Protein AF-0000000073996131 (afdb_homodimer)

Solvent-accessible surface area (backbone atoms only — not comparable to full-atom values): 54457 Å² total; per-residue (Å²): 108,77,85,47,44,66,54,52,52,49,50,51,50,48,50,49,45,39,44,70,61,37,55,67,46,46,51,52,35,54,47,29,34,49,52,12,30,50,26,47,45,45,34,25,43,49,50,8,50,38,51,18,49,32,61,71,38,69,88,52,29,59,62,46,48,46,53,37,44,53,52,39,28,53,32,44,29,40,26,69,17,42,39,33,73,35,32,36,46,47,38,47,33,52,42,51,34,35,44,52,47,44,26,49,46,50,39,43,37,48,67,23,38,34,42,35,42,54,75,50,54,34,62,60,43,40,49,25,44,50,44,31,38,50,23,48,50,51,40,50,48,32,46,62,70,31,39,44,35,23,51,52,19,37,51,53,33,47,52,50,37,35,72,70,66,27,68,68,42,33,50,50,48,54,50,39,51,50,50,42,50,64,57,42,49,62,37,50,53,50,27,49,52,31,44,50,52,23,51,53,39,49,50,52,49,48,51,50,47,25,47,53,48,61,34,30,62,57,24,56,54,64,64,22,46,66,42,53,26,51,50,48,43,58,64,39,48,65,35,43,52,33,44,34,52,23,28,43,33,49,20,51,38,44,41,49,48,30,49,42,50,26,49,40,45,35,52,43,39,44,49,44,56,76,69,50,89,65,54,72,39,51,43,52,12,46,40,51,13,48,52,40,26,47,56,54,24,50,58,37,50,60,46,34,59,54,34,54,52,48,38,51,52,27,50,52,48,28,51,56,21,46,48,60,36,44,18,70,61,60,90,61,55,31,53,63,51,27,43,40,62,52,99,73,26,40,33,37,38,47,59,23,51,84,78,56,79,54,67,66,48,77,44,73,44,45,50,51,48,50,28,37,38,36,53,58,92,87,55,43,66,67,56,51,53,33,33,68,70,50,51,44,54,40,87,60,54,47,81,33,61,60,62,29,68,85,67,58,66,45,50,35,64,33,56,76,80,64,73,61,55,76,33,27,53,54,53,46,30,36,50,72,48,97,59,56,68,67,55,49,31,48,34,28,41,59,59,69,38,45,45,37,15,87,88,23,89,43,29,80,38,37,48,22,69,95,69,33,72,50,51,73,52,54,45,46,39,44,44,46,26,17,32,52,49,50,49,50,56,58,52,66,71,33,85,62,83,52,50,40,36,39,38,33,33,42,82,54,67,80,54,54,72,72,54,35,55,44,47,52,52,50,53,44,57,50,4,52,77,18,33,28,41,34,33,54,85,59,84,80,54,89,75,54,92,86,47,51,68,48,78,80,109,78,87,47,44,66,54,51,53,50,50,50,51,48,51,50,45,38,43,70,62,36,54,68,45,46,50,50,35,54,47,30,35,49,50,11,30,50,26,49,44,44,32,26,45,51,52,9,51,37,51,19,50,32,61,73,38,70,89,53,27,59,62,45,48,47,52,38,44,53,54,40,29,52,32,44,29,39,26,70,17,43,40,34,71,36,32,35,47,46,39,47,33,52,42,50,36,36,45,52,48,45,25,49,46,51,38,43,38,46,67,24,38,34,42,37,41,56,74,50,54,34,63,59,41,39,49,24,44,50,46,31,38,49,25,49,50,52,40,48,48,33,46,62,70,31,40,43,34,23,51,51,20,38,51,54,31,47,51,49,38,35,74,70,66,26,68,67,41,33,51,50,50,54,50,39,52,49,50,43,51,64,58,41,50,61,37,50,52,51,27,48,52,31,44,49,51,22,52,53,38,50,50,52,49,48,52,51,47,25,48,54,47,61,36,31,62,58,25,56,55,65,64,21,46,67,41,53,27,52,49,50,43,58,64,41,48,64,35,42,54,35,44,32,53,22,27,43,31,49,19,51,39,44,41,49,48,28,48,43,51,27,48,40,46,35,52,43,39,43,47,43,54,76,69,50,88,65,53,72,39,52,44,51,12,47,40,50,12,49,53,39,25,47,57,54,24,52,57,38,51,60,46,35,60,56,34,53,51,48,39,50,52,27,51,51,48,26,50,56,22,47,49,60,36,44,18,68,60,60,90,59,56,29,54,62,50,29,40,38,56,51,99,73,27,41,33,38,35,46,58,23,50,86,76,57,75,53,66,68,48,77,44,73,44,43,51,51,48,50,30,37,37,35,52,58,92,85,54,42,66,68,57,52,54,34,34,69,70,52,52,42,55,41,87,59,53,46,79,40,58,69,56,29,64,83,72,57,67,44,51,35,64,34,57,76,81,62,72,62,54,75,32,27,53,55,52,44,30,36,50,72,48,97,58,55,66,66,56,49,31,49,35,27,40,59,60,69,36,46,46,35,16,88,88,24,89,44,32,79,38,37,47,23,68,95,70,33,74,51,52,74,52,54,45,48,38,46,44,47,26,16,33,52,46,48,49,51,54,59,51,64,71,34,84,64,81,51,50,41,36,39,40,32,34,42,82,55,67,80,53,54,71,72,54,35,55,44,46,52,52,50,52,42,57,49,3,53,77,19,33,28,40,36,33,52,84,58,84,80,55,88,75,54,93,87,47,50,69,47,76,79

Nearest PDB structures (foldseek):
  5eg1-assembly1_B  TM=6.946E-01  e=5.180E-16  Escherichia coli
  6pam-assembly4_H  TM=6.529E-01  e=1.007E-15  Novosphingobium aromaticivorans DSM 12444
  7vgf-assembly1_B  TM=7.579E-01  e=1.056E-13  Homo sapiens
  8px9-assembly1_A  TM=6.648E-01  e=1.204E-14  Escherichia coli
  7psl-assembly1_A  TM=7.026E-01  e=1.056E-13  Saccharomyces cerevisiae S288C

Secondary structure (DSSP, 8-state):
-TTTHHHHHHHHHHHHHHHHH-HHHHHHHHHHHHHHHHHHHHHHHHHHHHHHHHHH-GGGHHHHHHHHHHHHHHHHHHHHHHHHHTHHHHHHHHHHHHHHHHHHHHHHHHTS-HHHHTTS-HHHHHHHHHHHHHHHHHHHHIIIIIIHHHHHHHHHHHHHHHHHT-HHHHHHHHHHHHHHHHHHHHHHHHHHHHHHHHHHHHHHHHHHHHHHHHTHHHHHHHT-HHHHHHHHHHHTHHHHHHHHHHHHHHHHHHHHHHHHHHHHHHHHHHHHHHH--S-HHHHHHHHHHHHHHHHHHHHHHHHHHHHHHHHHHHHHHHHHHHHHHH-PPPTT-----EEEEETTEEEEEEEGGGTSS-EEEEEEE-TTSPEEEE--TTSSHHHHHHHHHT-S--SS-------S-S---EEEEE-SS----SS-HHHHHHTTS---HHHHHHHHHHTT-GGGSTTSTTTT---SSTT----HHHHHHHHHHHHHHHHHHHHHTTTSSPPEEEEEESTTTT--HHHHHHHHHHHHHHHTTSEEEEE---TTS---TTS-EEE-/-TTTHHHHHHHHHHHHHHHHH-HHHHHHHHHHHHHHHHHHHHHHHHHHHHHHHHHH-GGGHHHHHHHHHHHHHHHHHHHHHGGGGGHHHHHHHHHHHHHHHHHHHHHHHHTS-HHHHTTS-HHHHHHHHHHHHHHHHHHHHIIIIIIHHHHHHHHHHHHHHHHHT-HHHHHHHHHHHHHHHHHHHHHHHHHHHHHHHHHHHHHHHHHHHHHHHHTHHHHHHHT-HHHHHHHHHHHTHHHHHHHHHHHHHHHHHHHHHHHHHHHHHHHHHHHHHHH--S-HHHHHHHHHHHHHHHHHHHHHHHHHHHHHHHHHHHHHHHHHHHHHHH-PPPTT-----EEEEETTEEEEEEEGGGTSS-EEEEEEE-TTSPEEEE--TTSSHHHHHHHHHT-S--SS-------S-S---EEEEE-SS----SS-HHHHHHTTS---HHHHHHHHHHTT-GGGSTTSTTTT---SSTT----HHHHHHHHHHHHHHHHHHHHHTTTSSPPEEEEEESTTTT--HHHHHHHHHHHHHHHTTSEEEEE---TTS---TTS-EEE-

InterPro domains:
  IPR003439 ABC transporter-like, ATP-binding domain [PF00005] (364-508)
  IPR011527 ABC transporter type 1, transmembrane domain [PS50929] (29-312)
  IPR027417 P-loop containing nucleoside triphosphate hydrolase [G3DSA:3.40.50.300] (351-552)
  IPR027417 P-loop containing nucleoside triphosphate hydrolase [SSF52540] (364-551)
  IPR036640 ABC transporter type 1, transmembrane domain superfamily [G3DSA:1.20.1560.10] (12-321)
  IPR036640 ABC transporter type 1, transmembrane domain superfamily [SSF90123] (17-311)
  IPR039421 Type 1 protein exporter [PTHR24221] (29-533)

Foldseek 3Di:
DVVCVLLVVVLVVLVVLLCVLPVVLVVQLLVLLLLLLLLLLVLLLLQLVLLLVLVVDVVCNPVSVVVSVVVSVVSNCSNPPSSVVSVVSVVSSLVSSLVVQLVVLVVLLVVAQLALSVVDDPVLLNVLSVLLSVLSSLLVCLVSPFVSSLVSLQVSLLVLLCVQFHDVLSVLSVVLVVVLCVVLQVLLVQLVVLVVVLVVLVVVLVVLVVVLVVCVVVCVVVVCVVVSVVVSVVSCVVSVVSVVSSVVSVVVSCVSLVVSLVVSLCVSLVCLLPPNDDDPSSNSSSSSSSNSSSVSNSVSVVSNSVSSVSSVVSSVSNVVSSCSSNSHPDPQFAQQWQWADDQQKIWTFRCCVQVPNDRLDIFIFHFQFAEEEEEDDVSCSLVSLCSVVSNHTDPHNDDRCNPHPPPDADEFEQHPQDDADFFALQCRLCVPPDFDLVLLCVQCVLLPNNLCHPPHVCVGPGCDDPRHDDDSSSVLSSSLSSRLSVLVVVCVVPPDDHAHEYEYEASCPPHDPVSSVSSLVSQSVSSNRHHYYYYHPDPPRPDDPPHHYRYD/DVVCVLLVVVLVVLVVLLCVLPVVLVVQLLVLLLLLLLLLLVLLLLQLVLLLVLVVDVVCNPVSVVVSVVVNVVSNCSNPPSSVVSVVSVVSSLVSSLVVQLVVLVVLLVVAQLALSVVDDPVLLNVLSVLLSVLSSLLVCLVRPFVSSLVSLQVSLLVLLCVQFHDVLSVLSVVLVVVLCVVLQVLLVQLVVLVVVLVVLVVVLVVLVVVLVVCVVVCVVVVCVVVSVVVSVVSCVVSVVSVVSSVVSVVVSCVSLVVSLVVSLCVSLVCLLPPNDDDPSSNSSSSSSSNSSSVSNSVSVVSNSVSSVSSVVSSVSNVVSSCSSNSHPDPQFAQQWAWADDQQKIWTFRCCVLVPNDRLGIFIFHFQFAEEEEEDVVSCSLVSLCSVVSNHTDPHSDDHPNPHDPQDADEFEQHPQDDADFFALQCRLCVPPDFDLVLLCVQCVLLPNNLCHPPHVCVGPGCDDPRHDHDSSSVLSSSLSSRLSVLVVVCVVPPDDHAHEYEYEASCPPHDPVSSVSSLVSQSVSSNRHHYYYYHPDPPRPDDPPHHYRYD

Organism: NCBI:txid172042

Radius of gyration: 37.9 Å; Cα contacts (8 Å, |Δi|>4): 1842; chains: 2; bounding box: 86×113×81 Å

Sequence (1104 aa):
MKYLKPYFVFCARVMTLAWRASPLKNLSVLAAVMISALALIACPILLGYGVQRTLENPEVWRQNLAVLVILYSILWLIGQSFRYLFYPAYGFIEQKMQSRHMADALATSIGADPRARATLGASEIAYAVDAQAASIRETLATLYLSILPAGVGCIAGAVSILVMGGVPELGIFCGFVALYLAGSMPLIARHQKFQGEFFDGSMRSFGTLENTLRLWRESRILGAAPFLHDRYAQGRLPVEAKALKSYRYTMLLHTWQGAMLALCLLAIVLKTVLFGEGSPAQITGTAVALIGVCAAAIGPLQAVGFGVSTIAVSAERYRQAHHKILAPAADDSGYLIDYVVTTGELSLRVDARNLSETSHGVHTVKPGRPCWVRGASGAGKSLLLERLLGVRATTTPAYMSMSAPQGTLRFVYLPQEAGLLVGTAHENVAFGRDIPVHICDRYLQAVGLSEFASSGVRCHDTVAGESGSVSGGEGRRIALARTLAAAETLNEQKALSPATVMVLDEPTAGLDAPTRARVWELIERVAHTAIVLVSTHDEDAPARQNDTVIELMKYLKPYFVFCARVMTLAWRASPLKNLSVLAAVMISALALIACPILLGYGVQRTLENPEVWRQNLAVLVILYSILWLIGQSFRYLFYPAYGFIEQKMQSRHMADALATSIGADPRARATLGASEIAYAVDAQAASIRETLATLYLSILPAGVGCIAGAVSILVMGGVPELGIFCGFVALYLAGSMPLIARHQKFQGEFFDGSMRSFGTLENTLRLWRESRILGAAPFLHDRYAQGRLPVEAKALKSYRYTMLLHTWQGAMLALCLLAIVLKTVLFGEGSPAQITGTAVALIGVCAAAIGPLQAVGFGVSTIAVSAERYRQAHHKILAPAADDSGYLIDYVVTTGELSLRVDARNLSETSHGVHTVKPGRPCWVRGASGAGKSLLLERLLGVRATTTPAYMSMSAPQGTLRFVYLPQEAGLLVGTAHENVAFGRDIPVHICDRYLQAVGLSEFASSGVRCHDTVAGESGSVSGGEGRRIALARTLAAAETLNEQKALSPATVMVLDEPTAGLDAPTRARVWELIERVAHTAIVLVSTHDEDAPARQNDTVIEL

pLDDT: mean 82.75, std 13.49, range [38.97, 95.88]

Structure (mmCIF, N/CA/C/O backbone):
data_AF-0000000073996131-model_v1
#
loop_
_entity.id
_entity.type
_entity.pdbx_description
1 polymer 'Transport ATP-binding protein CydD'
#
loop_
_atom_site.group_PDB
_atom_site.id
_atom_site.type_symbol
_atom_site.label_atom_id
_atom_site.label_alt_id
_atom_site.label_comp_id
_atom_site.label_asym_id
_atom_site.label_entity_id
_atom_site.label_seq_id
_atom_site.pdbx_PDB_ins_code
_atom_site.Cartn_x
_atom_site.Cartn_y
_atom_site.Cartn_z
_atom_site.occupancy
_atom_site.B_iso_or_equiv
_atom_site.auth_seq_id
_atom_site.auth_comp_id
_atom_site.auth_asym_id
_atom_site.auth_atom_id
_atom_site.pdbx_PDB_model_num
ATOM 1 N N . MET A 1 1 ? 1.83 -23.406 20.906 1 43.66 1 MET A N 1
ATOM 2 C CA . MET A 1 1 ? 0.39 -23.438 20.656 1 43.66 1 MET A CA 1
ATOM 3 C C . MET A 1 1 ? -0.299 -22.25 21.312 1 43.66 1 MET A C 1
ATOM 5 O O . MET A 1 1 ? -1.178 -21.625 20.719 1 43.66 1 MET A O 1
ATOM 9 N N . LYS A 1 2 ? 0.207 -21.859 22.516 1 51.69 2 LYS A N 1
ATOM 10 C CA . LYS A 1 2 ? -0.373 -20.734 23.234 1 51.69 2 LYS A CA 1
ATOM 11 C C . LYS A 1 2 ? -0.095 -19.422 22.516 1 51.69 2 LYS A C 1
ATOM 13 O O . LYS A 1 2 ? -0.937 -18.516 22.5 1 51.69 2 LYS A O 1
ATOM 18 N N . TYR A 1 3 ? 1.013 -19.484 21.766 1 56.53 3 TYR A N 1
ATOM 19 C CA . TYR A 1 3 ? 1.412 -18.281 21.047 1 56.53 3 TYR A CA 1
ATOM 20 C C . TYR A 1 3 ? 0.577 -18.094 19.797 1 56.53 3 TYR A C 1
ATOM 22 O O . TYR A 1 3 ? 0.443 -16.969 19.281 1 56.53 3 TYR A O 1
ATOM 30 N N . LEU A 1 4 ? -0.139 -19.266 19.453 1 67.94 4 LEU A N 1
ATOM 31 C CA . LEU A 1 4 ? -0.911 -19.188 18.219 1 67.94 4 LEU A CA 1
ATOM 32 C C . LEU A 1 4 ? -2.387 -18.953 18.5 1 67.94 4 LEU A C 1
ATOM 34 O O . LEU A 1 4 ? -3.16 -18.625 17.609 1 67.94 4 LEU A O 1
ATOM 38 N N . LYS A 1 5 ? -2.795 -19.078 19.781 1 74.38 5 LYS A N 1
ATOM 39 C CA . LYS A 1 5 ? -4.207 -19.016 20.156 1 74.38 5 LYS A CA 1
ATOM 40 C C . LYS A 1 5 ? -4.828 -17.688 19.734 1 74.38 5 LYS A C 1
ATOM 42 O O . LYS A 1 5 ? -5.914 -17.656 19.156 1 74.38 5 LYS A O 1
ATOM 47 N N . PRO A 1 6 ? -4.148 -16.609 19.984 1 77.44 6 PRO A N 1
ATOM 48 C CA . PRO A 1 6 ? -4.777 -15.344 19.594 1 77.44 6 PRO A CA 1
ATOM 49 C C . PRO A 1 6 ? -5.035 -15.25 18.094 1 77.44 6 PRO A C 1
ATOM 51 O O . PRO A 1 6 ? -6.016 -14.633 17.672 1 77.44 6 PRO A O 1
ATOM 54 N N . TYR A 1 7 ? -4.285 -15.914 17.406 1 81.88 7 TYR A N 1
ATOM 55 C CA . TYR A 1 7 ? -4.449 -15.859 15.953 1 81.88 7 TYR A CA 1
ATOM 56 C C . TYR A 1 7 ? -5.633 -16.703 15.508 1 81.88 7 TYR A C 1
ATOM 58 O O . TYR A 1 7 ? -6.363 -16.328 14.586 1 81.88 7 TYR A O 1
ATOM 66 N N . PHE A 1 8 ? -5.883 -17.812 16.266 1 85.5 8 PHE A N 1
ATOM 67 C CA . PHE A 1 8 ? -7.031 -18.656 15.945 1 85.5 8 PHE A CA 1
ATOM 68 C C . PHE A 1 8 ? -8.336 -17.953 16.297 1 85.5 8 PHE A C 1
ATOM 70 O O . PHE A 1 8 ? -9.32 -18.062 15.555 1 85.5 8 PHE A O 1
ATOM 77 N N . VAL A 1 9 ? -8.266 -17.234 17.359 1 87.62 9 VAL A N 1
ATOM 78 C CA . VAL A 1 9 ? -9.461 -16.5 17.766 1 87.62 9 VAL A CA 1
ATOM 79 C C . VAL A 1 9 ? -9.781 -15.414 16.75 1 87.62 9 VAL A C 1
ATOM 81 O O . VAL A 1 9 ? -10.945 -15.211 16.391 1 87.62 9 VAL A O 1
ATOM 84 N N . PHE A 1 10 ? -8.797 -14.797 16.297 1 90.75 10 PHE A N 1
ATOM 85 C CA . PHE A 1 10 ? -8.984 -13.766 15.289 1 90.75 10 PHE A CA 1
ATOM 86 C C . PHE A 1 10 ? -9.523 -14.359 14 1 90.75 10 PHE A C 1
ATOM 88 O O . PHE A 1 10 ? -10.438 -13.805 13.383 1 90.75 10 PHE A O 1
ATOM 95 N N . CYS A 1 11 ? -8.984 -15.453 13.578 1 92.44 11 CYS A N 1
ATOM 96 C CA . CYS A 1 11 ? -9.469 -16.125 12.383 1 92.44 11 CYS A CA 1
ATOM 97 C C . CYS A 1 11 ? -10.922 -16.547 12.539 1 92.44 11 CYS A C 1
ATOM 99 O O . CYS A 1 11 ? -11.719 -16.406 11.609 1 92.44 11 CYS A O 1
ATOM 101 N N . ALA A 1 12 ? -11.242 -17.031 13.719 1 91.69 12 ALA A N 1
ATOM 102 C CA . ALA A 1 12 ? -12.617 -17.438 14 1 91.69 12 ALA A CA 1
ATOM 103 C C . ALA A 1 12 ? -13.562 -16.234 13.93 1 91.69 12 ALA A C 1
ATOM 105 O O . ALA A 1 12 ? -14.688 -16.359 13.438 1 91.69 12 ALA A O 1
ATOM 106 N N . ARG A 1 13 ? -13.125 -15.141 14.414 1 91.19 13 ARG A N 1
ATOM 107 C CA . ARG A 1 13 ? -13.938 -13.93 14.359 1 91.19 13 ARG A CA 1
ATOM 108 C C . ARG A 1 13 ? -14.188 -13.5 12.914 1 91.19 13 ARG A C 1
ATOM 110 O O . ARG A 1 13 ? -15.312 -13.141 12.555 1 91.19 13 ARG A O 1
ATOM 117 N N . VAL A 1 14 ? -13.148 -13.539 12.133 1 93.56 14 VAL A N 1
ATOM 118 C CA . VAL A 1 14 ? -13.273 -13.141 10.734 1 93.56 14 VAL A CA 1
ATOM 119 C C . VAL A 1 14 ? -14.219 -14.094 10.008 1 93.56 14 VAL A C 1
ATOM 121 O O . VAL A 1 14 ? -15.062 -13.664 9.227 1 93.56 14 VAL A O 1
ATOM 124 N N . MET A 1 15 ? -14.094 -15.367 10.312 1 93.69 15 MET A N 1
ATOM 125 C CA . MET A 1 15 ? -14.969 -16.359 9.688 1 93.69 15 MET A CA 1
ATOM 126 C C . MET A 1 15 ? -16.422 -16.156 10.117 1 93.69 15 MET A C 1
ATOM 128 O O . MET A 1 15 ? -17.328 -16.312 9.305 1 93.69 15 MET A O 1
ATOM 132 N N . THR A 1 16 ? -16.609 -15.82 11.359 1 92.62 16 THR A N 1
ATOM 133 C CA . THR A 1 16 ? -17.969 -15.562 11.852 1 92.62 16 THR A CA 1
ATOM 134 C C . THR A 1 16 ? -18.562 -14.344 11.156 1 92.62 16 THR A C 1
ATOM 136 O O . THR A 1 16 ? -19.75 -14.352 10.797 1 92.62 16 THR A O 1
ATOM 139 N N . LEU A 1 17 ? -17.781 -13.352 10.961 1 92.25 17 LEU A N 1
ATOM 140 C CA . LEU A 1 17 ? -18.25 -12.156 10.273 1 92.25 17 LEU A CA 1
ATOM 141 C C . LEU A 1 17 ? -18.609 -12.469 8.82 1 92.25 17 LEU A C 1
ATOM 143 O O . LEU A 1 17 ? -19.594 -11.953 8.297 1 92.25 17 LEU A O 1
ATOM 147 N N . ALA A 1 18 ? -17.797 -13.305 8.211 1 94.19 18 ALA A N 1
ATOM 148 C CA . ALA A 1 18 ? -18.047 -13.688 6.82 1 94.19 18 ALA A CA 1
ATOM 149 C C . ALA A 1 18 ? -19.344 -14.492 6.695 1 94.19 18 ALA A C 1
ATOM 151 O O . ALA A 1 18 ? -20.125 -14.266 5.777 1 94.19 18 ALA A O 1
ATOM 152 N N . TRP A 1 19 ? -19.609 -15.391 7.648 1 93.94 19 TRP A N 1
ATOM 153 C CA . TRP A 1 19 ? -20.781 -16.266 7.602 1 93.94 19 TRP A CA 1
ATOM 154 C C . TRP A 1 19 ? -22.047 -15.484 7.945 1 93.94 19 TRP A C 1
ATOM 156 O O . TRP A 1 19 ? -23.141 -15.828 7.477 1 93.94 19 TRP A O 1
ATOM 166 N N . ARG A 1 20 ? -21.953 -14.414 8.719 1 91.31 20 ARG A N 1
ATOM 167 C CA . ARG A 1 20 ? -23.094 -13.57 9.062 1 91.31 20 ARG A CA 1
ATOM 168 C C . ARG A 1 20 ? -23.547 -12.742 7.855 1 91.31 20 ARG A C 1
ATOM 170 O O . ARG A 1 20 ? -24.719 -12.391 7.746 1 91.31 20 ARG A O 1
ATOM 177 N N . ALA A 1 21 ? -22.656 -12.453 6.965 1 92.06 21 ALA A N 1
ATOM 178 C CA . ALA A 1 21 ? -23 -11.688 5.773 1 92.06 21 ALA A CA 1
ATOM 179 C C . ALA A 1 21 ? -23.938 -12.477 4.867 1 92.06 21 ALA A C 1
ATOM 181 O O . ALA A 1 21 ? -24.969 -11.961 4.43 1 92.06 21 ALA A O 1
ATOM 182 N N . SER A 1 22 ? -23.625 -13.742 4.52 1 93.62 22 SER A N 1
ATOM 183 C CA . SER A 1 22 ? -24.469 -14.625 3.721 1 93.62 22 SER A CA 1
ATOM 184 C C . SER A 1 22 ? -24.016 -16.078 3.836 1 93.62 22 SER A C 1
ATOM 186 O O . SER A 1 22 ? -23.031 -16.484 3.203 1 93.62 22 SER A O 1
ATOM 188 N N . PRO A 1 23 ? -24.703 -16.906 4.488 1 93.94 23 PRO A N 1
ATOM 189 C CA . PRO A 1 23 ? -24.297 -18.297 4.645 1 93.94 23 PRO A CA 1
ATOM 190 C C . PRO A 1 23 ? -24.297 -19.062 3.322 1 93.94 23 PRO A C 1
ATOM 192 O O . PRO A 1 23 ? -23.406 -19.891 3.08 1 9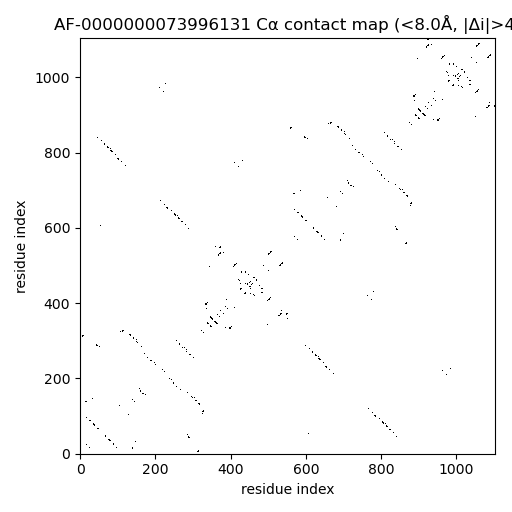3.94 23 PRO A O 1
ATOM 195 N N . LEU A 1 24 ? -25.281 -18.734 2.457 1 94.19 24 LEU A N 1
ATOM 196 C CA . LEU A 1 24 ? -25.375 -19.453 1.193 1 94.19 24 LEU A CA 1
ATOM 197 C C . LEU A 1 24 ? -24.203 -19.125 0.276 1 94.19 24 LEU A C 1
ATOM 199 O O . LEU A 1 24 ? -23.641 -20 -0.368 1 94.19 24 LEU A O 1
ATOM 203 N N . LYS A 1 25 ? -23.875 -17.891 0.202 1 95 25 LYS A N 1
ATOM 204 C CA . LYS A 1 25 ? -22.75 -17.5 -0.648 1 95 25 LYS A CA 1
ATOM 205 C C . LYS A 1 25 ? -21.438 -18 -0.089 1 95 25 LYS A C 1
ATOM 207 O O . LYS A 1 25 ? -20.531 -18.375 -0.849 1 95 25 LYS A O 1
ATOM 212 N N . ASN A 1 26 ? -21.328 -18.031 1.241 1 95.31 26 ASN A N 1
ATOM 213 C CA . ASN A 1 26 ? -20.125 -18.609 1.85 1 95.31 26 ASN A CA 1
ATOM 214 C C . ASN A 1 26 ? -19.969 -20.078 1.505 1 95.31 26 ASN A C 1
ATOM 216 O O . ASN A 1 26 ? -18.875 -20.531 1.139 1 95.31 26 ASN A O 1
ATOM 220 N N . LEU A 1 27 ? -21.047 -20.766 1.58 1 95.19 27 LEU A N 1
ATOM 221 C CA . LEU A 1 27 ? -21.016 -22.203 1.264 1 95.19 27 LEU A CA 1
ATOM 222 C C . LEU A 1 27 ? -20.641 -22.422 -0.197 1 95.19 27 LEU A C 1
ATOM 224 O O . LEU A 1 27 ? -19.875 -23.344 -0.513 1 95.19 27 LEU A O 1
ATOM 228 N N . SER A 1 28 ? -21.188 -21.578 -1.037 1 95.81 28 SER A N 1
ATOM 229 C CA . SER A 1 28 ? -20.891 -21.719 -2.461 1 95.81 28 SER A CA 1
ATOM 230 C C . SER A 1 28 ? -19.422 -21.438 -2.76 1 95.81 28 SER A C 1
ATOM 232 O O . SER A 1 28 ? -18.797 -22.141 -3.555 1 95.81 28 SER A O 1
ATOM 234 N N . VAL A 1 29 ? -18.891 -20.438 -2.111 1 94.88 29 VAL A N 1
ATOM 235 C CA . VAL A 1 29 ? -17.5 -20.094 -2.34 1 94.88 29 VAL A CA 1
ATOM 236 C C . VAL A 1 29 ? -16.594 -21.188 -1.801 1 94.88 29 VAL A C 1
ATOM 238 O O . VAL A 1 29 ? -15.656 -21.625 -2.482 1 94.88 29 VAL A O 1
ATOM 241 N N . LEU A 1 30 ? -16.859 -21.672 -0.626 1 95.06 30 LEU A N 1
ATOM 242 C CA . LEU A 1 30 ? -16.062 -22.734 -0.024 1 95.06 30 LEU A CA 1
ATOM 243 C C . LEU A 1 30 ? -16.141 -24.016 -0.854 1 95.06 30 LEU A C 1
ATOM 245 O O . LEU A 1 30 ? -15.125 -24.672 -1.081 1 95.06 30 LEU A O 1
ATOM 249 N N . ALA A 1 31 ? -17.312 -24.281 -1.327 1 95.88 31 ALA A N 1
ATOM 250 C CA . ALA A 1 31 ? -17.5 -25.453 -2.168 1 95.88 31 ALA A CA 1
ATOM 251 C C . ALA A 1 31 ? -16.734 -25.328 -3.479 1 95.88 31 ALA A C 1
ATOM 253 O O . ALA A 1 31 ? -16.109 -26.281 -3.941 1 95.88 31 ALA A O 1
ATOM 254 N N . ALA A 1 32 ? -16.859 -24.172 -4.023 1 95.38 32 ALA A N 1
ATOM 255 C CA . ALA A 1 32 ? -16.188 -23.938 -5.293 1 95.38 32 ALA A CA 1
ATOM 256 C C . ALA A 1 32 ? -14.672 -24.078 -5.137 1 95.38 32 ALA A C 1
ATOM 258 O O . ALA A 1 32 ? -14 -24.672 -5.988 1 95.38 32 ALA A O 1
ATOM 259 N N . VAL A 1 33 ? -14.133 -23.594 -4.043 1 92.75 33 VAL A N 1
ATOM 260 C CA . VAL A 1 33 ? -12.703 -23.656 -3.787 1 92.75 33 VAL A CA 1
ATOM 261 C C . VAL A 1 33 ? -12.289 -25.109 -3.543 1 92.75 33 VAL A C 1
ATOM 263 O O . VAL A 1 33 ? -11.266 -25.562 -4.062 1 92.75 33 VAL A O 1
ATOM 266 N N . MET A 1 34 ? -13.086 -25.859 -2.881 1 94.25 34 MET A N 1
ATOM 267 C CA . MET A 1 34 ? -12.789 -27.25 -2.598 1 94.25 34 MET A CA 1
ATOM 268 C C . MET A 1 34 ? -12.867 -28.094 -3.867 1 94.25 34 MET A C 1
ATOM 270 O O . MET A 1 34 ? -11.992 -28.922 -4.121 1 94.25 34 MET A O 1
ATOM 274 N N . ILE A 1 35 ? -13.891 -27.828 -4.633 1 95.38 35 ILE A N 1
ATOM 275 C CA . ILE A 1 35 ? -14.07 -28.562 -5.875 1 95.38 35 ILE A CA 1
ATOM 276 C C . ILE A 1 35 ? -12.891 -28.297 -6.812 1 95.38 35 ILE A C 1
ATOM 278 O O . ILE A 1 35 ? -12.359 -29.219 -7.426 1 95.38 35 ILE A O 1
ATOM 282 N N . SER A 1 36 ? -12.547 -27.062 -6.863 1 93.25 36 SER A N 1
ATOM 283 C CA . SER A 1 36 ? -11.414 -26.703 -7.711 1 93.25 36 SER A CA 1
ATOM 284 C C . SER A 1 36 ? -10.133 -27.391 -7.238 1 93.25 36 SER A C 1
ATOM 286 O O . SER A 1 36 ? -9.391 -27.969 -8.039 1 93.25 36 SER A O 1
ATOM 288 N N . ALA A 1 37 ? -9.898 -27.406 -5.957 1 90.62 37 ALA A N 1
ATOM 289 C CA . ALA A 1 37 ? -8.695 -28.016 -5.402 1 90.62 37 ALA A CA 1
ATOM 290 C C . ALA A 1 37 ? -8.688 -29.516 -5.621 1 90.62 37 ALA A C 1
ATOM 292 O O . ALA A 1 37 ? -7.66 -30.094 -5.973 1 90.62 37 ALA A O 1
ATOM 293 N N . LEU A 1 38 ? -9.797 -30.141 -5.496 1 93.69 38 LEU A N 1
ATOM 294 C CA . LEU A 1 38 ? -9.906 -31.594 -5.691 1 93.69 38 LEU A CA 1
ATOM 295 C C . LEU A 1 38 ? -9.719 -31.953 -7.16 1 93.69 38 LEU A C 1
ATOM 297 O O . LEU A 1 38 ? -9.102 -32.969 -7.477 1 93.69 38 LEU A O 1
ATOM 301 N N . ALA A 1 39 ? -10.273 -31.094 -7.996 1 94.19 39 ALA A N 1
ATOM 302 C CA . ALA A 1 39 ? -10.133 -31.344 -9.43 1 94.19 39 ALA A CA 1
ATOM 303 C C . ALA A 1 39 ? -8.672 -31.266 -9.859 1 94.19 39 ALA A C 1
ATOM 305 O O . ALA A 1 39 ? -8.234 -32 -10.734 1 94.19 39 ALA A O 1
ATOM 306 N N . LEU A 1 40 ? -7.934 -30.438 -9.281 1 89.69 40 LEU A N 1
ATOM 307 C CA . LEU A 1 40 ? -6.527 -30.266 -9.633 1 89.69 40 LEU A CA 1
ATOM 308 C C . LEU A 1 40 ? -5.719 -31.5 -9.227 1 89.69 40 LEU A C 1
ATOM 310 O O . LEU A 1 40 ? -4.746 -31.859 -9.891 1 89.69 40 LEU A O 1
ATOM 314 N N . ILE A 1 41 ? -6.121 -32.125 -8.172 1 91.31 41 ILE A N 1
ATOM 315 C CA . ILE A 1 41 ? -5.438 -33.344 -7.711 1 91.31 41 ILE A CA 1
ATOM 316 C C . ILE A 1 41 ? -5.914 -34.531 -8.523 1 91.31 41 ILE A C 1
ATOM 318 O O . ILE A 1 41 ? -5.148 -35.469 -8.773 1 91.31 41 ILE A O 1
ATOM 322 N N . ALA A 1 42 ? -7.117 -34.469 -9.008 1 94.19 42 ALA A N 1
ATOM 323 C CA . ALA A 1 42 ? -7.684 -35.562 -9.781 1 94.19 42 ALA A CA 1
ATOM 324 C C . ALA A 1 42 ? -7.07 -35.625 -11.18 1 94.19 42 ALA A C 1
ATOM 326 O O . ALA A 1 42 ? -7.059 -36.688 -11.812 1 94.19 42 ALA A O 1
ATOM 327 N N . CYS A 1 43 ? -6.504 -34.531 -11.648 1 92.81 43 CYS A N 1
ATOM 328 C CA . CYS A 1 43 ? -5.973 -34.469 -13 1 92.81 43 CYS A CA 1
ATOM 329 C C . CYS A 1 43 ? -4.809 -35.406 -13.188 1 92.81 43 CYS A C 1
ATOM 331 O O . CYS A 1 43 ? -4.848 -36.281 -14.07 1 92.81 43 CYS A O 1
ATOM 333 N N . PRO A 1 44 ? -3.828 -35.344 -12.344 1 91.5 44 PRO A N 1
ATOM 334 C CA . PRO A 1 44 ? -2.721 -36.281 -12.539 1 91.5 44 PRO A CA 1
ATOM 335 C C . PRO A 1 44 ? -3.123 -37.719 -12.289 1 91.5 44 PRO A C 1
ATOM 337 O O . PRO A 1 44 ? -2.57 -38.656 -12.914 1 91.5 44 PRO A O 1
ATOM 340 N N . ILE A 1 45 ? -4.059 -38 -11.484 1 93.5 45 ILE A N 1
ATOM 341 C CA . ILE A 1 45 ? -4.543 -39.344 -11.242 1 93.5 45 ILE A CA 1
ATOM 342 C C . ILE A 1 45 ? -5.188 -39.906 -12.516 1 93.5 45 ILE A C 1
ATOM 344 O O . ILE A 1 45 ? -4.918 -41.031 -12.906 1 93.5 45 ILE A O 1
ATOM 348 N N . LEU A 1 46 ? -5.984 -39.062 -13.07 1 93.88 46 LEU A N 1
ATOM 349 C CA . LEU A 1 46 ? -6.633 -39.469 -14.32 1 93.88 46 LEU A CA 1
ATOM 350 C C . LEU A 1 46 ? -5.598 -39.719 -15.406 1 93.88 46 LEU A C 1
ATOM 352 O O . LEU A 1 46 ? -5.75 -40.656 -16.188 1 93.88 46 LEU A O 1
ATOM 356 N N . LEU A 1 47 ? -4.602 -38.938 -15.477 1 92.69 47 LEU A N 1
ATOM 357 C CA . LEU A 1 47 ? -3.545 -39.125 -16.469 1 92.69 47 LEU A CA 1
ATOM 358 C C . LEU A 1 47 ? -2.842 -40.438 -16.266 1 92.69 47 LEU A C 1
ATOM 360 O O . LEU A 1 47 ? -2.619 -41.188 -17.234 1 92.69 47 LEU A O 1
ATOM 364 N N . GLY A 1 48 ? -2.494 -40.781 -15.039 1 92.06 48 GLY A N 1
ATOM 365 C CA . GLY A 1 48 ? -1.855 -42.062 -14.742 1 92.06 48 GLY A CA 1
ATOM 366 C C . GLY A 1 48 ? -2.721 -43.25 -15.094 1 92.06 48 GLY A C 1
ATOM 367 O O . GLY A 1 48 ? -2.246 -44.219 -15.703 1 92.06 48 GLY A O 1
ATOM 368 N N . TYR A 1 49 ? -3.953 -43.156 -14.75 1 90.88 49 TYR A N 1
ATOM 369 C CA . TYR A 1 49 ? -4.887 -44.219 -15.055 1 90.88 49 TYR A CA 1
ATOM 370 C C . TYR A 1 49 ? -5.078 -44.375 -16.562 1 90.88 49 TYR A C 1
ATOM 372 O O . TYR A 1 49 ? -5.227 -45.5 -17.062 1 90.88 49 TYR A O 1
ATOM 380 N N . GLY A 1 50 ? -5.184 -43.281 -17.203 1 89.38 50 GLY A N 1
ATOM 381 C CA . GLY A 1 50 ? -5.305 -43.312 -18.656 1 89.38 50 GLY A CA 1
ATOM 382 C C . GLY A 1 50 ? -4.121 -44 -19.328 1 89.38 50 GLY A C 1
ATOM 383 O O . GLY A 1 50 ? -4.301 -44.812 -20.25 1 89.38 50 GLY A O 1
ATOM 384 N N . VAL A 1 51 ? -2.924 -43.719 -18.891 1 88.12 51 VAL A N 1
ATOM 385 C CA . VAL A 1 51 ? -1.722 -44.344 -19.438 1 88.12 51 VAL A CA 1
ATOM 386 C C . VAL A 1 51 ? -1.741 -45.844 -19.156 1 88.12 51 VAL A C 1
ATOM 388 O O . VAL A 1 51 ? -1.436 -46.656 -20.047 1 88.12 51 VAL A O 1
ATOM 391 N N . GLN A 1 52 ? -2.15 -46.219 -18.016 1 89.25 52 GLN A N 1
ATOM 392 C CA . GLN A 1 52 ? -2.236 -47.625 -17.641 1 89.25 52 GLN A CA 1
ATOM 393 C C . GLN A 1 52 ? -3.221 -48.375 -18.547 1 89.25 52 GLN A C 1
ATOM 395 O O . GLN A 1 52 ? -2.908 -49.438 -19.062 1 89.25 52 GLN A O 1
ATOM 400 N N . ARG A 1 53 ? -4.348 -47.781 -18.75 1 88.38 53 ARG A N 1
ATOM 401 C CA . ARG A 1 53 ? -5.387 -48.438 -19.547 1 88.38 53 ARG A CA 1
ATOM 402 C C . ARG A 1 53 ? -4.953 -48.562 -21 1 88.38 53 ARG A C 1
ATOM 404 O O . ARG A 1 53 ? -5.301 -49.562 -21.672 1 88.38 53 ARG A O 1
ATOM 411 N N . THR A 1 54 ? -4.25 -47.594 -21.469 1 85.06 54 THR A N 1
ATOM 412 C CA . THR A 1 54 ? -3.762 -47.656 -22.844 1 85.06 54 THR A CA 1
ATOM 413 C C . THR A 1 54 ? -2.742 -48.781 -23.016 1 85.06 54 THR A C 1
ATOM 415 O O . THR A 1 54 ? -2.705 -49.438 -24.047 1 85.06 54 THR A O 1
ATOM 418 N N . LEU A 1 55 ? -1.99 -49.094 -21.953 1 81.94 55 LEU A N 1
ATOM 419 C CA . LEU A 1 55 ? -0.965 -50.125 -22 1 81.94 55 LEU A CA 1
ATOM 420 C C . LEU A 1 55 ? -1.585 -51.5 -21.844 1 81.94 55 LEU A C 1
ATOM 422 O O . LEU A 1 55 ? -1.075 -52.469 -22.391 1 81.94 55 LEU A O 1
ATOM 426 N N . GLU A 1 56 ? -2.609 -51.531 -21.188 1 86.19 56 GLU A N 1
ATOM 427 C CA . GLU A 1 56 ? -3.238 -52.844 -20.922 1 86.19 56 GLU A CA 1
ATOM 428 C C . GLU A 1 56 ? -4.125 -53.25 -22.094 1 86.19 56 GLU A C 1
ATOM 430 O O . GLU A 1 56 ? -4.312 -54.469 -22.312 1 86.19 56 GLU A O 1
ATOM 435 N N . ASN A 1 57 ? -4.789 -52.25 -22.75 1 86.06 57 ASN A N 1
ATOM 436 C CA . ASN A 1 57 ? -5.664 -52.562 -23.875 1 86.06 57 ASN A CA 1
ATOM 437 C C . ASN A 1 57 ? -5.125 -52 -25.172 1 86.06 57 ASN A C 1
ATOM 439 O O . ASN A 1 57 ? -5.648 -51 -25.688 1 86.06 57 ASN A O 1
ATOM 443 N N . PRO A 1 58 ? -4.23 -52.75 -25.828 1 80.75 58 PRO A N 1
ATOM 444 C CA . PRO A 1 58 ? -3.562 -52.219 -27.016 1 80.75 58 PRO A CA 1
ATOM 445 C C . PRO A 1 58 ? -4.48 -52.156 -28.234 1 80.75 58 PRO A C 1
ATOM 447 O O . PRO A 1 58 ? -4.203 -51.438 -29.203 1 80.75 58 PRO A O 1
ATOM 450 N N . GLU A 1 59 ? -5.605 -52.875 -28.219 1 85.69 59 GLU A N 1
ATOM 451 C CA . GLU A 1 59 ? -6.48 -52.906 -29.375 1 85.69 59 GLU A CA 1
ATOM 452 C C . GLU A 1 59 ? -7.27 -51.594 -29.516 1 85.69 59 GLU A C 1
ATOM 454 O O . GLU A 1 59 ? -7.539 -51.125 -30.625 1 85.69 59 GLU A O 1
ATOM 459 N N . VAL A 1 60 ? -7.617 -50.969 -28.375 1 91.19 60 VAL A N 1
ATOM 460 C CA . VAL A 1 60 ? -8.422 -49.75 -28.406 1 91.19 60 VAL A CA 1
ATOM 461 C C . VAL A 1 60 ? -7.633 -48.594 -27.781 1 91.19 60 VAL A C 1
ATOM 463 O O . VAL A 1 60 ? -8.164 -47.844 -26.984 1 91.19 60 VAL A O 1
ATOM 466 N N . TRP A 1 61 ? -6.391 -48.531 -28.156 1 87.19 61 TRP A N 1
ATOM 467 C CA . TRP A 1 61 ? -5.504 -47.562 -27.484 1 87.19 61 TRP A CA 1
ATOM 468 C C . TRP A 1 61 ? -5.828 -46.125 -27.906 1 87.19 61 TRP A C 1
ATOM 470 O O . TRP A 1 61 ? -5.805 -45.219 -27.094 1 87.19 61 TRP A O 1
ATOM 480 N N . ARG A 1 62 ? -6.277 -45.969 -29.156 1 90.56 62 ARG A N 1
ATOM 481 C CA . ARG A 1 62 ? -6.547 -44.625 -29.641 1 90.56 62 ARG A CA 1
ATOM 482 C C . ARG A 1 62 ? -7.812 -44.062 -29.016 1 90.56 62 ARG A C 1
ATOM 484 O O . ARG A 1 62 ? -7.855 -42.906 -28.641 1 90.56 62 ARG A O 1
ATOM 491 N N . GLN A 1 63 ? -8.805 -44.875 -28.891 1 90.5 63 GLN A N 1
ATOM 492 C CA . GLN A 1 63 ? -10.055 -44.438 -28.281 1 90.5 63 GLN A CA 1
ATOM 493 C C . GLN A 1 63 ? -9.859 -44.156 -26.797 1 90.5 63 GLN A C 1
ATOM 495 O O . GLN A 1 63 ? -10.406 -43.188 -26.266 1 90.5 63 GLN A O 1
ATOM 500 N N . ASN A 1 64 ? -9.117 -44.938 -26.125 1 90.31 64 ASN A N 1
ATOM 501 C CA . ASN A 1 64 ? -8.852 -44.719 -24.703 1 90.31 64 ASN A CA 1
ATOM 502 C C . ASN A 1 64 ? -8.086 -43.438 -24.469 1 90.31 64 ASN A C 1
ATOM 504 O O . ASN A 1 64 ? -8.391 -42.688 -23.531 1 90.31 64 ASN A O 1
ATOM 508 N N . LEU A 1 65 ? -7.168 -43.188 -25.312 1 91.69 65 LEU A N 1
ATOM 509 C CA . LEU A 1 65 ? -6.383 -41.969 -25.156 1 91.69 65 LEU A CA 1
ATOM 510 C C . LEU A 1 65 ? -7.23 -40.719 -25.469 1 91.69 65 LEU A C 1
ATOM 512 O O . LEU A 1 65 ? -7.074 -39.688 -24.828 1 91.69 65 LEU A O 1
ATOM 516 N N . ALA A 1 66 ? -8.125 -40.844 -26.438 1 92.81 66 ALA A N 1
ATOM 517 C CA . ALA A 1 66 ? -9 -39.719 -26.766 1 92.81 66 ALA A CA 1
ATOM 518 C C . ALA A 1 66 ? -9.93 -39.406 -25.609 1 92.81 66 ALA A C 1
ATOM 520 O O . ALA A 1 66 ? -10.102 -38.219 -25.266 1 92.81 66 ALA A O 1
ATOM 521 N N . VAL A 1 67 ? -10.477 -40.406 -25 1 92.62 67 VAL A N 1
ATOM 522 C CA . VAL A 1 67 ? -11.359 -40.188 -23.859 1 92.62 67 VAL A CA 1
ATOM 523 C C . VAL A 1 67 ? -10.57 -39.594 -22.688 1 92.62 67 VAL A C 1
ATOM 525 O O . VAL A 1 67 ? -11.07 -38.719 -21.984 1 92.62 67 VAL A O 1
ATOM 528 N N . LEU A 1 68 ? -9.352 -40.031 -22.5 1 91.94 68 LEU A N 1
ATOM 529 C CA . LEU A 1 68 ? -8.484 -39.5 -21.453 1 91.94 68 LEU A CA 1
ATOM 530 C C . LEU A 1 68 ? -8.242 -38 -21.641 1 91.94 68 LEU A C 1
ATOM 532 O O . LEU A 1 68 ? -8.352 -37.219 -20.688 1 91.94 68 LEU A O 1
ATOM 536 N N . VAL A 1 69 ? -7.98 -37.656 -22.844 1 93.25 69 VAL A N 1
ATOM 537 C CA . VAL A 1 69 ? -7.648 -36.25 -23.125 1 93.25 69 VAL A CA 1
ATOM 538 C C . VAL A 1 69 ? -8.867 -35.375 -22.891 1 93.25 69 VAL A C 1
ATOM 540 O O . VAL A 1 69 ? -8.758 -34.281 -22.328 1 93.25 69 VAL A O 1
ATOM 543 N N . ILE A 1 70 ? -10.023 -35.844 -23.281 1 94.5 70 ILE A N 1
ATOM 544 C CA . ILE A 1 70 ? -11.258 -35.094 -23.094 1 94.5 70 ILE A CA 1
ATOM 545 C C . ILE A 1 70 ? -11.555 -34.938 -21.609 1 94.5 70 ILE A C 1
ATOM 547 O O . ILE A 1 70 ? -11.781 -33.812 -21.125 1 94.5 70 ILE A O 1
ATOM 551 N N . LEU A 1 71 ? -11.453 -36 -20.875 1 94.31 71 LEU A N 1
ATOM 552 C CA . LEU A 1 71 ? -11.734 -35.938 -19.438 1 94.31 71 LEU A CA 1
ATOM 553 C C . LEU A 1 71 ? -10.703 -35.094 -18.703 1 94.31 71 LEU A C 1
ATOM 555 O O . LEU A 1 71 ? -11.047 -34.344 -17.781 1 94.31 71 LEU A O 1
ATOM 559 N N . TYR A 1 72 ? -9.461 -35.25 -19.109 1 94 72 TYR A N 1
ATOM 560 C CA . TYR A 1 72 ? -8.398 -34.438 -18.484 1 94 72 TYR A CA 1
ATOM 561 C C . TYR A 1 72 ? -8.633 -32.969 -18.703 1 94 72 TYR A C 1
ATOM 563 O O . TYR A 1 72 ? -8.484 -32.156 -17.766 1 94 72 TYR A O 1
ATOM 571 N N . SER A 1 73 ? -8.984 -32.594 -19.938 1 93.19 73 SER A N 1
ATOM 572 C CA . SER A 1 73 ? -9.188 -31.172 -20.266 1 93.19 73 SER A CA 1
ATOM 573 C C . SER A 1 73 ? -10.352 -30.594 -19.469 1 93.19 73 SER A C 1
ATOM 575 O O . SER A 1 73 ? -10.281 -29.453 -19 1 93.19 73 SER A O 1
ATOM 577 N N . ILE A 1 74 ? -11.391 -31.375 -19.297 1 94.06 74 ILE A N 1
ATOM 578 C CA . ILE A 1 74 ? -12.547 -30.922 -18.531 1 94.06 74 ILE A CA 1
ATOM 579 C C . ILE A 1 74 ? -12.156 -30.75 -17.062 1 94.06 74 ILE A C 1
ATOM 581 O O . ILE A 1 74 ? -12.469 -29.734 -16.438 1 94.06 74 ILE A O 1
ATOM 585 N N . LEU A 1 75 ? -11.492 -31.719 -16.5 1 93.44 75 LEU A N 1
ATOM 586 C CA . LEU A 1 75 ? -11.07 -31.656 -15.102 1 93.44 75 LEU A CA 1
ATOM 587 C C . LEU A 1 75 ? -10.094 -30.516 -14.867 1 93.44 75 LEU A C 1
ATOM 589 O O . LEU A 1 75 ? -10.133 -29.859 -13.828 1 93.44 75 LEU A O 1
ATOM 593 N N . TRP A 1 76 ? -9.234 -30.359 -15.82 1 91.38 76 TRP A N 1
ATOM 594 C CA . TRP A 1 76 ? -8.266 -29.266 -15.711 1 91.38 76 TRP A CA 1
ATOM 595 C C . TRP A 1 76 ? -8.969 -27.922 -15.727 1 91.38 76 TRP A C 1
ATOM 597 O O . TRP A 1 76 ? -8.602 -27.016 -14.969 1 91.38 76 TRP A O 1
ATOM 607 N N . LEU A 1 77 ? -9.984 -27.781 -16.562 1 91.81 77 LEU A N 1
ATOM 608 C CA . LEU A 1 77 ? -10.758 -26.547 -16.625 1 91.81 77 LEU A CA 1
ATOM 609 C C . LEU A 1 77 ? -11.453 -26.281 -15.289 1 91.81 77 LEU A C 1
ATOM 611 O O . LEU A 1 77 ? -11.445 -25.156 -14.789 1 91.81 77 LEU A O 1
ATOM 615 N N . ILE A 1 78 ? -12.039 -27.312 -14.742 1 93.62 78 ILE A N 1
ATOM 616 C CA . ILE A 1 78 ? -12.711 -27.188 -13.453 1 93.62 78 ILE A CA 1
ATOM 617 C C . ILE A 1 78 ? -11.703 -26.797 -12.383 1 93.62 78 ILE A C 1
ATOM 619 O O . ILE A 1 78 ? -11.961 -25.906 -11.562 1 93.62 78 ILE A O 1
ATOM 623 N N . GLY A 1 79 ? -10.57 -27.359 -12.352 1 90.31 79 GLY A N 1
ATOM 624 C CA . GLY A 1 79 ? -9.539 -27.062 -11.367 1 90.31 79 GLY A CA 1
ATOM 625 C C . GLY A 1 79 ? -9.016 -25.641 -11.461 1 90.31 79 GLY A C 1
ATOM 626 O O . GLY A 1 79 ? -8.758 -25 -10.438 1 90.31 79 GLY A O 1
ATOM 627 N N . GLN A 1 80 ? -8.977 -25.141 -12.656 1 86.06 80 GLN A N 1
ATOM 628 C CA . GLN A 1 80 ? -8.336 -23.844 -12.852 1 86.06 80 GLN A CA 1
ATOM 629 C C . GLN A 1 80 ? -9.352 -22.719 -12.742 1 86.06 80 GLN A C 1
ATOM 631 O O . GLN A 1 80 ? -9.016 -21.625 -12.266 1 86.06 80 GLN A O 1
ATOM 636 N N . SER A 1 81 ? -10.609 -22.984 -13.18 1 89.38 81 SER A N 1
ATOM 637 C CA . SER A 1 81 ? -11.492 -21.844 -13.383 1 89.38 81 SER A CA 1
ATOM 638 C C . SER A 1 81 ? -12.719 -21.922 -12.477 1 89.38 81 SER A C 1
ATOM 640 O O . SER A 1 81 ? -13.414 -20.922 -12.273 1 89.38 81 SER A O 1
ATOM 642 N N . PHE A 1 82 ? -13.016 -23.031 -11.961 1 90.88 82 PHE A N 1
ATOM 643 C CA . PHE A 1 82 ? -14.281 -23.188 -11.258 1 90.88 82 PHE A CA 1
ATOM 644 C C . PHE A 1 82 ? -14.352 -22.25 -10.055 1 90.88 82 PHE A C 1
ATOM 646 O O . PHE A 1 82 ? -15.414 -21.688 -9.758 1 90.88 82 PHE A O 1
ATOM 653 N N . ARG A 1 83 ? -13.297 -22.078 -9.359 1 90.81 83 ARG A N 1
ATOM 654 C CA . ARG A 1 83 ? -13.289 -21.203 -8.195 1 90.81 83 ARG A CA 1
ATOM 655 C C . ARG A 1 83 ? -13.594 -19.75 -8.586 1 90.81 83 ARG A C 1
ATOM 657 O O . ARG A 1 83 ? -14.195 -19.016 -7.812 1 90.81 83 ARG A O 1
ATOM 664 N N . TYR A 1 84 ? -13.273 -19.344 -9.75 1 90.56 84 TYR A N 1
ATOM 665 C CA . TYR A 1 84 ? -13.445 -17.953 -10.172 1 90.56 84 TYR A CA 1
ATOM 666 C C . TYR A 1 84 ? -14.883 -17.688 -10.586 1 90.56 84 TYR A C 1
ATOM 668 O O . TYR A 1 84 ? -15.312 -16.531 -10.633 1 90.56 84 TYR A O 1
ATOM 676 N N . LEU A 1 85 ? -15.625 -18.781 -10.859 1 91.81 85 LEU A N 1
ATOM 677 C CA . LEU A 1 85 ? -17.031 -18.609 -11.188 1 91.81 85 LEU A CA 1
ATOM 678 C C . LEU A 1 85 ? -17.797 -18.016 -10 1 91.81 85 LEU A C 1
ATOM 680 O O . LEU A 1 85 ? -18.828 -17.359 -10.188 1 91.81 85 LEU A O 1
ATOM 684 N N . PHE A 1 86 ? -17.234 -18.188 -8.805 1 93.25 86 PHE A N 1
ATOM 685 C CA . PHE A 1 86 ? -17.922 -17.719 -7.613 1 93.25 86 PHE A CA 1
ATOM 686 C C . PHE A 1 86 ? -17.188 -16.562 -6.965 1 93.25 86 PHE A C 1
ATOM 688 O O . PHE A 1 86 ? -17.391 -16.266 -5.785 1 93.25 86 PHE A O 1
ATOM 695 N N . TYR A 1 87 ? -16.359 -15.922 -7.727 1 92.31 87 TYR A N 1
ATOM 696 C CA . TYR A 1 87 ? -15.57 -14.805 -7.219 1 92.31 87 TYR A CA 1
ATOM 697 C C . TYR A 1 87 ? -16.453 -13.609 -6.91 1 92.31 87 TYR A C 1
ATOM 699 O O . TYR A 1 87 ? -16.219 -12.883 -5.945 1 92.31 87 TYR A O 1
ATOM 707 N N . PRO A 1 88 ? -17.562 -13.391 -7.715 1 93.94 88 PRO A N 1
ATOM 708 C CA . PRO A 1 88 ? -18.453 -12.297 -7.336 1 93.94 88 PRO A CA 1
ATOM 709 C C . PRO A 1 88 ? -19.141 -12.539 -5.992 1 93.94 88 PRO A C 1
ATOM 711 O O . PRO A 1 88 ? -19.375 -11.594 -5.234 1 93.94 88 PRO A O 1
ATOM 714 N N . ALA A 1 89 ? -19.469 -13.805 -5.715 1 95.31 89 ALA A N 1
ATOM 715 C CA . ALA A 1 89 ? -20.031 -14.133 -4.406 1 95.31 89 ALA A CA 1
ATOM 716 C C . ALA A 1 89 ? -19.016 -13.852 -3.295 1 95.31 89 ALA A C 1
ATOM 718 O O . ALA A 1 89 ? -19.375 -13.344 -2.23 1 95.31 89 ALA A O 1
ATOM 719 N N . TYR A 1 90 ? -17.766 -14.164 -3.52 1 95.25 90 TYR A N 1
ATOM 720 C CA . TYR A 1 90 ? -16.703 -13.852 -2.572 1 95.25 90 TYR A CA 1
ATOM 721 C C . TYR A 1 90 ? -16.594 -12.344 -2.363 1 95.25 90 TYR A C 1
ATOM 723 O O . TYR A 1 90 ? -16.438 -11.883 -1.229 1 95.25 90 TYR A O 1
ATOM 731 N N . GLY A 1 91 ? -16.625 -11.641 -3.516 1 94.38 91 GLY A N 1
ATOM 732 C CA . GLY A 1 91 ? -16.578 -10.188 -3.416 1 94.38 91 GLY A CA 1
ATOM 733 C C . GLY A 1 91 ? -17.719 -9.609 -2.596 1 94.38 91 GLY A C 1
ATOM 734 O O . GLY A 1 91 ? -17.516 -8.672 -1.826 1 94.38 91 GLY A O 1
ATOM 735 N N . PHE A 1 92 ? -18.859 -10.18 -2.773 1 95.56 92 PHE A N 1
ATOM 736 C CA . PHE A 1 92 ? -20.016 -9.734 -2.01 1 95.56 92 PHE A CA 1
ATOM 737 C C . PHE A 1 92 ? -19.781 -9.922 -0.515 1 95.56 92 PHE A C 1
ATOM 739 O O . PHE A 1 92 ? -20.047 -9.016 0.279 1 95.56 92 PHE A O 1
ATOM 746 N N . ILE A 1 93 ? -19.297 -11.055 -0.12 1 95.56 93 ILE A N 1
ATOM 747 C CA . ILE A 1 93 ? -19.047 -11.367 1.283 1 95.56 93 ILE A CA 1
ATOM 748 C C . ILE A 1 93 ? -18 -10.406 1.842 1 95.56 93 ILE A C 1
ATOM 750 O O . ILE A 1 93 ? -18.188 -9.828 2.914 1 95.56 93 ILE A O 1
ATOM 754 N N . GLU A 1 94 ? -16.922 -10.289 1.089 1 94.81 94 GLU A N 1
ATOM 755 C CA . GLU A 1 94 ? -15.805 -9.453 1.516 1 94.81 94 GLU A CA 1
ATOM 756 C C . GLU A 1 94 ? -16.25 -8.008 1.725 1 94.81 94 GLU A C 1
ATOM 758 O O . GLU A 1 94 ? -15.953 -7.398 2.756 1 94.81 94 GLU A O 1
ATOM 763 N N . GLN A 1 95 ? -17 -7.469 0.751 1 93.44 95 GLN A N 1
ATOM 764 C CA . GLN A 1 95 ? -17.406 -6.066 0.807 1 93.44 95 GLN A CA 1
ATOM 765 C C . GLN A 1 95 ? -18.453 -5.848 1.89 1 93.44 95 GLN A C 1
ATOM 767 O O . GLN A 1 95 ? -18.422 -4.844 2.605 1 93.44 95 GLN A O 1
ATOM 772 N N . LYS A 1 96 ? -19.391 -6.75 1.971 1 94.44 96 LYS A N 1
ATOM 773 C CA . LYS A 1 96 ? -20.422 -6.621 2.994 1 94.44 96 LYS A CA 1
ATOM 774 C C . LYS A 1 96 ? -19.812 -6.676 4.395 1 94.44 96 LYS A C 1
ATOM 776 O O . LYS A 1 96 ? -20.203 -5.906 5.277 1 94.44 96 LYS A O 1
ATOM 781 N N . MET A 1 97 ? -18.922 -7.562 4.582 1 93.75 97 MET A N 1
ATOM 782 C CA . MET A 1 97 ? -18.234 -7.691 5.867 1 93.75 97 MET A CA 1
ATOM 783 C C . MET A 1 97 ? -17.469 -6.414 6.207 1 93.75 97 MET A C 1
ATOM 785 O O . MET A 1 97 ? -17.531 -5.934 7.34 1 93.75 97 MET A O 1
ATOM 789 N N . GLN A 1 98 ? -16.766 -5.918 5.266 1 92.94 98 GLN A N 1
ATOM 790 C CA . GLN A 1 98 ? -15.977 -4.707 5.473 1 92.94 98 GLN A CA 1
ATOM 791 C C . GLN A 1 98 ? -16.875 -3.521 5.82 1 92.94 98 GLN A C 1
ATOM 793 O O . GLN A 1 98 ? -16.609 -2.787 6.77 1 92.94 98 GLN A O 1
ATOM 798 N N . SER A 1 99 ? -17.922 -3.322 5.023 1 94.06 99 SER A N 1
ATOM 799 C CA . SER A 1 99 ? -18.828 -2.197 5.23 1 94.06 99 SER A CA 1
ATOM 800 C C . SER A 1 99 ? -19.5 -2.271 6.598 1 94.06 99 SER A C 1
ATOM 802 O O . SER A 1 99 ? -19.594 -1.265 7.305 1 94.06 99 SER A O 1
ATOM 804 N N . ARG A 1 100 ? -19.969 -3.41 6.973 1 93.44 100 ARG A N 1
ATOM 805 C CA . ARG A 1 100 ? -20.594 -3.586 8.273 1 93.44 100 ARG A CA 1
ATOM 806 C C . ARG A 1 100 ? -19.609 -3.305 9.406 1 93.44 100 ARG A C 1
ATOM 808 O O . ARG A 1 100 ? -19.953 -2.652 10.391 1 93.44 100 ARG A O 1
ATOM 815 N N . HIS A 1 101 ? -18.453 -3.834 9.203 1 93.56 101 HIS A N 1
ATOM 816 C CA . HIS A 1 101 ? -17.453 -3.639 10.25 1 93.56 101 HIS A CA 1
ATOM 817 C C . HIS A 1 101 ? -17.094 -2.166 10.398 1 93.56 101 HIS A C 1
ATOM 819 O O . HIS A 1 101 ? -16.938 -1.667 11.516 1 93.56 101 HIS A O 1
ATOM 825 N N . MET A 1 102 ? -16.922 -1.545 9.297 1 94.44 102 MET A N 1
ATOM 826 C CA . MET A 1 102 ? -16.562 -0.13 9.336 1 94.44 102 MET A CA 1
ATOM 827 C C . MET A 1 102 ? -17.656 0.69 10 1 94.44 102 MET A C 1
ATOM 829 O O . MET A 1 102 ? -17.375 1.58 10.805 1 94.44 102 MET A O 1
ATOM 833 N N . ALA A 1 103 ? -18.875 0.425 9.688 1 94.38 103 ALA A N 1
ATOM 834 C CA . ALA A 1 103 ? -20 1.114 10.312 1 94.38 103 ALA A CA 1
ATOM 835 C C . ALA A 1 103 ? -20.031 0.845 11.812 1 94.38 103 ALA A C 1
ATOM 837 O O . ALA A 1 103 ? -20.266 1.76 12.609 1 94.38 103 ALA A O 1
ATOM 838 N N . ASP A 1 104 ? -19.828 -0.373 12.172 1 93.62 104 ASP A N 1
ATOM 839 C CA . ASP A 1 104 ? -19.828 -0.738 13.586 1 93.62 104 ASP A CA 1
ATOM 840 C C . ASP A 1 104 ? -18.688 -0.045 14.328 1 93.62 104 ASP A C 1
ATOM 842 O O . ASP A 1 104 ? -18.844 0.373 15.477 1 93.62 104 ASP A O 1
ATOM 846 N N . ALA A 1 105 ? -17.5 -0.056 13.648 1 93.88 105 ALA A N 1
ATOM 847 C CA . ALA A 1 105 ? -16.359 0.606 14.258 1 93.88 105 ALA A CA 1
ATOM 848 C C . ALA A 1 105 ? -16.625 2.092 14.477 1 93.88 105 ALA A C 1
ATOM 850 O O . ALA A 1 105 ? -16.188 2.672 15.469 1 93.88 105 ALA A O 1
ATOM 851 N N . LEU A 1 106 ? -17.297 2.682 13.547 1 93.31 106 LEU A N 1
ATOM 852 C CA . LEU A 1 106 ? -17.703 4.078 13.68 1 93.31 106 LEU A CA 1
ATOM 853 C C . LEU A 1 106 ? -18.562 4.273 14.922 1 93.31 106 LEU A C 1
ATOM 855 O O . LEU A 1 106 ? -18.312 5.176 15.727 1 93.31 106 LEU A O 1
ATOM 859 N N . ALA A 1 107 ? -19.516 3.463 15.094 1 91.62 107 ALA A N 1
ATOM 860 C CA . ALA A 1 107 ? -20.422 3.551 16.25 1 91.62 107 ALA A CA 1
ATOM 861 C C . ALA A 1 107 ? -19.656 3.307 17.547 1 91.62 107 ALA A C 1
ATOM 863 O O . ALA A 1 107 ? -19.906 3.975 18.547 1 91.62 107 ALA A O 1
ATOM 864 N N . THR A 1 108 ? -18.797 2.4 17.469 1 90.81 108 THR A N 1
ATOM 865 C CA . THR A 1 108 ? -17.984 2.092 18.641 1 90.81 108 THR A CA 1
ATOM 866 C C . THR A 1 108 ? -17.125 3.283 19.031 1 90.81 108 THR A C 1
ATOM 868 O O . THR A 1 108 ? -16.969 3.584 20.219 1 90.81 108 THR A O 1
ATOM 871 N N . SER A 1 109 ? -16.531 3.91 18.078 1 91.19 109 SER A N 1
ATOM 872 C CA . SER A 1 109 ? -15.672 5.059 18.359 1 91.19 109 SER A CA 1
ATOM 873 C C . SER A 1 109 ? -16.469 6.219 18.938 1 91.19 109 SER A C 1
ATOM 875 O O . SER A 1 109 ? -15.992 6.93 19.828 1 91.19 109 SER A O 1
ATOM 877 N N . ILE A 1 110 ? -17.656 6.406 18.453 1 88 110 ILE A N 1
ATOM 878 C CA . ILE A 1 110 ? -18.531 7.473 18.938 1 88 110 ILE A CA 1
ATOM 879 C C . ILE A 1 110 ? -18.938 7.168 20.391 1 88 110 ILE A C 1
ATOM 881 O O . ILE A 1 110 ? -19.062 8.078 21.203 1 88 110 ILE A O 1
ATOM 885 N N . GLY A 1 111 ? -19.062 5.945 20.703 1 85.56 111 GLY A N 1
ATOM 886 C CA . GLY A 1 111 ? -19.5 5.535 22.031 1 85.56 111 GLY A CA 1
ATOM 887 C C . GLY A 1 111 ? -18.328 5.324 22.984 1 85.56 111 GLY A C 1
ATOM 888 O O . GLY A 1 111 ? -18.547 4.988 24.156 1 85.56 111 GLY A O 1
ATOM 889 N N . ALA A 1 112 ? -17.188 5.559 22.5 1 85.75 112 ALA A N 1
ATOM 890 C CA . ALA A 1 112 ? -16 5.363 23.328 1 85.75 112 ALA A CA 1
ATOM 891 C C . ALA A 1 112 ? -15.945 6.395 24.453 1 85.75 112 ALA A C 1
ATOM 893 O O . ALA A 1 112 ? -16.672 7.387 24.438 1 85.75 112 ALA A O 1
ATOM 894 N N . ASP A 1 113 ? -15.133 6.074 25.422 1 79.5 113 ASP A N 1
ATOM 895 C CA . ASP A 1 113 ? -14.945 7.023 26.516 1 79.5 113 ASP A CA 1
ATOM 896 C C . ASP A 1 113 ? -14.508 8.391 25.984 1 79.5 113 ASP A C 1
ATOM 898 O O . ASP A 1 113 ? -13.5 8.492 25.281 1 79.5 113 ASP A O 1
ATOM 902 N N . PRO A 1 114 ? -15.305 9.344 26.25 1 77.25 114 PRO A N 1
ATOM 903 C CA . PRO A 1 114 ? -15.047 10.672 25.688 1 77.25 114 PRO A CA 1
ATOM 904 C C . PRO A 1 114 ? -13.68 11.227 26.078 1 77.25 114 PRO A C 1
ATOM 906 O O . PRO A 1 114 ? -13.094 12.016 25.328 1 77.25 114 PRO A O 1
ATOM 909 N N . ARG A 1 115 ? -13.203 10.789 27.188 1 71.62 115 ARG A N 1
ATOM 910 C CA . ARG A 1 115 ? -11.906 11.297 27.641 1 71.62 115 ARG A CA 1
ATOM 911 C C . ARG A 1 115 ? -10.781 10.812 26.734 1 71.62 115 ARG A C 1
ATOM 913 O O . ARG A 1 115 ? -9.938 11.602 26.312 1 71.62 115 ARG A O 1
ATOM 920 N N . ALA A 1 116 ? -10.883 9.648 26.516 1 76.12 116 ALA A N 1
ATOM 921 C CA . ALA A 1 116 ? -9.852 9.055 25.672 1 76.12 116 ALA A CA 1
ATOM 922 C C . ALA A 1 116 ? -10.047 9.453 24.219 1 76.12 116 ALA A C 1
ATOM 924 O O . ALA A 1 116 ? -9.07 9.734 23.516 1 76.12 116 ALA A O 1
ATOM 925 N N . ARG A 1 117 ? -11.281 9.555 23.875 1 81.5 117 ARG A N 1
ATOM 926 C CA . ARG A 1 117 ? -11.609 9.859 22.484 1 81.5 117 ARG A CA 1
ATOM 927 C C . ARG A 1 117 ? -11.172 11.281 22.125 1 81.5 117 ARG A C 1
ATOM 929 O O . ARG A 1 117 ? -10.766 11.539 20.984 1 81.5 117 ARG A O 1
ATOM 936 N N . ALA A 1 118 ? -11.18 12.188 23.031 1 76.06 118 ALA A N 1
ATOM 937 C CA . ALA A 1 118 ? -10.883 13.594 22.797 1 76.06 118 ALA A CA 1
ATOM 938 C C . ALA A 1 118 ? -9.406 13.805 22.484 1 76.06 118 ALA A C 1
ATOM 940 O O . ALA A 1 118 ? -9.031 14.812 21.875 1 76.06 118 ALA A O 1
ATOM 941 N N . THR A 1 119 ? -8.656 12.844 22.828 1 71 119 THR A N 1
ATOM 942 C CA . THR A 1 119 ? -7.219 12.977 22.641 1 71 119 THR A CA 1
ATOM 943 C C . THR A 1 119 ? -6.824 12.508 21.234 1 71 119 THR A C 1
ATOM 945 O O . THR A 1 119 ? -5.719 12.805 20.766 1 71 119 THR A O 1
ATOM 948 N N . LEU A 1 120 ? -7.785 11.875 20.641 1 78.38 120 LEU A N 1
ATOM 949 C CA . LEU A 1 120 ? -7.473 11.312 19.328 1 78.38 120 LEU A CA 1
ATOM 950 C C . LEU A 1 120 ? -8.117 12.125 18.219 1 78.38 120 LEU A C 1
ATOM 952 O O . LEU A 1 120 ? -9.266 12.555 18.344 1 78.38 120 LEU A O 1
ATOM 956 N N . GLY A 1 121 ? -7.383 12.32 17.172 1 78.56 121 GLY A N 1
ATOM 957 C CA . GLY A 1 121 ? -7.914 13.031 16.016 1 78.56 121 GLY A CA 1
ATOM 958 C C . GLY A 1 121 ? -8.812 12.164 15.141 1 78.56 121 GLY A C 1
ATOM 959 O O . GLY A 1 121 ? -8.68 10.945 15.133 1 78.56 121 GLY A O 1
ATOM 960 N N . ALA A 1 122 ? -9.711 12.734 14.422 1 81.5 122 ALA A N 1
ATOM 961 C CA . ALA A 1 122 ? -10.648 12.039 13.547 1 81.5 122 ALA A CA 1
ATOM 962 C C . ALA A 1 122 ? -9.906 11.266 12.453 1 81.5 122 ALA A C 1
ATOM 964 O O . ALA A 1 122 ? -10.297 10.148 12.102 1 81.5 122 ALA A O 1
ATOM 965 N N . SER A 1 123 ? -8.859 11.828 11.93 1 75.06 123 SER A N 1
ATOM 966 C CA . SER A 1 123 ? -8.086 11.164 10.891 1 75.06 123 SER A CA 1
ATOM 967 C C . SER A 1 123 ? -7.391 9.914 11.422 1 75.06 123 SER A C 1
ATOM 969 O O . SER A 1 123 ? -7.301 8.898 10.734 1 75.06 123 SER A O 1
ATOM 971 N N . GLU A 1 124 ? -6.895 10.016 12.617 1 77.06 124 GLU A N 1
ATOM 972 C CA . GLU A 1 124 ? -6.23 8.875 13.242 1 77.06 124 GLU A CA 1
ATOM 973 C C . GLU A 1 124 ? -7.199 7.715 13.445 1 77.06 124 GLU A C 1
ATOM 975 O O . GLU A 1 124 ? -6.859 6.562 13.172 1 77.06 124 GLU A O 1
ATOM 980 N N . ILE A 1 125 ? -8.305 8.008 13.875 1 88.06 125 ILE A N 1
ATOM 981 C CA . ILE A 1 125 ? -9.305 6.969 14.102 1 88.06 125 ILE A CA 1
ATOM 982 C C . ILE A 1 125 ? -9.797 6.426 12.758 1 88.06 125 ILE A C 1
ATOM 984 O O . ILE A 1 125 ? -10.047 5.227 12.617 1 88.06 125 ILE A O 1
ATOM 988 N N . ALA A 1 126 ? -9.984 7.348 11.852 1 87.19 126 ALA A N 1
ATOM 989 C CA . ALA A 1 126 ? -10.391 6.902 10.523 1 87.19 126 ALA A CA 1
ATOM 990 C C . ALA A 1 126 ? -9.383 5.914 9.945 1 87.19 126 ALA A C 1
ATOM 992 O O . ALA A 1 126 ? -9.773 4.898 9.359 1 87.19 126 ALA A O 1
ATOM 993 N N . TYR A 1 127 ? -8.133 6.25 10.141 1 79.88 127 TYR A N 1
ATOM 994 C CA . TYR A 1 127 ? -7.086 5.34 9.688 1 79.88 127 TYR A CA 1
ATOM 995 C C . TYR A 1 127 ? -7.156 4.012 10.422 1 79.88 127 TYR A C 1
ATOM 997 O O . TYR A 1 127 ? -6.957 2.951 9.828 1 79.88 127 TYR A O 1
ATOM 1005 N N . ALA A 1 128 ? -7.379 4.062 11.656 1 87 128 ALA A N 1
ATOM 1006 C CA . ALA A 1 128 ? -7.496 2.838 12.445 1 87 128 ALA A CA 1
ATOM 1007 C C . ALA A 1 128 ? -8.664 1.982 11.953 1 87 128 ALA A C 1
ATOM 1009 O O . ALA A 1 128 ? -8.547 0.758 11.859 1 87 128 ALA A O 1
ATOM 1010 N N . VAL A 1 129 ? -9.766 2.58 11.648 1 92.69 129 VAL A N 1
ATOM 1011 C CA . VAL A 1 129 ? -10.93 1.859 11.148 1 92.69 129 VAL A CA 1
ATOM 1012 C C . VAL A 1 129 ? -10.609 1.208 9.812 1 92.69 129 VAL A C 1
ATOM 1014 O O . VAL A 1 129 ? -10.945 0.043 9.578 1 92.69 129 VAL A O 1
ATOM 1017 N N . ASP A 1 130 ? -9.969 1.929 8.992 1 88.56 130 ASP A N 1
ATOM 1018 C CA . ASP A 1 130 ? -9.57 1.395 7.695 1 88.56 130 ASP A CA 1
ATOM 1019 C C . ASP A 1 130 ? -8.586 0.241 7.852 1 88.56 130 ASP A C 1
ATOM 1021 O O . ASP A 1 130 ? -8.664 -0.754 7.125 1 88.56 130 ASP A O 1
ATOM 1025 N N . ALA A 1 131 ? -7.691 0.43 8.75 1 82.75 131 ALA A N 1
ATOM 1026 C CA . ALA A 1 131 ? -6.699 -0.612 9.008 1 82.75 131 ALA A CA 1
ATOM 1027 C C . ALA A 1 131 ? -7.371 -1.89 9.508 1 82.75 131 ALA A C 1
ATOM 1029 O O . ALA A 1 131 ? -6.98 -2.994 9.117 1 82.75 131 ALA A O 1
ATOM 1030 N N . GLN A 1 132 ? -8.305 -1.781 10.312 1 91.94 132 GLN A N 1
ATOM 1031 C CA . GLN A 1 132 ? -9.047 -2.945 10.781 1 91.94 132 GLN A CA 1
ATOM 1032 C C . GLN A 1 132 ? -9.773 -3.639 9.633 1 91.94 132 GLN A C 1
ATOM 1034 O O . GLN A 1 132 ? -9.758 -4.867 9.531 1 91.94 132 GLN A O 1
ATOM 1039 N N . ALA A 1 133 ? -10.383 -2.824 8.891 1 92.44 133 ALA A N 1
ATOM 1040 C CA . ALA A 1 133 ? -11.117 -3.379 7.75 1 92.44 133 ALA A CA 1
ATOM 1041 C C . ALA A 1 133 ? -10.18 -4.105 6.797 1 92.44 133 ALA A C 1
ATOM 1043 O O . ALA A 1 133 ? -10.5 -5.195 6.309 1 92.44 133 ALA A O 1
ATOM 1044 N N . ALA A 1 134 ? -9.07 -3.545 6.559 1 87.94 134 ALA A N 1
ATOM 1045 C CA . ALA A 1 134 ? -8.07 -4.164 5.695 1 87.94 134 ALA A CA 1
ATOM 1046 C C . ALA A 1 134 ? -7.57 -5.48 6.289 1 87.94 134 ALA A C 1
ATOM 1048 O O . ALA A 1 134 ? -7.363 -6.457 5.562 1 87.94 134 ALA A O 1
ATOM 1049 N N . SER A 1 135 ? -7.348 -5.477 7.578 1 90.06 135 SER A N 1
ATOM 1050 C CA . SER A 1 135 ? -6.887 -6.684 8.258 1 90.06 135 SER A CA 1
ATOM 1051 C C . SER A 1 135 ? -7.902 -7.812 8.117 1 90.06 135 SER A C 1
ATOM 1053 O O . SER A 1 135 ? -7.527 -8.969 7.891 1 90.06 135 SER A O 1
ATOM 1055 N N . ILE A 1 136 ? -9.102 -7.492 8.242 1 93.75 136 ILE A N 1
ATOM 1056 C CA . ILE A 1 136 ? -10.164 -8.484 8.109 1 93.75 136 ILE A CA 1
ATOM 1057 C C . ILE A 1 136 ? -10.211 -9.016 6.68 1 93.75 136 ILE A C 1
ATOM 1059 O O . ILE A 1 136 ? -10.32 -10.227 6.461 1 93.75 136 ILE A O 1
ATOM 1063 N N . ARG A 1 137 ? -10.094 -8.141 5.746 1 91.5 137 ARG A N 1
ATOM 1064 C CA . ARG A 1 137 ? -10.109 -8.516 4.336 1 91.5 137 ARG A CA 1
ATOM 1065 C C . ARG A 1 137 ? -8.938 -9.43 3.998 1 91.5 137 ARG A C 1
ATOM 1067 O O . ARG A 1 137 ? -9.117 -10.469 3.361 1 91.5 137 ARG A O 1
ATOM 1074 N N . GLU A 1 138 ? -7.805 -9.094 4.43 1 88.12 138 GLU A N 1
ATOM 1075 C CA . GLU A 1 138 ? -6.598 -9.867 4.145 1 88.12 138 GLU A CA 1
ATOM 1076 C C . GLU A 1 138 ? -6.664 -11.25 4.785 1 88.12 138 GLU A C 1
ATOM 1078 O O . GLU A 1 138 ? -6.25 -12.242 4.18 1 88.12 138 GLU A O 1
ATOM 1083 N N . THR A 1 139 ? -7.121 -11.266 5.977 1 91.75 139 THR A N 1
ATOM 1084 C CA . THR A 1 139 ? -7.242 -12.547 6.668 1 91.75 139 THR A CA 1
ATOM 1085 C C . THR A 1 139 ? -8.25 -13.453 5.965 1 91.75 139 THR A C 1
ATOM 1087 O O . THR A 1 139 ? -8 -14.641 5.789 1 91.75 139 THR A O 1
ATOM 1090 N N . LEU A 1 140 ? -9.367 -12.906 5.547 1 93.56 140 LEU A N 1
ATOM 1091 C CA . LEU A 1 140 ? -10.359 -13.695 4.828 1 93.56 140 LEU A CA 1
ATOM 1092 C C . LEU A 1 140 ? -9.781 -14.242 3.529 1 93.56 140 LEU A C 1
ATOM 1094 O O . LEU A 1 140 ? -9.961 -15.422 3.211 1 93.56 140 LEU A O 1
ATOM 1098 N N . ALA A 1 141 ? -9.125 -13.375 2.777 1 91.06 141 ALA A N 1
ATOM 1099 C CA . ALA A 1 141 ? -8.5 -13.797 1.527 1 91.06 141 ALA A CA 1
ATOM 1100 C C . ALA A 1 141 ? -7.5 -14.922 1.769 1 91.06 141 ALA A C 1
ATOM 1102 O O . ALA A 1 141 ? -7.48 -15.914 1.031 1 91.06 141 ALA A O 1
ATOM 1103 N N . THR A 1 142 ? -6.711 -14.789 2.797 1 88.69 142 THR A N 1
ATOM 1104 C CA . THR A 1 142 ? -5.703 -15.797 3.117 1 88.69 142 THR A CA 1
ATOM 1105 C C . THR A 1 142 ? -6.359 -17.109 3.506 1 88.69 142 THR A C 1
ATOM 1107 O O . THR A 1 142 ? -5.914 -18.188 3.078 1 88.69 142 THR A O 1
ATOM 1110 N N . LEU A 1 143 ? -7.418 -17.062 4.238 1 91.12 143 LEU A N 1
ATOM 1111 C CA . LEU A 1 143 ? -8.094 -18.266 4.691 1 91.12 143 LEU A CA 1
ATOM 1112 C C . LEU A 1 143 ? -8.805 -18.953 3.529 1 91.12 143 LEU A C 1
ATOM 1114 O O . LEU A 1 143 ? -8.633 -20.156 3.322 1 91.12 143 LEU A O 1
ATOM 1118 N N . TYR A 1 144 ? -9.562 -18.188 2.734 1 91.69 144 TYR A N 1
ATOM 1119 C CA . TYR A 1 144 ? -10.422 -18.75 1.7 1 91.69 144 TYR A CA 1
ATOM 1120 C C . TYR A 1 144 ? -9.609 -19.109 0.458 1 91.69 144 TYR A C 1
ATOM 1122 O O . TYR A 1 144 ? -9.875 -20.125 -0.189 1 91.69 144 TYR A O 1
ATOM 1130 N N . LEU A 1 145 ? -8.648 -18.266 0.174 1 88.25 145 LEU A N 1
ATOM 1131 C CA . LEU A 1 145 ? -8.062 -18.391 -1.156 1 88.25 145 LEU A CA 1
ATOM 1132 C C . LEU A 1 145 ? -6.664 -19 -1.081 1 88.25 145 LEU A C 1
ATOM 1134 O O . LEU A 1 145 ? -6.105 -19.406 -2.1 1 88.25 145 LEU A O 1
ATOM 1138 N N . SER A 1 146 ? -6.102 -19.094 0.063 1 86.19 146 SER A N 1
ATOM 1139 C CA . SER A 1 146 ? -4.75 -19.625 0.149 1 86.19 146 SER A CA 1
ATOM 1140 C C . SER A 1 146 ? -4.707 -20.859 1.06 1 86.19 146 SER A C 1
ATOM 1142 O O . SER A 1 146 ? -4.453 -21.969 0.599 1 86.19 146 SER A O 1
ATOM 1144 N N . ILE A 1 147 ? -5.16 -20.781 2.275 1 87.31 147 ILE A N 1
ATOM 1145 C CA . ILE A 1 147 ? -5.004 -21.844 3.262 1 87.31 147 ILE A CA 1
ATOM 1146 C C . ILE A 1 147 ? -5.977 -22.984 2.955 1 87.31 147 ILE A C 1
ATOM 1148 O O . ILE A 1 147 ? -5.602 -24.156 2.996 1 87.31 147 ILE A O 1
ATOM 1152 N N . LEU A 1 148 ? -7.156 -22.641 2.637 1 89.56 148 LEU A N 1
ATOM 1153 C CA . LEU A 1 148 ? -8.164 -23.672 2.387 1 89.56 148 LEU A CA 1
ATOM 1154 C C . LEU A 1 148 ? -7.781 -24.516 1.182 1 89.56 148 LEU A C 1
ATOM 1156 O O . LEU A 1 148 ? -7.723 -25.75 1.278 1 89.56 148 LEU A O 1
ATOM 1160 N N . PRO A 1 149 ? -7.531 -23.891 0.077 1 88.88 149 PRO A N 1
ATOM 1161 C CA . PRO A 1 149 ? -7.148 -24.75 -1.057 1 88.88 149 PRO A CA 1
ATOM 1162 C C . PRO A 1 149 ? -5.871 -25.531 -0.796 1 88.88 149 PRO A C 1
ATOM 1164 O O . PRO A 1 149 ? -5.746 -26.672 -1.244 1 88.88 149 PRO A O 1
ATOM 1167 N N . ALA A 1 150 ? -4.941 -25 -0.147 1 86.88 150 ALA A N 1
ATOM 1168 C CA . ALA A 1 150 ? -3.707 -25.703 0.181 1 86.88 150 ALA A CA 1
ATOM 1169 C C . ALA A 1 150 ? -3.98 -26.891 1.104 1 86.88 150 ALA A C 1
ATOM 1171 O O . ALA A 1 150 ? -3.422 -27.969 0.92 1 86.88 150 ALA A O 1
ATOM 1172 N N . GLY A 1 151 ? -4.824 -26.703 2.076 1 88 151 GLY A N 1
ATOM 1173 C CA . GLY A 1 151 ? -5.188 -27.781 2.98 1 88 151 GLY A CA 1
ATOM 1174 C C . GLY A 1 151 ? -5.918 -28.922 2.293 1 88 151 GLY A C 1
ATOM 1175 O O . GLY A 1 151 ? -5.582 -30.094 2.484 1 88 151 GLY A O 1
ATOM 1176 N N . VAL A 1 152 ? -6.867 -28.562 1.487 1 90.81 152 VAL A N 1
ATOM 1177 C CA . VAL A 1 152 ? -7.629 -29.562 0.752 1 90.81 152 VAL A CA 1
ATOM 1178 C C . VAL A 1 152 ? -6.707 -30.312 -0.213 1 90.81 152 VAL A C 1
ATOM 1180 O O . VAL A 1 152 ? -6.801 -31.531 -0.348 1 90.81 152 VAL A O 1
ATOM 1183 N N . GLY A 1 153 ? -5.891 -29.531 -0.847 1 89.06 153 GLY A N 1
ATOM 1184 C CA . GLY A 1 153 ? -4.938 -30.156 -1.75 1 89.06 153 GLY A CA 1
ATOM 1185 C C . GLY A 1 153 ? -3.992 -31.125 -1.052 1 89.06 153 GLY A C 1
ATOM 1186 O O . GLY A 1 153 ? -3.709 -32.219 -1.565 1 89.06 153 GLY A O 1
ATOM 1187 N N . CYS A 1 154 ? -3.527 -30.797 0.048 1 88.12 154 CYS A N 1
ATOM 1188 C CA . CYS A 1 154 ? -2.607 -31.641 0.806 1 88.12 154 CYS A CA 1
ATOM 1189 C C . CYS A 1 154 ? -3.301 -32.906 1.292 1 88.12 154 CYS A C 1
ATOM 1191 O O . CYS A 1 154 ? -2.736 -34 1.212 1 88.12 154 CYS A O 1
ATOM 1193 N N . ILE A 1 155 ? -4.504 -32.781 1.746 1 91.12 155 ILE A N 1
ATOM 1194 C CA . ILE A 1 155 ? -5.246 -33.938 2.236 1 91.12 155 ILE A CA 1
ATOM 1195 C C . ILE A 1 155 ? -5.586 -34.875 1.071 1 91.12 155 ILE A C 1
ATOM 1197 O O . ILE A 1 155 ? -5.379 -36.062 1.154 1 91.12 155 ILE A O 1
ATOM 1201 N N . ALA A 1 156 ? -6.098 -34.219 0.029 1 92.12 156 ALA A N 1
ATOM 1202 C CA . ALA A 1 156 ? -6.414 -35 -1.152 1 92.12 156 ALA A CA 1
ATOM 1203 C C . ALA A 1 156 ? -5.16 -35.688 -1.714 1 92.12 156 ALA A C 1
ATOM 1205 O O . ALA A 1 156 ? -5.219 -36.812 -2.186 1 92.12 156 ALA A O 1
ATOM 1206 N N . GLY A 1 157 ? -4.082 -34.906 -1.713 1 90.81 157 GLY A N 1
ATOM 1207 C CA . GLY A 1 157 ? -2.822 -35.5 -2.139 1 90.81 157 GLY A CA 1
ATOM 1208 C C . GLY A 1 157 ? -2.373 -36.656 -1.265 1 90.81 157 GLY A C 1
ATOM 1209 O O . GLY A 1 157 ? -1.954 -37.719 -1.771 1 90.81 157 GLY A O 1
ATOM 1210 N N . ALA A 1 158 ? -2.506 -36.562 -0.012 1 92.12 158 ALA A N 1
ATOM 1211 C CA . ALA A 1 158 ? -2.135 -37.625 0.932 1 92.12 158 ALA A CA 1
ATOM 1212 C C . ALA A 1 158 ? -2.992 -38.875 0.73 1 92.12 158 ALA A C 1
ATOM 1214 O O . ALA A 1 158 ? -2.479 -39.969 0.715 1 92.12 158 ALA A O 1
ATOM 1215 N N . VAL A 1 159 ? -4.246 -38.656 0.524 1 93.81 159 VAL A N 1
ATOM 1216 C CA . VAL A 1 159 ? -5.164 -39.781 0.312 1 93.81 159 VAL A CA 1
ATOM 1217 C C . VAL A 1 159 ? -4.828 -40.5 -1.002 1 93.81 159 VAL A C 1
ATOM 1219 O O . VAL A 1 159 ? -4.828 -41.719 -1.071 1 93.81 159 VAL A O 1
ATOM 1222 N N . SER A 1 160 ? -4.562 -39.688 -1.983 1 93.06 160 SER A N 1
ATOM 1223 C CA . SER A 1 160 ? -4.211 -40.25 -3.279 1 93.06 160 SER A CA 1
ATOM 1224 C C . SER A 1 160 ? -2.928 -41.062 -3.197 1 93.06 160 SER A C 1
ATOM 1226 O O . SER A 1 160 ? -2.828 -42.125 -3.797 1 93.06 160 SER A O 1
ATOM 1228 N N . ILE A 1 161 ? -1.964 -40.594 -2.484 1 92.69 161 ILE A N 1
ATOM 1229 C CA . ILE A 1 161 ? -0.695 -41.312 -2.32 1 92.69 161 ILE A CA 1
ATOM 1230 C C . ILE A 1 161 ? -0.92 -42.594 -1.549 1 92.69 161 ILE A C 1
ATOM 1232 O O . ILE A 1 161 ? -0.321 -43.625 -1.868 1 92.69 161 ILE A O 1
ATOM 1236 N N . LEU A 1 162 ? -1.82 -42.562 -0.635 1 93.06 162 LEU A N 1
ATOM 1237 C CA . LEU A 1 162 ? -2.141 -43.75 0.15 1 93.06 162 LEU A CA 1
ATOM 1238 C C . LEU A 1 162 ? -2.814 -44.812 -0.716 1 93.06 162 LEU A C 1
ATOM 1240 O O . LEU A 1 162 ? -2.461 -46 -0.647 1 93.06 162 LEU A O 1
ATOM 1244 N N . VAL A 1 163 ? -3.729 -44.438 -1.542 1 92.06 163 VAL A N 1
ATOM 1245 C CA . VAL A 1 163 ? -4.52 -45.375 -2.34 1 92.06 163 VAL A CA 1
ATOM 1246 C C . VAL A 1 163 ? -3.666 -45.938 -3.473 1 92.06 163 VAL A C 1
ATOM 1248 O O . VAL A 1 163 ? -3.734 -47.125 -3.771 1 92.06 163 VAL A O 1
ATOM 1251 N N . MET A 1 164 ? -2.848 -45.094 -4.117 1 89.94 164 MET A N 1
ATOM 1252 C CA . MET A 1 164 ? -2.082 -45.531 -5.285 1 89.94 164 MET A CA 1
ATOM 1253 C C . MET A 1 164 ? -0.772 -46.188 -4.871 1 89.94 164 MET A C 1
ATOM 1255 O O . MET A 1 164 ? -0.283 -47.094 -5.555 1 89.94 164 MET A O 1
ATOM 1259 N N . GLY A 1 165 ? -0.215 -45.719 -3.957 1 87.44 165 GLY A N 1
ATOM 1260 C CA . GLY A 1 165 ? 1.038 -46.312 -3.484 1 87.44 165 GLY A CA 1
ATOM 1261 C C . GLY A 1 165 ? 0.859 -47.25 -2.316 1 87.44 165 GLY A C 1
ATOM 1262 O O . GLY A 1 165 ? 0.586 -48.438 -2.514 1 87.44 165 GLY A O 1
ATOM 1263 N N . GLY A 1 166 ? 0.844 -46.75 -1.056 1 91.25 166 GLY A N 1
ATOM 1264 C CA . GLY A 1 166 ? 0.717 -47.531 0.165 1 91.25 166 GLY A CA 1
ATOM 1265 C C . GLY A 1 166 ? 1.074 -46.75 1.414 1 91.25 166 GLY A C 1
ATOM 1266 O O . GLY A 1 166 ? 1.26 -45.531 1.358 1 91.25 166 GLY A O 1
ATOM 1267 N N . VAL A 1 167 ? 1.13 -47.406 2.41 1 93.31 167 VAL A N 1
ATOM 1268 C CA . VAL A 1 167 ? 1.353 -46.812 3.723 1 93.31 167 VAL A CA 1
ATOM 1269 C C . VAL A 1 167 ? 2.775 -46.281 3.809 1 93.31 167 VAL A C 1
ATOM 1271 O O . VAL A 1 167 ? 2.996 -45.188 4.332 1 93.31 167 VAL A O 1
ATOM 1274 N N . PRO A 1 168 ? 3.727 -46.938 3.215 1 93 168 PRO A N 1
ATOM 1275 C CA . PRO A 1 168 ? 5.078 -46.375 3.279 1 93 168 PRO A CA 1
ATOM 1276 C C . PRO A 1 168 ? 5.211 -45.062 2.502 1 93 168 PRO A C 1
ATOM 1278 O O . PRO A 1 168 ? 5.922 -44.156 2.938 1 93 168 PRO A O 1
ATOM 1281 N N . GLU A 1 169 ? 4.555 -45 1.333 1 93.25 169 GLU A N 1
ATOM 1282 C CA . GLU A 1 169 ? 4.598 -43.781 0.544 1 93.25 169 GLU A CA 1
ATOM 1283 C C . GLU A 1 169 ? 3.93 -42.625 1.285 1 93.25 169 GLU A C 1
ATOM 1285 O O . GLU A 1 169 ? 4.398 -41.469 1.22 1 93.25 169 GLU A O 1
ATOM 1290 N N . LEU A 1 170 ? 2.883 -42.938 1.976 1 93.62 170 LEU A N 1
ATOM 1291 C CA . LEU A 1 170 ? 2.227 -41.906 2.793 1 93.62 170 LEU A CA 1
ATOM 1292 C C . LEU A 1 170 ? 3.146 -41.438 3.91 1 93.62 170 LEU A C 1
ATOM 1294 O O . LEU A 1 170 ? 3.182 -40.25 4.227 1 93.62 170 LEU A O 1
ATOM 1298 N N . GLY A 1 171 ? 3.779 -42.375 4.523 1 94.62 171 GLY A N 1
ATOM 1299 C CA . GLY A 1 171 ? 4.738 -42.031 5.555 1 94.62 171 GLY A CA 1
ATOM 1300 C C . GLY A 1 171 ? 5.836 -41.094 5.055 1 94.62 171 GLY A C 1
ATOM 1301 O O . GLY A 1 171 ? 6.23 -40.156 5.75 1 94.62 171 GLY A O 1
ATOM 1302 N N . ILE A 1 172 ? 6.355 -41.344 3.85 1 94.44 172 ILE A N 1
ATOM 1303 C CA . ILE A 1 172 ? 7.379 -40.5 3.246 1 94.44 172 ILE A CA 1
ATOM 1304 C C . ILE A 1 172 ? 6.812 -39.125 2.994 1 94.44 172 ILE A C 1
ATOM 1306 O O . ILE A 1 172 ? 7.461 -38.125 3.299 1 94.44 172 ILE A O 1
ATOM 1310 N N . PHE A 1 173 ? 5.605 -39.094 2.484 1 92.12 173 PHE A N 1
ATOM 1311 C CA . PHE A 1 173 ? 4.957 -37.812 2.207 1 92.12 173 PHE A CA 1
ATOM 1312 C C . PHE A 1 173 ? 4.797 -37 3.484 1 92.12 173 PHE A C 1
ATOM 1314 O O . PHE A 1 173 ? 5.191 -35.844 3.537 1 92.12 173 PHE A O 1
ATOM 1321 N N . CYS A 1 174 ? 4.27 -37.594 4.492 1 91.81 174 CYS A N 1
ATOM 1322 C CA . CYS A 1 174 ? 4.051 -36.906 5.766 1 91.81 174 CYS A CA 1
ATOM 1323 C C . CYS A 1 174 ? 5.375 -36.5 6.391 1 91.81 174 CYS A C 1
ATOM 1325 O O . CYS A 1 174 ? 5.473 -35.406 6.98 1 91.81 174 CYS A O 1
ATOM 1327 N N . GLY A 1 175 ? 6.355 -37.344 6.266 1 93.19 175 GLY A N 1
ATOM 1328 C CA . GLY A 1 175 ? 7.672 -37.031 6.781 1 93.19 175 GLY A CA 1
ATOM 1329 C C . GLY A 1 175 ? 8.281 -35.781 6.121 1 93.19 175 GLY A C 1
ATOM 1330 O O . GLY A 1 175 ? 8.797 -34.906 6.801 1 93.19 175 GLY A O 1
ATOM 1331 N N . PHE A 1 176 ? 8.188 -35.688 4.82 1 91.31 176 PHE A N 1
ATOM 1332 C CA . PHE A 1 176 ? 8.766 -34.562 4.102 1 91.31 176 PHE A CA 1
ATOM 1333 C C . PHE A 1 176 ? 7.941 -33.312 4.324 1 91.31 176 PHE A C 1
ATOM 1335 O O . PHE A 1 176 ? 8.484 -32.188 4.355 1 91.31 176 PHE A O 1
ATOM 1342 N N . VAL A 1 177 ? 6.629 -33.438 4.461 1 87.06 177 VAL A N 1
ATOM 1343 C CA . VAL A 1 177 ? 5.793 -32.281 4.781 1 87.06 177 VAL A CA 1
ATOM 1344 C C . VAL A 1 177 ? 6.188 -31.719 6.145 1 87.06 177 VAL A C 1
ATOM 1346 O O . VAL A 1 177 ? 6.289 -30.5 6.316 1 87.06 177 VAL A O 1
ATOM 1349 N N . ALA A 1 178 ? 6.426 -32.594 7.07 1 88.56 178 ALA A N 1
ATOM 1350 C CA . ALA A 1 178 ? 6.867 -32.188 8.398 1 88.56 178 ALA A CA 1
ATOM 1351 C C . ALA A 1 178 ? 8.211 -31.469 8.328 1 88.56 178 ALA A C 1
ATOM 1353 O O . ALA A 1 178 ? 8.406 -30.422 8.953 1 88.56 178 ALA A O 1
ATOM 1354 N N . LEU A 1 179 ? 9.125 -32.062 7.527 1 90.56 179 LEU A N 1
ATOM 1355 C CA . LEU A 1 179 ? 10.438 -31.438 7.363 1 90.56 179 LEU A CA 1
ATOM 1356 C C . LEU A 1 179 ? 10.32 -30.094 6.637 1 90.56 179 LEU A C 1
ATOM 1358 O O . LEU A 1 179 ? 11.055 -29.156 6.945 1 90.56 179 LEU A O 1
ATOM 1362 N N . TYR A 1 180 ? 9.43 -30.062 5.645 1 88 180 TYR A N 1
ATOM 1363 C CA . TYR A 1 180 ? 9.148 -28.844 4.902 1 88 180 TYR A CA 1
ATOM 1364 C C . TYR A 1 180 ? 8.695 -27.719 5.84 1 88 180 TYR A C 1
ATOM 1366 O O . TYR A 1 180 ? 9.211 -26.609 5.781 1 88 180 TYR A O 1
ATOM 1374 N N . LEU A 1 181 ? 7.816 -28.047 6.703 1 82.5 181 LEU A N 1
ATOM 1375 C CA . LEU A 1 181 ? 7.262 -27.062 7.625 1 82.5 181 LEU A CA 1
ATOM 1376 C C . LEU A 1 181 ? 8.273 -26.688 8.703 1 82.5 181 LEU A C 1
ATOM 1378 O O . LEU A 1 181 ? 8.414 -25.516 9.055 1 82.5 181 LEU A O 1
ATOM 1382 N N . ALA A 1 182 ? 8.992 -27.641 9.227 1 87.19 182 ALA A N 1
ATOM 1383 C CA . ALA A 1 182 ? 9.969 -27.422 10.297 1 87.19 182 ALA A CA 1
ATOM 1384 C C . ALA A 1 182 ? 11.109 -26.531 9.82 1 87.19 182 ALA A C 1
ATOM 1386 O O . ALA A 1 182 ? 11.609 -25.703 10.578 1 87.19 182 ALA A O 1
ATOM 1387 N N . GLY A 1 183 ? 11.516 -26.703 8.57 1 87.44 183 GLY A N 1
ATOM 1388 C CA . GLY A 1 183 ? 12.594 -25.875 8.031 1 87.44 183 GLY A CA 1
ATOM 1389 C C . GLY A 1 183 ? 12.117 -24.531 7.547 1 87.44 183 GLY A C 1
ATOM 1390 O O . GLY A 1 183 ? 12.875 -23.547 7.586 1 87.44 183 GLY A O 1
ATOM 1391 N N . SER A 1 184 ? 10.906 -24.406 7.113 1 85.75 184 SER A N 1
ATOM 1392 C CA . SER A 1 184 ? 10.383 -23.172 6.555 1 85.75 184 SER A CA 1
ATOM 1393 C C . SER A 1 184 ? 10.055 -22.172 7.652 1 85.75 184 SER A C 1
ATOM 1395 O O . SER A 1 184 ? 10.219 -20.953 7.469 1 85.75 184 SER A O 1
ATOM 1397 N N . MET A 1 185 ? 9.719 -22.641 8.805 1 83.44 185 MET A N 1
ATOM 1398 C CA . MET A 1 185 ? 9.211 -21.75 9.852 1 83.44 185 MET A CA 1
ATOM 1399 C C . MET A 1 185 ? 10.312 -20.812 10.344 1 83.44 185 MET A C 1
ATOM 1401 O O . MET A 1 185 ? 10.125 -19.594 10.383 1 83.44 185 MET A O 1
ATOM 1405 N N . PRO A 1 186 ? 11.453 -21.328 10.688 1 86.19 186 PRO A N 1
ATOM 1406 C CA . PRO A 1 186 ? 12.5 -20.406 11.125 1 86.19 186 PRO A CA 1
ATOM 1407 C C . PRO A 1 186 ? 12.977 -19.484 10 1 86.19 186 PRO A C 1
ATOM 1409 O O . PRO A 1 186 ? 13.336 -18.328 10.258 1 86.19 186 PRO A O 1
ATOM 1412 N N . LEU A 1 187 ? 12.984 -19.922 8.789 1 87.31 187 LEU A N 1
ATOM 1413 C CA . LEU A 1 187 ? 13.406 -19.094 7.66 1 87.31 187 LEU A CA 1
ATOM 1414 C C . LEU A 1 187 ? 12.406 -17.984 7.391 1 87.31 187 LEU A C 1
ATOM 1416 O O . LEU A 1 187 ? 12.797 -16.859 7.066 1 87.31 187 LEU A O 1
ATOM 1420 N N . ILE A 1 188 ? 11.18 -18.297 7.543 1 81.81 188 ILE A N 1
ATOM 1421 C CA . ILE A 1 188 ? 10.141 -17.297 7.363 1 81.81 188 ILE A CA 1
ATOM 1422 C C . ILE A 1 188 ? 10.25 -16.234 8.461 1 81.81 188 ILE A C 1
ATOM 1424 O O . ILE A 1 188 ? 10.148 -15.039 8.188 1 81.81 188 ILE A O 1
ATOM 1428 N N . ALA A 1 189 ? 10.477 -16.688 9.703 1 81.69 189 ALA A N 1
ATOM 1429 C CA . ALA A 1 189 ? 10.617 -15.758 10.828 1 81.69 189 ALA A CA 1
ATOM 1430 C C . ALA A 1 189 ? 11.789 -14.805 10.602 1 81.69 189 ALA A C 1
ATOM 1432 O O . ALA A 1 189 ? 11.68 -13.602 10.852 1 81.69 189 ALA A O 1
ATOM 1433 N N . ARG A 1 190 ? 12.891 -15.391 10.156 1 85.69 190 ARG A N 1
ATOM 1434 C CA . ARG A 1 190 ? 14.062 -14.555 9.898 1 85.69 190 ARG A CA 1
ATOM 1435 C C . ARG A 1 190 ? 13.82 -13.609 8.727 1 85.69 190 ARG A C 1
ATOM 1437 O O . ARG A 1 190 ? 14.227 -12.453 8.766 1 85.69 190 ARG A O 1
ATOM 1444 N N . HIS A 1 191 ? 13.211 -14.062 7.66 1 85.44 191 HIS A N 1
ATOM 1445 C CA . HIS A 1 191 ? 12.852 -13.211 6.531 1 85.44 191 HIS A CA 1
ATOM 1446 C C . HIS A 1 191 ? 12.008 -12.023 6.973 1 85.44 191 HIS A C 1
ATOM 1448 O O . HIS A 1 191 ? 12.25 -10.891 6.559 1 85.44 191 HIS A O 1
ATOM 1454 N N . GLN A 1 192 ? 11.133 -12.258 7.828 1 76.69 192 GLN A N 1
ATOM 1455 C CA . GLN A 1 192 ? 10.234 -11.211 8.297 1 76.69 192 GLN A CA 1
ATOM 1456 C C . GLN A 1 192 ? 10.984 -10.195 9.164 1 76.69 192 GLN A C 1
ATOM 1458 O O . GLN A 1 192 ? 10.703 -9 9.109 1 76.69 192 GLN A O 1
ATOM 1463 N N . LYS A 1 193 ? 11.797 -10.734 9.984 1 83.69 193 LYS A N 1
ATOM 1464 C CA . LYS A 1 193 ? 12.602 -9.836 10.812 1 83.69 193 LYS A CA 1
ATOM 1465 C C . LYS A 1 193 ? 13.406 -8.875 9.961 1 83.69 193 LYS A C 1
ATOM 1467 O O . LYS A 1 193 ? 13.375 -7.66 10.18 1 83.69 193 LYS A O 1
ATOM 1472 N N . PHE A 1 194 ? 14.07 -9.398 8.977 1 87.56 194 PHE A N 1
ATOM 1473 C CA . PHE A 1 194 ? 14.914 -8.555 8.141 1 87.56 194 PHE A CA 1
ATOM 1474 C C . PHE A 1 194 ? 14.062 -7.66 7.25 1 87.56 194 PHE A C 1
ATOM 1476 O O . PHE A 1 194 ? 14.461 -6.531 6.941 1 87.56 194 PHE A O 1
ATOM 1483 N N . GLN A 1 195 ? 12.945 -8.109 6.859 1 82.5 195 GLN A N 1
ATOM 1484 C CA . GLN A 1 195 ? 12.023 -7.254 6.125 1 82.5 195 GLN A CA 1
ATOM 1485 C C . GLN A 1 195 ? 11.555 -6.086 6.984 1 82.5 195 GLN A C 1
ATOM 1487 O O . GLN A 1 195 ? 11.398 -4.965 6.488 1 82.5 195 GLN A O 1
ATOM 1492 N N . GLY A 1 196 ? 11.352 -6.387 8.227 1 79.25 196 GLY A N 1
ATOM 1493 C CA . GLY A 1 196 ? 11 -5.324 9.156 1 79.25 196 GLY A CA 1
ATOM 1494 C C . GLY A 1 196 ? 12.094 -4.285 9.32 1 79.25 196 GLY A C 1
ATOM 1495 O O . GLY A 1 196 ? 11.82 -3.082 9.297 1 79.25 196 GLY A O 1
ATOM 1496 N N . GLU A 1 197 ? 13.227 -4.723 9.406 1 87.38 197 GLU A N 1
ATOM 1497 C CA . GLU A 1 197 ? 14.367 -3.816 9.508 1 87.38 197 GLU A CA 1
ATOM 1498 C C . GLU A 1 197 ? 14.523 -2.98 8.242 1 87.38 197 GLU A C 1
ATOM 1500 O O . GLU A 1 197 ? 14.867 -1.799 8.312 1 87.38 197 GLU A O 1
ATOM 1505 N N . PHE A 1 198 ? 14.266 -3.576 7.152 1 87.44 198 PHE A N 1
ATOM 1506 C CA . PHE A 1 198 ? 14.312 -2.867 5.879 1 87.44 198 PHE A CA 1
ATOM 1507 C C . PHE A 1 198 ? 13.258 -1.77 5.828 1 87.44 198 PHE A C 1
ATOM 1509 O O . PHE A 1 198 ? 13.547 -0.643 5.422 1 87.44 198 PHE A O 1
ATOM 1516 N N . PHE A 1 199 ? 12.156 -2.092 6.246 1 72.75 199 PHE A N 1
ATOM 1517 C CA . PHE A 1 199 ? 11.07 -1.12 6.219 1 72.75 199 PHE A CA 1
ATOM 1518 C C . PHE A 1 199 ? 11.359 0.047 7.156 1 72.75 199 PHE A C 1
ATOM 1520 O O . PHE A 1 199 ? 11.141 1.206 6.797 1 72.75 199 PHE A O 1
ATOM 1527 N N . ASP A 1 200 ? 11.898 -0.269 8.289 1 80.06 200 ASP A N 1
ATOM 1528 C CA . ASP A 1 200 ? 12.297 0.777 9.227 1 80.06 200 ASP A CA 1
ATOM 1529 C C . ASP A 1 200 ? 13.375 1.672 8.625 1 80.06 200 ASP A C 1
ATOM 1531 O O . ASP A 1 200 ? 13.32 2.896 8.758 1 80.06 200 ASP A O 1
ATOM 1535 N N . GLY A 1 201 ? 14.336 0.998 8.062 1 85.69 201 GLY A N 1
ATOM 1536 C CA . GLY A 1 201 ? 15.398 1.747 7.41 1 85.69 201 GLY A CA 1
ATOM 1537 C C . GLY A 1 201 ? 14.906 2.604 6.262 1 85.69 201 GLY A C 1
ATOM 1538 O O . GLY A 1 201 ? 15.344 3.742 6.094 1 85.69 201 GLY A O 1
ATOM 1539 N N . SER A 1 202 ? 13.977 2.082 5.504 1 85.56 202 SER A N 1
ATOM 1540 C CA . SER A 1 202 ? 13.414 2.824 4.383 1 85.56 202 SER A CA 1
ATOM 1541 C C . SER A 1 202 ? 12.617 4.035 4.859 1 85.56 202 SER A C 1
ATOM 1543 O O . SER A 1 202 ? 12.664 5.098 4.234 1 85.56 202 SER A O 1
ATOM 1545 N N . MET A 1 203 ? 11.977 3.91 5.992 1 76.25 203 MET A N 1
ATOM 1546 C CA . MET A 1 203 ? 11.219 5.02 6.562 1 76.25 203 MET A CA 1
ATOM 1547 C C . MET A 1 203 ? 12.148 6.125 7.043 1 76.25 203 MET A C 1
ATOM 1549 O O . MET A 1 203 ? 11.875 7.309 6.832 1 76.25 203 MET A O 1
ATOM 1553 N N . ARG A 1 204 ? 13.18 5.723 7.676 1 81.88 204 ARG A N 1
ATOM 1554 C CA . ARG A 1 204 ? 14.172 6.695 8.117 1 81.88 204 ARG A CA 1
ATOM 1555 C C . ARG A 1 204 ? 14.805 7.406 6.922 1 81.88 204 ARG A C 1
ATOM 1557 O O . ARG A 1 204 ? 15.047 8.617 6.969 1 81.88 204 ARG A O 1
ATOM 1564 N N . SER A 1 205 ? 15.078 6.613 5.914 1 89.06 205 SER A N 1
ATOM 1565 C CA . SER A 1 205 ? 15.641 7.195 4.699 1 89.06 205 SER A CA 1
ATOM 1566 C C . SER A 1 205 ? 14.68 8.195 4.07 1 89.06 205 SER A C 1
ATOM 1568 O O . SER A 1 205 ? 15.109 9.219 3.531 1 89.06 205 SER A O 1
ATOM 1570 N N . PHE A 1 206 ? 13.383 7.941 4.117 1 84.44 206 PHE A N 1
ATOM 1571 C CA . PHE A 1 206 ? 12.383 8.867 3.609 1 84.44 206 PHE A CA 1
ATOM 1572 C C . PHE A 1 206 ? 12.398 10.172 4.402 1 84.44 206 PHE A C 1
ATOM 1574 O O . PHE A 1 206 ? 12.273 11.258 3.83 1 84.44 206 PHE A O 1
ATOM 1581 N N . GLY A 1 207 ? 12.555 10.023 5.699 1 80.19 207 GLY A N 1
ATOM 1582 C CA . GLY A 1 207 ? 12.688 11.211 6.531 1 80.19 207 GLY A CA 1
ATOM 1583 C C . GLY A 1 207 ? 13.906 12.039 6.191 1 80.19 207 GLY A C 1
ATOM 1584 O O . GLY A 1 207 ? 13.828 13.266 6.125 1 80.19 207 GLY A O 1
ATOM 1585 N N . THR A 1 208 ? 14.977 11.375 5.961 1 86.94 208 THR A N 1
ATOM 1586 C CA . THR A 1 208 ? 16.203 12.062 5.582 1 86.94 208 THR A CA 1
ATOM 1587 C C . THR A 1 208 ? 16.047 12.75 4.234 1 86.94 208 THR A C 1
ATOM 1589 O O . THR A 1 208 ? 16.547 13.859 4.035 1 86.94 208 THR A O 1
ATOM 1592 N N . LEU A 1 209 ? 15.406 12.031 3.365 1 90.38 209 LEU A N 1
ATOM 1593 C CA . LEU A 1 209 ? 15.141 12.625 2.061 1 90.38 209 LEU A CA 1
ATOM 1594 C C . LEU A 1 209 ? 14.312 13.898 2.201 1 90.38 209 LEU A C 1
ATOM 1596 O O . LEU A 1 209 ? 14.648 14.93 1.604 1 90.38 209 LEU A O 1
ATOM 1600 N N . GLU A 1 210 ? 13.281 13.766 2.92 1 84.69 210 GLU A N 1
ATOM 1601 C CA . GLU A 1 210 ? 12.406 14.922 3.135 1 84.69 210 GLU A CA 1
ATOM 1602 C C . GLU A 1 210 ? 13.172 16.078 3.773 1 84.69 210 GLU A C 1
ATOM 1604 O O . GLU A 1 210 ? 13.031 17.234 3.352 1 84.69 210 GLU A O 1
ATOM 1609 N N . ASN A 1 211 ? 13.953 15.766 4.75 1 84.5 211 ASN A N 1
ATOM 1610 C CA . ASN A 1 211 ? 14.766 16.766 5.418 1 84.5 211 ASN A CA 1
ATOM 1611 C C . ASN A 1 211 ? 15.75 17.422 4.457 1 84.5 211 ASN A C 1
ATOM 1613 O O . ASN A 1 211 ? 15.945 18.641 4.488 1 84.5 211 ASN A O 1
ATOM 1617 N N . THR A 1 212 ? 16.375 16.688 3.664 1 89.62 212 THR A N 1
ATOM 1618 C CA . THR A 1 212 ? 17.344 17.203 2.703 1 89.62 212 THR A CA 1
ATOM 1619 C C . THR A 1 212 ? 16.672 18.078 1.663 1 89.62 212 THR A C 1
ATOM 1621 O O . THR A 1 212 ? 17.219 19.109 1.258 1 89.62 212 THR A O 1
ATOM 1624 N N . LEU A 1 213 ? 15.477 17.688 1.354 1 89.5 213 LEU A N 1
ATOM 1625 C CA . LEU A 1 213 ? 14.75 18.453 0.344 1 89.5 213 LEU A CA 1
ATOM 1626 C C . LEU A 1 213 ? 14.289 19.797 0.9 1 89.5 213 LEU A C 1
ATOM 1628 O O . LEU A 1 213 ? 14.062 20.734 0.142 1 89.5 213 LEU A O 1
ATOM 1632 N N . ARG A 1 214 ? 14.156 19.891 2.195 1 85.06 214 ARG A N 1
ATOM 1633 C CA . ARG A 1 214 ? 13.805 21.156 2.826 1 85.06 214 ARG A CA 1
ATOM 1634 C C . ARG A 1 214 ? 14.945 22.156 2.715 1 85.06 214 ARG A C 1
ATOM 1636 O O . ARG A 1 214 ? 14.719 23.359 2.76 1 85.06 214 ARG A O 1
ATOM 1643 N N . LEU A 1 215 ? 16.125 21.609 2.531 1 88.62 215 LEU A N 1
ATOM 1644 C CA . LEU A 1 215 ? 17.312 22.453 2.486 1 88.62 215 LEU A CA 1
ATOM 1645 C C . LEU A 1 215 ? 17.672 22.812 1.049 1 88.62 215 LEU A C 1
ATOM 1647 O O . LEU A 1 215 ? 18.828 23.094 0.746 1 88.62 215 LEU A O 1
ATOM 1651 N N . TRP A 1 216 ? 16.672 22.797 0.197 1 87.44 216 TRP A N 1
ATOM 1652 C CA . TRP A 1 216 ? 17 22.984 -1.217 1 87.44 216 TRP A CA 1
ATOM 1653 C C . TRP A 1 216 ? 17.469 24.406 -1.494 1 87.44 216 TRP A C 1
ATOM 1655 O O . TRP A 1 216 ? 18.344 24.609 -2.332 1 87.44 216 TRP A O 1
ATOM 1665 N N . ARG A 1 217 ? 17.016 25.438 -0.764 1 84.62 217 ARG A N 1
ATOM 1666 C CA . ARG A 1 217 ? 17.438 26.828 -0.978 1 84.62 217 ARG A CA 1
ATOM 1667 C C . ARG A 1 217 ? 18.906 27.016 -0.583 1 84.62 217 ARG A C 1
ATOM 1669 O O . ARG A 1 217 ? 19.688 27.562 -1.351 1 84.62 217 ARG A O 1
ATOM 1676 N N . GLU A 1 218 ? 19.141 26.516 0.588 1 86.75 218 GLU A N 1
ATOM 1677 C CA . GLU A 1 218 ? 20.516 26.609 1.063 1 86.75 218 GLU A CA 1
ATOM 1678 C C . GLU A 1 218 ? 21.469 25.859 0.141 1 86.75 218 GLU A C 1
ATOM 1680 O O . GLU A 1 218 ? 22.578 26.312 -0.134 1 86.75 218 GLU A O 1
ATOM 1685 N N . SER A 1 219 ? 21 24.719 -0.28 1 88.94 219 SER A N 1
ATOM 1686 C CA . SER A 1 219 ? 21.812 23.891 -1.16 1 88.94 219 SER A CA 1
ATOM 1687 C C . SER A 1 219 ? 22.094 24.594 -2.484 1 88.94 219 SER A C 1
ATOM 1689 O O . SER A 1 219 ? 23.203 24.547 -3 1 88.94 219 SER A O 1
ATOM 1691 N N . ARG A 1 220 ? 21.125 25.234 -2.996 1 84.69 220 ARG A N 1
ATOM 1692 C CA . ARG A 1 220 ? 21.281 25.922 -4.273 1 84.69 220 ARG A CA 1
ATOM 1693 C C . ARG A 1 220 ? 22.203 27.125 -4.137 1 84.69 220 ARG A C 1
ATOM 1695 O O . ARG A 1 220 ? 23.047 27.375 -5.008 1 84.69 220 ARG A O 1
ATOM 1702 N N . ILE A 1 221 ? 22.078 27.859 -3.107 1 83.31 221 ILE A N 1
ATOM 1703 C CA . ILE A 1 221 ? 22.828 29.094 -2.906 1 83.31 221 ILE A CA 1
ATOM 1704 C C . ILE A 1 221 ? 24.281 28.75 -2.584 1 83.31 221 ILE A C 1
ATOM 1706 O O . ILE A 1 221 ? 25.203 29.375 -3.107 1 83.31 221 ILE A O 1
ATOM 1710 N N . LEU A 1 222 ? 24.469 27.688 -1.831 1 85.12 222 LEU A N 1
ATOM 1711 C CA . LEU A 1 222 ? 25.812 27.344 -1.384 1 85.12 222 LEU A CA 1
ATOM 1712 C C . LEU A 1 222 ? 26.453 26.312 -2.301 1 85.12 222 LEU A C 1
ATOM 1714 O O . LEU A 1 222 ? 27.625 25.953 -2.129 1 85.12 222 LEU A O 1
ATOM 1718 N N . GLY A 1 223 ? 25.719 25.797 -3.295 1 83.12 223 GLY A N 1
ATOM 1719 C CA . GLY A 1 223 ? 26.25 24.828 -4.234 1 83.12 223 GLY A CA 1
ATOM 1720 C C . GLY A 1 223 ? 26.547 23.484 -3.588 1 83.12 223 GLY A C 1
ATOM 1721 O O . GLY A 1 223 ? 27.609 22.891 -3.834 1 83.12 223 GLY A O 1
ATOM 1722 N N . ALA A 1 224 ? 25.719 23.078 -2.703 1 87.62 224 ALA A N 1
ATOM 1723 C CA . ALA A 1 224 ? 25.969 21.859 -1.938 1 87.62 224 ALA A CA 1
ATOM 1724 C C . ALA A 1 224 ? 25.188 20.688 -2.504 1 87.62 224 ALA A C 1
ATOM 1726 O O . ALA A 1 224 ? 25.062 19.641 -1.849 1 87.62 224 ALA A O 1
ATOM 1727 N N . ALA A 1 225 ? 24.719 20.766 -3.734 1 89.25 225 ALA A N 1
ATOM 1728 C CA . ALA A 1 225 ? 23.875 19.719 -4.312 1 89.25 225 ALA A CA 1
ATOM 1729 C C . ALA A 1 225 ? 24.641 18.406 -4.445 1 89.25 225 ALA A C 1
ATOM 1731 O O . ALA A 1 225 ? 24.141 17.344 -4.051 1 89.25 225 ALA A O 1
ATOM 1732 N N . PRO A 1 226 ? 25.906 18.453 -4.883 1 90.38 226 PRO A N 1
ATOM 1733 C CA . PRO A 1 226 ? 26.641 17.188 -5 1 90.38 226 PRO A CA 1
ATOM 1734 C C . PRO A 1 226 ? 26.906 16.531 -3.643 1 90.38 226 PRO A C 1
ATOM 1736 O O . PRO A 1 226 ? 26.875 15.312 -3.52 1 90.38 226 PRO A O 1
ATOM 1739 N N . PHE A 1 227 ? 27.125 17.422 -2.682 1 91.25 227 PHE A N 1
ATOM 1740 C CA . PHE A 1 227 ? 27.359 16.906 -1.335 1 91.25 227 PHE A CA 1
ATOM 1741 C C . PHE A 1 227 ? 26.109 16.203 -0.808 1 91.25 227 PHE A C 1
ATOM 1743 O O . PHE A 1 227 ? 26.188 15.109 -0.262 1 91.25 227 PHE A O 1
ATOM 1750 N N . LEU A 1 228 ? 25.016 16.828 -0.979 1 92.31 228 LEU A N 1
ATOM 1751 C CA . LEU A 1 228 ? 23.766 16.266 -0.49 1 92.31 228 LEU A CA 1
ATOM 1752 C C . LEU A 1 228 ? 23.422 14.992 -1.241 1 92.31 228 LEU A C 1
ATOM 1754 O O . LEU A 1 228 ? 22.891 14.047 -0.653 1 92.31 228 LEU A O 1
ATOM 1758 N N . HIS A 1 229 ? 23.703 15.008 -2.514 1 93.5 229 HIS A N 1
ATOM 1759 C CA . HIS A 1 229 ? 23.516 13.805 -3.322 1 93.5 229 HIS A CA 1
ATOM 1760 C C . HIS A 1 229 ? 24.328 12.641 -2.771 1 93.5 229 HIS A C 1
ATOM 1762 O O . HIS A 1 229 ? 23.781 11.555 -2.549 1 93.5 229 HIS A O 1
ATOM 1768 N N . ASP A 1 230 ? 25.609 12.867 -2.564 1 93.12 230 ASP A N 1
ATOM 1769 C CA . ASP A 1 230 ? 26.5 11.805 -2.113 1 93.12 230 ASP A CA 1
ATOM 1770 C C . ASP A 1 230 ? 26.156 11.359 -0.694 1 93.12 230 ASP A C 1
ATOM 1772 O O . ASP A 1 230 ? 26.234 10.172 -0.375 1 93.12 230 ASP A O 1
ATOM 1776 N N . ARG A 1 231 ? 25.812 12.32 0.087 1 91.69 231 ARG A N 1
ATOM 1777 C CA . ARG A 1 231 ? 25.438 12 1.461 1 91.69 231 ARG A CA 1
ATOM 1778 C C . ARG A 1 231 ? 24.203 11.109 1.5 1 91.69 231 ARG A C 1
ATOM 1780 O O . ARG A 1 231 ? 24.156 10.133 2.258 1 91.69 231 ARG A O 1
ATOM 1787 N N . TYR A 1 232 ? 23.25 11.461 0.71 1 93 232 TYR A N 1
ATOM 1788 C CA . TYR A 1 232 ? 22.031 10.656 0.67 1 93 232 TYR A CA 1
ATOM 1789 C C . TYR A 1 232 ? 22.312 9.266 0.115 1 93 232 TYR A C 1
ATOM 1791 O O . TYR A 1 232 ? 21.812 8.266 0.63 1 93 232 TYR A O 1
ATOM 1799 N N . ALA A 1 233 ? 23.156 9.227 -0.906 1 93.5 233 ALA A N 1
ATOM 1800 C CA . ALA A 1 233 ? 23.516 7.945 -1.499 1 93.5 233 ALA A CA 1
ATOM 1801 C C . ALA A 1 233 ? 24.219 7.051 -0.48 1 93.5 233 ALA A C 1
ATOM 1803 O O . ALA A 1 233 ? 23.953 5.848 -0.413 1 93.5 233 ALA A O 1
ATOM 1804 N N . GLN A 1 234 ? 25.047 7.652 0.304 1 92 234 GLN A N 1
ATOM 1805 C CA . GLN A 1 234 ? 25.766 6.895 1.321 1 92 234 GLN A CA 1
ATOM 1806 C C . GLN A 1 234 ? 24.828 6.441 2.436 1 92 234 GLN A C 1
ATOM 1808 O O . GLN A 1 234 ? 25 5.352 2.992 1 92 234 GLN A O 1
ATOM 1813 N N . GLY A 1 235 ? 23.875 7.262 2.727 1 91.38 235 GLY A N 1
ATOM 1814 C CA . GLY A 1 235 ? 22.906 6.926 3.76 1 91.38 235 GLY A CA 1
ATOM 1815 C C . GLY A 1 235 ? 22 5.781 3.373 1 91.38 235 GLY A C 1
ATOM 1816 O O . GLY A 1 235 ? 21.391 5.141 4.238 1 91.38 235 GLY A O 1
ATOM 1817 N N . ARG A 1 236 ? 21.953 5.504 2.117 1 93.75 236 ARG A N 1
ATOM 1818 C CA . ARG A 1 236 ? 21.078 4.453 1.619 1 93.75 236 ARG A CA 1
ATOM 1819 C C . ARG A 1 236 ? 21.766 3.092 1.663 1 93.75 236 ARG A C 1
ATOM 1821 O O . ARG A 1 236 ? 21.109 2.055 1.567 1 93.75 236 ARG A O 1
ATOM 1828 N N . LEU A 1 237 ? 23.078 3.066 1.872 1 93.44 237 LEU A N 1
ATOM 1829 C CA . LEU A 1 237 ? 23.844 1.829 1.798 1 93.44 237 LEU A CA 1
ATOM 1830 C C . LEU A 1 237 ? 23.406 0.85 2.881 1 93.44 237 LEU A C 1
ATOM 1832 O O . LEU A 1 237 ? 23.172 -0.329 2.602 1 93.44 237 LEU A O 1
ATOM 1836 N N . PRO A 1 238 ? 23.219 1.346 4.113 1 92.94 238 PRO A N 1
ATOM 1837 C CA . PRO A 1 238 ? 22.734 0.396 5.117 1 92.94 238 PRO A CA 1
ATOM 1838 C C . PRO A 1 238 ? 21.328 -0.139 4.801 1 92.94 238 PRO A C 1
ATOM 1840 O O . PRO A 1 238 ? 21.016 -1.28 5.141 1 92.94 238 PRO A O 1
ATOM 1843 N N . VAL A 1 239 ? 20.5 0.663 4.195 1 91.44 239 VAL A N 1
ATOM 1844 C CA . VAL A 1 239 ? 19.172 0.23 3.793 1 91.44 239 VAL A CA 1
ATOM 1845 C C . VAL A 1 239 ? 19.281 -0.88 2.75 1 91.44 239 VAL A C 1
ATOM 1847 O O . VAL A 1 239 ? 18.562 -1.885 2.828 1 91.44 239 VAL A O 1
ATOM 1850 N N . GLU A 1 240 ? 20.234 -0.698 1.848 1 93.5 240 GLU A N 1
ATOM 1851 C CA . GLU A 1 240 ? 20.484 -1.719 0.835 1 93.5 240 GLU A CA 1
ATOM 1852 C C . GLU A 1 240 ? 20.938 -3.029 1.473 1 93.5 240 GLU A C 1
ATOM 1854 O O . GLU A 1 240 ? 20.5 -4.105 1.07 1 93.5 240 GLU A O 1
ATOM 1859 N N . ALA A 1 241 ? 21.797 -2.914 2.43 1 93.88 241 ALA A N 1
ATOM 1860 C CA . ALA A 1 241 ? 22.344 -4.105 3.076 1 93.88 241 ALA A CA 1
ATOM 1861 C C . ALA A 1 241 ? 21.25 -4.891 3.793 1 93.88 241 ALA A C 1
ATOM 1863 O O . ALA A 1 241 ? 21.234 -6.125 3.746 1 93.88 241 ALA A O 1
ATOM 1864 N N . LYS A 1 242 ? 20.391 -4.219 4.418 1 91.5 242 LYS A N 1
ATOM 1865 C CA . LYS A 1 242 ? 19.281 -4.875 5.102 1 91.5 242 LYS A CA 1
ATOM 1866 C C . LYS A 1 242 ? 18.328 -5.539 4.105 1 91.5 242 LYS A C 1
ATOM 1868 O O . LYS A 1 242 ? 17.812 -6.629 4.363 1 91.5 242 LYS A O 1
ATOM 1873 N N . ALA A 1 243 ? 18.078 -4.871 3.012 1 90.69 243 ALA A N 1
ATOM 1874 C CA . ALA A 1 243 ? 17.25 -5.461 1.964 1 90.69 243 ALA A CA 1
ATOM 1875 C C . ALA A 1 243 ? 17.875 -6.746 1.429 1 90.69 243 ALA A C 1
ATOM 1877 O O . ALA A 1 243 ? 17.188 -7.742 1.213 1 90.69 243 ALA A O 1
ATOM 1878 N N . LEU A 1 244 ? 19.25 -6.754 1.233 1 93.38 244 LEU A N 1
ATOM 1879 C CA . LEU A 1 244 ? 19.938 -7.918 0.681 1 93.38 244 LEU A CA 1
ATOM 1880 C C . LEU A 1 244 ? 19.844 -9.102 1.634 1 93.38 244 LEU A C 1
ATOM 1882 O O . LEU A 1 244 ? 19.766 -10.25 1.193 1 93.38 244 LEU A O 1
ATOM 1886 N N . LYS A 1 245 ? 19.828 -8.82 2.881 1 93.25 245 LYS A N 1
ATOM 1887 C CA . LYS A 1 245 ? 19.672 -9.906 3.842 1 93.25 245 LYS A CA 1
ATOM 1888 C C . LYS A 1 245 ? 18.281 -10.547 3.717 1 93.25 245 LYS A C 1
ATOM 1890 O O . LYS A 1 245 ? 18.156 -11.766 3.801 1 93.25 245 LYS A O 1
ATOM 1895 N N . SER A 1 246 ? 17.312 -9.734 3.5 1 89.38 246 SER A N 1
ATOM 1896 C CA . SER A 1 246 ? 15.961 -10.266 3.293 1 89.38 246 SER A CA 1
ATOM 1897 C C . SER A 1 246 ? 15.898 -11.133 2.039 1 89.38 246 SER A C 1
ATOM 1899 O O . SER A 1 246 ? 15.273 -12.188 2.039 1 89.38 246 SER A O 1
ATOM 1901 N N . TYR A 1 247 ? 16.578 -10.688 0.977 1 91.44 247 TYR A N 1
ATOM 1902 C CA . TYR A 1 247 ? 16.594 -11.453 -0.266 1 91.44 247 TYR A CA 1
ATOM 1903 C C . TYR A 1 247 ? 17.344 -12.773 -0.09 1 91.44 247 TYR A C 1
ATOM 1905 O O . TYR A 1 247 ? 16.969 -13.781 -0.686 1 91.44 247 TYR A O 1
ATOM 1913 N N . ARG A 1 248 ? 18.359 -12.781 0.721 1 93.62 248 ARG A N 1
ATOM 1914 C CA . ARG A 1 248 ? 19.109 -14.008 0.989 1 93.62 248 ARG A CA 1
ATOM 1915 C C . ARG A 1 248 ? 18.234 -15.047 1.681 1 93.62 248 ARG A C 1
ATOM 1917 O O . ARG A 1 248 ? 18.281 -16.234 1.347 1 93.62 248 ARG A O 1
ATOM 1924 N N . TYR A 1 249 ? 17.453 -14.633 2.533 1 90.31 249 TYR A N 1
ATOM 1925 C CA . TYR A 1 249 ? 16.594 -15.57 3.24 1 90.31 249 TYR A CA 1
ATOM 1926 C C . TYR A 1 249 ? 15.43 -16.016 2.359 1 90.31 249 TYR A C 1
ATOM 1928 O O . TYR A 1 249 ? 14.906 -17.125 2.521 1 90.31 249 TYR A O 1
ATOM 1936 N N . THR A 1 250 ? 15.078 -15.148 1.422 1 86.69 250 THR A N 1
ATOM 1937 C CA . THR A 1 250 ? 14.117 -15.602 0.424 1 86.69 250 THR A CA 1
ATOM 1938 C C . THR A 1 250 ? 14.711 -16.719 -0.435 1 86.69 250 THR A C 1
ATOM 1940 O O . THR A 1 250 ? 14.031 -17.703 -0.734 1 86.69 250 THR A O 1
ATOM 1943 N N . MET A 1 251 ? 15.977 -16.516 -0.742 1 91.69 251 MET A N 1
ATOM 1944 C CA . MET A 1 251 ? 16.688 -17.547 -1.501 1 91.69 251 MET A CA 1
ATOM 1945 C C . MET A 1 251 ? 16.734 -18.859 -0.72 1 91.69 251 MET A C 1
ATOM 1947 O O . MET A 1 251 ? 16.406 -19.922 -1.252 1 91.69 251 MET A O 1
ATOM 1951 N N . LEU A 1 252 ? 17.094 -18.75 0.512 1 92.81 252 LEU A N 1
ATOM 1952 C CA . LEU A 1 252 ? 17.234 -19.938 1.335 1 92.81 252 LEU A CA 1
ATOM 1953 C C . LEU A 1 252 ? 15.891 -20.625 1.54 1 92.81 252 LEU A C 1
ATOM 1955 O O . LEU A 1 252 ? 15.805 -21.859 1.527 1 92.81 252 LEU A O 1
ATOM 1959 N N . LEU A 1 253 ? 14.891 -19.844 1.652 1 86.94 253 LEU A N 1
ATOM 1960 C CA . LEU A 1 253 ? 13.547 -20.391 1.866 1 86.94 253 LEU A CA 1
ATOM 1961 C C . LEU A 1 253 ? 13.078 -21.172 0.643 1 86.94 253 LEU A C 1
ATOM 1963 O O . LEU A 1 253 ? 12.695 -22.344 0.752 1 86.94 253 LEU A O 1
ATOM 1967 N N . HIS A 1 254 ? 13.172 -20.594 -0.541 1 86.5 254 HIS A N 1
ATOM 1968 C CA . HIS A 1 254 ? 12.656 -21.219 -1.751 1 86.5 254 HIS A CA 1
ATOM 1969 C C . HIS A 1 254 ? 13.539 -22.391 -2.189 1 86.5 254 HIS A C 1
ATOM 1971 O O . HIS A 1 254 ? 13.047 -23.375 -2.729 1 86.5 254 HIS A O 1
ATOM 1977 N N . THR A 1 255 ? 14.875 -22.266 -1.861 1 90.12 255 THR A N 1
ATOM 1978 C CA . THR A 1 255 ? 15.766 -23.375 -2.164 1 90.12 255 THR A CA 1
ATOM 1979 C C . THR A 1 255 ? 15.484 -24.562 -1.238 1 90.12 255 THR A C 1
ATOM 1981 O O . THR A 1 255 ? 15.477 -25.703 -1.679 1 90.12 255 THR A O 1
ATOM 1984 N N . TRP A 1 256 ? 15.211 -24.219 0.01 1 90.5 256 TRP A N 1
ATOM 1985 C CA . TRP A 1 256 ? 14.859 -25.266 0.964 1 90.5 256 TRP A CA 1
ATOM 1986 C C . TRP A 1 256 ? 13.547 -25.938 0.589 1 90.5 256 TRP A C 1
ATOM 1988 O O . TRP A 1 256 ? 13.461 -27.172 0.512 1 90.5 256 TRP A O 1
ATOM 1998 N N . GLN A 1 257 ? 12.617 -25.141 0.332 1 85.88 257 GLN A N 1
ATOM 1999 C CA . GLN A 1 257 ? 11.297 -25.672 -0.005 1 85.88 257 GLN A CA 1
ATOM 2000 C C . GLN A 1 257 ? 11.336 -26.469 -1.309 1 85.88 257 GLN A C 1
ATOM 2002 O O . GLN A 1 257 ? 10.742 -27.547 -1.403 1 85.88 257 GLN A O 1
ATOM 2007 N N . GLY A 1 258 ? 12.062 -25.891 -2.277 1 87.12 258 GLY A N 1
ATOM 2008 C CA . GLY A 1 258 ? 12.203 -26.609 -3.539 1 87.12 258 GLY A CA 1
ATOM 2009 C C . GLY A 1 258 ? 12.922 -27.938 -3.396 1 87.12 258 GLY A C 1
ATOM 2010 O O . GLY A 1 258 ? 12.516 -28.938 -3.992 1 87.12 258 GLY A O 1
ATOM 2011 N N . ALA A 1 259 ? 13.914 -27.969 -2.578 1 91.06 259 ALA A N 1
ATOM 2012 C CA . ALA A 1 259 ? 14.688 -29.203 -2.363 1 91.06 259 ALA A CA 1
ATOM 2013 C C . ALA A 1 259 ? 13.844 -30.266 -1.665 1 91.06 259 ALA A C 1
ATOM 2015 O O . ALA A 1 259 ? 13.883 -31.438 -2.041 1 91.06 259 ALA A O 1
ATOM 2016 N N . MET A 1 260 ? 13.086 -29.875 -0.696 1 90.44 260 MET A N 1
ATOM 2017 C CA . MET A 1 260 ? 12.266 -30.812 0.045 1 90.44 260 MET A CA 1
ATOM 2018 C C . MET A 1 260 ? 11.172 -31.406 -0.848 1 90.44 260 MET A C 1
ATOM 2020 O O . MET A 1 260 ? 10.898 -32.594 -0.784 1 90.44 260 MET A O 1
ATOM 2024 N N . LEU A 1 261 ? 10.641 -30.594 -1.671 1 86.75 261 LEU A N 1
ATOM 2025 C CA . LEU A 1 261 ? 9.578 -31.062 -2.555 1 86.75 261 LEU A CA 1
ATOM 2026 C C . LEU A 1 261 ? 10.141 -32 -3.619 1 86.75 261 LEU A C 1
ATOM 2028 O O . LEU A 1 261 ? 9.531 -33.031 -3.936 1 86.75 261 LEU A O 1
ATOM 2032 N N . ALA A 1 262 ? 11.289 -31.656 -4.141 1 90.62 262 ALA A N 1
ATOM 2033 C CA . ALA A 1 262 ? 11.922 -32.5 -5.145 1 90.62 262 ALA A CA 1
ATOM 2034 C C . ALA A 1 262 ? 12.328 -33.844 -4.555 1 90.62 262 ALA A C 1
ATOM 2036 O O . ALA A 1 262 ? 12.141 -34.875 -5.18 1 90.62 262 ALA A O 1
ATOM 2037 N N . LEU A 1 263 ? 12.828 -33.812 -3.348 1 93.56 263 LEU A N 1
ATOM 2038 C CA . LEU A 1 263 ? 13.242 -35.031 -2.68 1 93.56 263 LEU A CA 1
ATOM 2039 C C . LEU A 1 263 ? 12.031 -35.906 -2.332 1 93.56 263 LEU A C 1
ATOM 2041 O O . LEU A 1 263 ? 12.102 -37.125 -2.391 1 93.56 263 LEU A O 1
ATOM 2045 N N . CYS A 1 264 ? 10.969 -35.219 -1.941 1 91.75 264 CYS A N 1
ATOM 2046 C CA . CYS A 1 264 ? 9.727 -35.938 -1.662 1 91.75 264 CYS A CA 1
ATOM 2047 C C . CYS A 1 264 ? 9.227 -36.688 -2.906 1 91.75 264 CYS A C 1
ATOM 2049 O O . CYS A 1 264 ? 8.922 -37.875 -2.854 1 91.75 264 CYS A O 1
ATOM 2051 N N . LEU A 1 265 ? 9.188 -35.969 -3.988 1 91.44 265 LEU A N 1
ATOM 2052 C CA . LEU A 1 265 ? 8.766 -36.531 -5.258 1 91.44 265 LEU A CA 1
ATOM 2053 C C . LEU A 1 265 ? 9.664 -37.719 -5.645 1 91.44 265 LEU A C 1
ATOM 2055 O O . LEU A 1 265 ? 9.172 -38.781 -5.996 1 91.44 265 LEU A O 1
ATOM 2059 N N . LEU A 1 266 ? 10.961 -37.531 -5.496 1 94.75 266 LEU A N 1
ATOM 2060 C CA . LEU A 1 266 ? 11.93 -38.562 -5.844 1 94.75 266 LEU A CA 1
ATOM 2061 C C . LEU A 1 266 ? 11.75 -39.812 -4.973 1 94.75 266 LEU A C 1
ATOM 2063 O O . LEU A 1 266 ? 11.688 -40.906 -5.488 1 94.75 266 LEU A O 1
ATOM 2067 N N . ALA A 1 267 ? 11.594 -39.562 -3.721 1 95.38 267 ALA A N 1
ATOM 2068 C CA . ALA A 1 267 ? 11.523 -40.688 -2.773 1 95.38 267 ALA A CA 1
ATOM 2069 C C . ALA A 1 267 ? 10.25 -41.5 -2.975 1 95.38 267 ALA A C 1
ATOM 2071 O O . ALA A 1 267 ? 10.297 -42.719 -3.02 1 95.38 267 ALA A O 1
ATOM 2072 N N . ILE A 1 268 ? 9.156 -40.875 -3.133 1 94 268 ILE A N 1
ATOM 2073 C CA . ILE A 1 268 ? 7.871 -41.562 -3.234 1 94 268 ILE A CA 1
ATOM 2074 C C . ILE A 1 268 ? 7.801 -42.344 -4.547 1 94 268 ILE A C 1
ATOM 2076 O O . ILE A 1 268 ? 7.473 -43.531 -4.555 1 94 268 ILE A O 1
ATOM 2080 N N . VAL A 1 269 ? 8.133 -41.688 -5.66 1 93.56 269 VAL A N 1
ATOM 2081 C CA . VAL A 1 269 ? 7.961 -42.281 -6.973 1 93.56 269 VAL A CA 1
ATOM 2082 C C . VAL A 1 269 ? 9.023 -43.375 -7.18 1 93.56 269 VAL A C 1
ATOM 2084 O O . VAL A 1 269 ? 8.742 -44.438 -7.738 1 93.56 269 VAL A O 1
ATOM 2087 N N . LEU A 1 270 ? 10.242 -43.125 -6.688 1 94.31 270 LEU A N 1
ATOM 2088 C CA . LEU A 1 270 ? 11.305 -44.094 -6.824 1 94.31 270 LEU A CA 1
ATOM 2089 C C . LEU A 1 270 ? 10.977 -45.375 -6.035 1 94.31 270 LEU A C 1
ATOM 2091 O O . LEU A 1 270 ? 11.219 -46.469 -6.504 1 94.31 270 LEU A O 1
ATOM 2095 N N . LYS A 1 271 ? 10.469 -45.219 -4.844 1 94.38 271 LYS A N 1
ATOM 2096 C CA . LYS A 1 271 ? 10.07 -46.375 -4.047 1 94.38 271 LYS A CA 1
ATOM 2097 C C . LYS A 1 271 ? 8.977 -47.156 -4.746 1 94.38 271 LYS A C 1
ATOM 2099 O O . LYS A 1 271 ? 9.023 -48.406 -4.773 1 94.38 271 LYS A O 1
ATOM 2104 N N . THR A 1 272 ? 8.031 -46.469 -5.285 1 92.31 272 THR A N 1
ATOM 2105 C CA . THR A 1 272 ? 6.926 -47.125 -5.973 1 92.31 272 THR A CA 1
ATOM 2106 C C . THR A 1 272 ? 7.426 -47.875 -7.207 1 92.31 272 THR A C 1
ATOM 2108 O O . THR A 1 272 ? 6.953 -48.969 -7.504 1 92.31 272 THR A O 1
ATOM 2111 N N . VAL A 1 273 ? 8.398 -47.375 -7.922 1 92.06 273 VAL A N 1
ATOM 2112 C CA . VAL A 1 273 ? 8.914 -47.969 -9.148 1 92.06 273 VAL A CA 1
ATOM 2113 C C . VAL A 1 273 ? 9.797 -49.156 -8.812 1 92.06 273 VAL A C 1
ATOM 2115 O O . VAL A 1 273 ? 9.68 -50.219 -9.438 1 92.06 273 VAL A O 1
ATOM 2118 N N . LEU A 1 274 ? 10.633 -49.094 -7.82 1 92.5 274 LEU A N 1
ATOM 2119 C CA . LEU A 1 274 ? 11.617 -50.125 -7.516 1 92.5 274 LEU A CA 1
ATOM 2120 C C . LEU A 1 274 ? 10.984 -51.25 -6.723 1 92.5 274 LEU A C 1
ATOM 2122 O O . LEU A 1 274 ? 11.328 -52.438 -6.918 1 92.5 274 LEU A O 1
ATOM 2126 N N . PHE A 1 275 ? 10 -51 -5.883 1 91.12 275 PHE A N 1
ATOM 2127 C CA . PHE A 1 275 ? 9.523 -52.031 -4.961 1 91.12 275 PHE A CA 1
ATOM 2128 C C . PHE A 1 275 ? 8.031 -52.281 -5.156 1 91.12 275 PHE A C 1
ATOM 2130 O O . PHE A 1 275 ? 7.438 -53.094 -4.449 1 91.12 275 PHE A O 1
ATOM 2137 N N . GLY A 1 276 ? 7.418 -51.5 -6.09 1 88.06 276 GLY A N 1
ATOM 2138 C CA . GLY A 1 276 ? 5.996 -51.719 -6.32 1 88.06 276 GLY A CA 1
ATOM 2139 C C . GLY A 1 276 ? 5.68 -53.062 -6.906 1 88.06 276 GLY A C 1
ATOM 2140 O O . GLY A 1 276 ? 6.465 -53.625 -7.688 1 88.06 276 GLY A O 1
ATOM 2141 N N . GLU A 1 277 ? 4.52 -53.656 -6.395 1 86.56 277 GLU A N 1
ATOM 2142 C CA . GLU A 1 277 ? 4.074 -54.938 -6.887 1 86.56 277 GLU A CA 1
ATOM 2143 C C . GLU A 1 277 ? 2.977 -54.781 -7.938 1 86.56 277 GLU A C 1
ATOM 2145 O O . GLU A 1 277 ? 1.991 -54.094 -7.715 1 86.56 277 GLU A O 1
ATOM 2150 N N . GLY A 1 278 ? 3.268 -54.875 -9.188 1 84.62 278 GLY A N 1
ATOM 2151 C CA . GLY A 1 278 ? 2.271 -54.781 -10.242 1 84.62 278 GLY A CA 1
ATOM 2152 C C . GLY A 1 278 ? 2.855 -54.969 -11.625 1 84.62 278 GLY A C 1
ATOM 2153 O O . GLY A 1 278 ? 4.059 -55.156 -11.781 1 84.62 278 GLY A O 1
ATOM 2154 N N . SER A 1 279 ? 1.915 -55 -12.531 1 86.75 279 SER A N 1
ATOM 2155 C CA . SER A 1 279 ? 2.33 -55.094 -13.922 1 86.75 279 SER A CA 1
ATOM 2156 C C . SER A 1 279 ? 3.068 -53.812 -14.367 1 86.75 279 SER A C 1
ATOM 2158 O O . SER A 1 279 ? 2.953 -52.781 -13.734 1 86.75 279 SER A O 1
ATOM 2160 N N . PRO A 1 280 ? 3.926 -53.906 -15.352 1 86.38 280 PRO A N 1
ATOM 2161 C CA . PRO A 1 280 ? 4.621 -52.719 -15.867 1 86.38 280 PRO A CA 1
ATOM 2162 C C . PRO A 1 280 ? 3.664 -51.594 -16.234 1 86.38 280 PRO A C 1
ATOM 2164 O O . PRO A 1 280 ? 3.98 -50.406 -16 1 86.38 280 PRO A O 1
ATOM 2167 N N . ALA A 1 281 ? 2.482 -51.969 -16.688 1 86.69 281 ALA A N 1
ATOM 2168 C CA . ALA A 1 281 ? 1.496 -50.969 -17.062 1 86.69 281 ALA A CA 1
ATOM 2169 C C . ALA A 1 281 ? 0.96 -50.25 -15.82 1 86.69 281 ALA A C 1
ATOM 2171 O O . ALA A 1 281 ? 0.822 -49.031 -15.812 1 86.69 281 ALA A O 1
ATOM 2172 N N . GLN A 1 282 ? 0.798 -51.031 -14.828 1 88.88 282 GLN A N 1
ATOM 2173 C CA . GLN A 1 282 ? 0.243 -50.469 -13.602 1 88.88 282 GLN A CA 1
ATOM 2174 C C . GLN A 1 282 ? 1.259 -49.594 -12.891 1 88.88 282 GLN A C 1
ATOM 2176 O O . GLN A 1 282 ? 0.918 -48.5 -12.43 1 88.88 282 GLN A O 1
ATOM 2181 N N . ILE A 1 283 ? 2.447 -50 -12.836 1 91.38 283 ILE A N 1
ATOM 2182 C CA . ILE A 1 283 ? 3.479 -49.25 -12.125 1 91.38 283 ILE A CA 1
ATOM 2183 C C . ILE A 1 283 ? 3.818 -47.969 -12.898 1 91.38 283 ILE A C 1
ATOM 2185 O O . ILE A 1 283 ? 4.07 -46.938 -12.305 1 91.38 283 ILE A O 1
ATOM 2189 N N . THR A 1 284 ? 3.83 -48.094 -14.234 1 89.56 284 THR A N 1
ATOM 2190 C CA . THR A 1 284 ? 4.09 -46.906 -15.047 1 89.56 284 THR A CA 1
ATOM 2191 C C . THR A 1 284 ? 2.99 -45.875 -14.859 1 89.56 284 THR A C 1
ATOM 2193 O O . THR A 1 284 ? 3.273 -44.688 -14.656 1 89.56 284 THR A O 1
ATOM 2196 N N . GLY A 1 285 ? 1.775 -46.281 -14.898 1 90.31 285 GLY A N 1
ATOM 2197 C CA . GLY A 1 285 ? 0.664 -45.375 -14.672 1 90.31 285 GLY A CA 1
ATOM 2198 C C . GLY A 1 285 ? 0.681 -44.75 -13.289 1 90.31 285 GLY A C 1
ATOM 2199 O O . GLY A 1 285 ? 0.426 -43.562 -13.141 1 90.31 285 GLY A O 1
ATOM 2200 N N . THR A 1 286 ? 0.994 -45.531 -12.32 1 92.12 286 THR A N 1
ATOM 2201 C CA . THR A 1 286 ? 1.055 -45.062 -10.945 1 92.12 286 THR A CA 1
ATOM 2202 C C . THR A 1 286 ? 2.191 -44.062 -10.781 1 92.12 286 THR A C 1
ATOM 2204 O O . THR A 1 286 ? 2.051 -43.062 -10.062 1 92.12 286 THR A O 1
ATOM 2207 N N . ALA A 1 287 ? 3.279 -44.281 -11.414 1 91.75 287 ALA A N 1
ATOM 2208 C CA . ALA A 1 287 ? 4.41 -43.375 -11.344 1 91.75 287 ALA A CA 1
ATOM 2209 C C . ALA A 1 287 ? 4.047 -42 -11.93 1 91.75 287 ALA A C 1
ATOM 2211 O O . ALA A 1 287 ? 4.332 -40.969 -11.336 1 91.75 287 ALA A O 1
ATOM 2212 N N . VAL A 1 288 ? 3.363 -42.031 -13.062 1 91.31 288 VAL A N 1
ATOM 2213 C CA . VAL A 1 288 ? 2.951 -40.781 -13.719 1 91.31 288 VAL A CA 1
ATOM 2214 C C . VAL A 1 288 ? 1.959 -40.031 -12.828 1 91.31 288 VAL A C 1
ATOM 2216 O O . VAL A 1 288 ? 2.07 -38.844 -12.648 1 91.31 288 VAL A O 1
ATOM 2219 N N . ALA A 1 289 ? 1.106 -40.75 -12.266 1 93.25 289 ALA A N 1
ATOM 2220 C CA . ALA A 1 289 ? 0.098 -40.156 -11.391 1 93.25 289 ALA A CA 1
ATOM 2221 C C . ALA A 1 289 ? 0.739 -39.562 -10.148 1 93.25 289 ALA A C 1
ATOM 2223 O O . ALA A 1 289 ? 0.419 -38.438 -9.766 1 93.25 289 ALA A O 1
ATOM 2224 N N . LEU A 1 290 ? 1.633 -40.25 -9.547 1 92.19 290 LEU A N 1
ATOM 2225 C CA . LEU A 1 290 ? 2.248 -39.812 -8.305 1 92.19 290 LEU A CA 1
ATOM 2226 C C . LEU A 1 290 ? 3.129 -38.594 -8.539 1 92.19 290 LEU A C 1
ATOM 2228 O O . LEU A 1 290 ? 3.225 -37.688 -7.684 1 92.19 290 LEU A O 1
ATOM 2232 N N . ILE A 1 291 ? 3.783 -38.531 -9.672 1 90.31 291 ILE A N 1
ATOM 2233 C CA . ILE A 1 291 ? 4.57 -37.344 -10.016 1 90.31 291 ILE A CA 1
ATOM 2234 C C . ILE A 1 291 ? 3.664 -36.125 -10.062 1 90.31 291 ILE A C 1
ATOM 2236 O O . ILE A 1 291 ? 3.982 -35.094 -9.477 1 90.31 291 ILE A O 1
ATOM 2240 N N . GLY A 1 292 ? 2.559 -36.25 -10.695 1 88.75 292 GLY A N 1
ATOM 2241 C CA . GLY A 1 292 ? 1.623 -35.125 -10.812 1 88.75 292 GLY A CA 1
ATOM 2242 C C . GLY A 1 292 ? 0.986 -34.75 -9.492 1 88.75 292 GLY A C 1
ATOM 2243 O O . GLY A 1 292 ? 0.807 -33.562 -9.203 1 88.75 292 GLY A O 1
ATOM 2244 N N . VAL A 1 293 ? 0.658 -35.719 -8.703 1 90.25 293 VAL A N 1
ATOM 2245 C CA . VAL A 1 293 ? 0.001 -35.469 -7.426 1 90.25 293 VAL A CA 1
ATOM 2246 C C . VAL A 1 293 ? 0.956 -34.75 -6.488 1 90.25 293 VAL A C 1
ATOM 2248 O O . VAL A 1 293 ? 0.562 -33.781 -5.812 1 90.25 293 VAL A O 1
ATOM 2251 N N . CYS A 1 294 ? 2.172 -35.188 -6.469 1 86.5 294 CYS A N 1
ATOM 2252 C CA . CYS A 1 294 ? 3.156 -34.531 -5.621 1 86.5 294 CYS A CA 1
ATOM 2253 C C . CYS A 1 294 ? 3.371 -33.062 -6.059 1 86.5 294 CYS A C 1
ATOM 2255 O O . CYS A 1 294 ? 3.451 -32.188 -5.223 1 86.5 294 CYS A O 1
ATOM 2257 N N . ALA A 1 295 ? 3.402 -32.844 -7.305 1 82 295 ALA A N 1
ATOM 2258 C CA . ALA A 1 295 ? 3.594 -31.484 -7.824 1 82 295 ALA A CA 1
ATOM 2259 C C . ALA A 1 295 ? 2.395 -30.609 -7.5 1 82 295 ALA A C 1
ATOM 2261 O O . ALA A 1 295 ? 2.559 -29.438 -7.152 1 82 295 ALA A O 1
ATOM 2262 N N . ALA A 1 296 ? 1.227 -31.125 -7.57 1 83.38 296 ALA A N 1
ATOM 2263 C CA . ALA A 1 296 ? -0.002 -30.359 -7.359 1 83.38 296 ALA A CA 1
ATOM 2264 C C . ALA A 1 296 ? -0.244 -30.109 -5.875 1 83.38 296 ALA A C 1
ATOM 2266 O O . ALA A 1 296 ? -0.81 -29.078 -5.5 1 83.38 296 ALA A O 1
ATOM 2267 N N . ALA A 1 297 ? 0.082 -31.047 -5.043 1 80.06 297 ALA A N 1
ATOM 2268 C CA . ALA A 1 297 ? -0.195 -30.953 -3.611 1 80.06 297 ALA A CA 1
ATOM 2269 C C . ALA A 1 297 ? 0.81 -30.047 -2.914 1 80.06 297 ALA A C 1
ATOM 2271 O O . ALA A 1 297 ? 0.483 -29.391 -1.915 1 80.06 297 ALA A O 1
ATOM 2272 N N . ILE A 1 298 ? 1.933 -29.906 -3.371 1 71.19 298 ILE A N 1
ATOM 2273 C CA . ILE A 1 298 ? 3.002 -29.234 -2.641 1 71.19 298 ILE A CA 1
ATOM 2274 C C . ILE A 1 298 ? 3.062 -27.766 -3.049 1 71.19 298 ILE A C 1
ATOM 2276 O O . ILE A 1 298 ? 3.48 -26.922 -2.264 1 71.19 298 ILE A O 1
ATOM 2280 N N . GLY A 1 299 ? 2.568 -27.359 -4.223 1 69.94 299 GLY A N 1
ATOM 2281 C CA . GLY A 1 299 ? 2.613 -25.984 -4.707 1 69.94 299 GLY A CA 1
ATOM 2282 C C . GLY A 1 299 ? 1.956 -25 -3.762 1 69.94 299 GLY A C 1
ATOM 2283 O O . GLY A 1 299 ? 2.596 -24.047 -3.305 1 69.94 299 GLY A O 1
ATOM 2284 N N . PRO A 1 300 ? 0.825 -25.391 -3.312 1 69.94 300 PRO A N 1
ATOM 2285 C CA . PRO A 1 300 ? 0.085 -24.453 -2.461 1 69.94 300 PRO A CA 1
ATOM 2286 C C . PRO A 1 300 ? 0.678 -24.328 -1.059 1 69.94 300 PRO A C 1
ATOM 2288 O O . PRO A 1 300 ? 0.354 -23.391 -0.325 1 69.94 300 PRO A O 1
ATOM 2291 N N . LEU A 1 301 ? 1.633 -25.219 -0.697 1 73.62 301 LEU A N 1
ATOM 2292 C CA . LEU A 1 301 ? 2.172 -25.203 0.658 1 73.62 301 LEU A CA 1
ATOM 2293 C C . LEU A 1 301 ? 3.025 -23.969 0.886 1 73.62 301 LEU A C 1
ATOM 2295 O O . LEU A 1 301 ? 3.125 -23.469 2.012 1 73.62 301 LEU A O 1
ATOM 2299 N N . GLN A 1 302 ? 3.568 -23.5 -0.166 1 69.75 302 GLN A N 1
ATOM 2300 C CA . GLN A 1 302 ? 4.344 -22.266 -0.057 1 69.75 302 GLN A CA 1
ATOM 2301 C C . GLN A 1 302 ? 3.449 -21.094 0.317 1 69.75 302 GLN A C 1
ATOM 2303 O O . GLN A 1 302 ? 3.834 -20.25 1.127 1 69.75 302 GLN A O 1
ATOM 2308 N N . ALA A 1 303 ? 2.322 -21.156 -0.232 1 68.5 303 ALA A N 1
ATOM 2309 C CA . ALA A 1 303 ? 1.36 -20.078 0.026 1 68.5 303 ALA A CA 1
ATOM 2310 C C . ALA A 1 303 ? 0.872 -20.125 1.471 1 68.5 303 ALA A C 1
ATOM 2312 O O . ALA A 1 303 ? 0.562 -19.078 2.057 1 68.5 303 ALA A O 1
ATOM 2313 N N . VAL A 1 304 ? 0.969 -21.219 2.145 1 73.06 304 VAL A N 1
ATOM 2314 C CA . VAL A 1 304 ? 0.477 -21.375 3.512 1 73.06 304 VAL A CA 1
ATOM 2315 C C . VAL A 1 304 ? 1.433 -20.688 4.484 1 73.06 304 VAL A C 1
ATOM 2317 O O . VAL A 1 304 ? 0.996 -20.016 5.422 1 73.06 304 VAL A O 1
ATOM 2320 N N . GLY A 1 305 ? 2.686 -20.875 4.207 1 69.12 305 GLY A N 1
ATOM 2321 C CA . GLY A 1 305 ? 3.637 -20.203 5.082 1 69.12 305 GLY A CA 1
ATOM 2322 C C . GLY A 1 305 ? 3.514 -18.703 5.059 1 69.12 305 GLY A C 1
ATOM 2323 O O . GLY A 1 305 ? 3.471 -18.062 6.113 1 69.12 305 GLY A O 1
ATOM 2324 N N . PHE A 1 306 ? 3.369 -18.172 3.871 1 70 306 PHE A N 1
ATOM 2325 C CA . PHE A 1 306 ? 3.197 -16.734 3.752 1 70 306 PHE A CA 1
ATOM 2326 C C . PHE A 1 306 ? 1.838 -16.297 4.289 1 70 306 PHE A C 1
ATOM 2328 O O . PHE A 1 306 ? 1.706 -15.219 4.867 1 70 306 PHE A O 1
ATOM 2335 N N . GLY A 1 307 ? 0.93 -17.172 4.152 1 75.56 307 GLY A N 1
ATOM 2336 C CA . GLY A 1 307 ? -0.402 -16.891 4.664 1 75.56 307 GLY A CA 1
ATOM 2337 C C . GLY A 1 307 ? -0.448 -16.781 6.176 1 75.56 307 GLY A C 1
ATOM 2338 O O . GLY A 1 307 ? -1.073 -15.875 6.719 1 75.56 307 GLY A O 1
ATOM 2339 N N . VAL A 1 308 ? 0.279 -17.641 6.848 1 75.62 308 VAL A N 1
ATOM 2340 C CA . VAL A 1 308 ? 0.288 -17.625 8.305 1 75.62 308 VAL A CA 1
ATOM 2341 C C . VAL A 1 308 ? 0.942 -16.344 8.805 1 75.62 308 VAL A C 1
ATOM 2343 O O . VAL A 1 308 ? 0.465 -15.719 9.758 1 75.62 308 VAL A O 1
ATOM 2346 N N . SER A 1 309 ? 1.896 -15.961 8.133 1 72.5 309 SER A N 1
ATOM 2347 C CA . SER A 1 309 ? 2.566 -14.711 8.492 1 72.5 309 SER A CA 1
ATOM 2348 C C . SER A 1 309 ? 1.654 -13.508 8.273 1 72.5 309 SER A C 1
ATOM 2350 O O . SER A 1 309 ? 1.625 -12.594 9.094 1 72.5 309 SER A O 1
ATOM 2352 N N . THR A 1 310 ? 0.983 -13.625 7.176 1 76.31 310 THR A N 1
ATOM 2353 C CA . THR A 1 310 ? 0.049 -12.547 6.875 1 76.31 310 THR A CA 1
ATOM 2354 C C . THR A 1 310 ? -1.031 -12.453 7.949 1 76.31 310 THR A C 1
ATOM 2356 O O . THR A 1 310 ? -1.403 -11.352 8.359 1 76.31 310 THR A O 1
ATOM 2359 N N . ILE A 1 311 ? -1.489 -13.508 8.43 1 85.12 311 ILE A N 1
ATOM 2360 C CA . ILE A 1 311 ? -2.518 -13.531 9.461 1 85.12 311 ILE A CA 1
ATOM 2361 C C . ILE A 1 311 ? -1.959 -12.953 10.758 1 85.12 311 ILE A C 1
ATOM 2363 O O . ILE A 1 311 ? -2.635 -12.18 11.445 1 85.12 311 ILE A O 1
ATOM 2367 N N . ALA A 1 312 ? -0.764 -13.297 11.016 1 78.81 312 ALA A N 1
ATOM 2368 C CA . ALA A 1 312 ? -0.149 -12.789 12.242 1 78.81 312 ALA A CA 1
ATOM 2369 C C . ALA A 1 312 ? -0.012 -11.266 12.195 1 78.81 312 ALA A C 1
ATOM 2371 O O . ALA A 1 312 ? -0.348 -10.586 13.164 1 78.81 312 ALA A O 1
ATOM 2372 N N . VAL A 1 313 ? 0.429 -10.82 11.141 1 74.25 313 VAL A N 1
ATOM 2373 C CA . VAL A 1 313 ? 0.604 -9.383 10.977 1 74.25 313 VAL A CA 1
ATOM 2374 C C . VAL A 1 313 ? -0.757 -8.688 11.008 1 74.25 313 VAL A C 1
ATOM 2376 O O . VAL A 1 313 ? -0.92 -7.656 11.664 1 74.25 313 VAL A O 1
ATOM 2379 N N . SER A 1 314 ? -1.711 -9.25 10.305 1 86.31 314 SER A N 1
ATOM 2380 C CA . SER A 1 314 ? -3.051 -8.672 10.25 1 86.31 314 SER A CA 1
ATOM 2381 C C . SER A 1 314 ? -3.707 -8.672 11.633 1 86.31 314 SER A C 1
ATOM 2383 O O . SER A 1 314 ? -4.414 -7.727 11.984 1 86.31 314 SER A O 1
ATOM 2385 N N . ALA A 1 315 ? -3.477 -9.703 12.352 1 88.25 315 ALA A N 1
ATOM 2386 C CA . ALA A 1 315 ? -4.043 -9.789 13.695 1 88.25 315 ALA A CA 1
ATOM 2387 C C . ALA A 1 315 ? -3.475 -8.695 14.594 1 88.25 315 ALA A C 1
ATOM 2389 O O . ALA A 1 315 ? -4.207 -8.086 15.383 1 88.25 315 ALA A O 1
ATOM 2390 N N . GLU A 1 316 ? -2.25 -8.5 14.5 1 81.06 316 GLU A N 1
ATOM 2391 C CA . GLU A 1 316 ? -1.619 -7.461 15.305 1 81.06 316 GLU A CA 1
ATOM 2392 C C . GLU A 1 316 ? -2.098 -6.074 14.891 1 81.06 316 GLU A C 1
ATOM 2394 O O . GLU A 1 316 ? -2.365 -5.223 15.742 1 81.06 316 GLU A O 1
ATOM 2399 N N . ARG A 1 317 ? -2.166 -5.855 13.625 1 80.44 317 ARG A N 1
ATOM 2400 C CA . ARG A 1 317 ? -2.691 -4.598 13.109 1 80.44 317 ARG A CA 1
ATOM 2401 C C . ARG A 1 317 ? -4.121 -4.363 13.586 1 80.44 317 ARG A C 1
ATOM 2403 O O . ARG A 1 317 ? -4.477 -3.244 13.961 1 80.44 317 ARG A O 1
ATOM 2410 N N . TYR A 1 318 ? -4.859 -5.328 13.539 1 90.81 318 TYR A N 1
ATOM 2411 C CA . TYR A 1 318 ? -6.238 -5.262 14.016 1 90.81 318 TYR A CA 1
ATOM 2412 C C . TYR A 1 318 ? -6.285 -4.887 15.492 1 90.81 318 TYR A C 1
ATOM 2414 O O . TYR A 1 318 ? -7.082 -4.031 15.898 1 90.81 318 TYR A O 1
ATOM 2422 N N . ARG A 1 319 ? -5.477 -5.492 16.266 1 86.88 319 ARG A N 1
ATOM 2423 C CA . ARG A 1 319 ? -5.461 -5.25 17.703 1 86.88 319 ARG A CA 1
ATOM 2424 C C . ARG A 1 319 ? -5.07 -3.809 18.016 1 86.88 319 ARG A C 1
ATOM 2426 O O . ARG A 1 319 ? -5.707 -3.152 18.844 1 86.88 319 ARG A O 1
ATOM 2433 N N . GLN A 1 320 ? -4.102 -3.35 17.375 1 83.69 320 GLN A N 1
ATOM 2434 C CA . GLN A 1 320 ? -3.656 -1.977 17.594 1 83.69 320 GLN A CA 1
ATOM 2435 C C . GLN A 1 320 ? -4.738 -0.978 17.188 1 83.69 320 GLN A C 1
ATOM 2437 O O . GLN A 1 320 ? -4.98 0 17.906 1 83.69 320 GLN A O 1
ATOM 2442 N N . ALA A 1 321 ? -5.273 -1.24 16.016 1 88.44 321 ALA A N 1
ATOM 2443 C CA . ALA A 1 321 ? -6.348 -0.367 15.547 1 88.44 321 ALA A CA 1
ATOM 2444 C C . ALA A 1 321 ? -7.555 -0.429 16.484 1 88.44 321 ALA A C 1
ATOM 2446 O O . ALA A 1 321 ? -8.18 0.594 16.75 1 88.44 321 ALA A O 1
ATOM 2447 N N . HIS A 1 322 ? -7.812 -1.609 16.953 1 89.38 322 HIS A N 1
ATOM 2448 C CA . HIS A 1 322 ? -8.945 -1.803 17.859 1 89.38 322 HIS A CA 1
ATOM 2449 C C . HIS A 1 322 ? -8.758 -1.021 19.156 1 89.38 322 HIS A C 1
ATOM 2451 O O . HIS A 1 322 ? -9.711 -0.451 19.672 1 89.38 322 HIS A O 1
ATOM 2457 N N . HIS A 1 323 ? -7.621 -0.953 19.578 1 85.94 323 HIS A N 1
ATOM 2458 C CA . HIS A 1 323 ? -7.324 -0.215 20.797 1 85.94 323 HIS A CA 1
ATOM 2459 C C . HIS A 1 323 ? -7.559 1.28 20.609 1 85.94 323 HIS A C 1
ATOM 2461 O O . HIS A 1 323 ? -8.055 1.953 21.516 1 85.94 323 HIS A O 1
ATOM 2467 N N . LYS A 1 324 ? -7.258 1.747 19.5 1 84.62 324 LYS A N 1
ATOM 2468 C CA . LYS A 1 324 ? -7.449 3.164 19.203 1 84.62 324 LYS A CA 1
ATOM 2469 C C . LYS A 1 324 ? -8.93 3.494 19.016 1 84.62 324 LYS A C 1
ATOM 2471 O O . LYS A 1 324 ? -9.383 4.566 19.422 1 84.62 324 LYS A O 1
ATOM 2476 N N . ILE A 1 325 ? -9.617 2.596 18.453 1 90.19 325 ILE A N 1
ATOM 2477 C CA . ILE A 1 325 ? -11.039 2.814 18.188 1 90.19 325 ILE A CA 1
ATOM 2478 C C . ILE A 1 325 ? -11.82 2.754 19.5 1 90.19 325 ILE A C 1
ATOM 2480 O O . ILE A 1 325 ? -12.688 3.592 19.75 1 90.19 325 ILE A O 1
ATOM 2484 N N . LEU A 1 326 ? -11.469 1.861 20.328 1 85.75 326 LEU A N 1
ATOM 2485 C CA . LEU A 1 326 ? -12.148 1.703 21.609 1 85.75 326 LEU A CA 1
ATOM 2486 C C . LEU A 1 326 ? -11.711 2.785 22.594 1 85.75 326 LEU A C 1
ATOM 2488 O O . LEU A 1 326 ? -12.492 3.191 23.453 1 85.75 326 LEU A O 1
ATOM 2492 N N . ALA A 1 327 ? -10.57 3.26 22.359 1 73.62 327 ALA A N 1
ATOM 2493 C CA . ALA A 1 327 ? -10.016 4.293 23.234 1 73.62 327 ALA A CA 1
ATOM 2494 C C . ALA A 1 327 ? -10.336 3.99 24.703 1 73.62 327 ALA A C 1
ATOM 2496 O O . ALA A 1 327 ? -11.07 4.734 25.359 1 73.62 327 ALA A O 1
ATOM 2497 N N . PRO A 1 328 ? -9.797 2.961 25.219 1 67.44 328 PRO A N 1
ATOM 2498 C CA . PRO A 1 328 ? -10.148 2.639 26.609 1 67.44 328 PRO A CA 1
ATOM 2499 C C . PRO A 1 328 ? -9.727 3.727 27.594 1 67.44 328 PRO A C 1
ATOM 2501 O O . PRO A 1 328 ? -8.695 4.375 27.406 1 67.44 328 PRO A O 1
ATOM 2504 N N . ALA A 1 329 ? -10.844 4.152 28.469 1 62.56 329 ALA A N 1
ATOM 2505 C CA . ALA A 1 329 ? -10.609 5.168 29.484 1 62.56 329 ALA A CA 1
ATOM 2506 C C . ALA A 1 329 ? -9.391 4.82 30.328 1 62.56 329 ALA A C 1
ATOM 2508 O O . ALA A 1 329 ? -9.148 3.646 30.625 1 62.56 329 ALA A O 1
ATOM 2509 N N . ALA A 1 330 ? -8.469 5.715 30.297 1 56.75 330 ALA A N 1
ATOM 2510 C CA . ALA A 1 330 ? -7.422 5.473 31.281 1 56.75 330 ALA A CA 1
ATOM 2511 C C . ALA A 1 330 ? -8 5.414 32.688 1 56.75 330 ALA A C 1
ATOM 2513 O O . ALA A 1 330 ? -8.984 6.098 33 1 56.75 330 ALA A O 1
ATOM 2514 N N . ASP A 1 331 ? -7.918 4.406 33.438 1 53.22 331 ASP A N 1
ATOM 2515 C CA . ASP A 1 331 ? -8.406 4.168 34.781 1 53.22 331 ASP A CA 1
ATOM 2516 C C . ASP A 1 331 ? -8.523 5.473 35.562 1 53.22 331 ASP A C 1
ATOM 2518 O O . ASP A 1 331 ? -9.445 5.648 36.375 1 53.22 331 ASP A O 1
ATOM 2522 N N . ASP A 1 332 ? -7.637 6.402 35.469 1 48.56 332 ASP A N 1
ATOM 2523 C CA . ASP A 1 332 ? -7.559 7.535 36.375 1 48.56 332 ASP A CA 1
ATOM 2524 C C . ASP A 1 332 ? -8.25 8.766 35.781 1 48.56 332 ASP A C 1
ATOM 2526 O O . ASP A 1 332 ? -8.039 9.883 36.281 1 48.56 332 ASP A O 1
ATOM 2530 N N . SER A 1 333 ? -9.078 8.711 34.844 1 48.06 333 SER A N 1
ATOM 2531 C CA . SER A 1 333 ? -9.539 9.961 34.25 1 48.06 333 SER A CA 1
ATOM 2532 C C . SER A 1 333 ? -10.914 10.352 34.781 1 48.06 333 SER A C 1
ATOM 2534 O O . SER A 1 333 ? -11.859 9.555 34.719 1 48.06 333 SER A O 1
ATOM 2536 N N . GLY A 1 334 ? -10.977 10.906 36.062 1 47.09 334 GLY A N 1
ATOM 2537 C CA . GLY A 1 334 ? -12.203 11.391 36.656 1 47.09 334 GLY A CA 1
ATOM 2538 C C . GLY A 1 334 ? -12.758 12.633 36 1 47.09 334 GLY A C 1
ATOM 2539 O O . GLY A 1 334 ? -12.078 13.258 35.188 1 47.09 334 GLY A O 1
ATOM 2540 N N . TYR A 1 335 ? -14.125 12.781 35.969 1 48.66 335 TYR A N 1
ATOM 2541 C CA . TYR A 1 335 ? -14.852 13.938 35.469 1 48.66 335 TYR A CA 1
ATOM 2542 C C . TYR A 1 335 ? -14.617 15.164 36.344 1 48.66 335 TYR A C 1
ATOM 2544 O O . TYR A 1 335 ? -14.5 15.047 37.562 1 48.66 335 TYR A O 1
ATOM 2552 N N . LEU A 1 336 ? -14.133 16.406 35.844 1 47.22 336 LEU A N 1
ATOM 2553 C CA . LEU A 1 336 ? -13.828 17.641 36.562 1 47.22 336 LEU A CA 1
ATOM 2554 C C . LEU A 1 336 ? -15.102 18.359 37 1 47.22 336 LEU A C 1
ATOM 2556 O O . LEU A 1 336 ? -15.078 19.172 37.938 1 47.22 336 LEU A O 1
ATOM 2560 N N . ILE A 1 337 ? -16.125 18.469 36.219 1 49.72 337 ILE A N 1
ATOM 2561 C CA . ILE A 1 337 ? -17.203 19.406 36.531 1 49.72 337 ILE A CA 1
ATOM 2562 C C . ILE A 1 337 ? -18.344 18.656 37.219 1 49.72 337 ILE A C 1
ATOM 2564 O O . ILE A 1 337 ? -18.797 17.609 36.75 1 49.72 337 ILE A O 1
ATOM 2568 N N . ASP A 1 338 ? -18.516 19.125 38.625 1 52.56 338 ASP A N 1
ATOM 2569 C CA . ASP A 1 338 ? -19.641 18.641 39.406 1 52.56 338 ASP A CA 1
ATOM 2570 C C . ASP A 1 338 ? -20.859 19.547 39.219 1 52.56 338 ASP A C 1
ATOM 2572 O O . ASP A 1 338 ? -20.766 20.766 39.312 1 52.56 338 ASP A O 1
ATOM 2576 N N . TYR A 1 339 ? -21.75 19.219 38.281 1 56.78 339 TYR A N 1
ATOM 2577 C CA . TYR A 1 339 ? -22.969 20.016 38.281 1 56.78 339 TYR A CA 1
ATOM 2578 C C . TYR A 1 339 ? -24.141 19.234 38.875 1 56.78 339 TYR A C 1
ATOM 2580 O O . TYR A 1 339 ? -24.156 18 38.844 1 56.78 339 TYR A O 1
ATOM 2588 N N . VAL A 1 340 ? -24.766 19.938 39.938 1 54.19 340 VAL A N 1
ATOM 2589 C CA . VAL A 1 340 ? -25.969 19.391 40.562 1 54.19 340 VAL A CA 1
ATOM 2590 C C . VAL A 1 340 ? -27.203 20.062 39.938 1 54.19 340 VAL A C 1
ATOM 2592 O O . VAL A 1 340 ? -27.234 21.281 39.75 1 54.19 340 VAL A O 1
ATOM 2595 N N . VAL A 1 341 ? -27.938 19.266 39.156 1 54.19 341 VAL A N 1
ATOM 2596 C CA . VAL A 1 341 ? -29.219 19.75 38.625 1 54.19 341 VAL A CA 1
ATOM 2597 C C . VAL A 1 341 ? -30.297 19.547 39.688 1 54.19 341 VAL A C 1
ATOM 2599 O O . VAL A 1 341 ? -30.531 18.422 40.156 1 54.19 341 VAL A O 1
ATOM 2602 N N . THR A 1 342 ? -30.641 20.578 40.438 1 51.84 342 THR A N 1
ATOM 2603 C CA . THR A 1 342 ? -31.781 20.516 41.344 1 51.84 342 THR A CA 1
ATOM 2604 C C . THR A 1 342 ? -33 21.234 40.719 1 51.84 342 THR A C 1
ATOM 2606 O O . THR A 1 342 ? -32.906 22.422 40.406 1 51.84 342 THR A O 1
ATOM 2609 N N . THR A 1 343 ? -34.219 20.703 40.938 1 52.91 343 THR A N 1
ATOM 2610 C CA . THR A 1 343 ? -35.562 21.203 40.625 1 52.91 343 THR A CA 1
ATOM 2611 C C . THR A 1 343 ? -35.5 22.203 39.5 1 52.91 343 THR A C 1
ATOM 2613 O O . THR A 1 343 ? -35.969 23.344 39.625 1 52.91 343 THR A O 1
ATOM 2616 N N . GLY A 1 344 ? -34.812 21.938 38.188 1 57.78 344 GLY A N 1
ATOM 2617 C CA . GLY A 1 344 ? -34.875 22.797 37 1 57.78 344 GLY A CA 1
ATOM 2618 C C . GLY A 1 344 ? -33.75 23.812 36.969 1 57.78 344 GLY A C 1
ATOM 2619 O O . GLY A 1 344 ? -33.75 24.703 36.125 1 57.78 344 GLY A O 1
ATOM 2620 N N . GLU A 1 345 ? -33 23.875 38 1 64 345 GLU A N 1
ATOM 2621 C CA . GLU A 1 345 ? -31.859 24.781 38.031 1 64 345 GLU A CA 1
ATOM 2622 C C . GLU A 1 345 ? -30.547 24 37.969 1 64 345 GLU A C 1
ATOM 2624 O O . GLU A 1 345 ? -30.453 22.875 38.438 1 64 345 GLU A O 1
ATOM 2629 N N . LEU A 1 346 ? -29.672 24.562 37.156 1 66.62 346 LEU A N 1
ATOM 2630 C CA . LEU A 1 346 ? -28.344 23.969 37 1 66.62 346 LEU A CA 1
ATOM 2631 C C . LEU A 1 346 ? -27.328 24.703 37.906 1 66.62 346 LEU A C 1
ATOM 2633 O O . LEU A 1 346 ? -27.156 25.922 37.75 1 66.62 346 LEU A O 1
ATOM 2637 N N . SER A 1 347 ? -26.969 24.031 38.906 1 66.69 347 SER A N 1
ATOM 2638 C CA . SER A 1 347 ? -25.906 24.594 39.719 1 66.69 347 SER A CA 1
ATOM 2639 C C . SER A 1 347 ? -24.531 24.047 39.312 1 66.69 347 SER A C 1
ATOM 2641 O O . SER A 1 347 ? -24.312 22.828 39.344 1 66.69 347 SER A O 1
ATOM 2643 N N . LEU A 1 348 ? -23.781 24.906 38.719 1 66.44 348 LEU A N 1
ATOM 2644 C CA . LEU A 1 348 ? -22.484 24.516 38.188 1 66.44 348 LEU A CA 1
ATOM 2645 C C . LEU A 1 348 ? -21.375 24.938 39.156 1 66.44 348 LEU A C 1
ATOM 2647 O O . LEU A 1 348 ? -21.328 26.078 39.625 1 66.44 348 LEU A O 1
ATOM 2651 N N . ARG A 1 349 ? -20.797 23.922 39.781 1 61.91 349 ARG A N 1
ATOM 2652 C CA . ARG A 1 349 ? -19.578 24.219 40.5 1 61.91 349 ARG A CA 1
ATOM 2653 C C . ARG A 1 349 ? -18.359 24.156 39.594 1 61.91 349 ARG A C 1
ATOM 2655 O O . ARG A 1 349 ? -18.062 23.109 39.031 1 61.91 349 ARG A O 1
ATOM 2662 N N . VAL A 1 350 ? -17.938 25.266 39.188 1 55.62 350 VAL A N 1
ATOM 2663 C CA . VAL A 1 350 ? -16.781 25.344 38.312 1 55.62 350 VAL A CA 1
ATOM 2664 C C . VAL A 1 350 ? -15.508 25.422 39.156 1 55.62 350 VAL A C 1
ATOM 2666 O O . VAL A 1 350 ? -15.344 26.344 39.938 1 55.62 350 VAL A O 1
ATOM 2669 N N . ASP A 1 351 ? -14.945 24.359 39.562 1 49.75 351 ASP A N 1
ATOM 2670 C CA . ASP A 1 351 ? -13.656 24.422 40.219 1 49.75 351 ASP A CA 1
ATOM 2671 C C . ASP A 1 351 ? -12.516 24.609 39.219 1 49.75 351 ASP A C 1
ATOM 2673 O O . ASP A 1 351 ? -12.336 23.781 38.312 1 49.75 351 ASP A O 1
ATOM 2677 N N . ALA A 1 352 ? -12.242 25.781 39.031 1 45.19 352 ALA A N 1
ATOM 2678 C CA . ALA A 1 352 ? -11.148 26.141 38.156 1 45.19 352 ALA A CA 1
ATOM 2679 C C . ALA A 1 352 ? -9.875 25.375 38.5 1 45.19 352 ALA A C 1
ATOM 2681 O O . ALA A 1 352 ? -8.805 25.656 37.969 1 45.19 352 ALA A O 1
ATOM 2682 N N . ARG A 1 353 ? -9.805 24.719 39.5 1 42.75 353 ARG A N 1
ATOM 2683 C CA . ARG A 1 353 ? -8.461 24.266 39.844 1 42.75 353 ARG A CA 1
ATOM 2684 C C . ARG A 1 353 ? -7.727 23.766 38.625 1 42.75 353 ARG A C 1
ATOM 2686 O O . ARG A 1 353 ? -6.52 23.984 38.469 1 42.75 353 ARG A O 1
ATOM 2693 N N . ASN A 1 354 ? -8.25 22.859 38.031 1 43.47 354 ASN A N 1
ATOM 2694 C CA . ASN A 1 354 ? -7.457 22.266 36.938 1 43.47 354 ASN A CA 1
ATOM 2695 C C . ASN A 1 354 ? -7.484 23.125 35.688 1 43.47 354 ASN A C 1
ATOM 2697 O O . ASN A 1 354 ? -6.895 22.766 34.656 1 43.47 354 ASN A O 1
ATOM 2701 N N . LEU A 1 355 ? -8.461 24.047 35.5 1 43.44 355 LEU A N 1
ATOM 2702 C CA . LEU A 1 355 ? -8.086 25.078 34.531 1 43.44 355 LEU A CA 1
ATOM 2703 C C . LEU A 1 355 ? -6.996 25.969 35.094 1 43.44 355 LEU A C 1
ATOM 2705 O O . LEU A 1 355 ? -5.891 26.031 34.562 1 43.44 355 LEU A O 1
ATOM 2709 N N . SER A 1 356 ? -7.215 27.297 35.719 1 40.19 356 SER A N 1
ATOM 2710 C CA . SER A 1 356 ? -6.469 28.109 36.656 1 40.19 356 SER A CA 1
ATOM 2711 C C . SER A 1 356 ? -7 27.906 38.094 1 40.19 356 SER A C 1
ATOM 2713 O O . SER A 1 356 ? -8.117 27.422 38.281 1 40.19 356 SER A O 1
ATOM 2715 N N . GLU A 1 357 ? -6.168 27.922 39.281 1 39.28 357 GLU A N 1
ATOM 2716 C CA . GLU A 1 357 ? -6.289 27.844 40.719 1 39.28 357 GLU A CA 1
ATOM 2717 C C . GLU A 1 357 ? -7.598 28.469 41.188 1 39.28 357 GLU A C 1
ATOM 2719 O O . GLU A 1 357 ? -7.875 28.5 42.406 1 39.28 357 GLU A O 1
ATOM 2724 N N . THR A 1 358 ? -8.336 29.234 40.5 1 40 358 THR A N 1
ATOM 2725 C CA . THR A 1 358 ? -9.312 30.047 41.219 1 40 358 THR A CA 1
ATOM 2726 C C . THR A 1 358 ? -10.68 29.359 41.219 1 40 358 THR A C 1
ATOM 2728 O O . THR A 1 358 ? -11.141 28.859 40.188 1 40 358 THR A O 1
ATOM 2731 N N . SER A 1 359 ? -11.125 28.828 42.312 1 49 359 SER A N 1
ATOM 2732 C CA . SER A 1 359 ? -12.492 28.391 42.594 1 49 359 SER A CA 1
ATOM 2733 C C . SER A 1 359 ? -13.508 29.406 42.062 1 49 359 SER A C 1
ATOM 2735 O O . SER A 1 359 ? -13.461 30.578 42.438 1 49 359 SER A O 1
ATOM 2737 N N . HIS A 1 360 ? -14.016 29.266 40.875 1 53.72 360 HIS A N 1
ATOM 2738 C CA . HIS A 1 360 ? -14.906 30.281 40.344 1 53.72 360 HIS A CA 1
ATOM 2739 C C . HIS A 1 360 ? -16.297 30.188 40.969 1 53.72 360 HIS A C 1
ATOM 2741 O O . HIS A 1 360 ? -17.266 30.703 40.406 1 53.72 360 HIS A O 1
ATOM 2747 N N . GLY A 1 361 ? -16.422 29.516 42.188 1 61.12 361 GLY A N 1
ATOM 2748 C CA . GLY A 1 361 ? -17.656 29.516 42.938 1 61.12 361 GLY A CA 1
ATOM 2749 C C . GLY A 1 361 ? -18.75 28.703 42.312 1 61.12 361 GLY A C 1
ATOM 2750 O O . GLY A 1 361 ? -18.531 28.016 41.312 1 61.12 361 GLY A O 1
ATOM 2751 N N . VAL A 1 362 ? -19.875 28.531 42.938 1 65.12 362 VAL A N 1
ATOM 2752 C CA . VAL A 1 362 ? -21.094 27.844 42.531 1 65.12 362 VAL A CA 1
ATOM 2753 C C . VAL A 1 362 ? -22.031 28.812 41.812 1 65.12 362 VAL A C 1
ATOM 2755 O O . VAL A 1 362 ? -22.312 29.891 42.344 1 65.12 362 VAL A O 1
ATOM 2758 N N . HIS A 1 363 ? -22.266 28.547 40.531 1 75.56 363 HIS A N 1
ATOM 2759 C CA . HIS A 1 363 ? -23.188 29.375 39.75 1 75.56 363 HIS A CA 1
ATOM 2760 C C . HIS A 1 363 ? -24.484 28.609 39.469 1 75.56 363 HIS A C 1
ATOM 2762 O O . HIS A 1 363 ? -24.453 27.438 39.094 1 75.56 363 HIS A O 1
ATOM 2768 N N . THR A 1 364 ? -25.531 29.266 39.875 1 77.06 364 THR A N 1
ATOM 2769 C CA . THR A 1 364 ? -26.828 28.672 39.562 1 77.06 364 THR A CA 1
ATOM 2770 C C . THR A 1 364 ? -27.453 29.312 38.344 1 77.06 364 THR A C 1
ATOM 2772 O O . THR A 1 364 ? -27.594 30.531 38.281 1 77.06 364 THR A O 1
ATOM 2775 N N . VAL A 1 365 ? -27.734 28.422 37.406 1 80.56 365 VAL A N 1
ATOM 2776 C CA . VAL A 1 365 ? -28.344 28.891 36.156 1 80.56 365 VAL A CA 1
ATOM 2777 C C . VAL A 1 365 ? -29.781 28.391 36.062 1 80.56 365 VAL A C 1
ATOM 2779 O O . VAL A 1 365 ? -30.047 27.203 36.281 1 80.56 365 VAL A O 1
ATOM 2782 N N . LYS A 1 366 ? -30.734 29.344 35.875 1 78.19 366 LYS A N 1
ATOM 2783 C CA . LYS A 1 366 ? -32.156 29.016 35.719 1 78.19 366 LYS A CA 1
ATOM 2784 C C . LYS A 1 366 ? -32.656 29.469 34.344 1 78.19 366 LYS A C 1
ATOM 2786 O O . LYS A 1 366 ? -32.031 30.328 33.688 1 78.19 366 LYS A O 1
ATOM 2791 N N . PRO A 1 367 ? -33.75 28.734 33.938 1 83.81 367 PRO A N 1
ATOM 2792 C CA . PRO A 1 367 ? -34.375 29.25 32.719 1 83.81 367 PRO A CA 1
ATOM 2793 C C . PRO A 1 367 ? -34.875 30.688 32.875 1 83.81 367 PRO A C 1
ATOM 2795 O O . PRO A 1 367 ? -35.219 31.109 33.969 1 83.81 367 PRO A O 1
ATOM 2798 N N . GLY A 1 368 ? -34.938 31.469 31.828 1 86.38 368 GLY A N 1
ATOM 2799 C CA . GLY A 1 368 ? -35.344 32.844 31.797 1 86.38 368 GLY A CA 1
ATOM 2800 C C . GLY A 1 368 ? -34.469 33.719 30.938 1 86.38 368 GLY A C 1
ATOM 2801 O O . GLY A 1 368 ? -34.938 34.344 29.969 1 86.38 368 GLY A O 1
ATOM 2802 N N . ARG A 1 369 ? -33.219 33.688 31.422 1 89.75 369 ARG A N 1
ATOM 2803 C CA . ARG A 1 369 ? -32.188 34.406 30.672 1 89.75 369 ARG A CA 1
ATOM 2804 C C . ARG A 1 369 ? -30.938 33.562 30.5 1 89.75 369 ARG A C 1
ATOM 2806 O O . ARG A 1 369 ? -30.672 32.656 31.281 1 89.75 369 ARG A O 1
ATOM 2813 N N . PRO A 1 370 ? -30.234 33.875 29.438 1 92 370 PRO A N 1
ATOM 2814 C CA . PRO A 1 370 ? -28.984 33.125 29.219 1 92 370 PRO A CA 1
ATOM 2815 C C . PRO A 1 370 ? -27.938 33.375 30.297 1 92 370 PRO A C 1
ATOM 2817 O O . PRO A 1 370 ? -27.891 34.5 30.859 1 92 370 PRO A O 1
ATOM 2820 N N . CYS A 1 371 ? -27.203 32.375 30.594 1 91.12 371 CYS A N 1
ATOM 2821 C CA . CYS A 1 371 ? -25.984 32.531 31.391 1 91.12 371 CYS A CA 1
ATOM 2822 C C . CYS A 1 371 ? -24.781 32.812 30.516 1 91.12 371 CYS A C 1
ATOM 2824 O O . CYS A 1 371 ? -24.531 32.125 29.531 1 91.12 371 CYS A O 1
ATOM 2826 N N . TRP A 1 372 ? -24.062 33.844 30.859 1 91.19 372 TRP A N 1
ATOM 2827 C CA . TRP A 1 372 ? -22.969 34.312 30.031 1 91.19 372 TRP A CA 1
ATOM 2828 C C . TRP A 1 372 ? -21.625 33.875 30.594 1 91.19 372 TRP A C 1
ATOM 2830 O O . TRP A 1 372 ? -21.312 34.125 31.75 1 91.19 372 TRP A O 1
ATOM 2840 N N . VAL A 1 373 ? -20.922 33.188 29.812 1 87.06 373 VAL A N 1
ATOM 2841 C CA . VAL A 1 373 ? -19.547 32.812 30.141 1 87.06 373 VAL A CA 1
ATOM 2842 C C . VAL A 1 373 ? -18.562 33.75 29.469 1 87.06 373 VAL A C 1
ATOM 2844 O O . VAL A 1 373 ? -18.422 33.719 28.234 1 87.06 373 VAL A O 1
ATOM 2847 N N . ARG A 1 374 ? -17.922 34.531 30.188 1 81.19 374 ARG A N 1
ATOM 2848 C CA . ARG A 1 374 ? -17.031 35.562 29.656 1 81.19 374 ARG A CA 1
ATOM 2849 C C . ARG A 1 374 ? -15.578 35.281 30.062 1 81.19 374 ARG A C 1
ATOM 2851 O O . ARG A 1 374 ? -15.328 34.625 31.062 1 81.19 374 ARG A O 1
ATOM 2858 N N . GLY A 1 375 ? -14.719 35.719 29.25 1 74.25 375 GLY A N 1
ATOM 2859 C CA . GLY A 1 375 ? -13.297 35.594 29.5 1 74.25 375 GLY A CA 1
ATOM 2860 C C . GLY A 1 375 ? -12.445 35.906 28.281 1 74.25 375 GLY A C 1
ATOM 2861 O O . GLY A 1 375 ? -12.945 35.875 27.141 1 74.25 375 GLY A O 1
ATOM 2862 N N . ALA A 1 376 ? -11.25 36.219 28.516 1 64.62 376 ALA A N 1
ATOM 2863 C CA . ALA A 1 376 ? -10.32 36.5 27.422 1 64.62 376 ALA A CA 1
ATOM 2864 C C . ALA A 1 376 ? -10.102 35.281 26.531 1 64.62 376 ALA A C 1
ATOM 2866 O O . ALA A 1 376 ? -10.492 34.156 26.891 1 64.62 376 ALA A O 1
ATOM 2867 N N . SER A 1 377 ? -9.664 35.594 25.281 1 60.25 377 SER A N 1
ATOM 2868 C CA . SER A 1 377 ? -9.312 34.5 24.391 1 60.25 377 SER A CA 1
ATOM 2869 C C . SER A 1 377 ? -8.297 33.562 25.047 1 60.25 377 SER A C 1
ATOM 2871 O O . SER A 1 377 ? -7.305 34.031 25.625 1 60.25 377 SER A O 1
ATOM 2873 N N . GLY A 1 378 ? -8.555 32.25 25.125 1 62.47 378 GLY A N 1
ATOM 2874 C CA . GLY A 1 378 ? -7.66 31.266 25.734 1 62.47 378 GLY A CA 1
ATOM 2875 C C . GLY A 1 378 ? -7.918 31.047 27.219 1 62.47 378 GLY A C 1
ATOM 2876 O O . GLY A 1 378 ? -7.219 30.266 27.859 1 62.47 378 GLY A O 1
ATOM 2877 N N . ALA A 1 379 ? -8.938 31.734 27.688 1 64.94 379 ALA A N 1
ATOM 2878 C CA . ALA A 1 379 ? -9.211 31.656 29.125 1 64.94 379 ALA A CA 1
ATOM 2879 C C . ALA A 1 379 ? -9.781 30.297 29.5 1 64.94 379 ALA A C 1
ATOM 2881 O O . ALA A 1 379 ? -9.844 29.969 30.688 1 64.94 379 ALA A O 1
ATOM 2882 N N . GLY A 1 380 ? -10.117 29.453 28.484 1 70.81 380 GLY A N 1
ATOM 2883 C CA . GLY A 1 380 ? -10.633 28.125 28.781 1 70.81 380 GLY A CA 1
ATOM 2884 C C . GLY A 1 380 ? -12.141 28.031 28.656 1 70.81 380 GLY A C 1
ATOM 2885 O O . GLY A 1 380 ? -12.758 27.094 29.188 1 70.81 380 GLY A O 1
ATOM 2886 N N . LYS A 1 381 ? -12.797 28.984 28.094 1 76.94 381 LYS A N 1
ATOM 2887 C CA . LYS A 1 381 ? -14.25 28.984 27.953 1 76.94 381 LYS A CA 1
ATOM 2888 C C . LYS A 1 381 ? -14.742 27.688 27.297 1 76.94 381 LYS A C 1
ATOM 2890 O O . LYS A 1 381 ? -15.625 27.016 27.828 1 76.94 381 LYS A O 1
ATOM 2895 N N . SER A 1 382 ? -14.047 27.328 26.172 1 77.44 382 SER A N 1
ATOM 2896 C CA . SER A 1 382 ? -14.422 26.125 25.438 1 77.44 382 SER A CA 1
ATOM 2897 C C . SER A 1 382 ? -14.164 24.875 26.266 1 77.44 382 SER A C 1
ATOM 2899 O O . SER A 1 382 ? -14.961 23.922 26.234 1 77.44 382 SER A O 1
ATOM 2901 N N . LEU A 1 383 ? -13.117 24.922 26.953 1 72.88 383 LEU A N 1
ATOM 2902 C CA . LEU A 1 383 ? -12.773 23.797 27.812 1 72.88 383 LEU A CA 1
ATOM 2903 C C . LEU A 1 383 ? -13.836 23.609 28.891 1 72.88 383 LEU A C 1
ATOM 2905 O O . LEU A 1 383 ? -14.242 22.469 29.156 1 72.88 383 LEU A O 1
ATOM 2909 N N . LEU A 1 384 ? -14.281 24.719 29.484 1 76.06 384 LEU A N 1
ATOM 2910 C CA . LEU A 1 384 ? -15.32 24.656 30.5 1 76.06 384 LEU A CA 1
ATOM 2911 C C . LEU A 1 384 ? -16.609 24.078 29.938 1 76.06 384 LEU A C 1
ATOM 2913 O O . LEU A 1 384 ? -17.234 23.203 30.547 1 76.06 384 LEU A O 1
ATOM 2917 N N . LEU A 1 385 ? -16.969 24.516 28.844 1 80.12 385 LEU A N 1
ATOM 2918 C CA . LEU A 1 385 ? -18.203 24.062 28.219 1 80.12 385 LEU A CA 1
ATOM 2919 C C . LEU A 1 385 ? -18.109 22.578 27.859 1 80.12 385 LEU A C 1
ATOM 2921 O O . LEU A 1 385 ? -19.047 21.812 28.125 1 80.12 385 LEU A O 1
ATOM 2925 N N . GLU A 1 386 ? -17.047 22.172 27.312 1 78.81 386 GLU A N 1
ATOM 2926 C CA . GLU A 1 386 ? -16.875 20.781 26.875 1 78.81 386 GLU A CA 1
ATOM 2927 C C . GLU A 1 386 ? -16.766 19.844 28.078 1 78.81 386 GLU A C 1
ATOM 2929 O O . GLU A 1 386 ? -17.203 18.703 28.016 1 78.81 386 GLU A O 1
ATOM 2934 N N . ARG A 1 387 ? -16.203 20.297 29.078 1 74.38 387 ARG A N 1
ATOM 2935 C CA . ARG A 1 387 ? -16.141 19.516 30.297 1 74.38 387 ARG A CA 1
ATOM 2936 C C . ARG A 1 387 ? -17.531 19.344 30.906 1 74.38 387 ARG A C 1
ATOM 2938 O O . ARG A 1 387 ? -17.844 18.281 31.438 1 74.38 387 ARG A O 1
ATOM 2945 N N . LEU A 1 388 ? -18.234 20.422 30.859 1 75.56 388 LEU A N 1
ATOM 2946 C CA . LEU A 1 388 ? -19.609 20.344 31.312 1 75.56 388 LEU A CA 1
ATOM 2947 C C . LEU A 1 388 ? -20.391 19.281 30.547 1 75.56 388 LEU A C 1
ATOM 2949 O O . LEU A 1 388 ? -21.203 18.562 31.125 1 75.56 388 LEU A O 1
ATOM 2953 N N . LEU A 1 389 ? -20.016 19.172 29.297 1 78.88 389 LEU A N 1
ATOM 2954 C CA . LEU A 1 389 ? -20.719 18.234 28.422 1 78.88 389 LEU A CA 1
ATOM 2955 C C . LEU A 1 389 ? -20.109 16.844 28.531 1 78.88 389 LEU A C 1
ATOM 2957 O O . LEU A 1 389 ? -20.656 15.875 28 1 78.88 389 LEU A O 1
ATOM 2961 N N . GLY A 1 390 ? -18.906 16.688 29.078 1 74 390 GLY A N 1
ATOM 2962 C CA . GLY A 1 390 ? -18.234 15.398 29.25 1 74 390 GLY A CA 1
ATOM 2963 C C . GLY A 1 390 ? -17.5 14.945 28 1 74 390 GLY A C 1
ATOM 2964 O O . GLY A 1 390 ? -17.25 13.75 27.812 1 74 390 GLY A O 1
ATOM 2965 N N . VAL A 1 391 ? -17.266 15.82 27.188 1 76.19 391 VAL A N 1
ATOM 2966 C CA . VAL A 1 391 ? -16.672 15.406 25.922 1 76.19 391 VAL A CA 1
ATOM 2967 C C . VAL A 1 391 ? -15.211 15.859 25.875 1 76.19 391 VAL A C 1
ATOM 2969 O O . VAL A 1 391 ? -14.609 15.938 24.797 1 76.19 391 VAL A O 1
ATOM 2972 N N . ARG A 1 392 ? -14.547 16.297 26.906 1 70.12 392 ARG A N 1
ATOM 2973 C CA . ARG A 1 392 ? -13.125 16.641 26.984 1 70.12 392 ARG A CA 1
ATOM 2974 C C . ARG A 1 392 ? -12.477 15.992 28.203 1 70.12 392 ARG A C 1
ATOM 2976 O O . ARG A 1 392 ? -13.07 15.961 29.281 1 70.12 392 ARG A O 1
ATOM 2983 N N . ALA A 1 393 ? -11.148 15.391 27.875 1 59.69 393 ALA A N 1
ATOM 2984 C CA . ALA A 1 393 ? -10.406 14.664 28.906 1 59.69 393 ALA A CA 1
ATOM 2985 C C . ALA A 1 393 ? -9.867 15.617 29.969 1 59.69 393 ALA A C 1
ATOM 2987 O O . ALA A 1 393 ? -9.648 16.797 29.703 1 59.69 393 ALA A O 1
ATOM 2988 N N . THR A 1 394 ? -10.094 15.18 31.328 1 53.78 394 THR A N 1
ATOM 2989 C CA . THR A 1 394 ? -9.367 15.875 32.375 1 53.78 394 THR A CA 1
ATOM 2990 C C . THR A 1 394 ? -8.141 15.086 32.812 1 53.78 394 THR A C 1
ATOM 2992 O O . THR A 1 394 ? -8.156 13.852 32.781 1 53.78 394 THR A O 1
ATOM 2995 N N . THR A 1 395 ? -6.938 15.43 32.469 1 49.41 395 THR A N 1
ATOM 2996 C CA . THR A 1 395 ? -5.758 14.719 32.938 1 49.41 395 THR A CA 1
ATOM 2997 C C . THR A 1 395 ? -5.789 14.562 34.469 1 49.41 395 THR A C 1
ATOM 2999 O O . THR A 1 395 ? -5.027 13.781 35.031 1 49.41 395 THR A O 1
ATOM 3002 N N . THR A 1 396 ? -6.188 15.43 35.25 1 46.41 396 THR A N 1
ATOM 3003 C CA . THR A 1 396 ? -6.031 15.344 36.688 1 46.41 396 THR A CA 1
ATOM 3004 C C . THR A 1 396 ? -7.27 14.727 37.344 1 46.41 396 THR A C 1
ATOM 3006 O O . THR A 1 396 ? -8.398 15.086 37 1 46.41 396 THR A O 1
ATOM 3009 N N . PRO A 1 397 ? -7.109 13.531 38 1 43.25 397 PRO A N 1
ATOM 3010 C CA . PRO A 1 397 ? -8.109 12.734 38.719 1 43.25 397 PRO A CA 1
ATOM 3011 C C . PRO A 1 397 ? -9.078 13.586 39.531 1 43.25 397 PRO A C 1
ATOM 3013 O O . PRO A 1 397 ? -9.734 13.094 40.469 1 43.25 397 PRO A O 1
ATOM 3016 N N . ALA A 1 398 ? -9.227 14.742 39.5 1 42.44 398 ALA A N 1
ATOM 3017 C CA . ALA A 1 398 ? -10.047 15.281 40.594 1 42.44 398 ALA A CA 1
ATOM 3018 C C . ALA A 1 398 ? -11.461 14.711 40.562 1 42.44 398 ALA A C 1
ATOM 3020 O O . ALA A 1 398 ? -11.898 14.195 39.5 1 42.44 398 ALA A O 1
ATOM 3021 N N . TYR A 1 399 ? -12.164 14.695 42 1 38.97 399 TYR A N 1
ATOM 3022 C CA . TYR A 1 399 ? -13.406 14.133 42.5 1 38.97 399 TYR A CA 1
ATOM 3023 C C . TYR A 1 399 ? -14.609 14.664 41.75 1 38.97 399 TYR A C 1
ATOM 3025 O O . TYR A 1 399 ? -14.719 15.875 41.5 1 38.97 399 TYR A O 1
ATOM 3033 N N . MET A 1 400 ? -14.906 14.312 40.719 1 42.75 400 MET A N 1
ATOM 3034 C CA . MET A 1 400 ? -16.156 14.898 40.25 1 42.75 400 MET A CA 1
ATOM 3035 C C . MET A 1 400 ? -17.359 14.102 40.75 1 42.75 400 MET A C 1
ATOM 3037 O O . MET A 1 400 ? -17.453 12.898 40.469 1 42.75 400 MET A O 1
ATOM 3041 N N . SER A 1 401 ? -17.875 14.461 42 1 40.88 401 SER A N 1
ATOM 3042 C CA . SER A 1 401 ? -19.188 13.867 42.312 1 40.88 401 SER A CA 1
ATOM 3043 C C . SER A 1 401 ? -20.25 14.367 41.344 1 40.88 401 SER A C 1
ATOM 3045 O O . SER A 1 401 ? -20.406 15.578 41.156 1 40.88 401 SER A O 1
ATOM 3047 N N . MET A 1 402 ? -20.406 13.898 40.25 1 43.66 402 MET A N 1
ATOM 3048 C CA . MET A 1 402 ? -21.656 14.141 39.531 1 43.66 402 MET A CA 1
ATOM 3049 C C . MET A 1 402 ? -22.844 13.672 40.375 1 43.66 402 MET A C 1
ATOM 3051 O O . MET A 1 402 ? -23.078 12.469 40.531 1 43.66 402 MET A O 1
ATOM 3055 N N . SER A 1 403 ? -23.094 14.328 41.531 1 42.41 403 SER A N 1
ATOM 3056 C CA . SER A 1 403 ? -24.219 13.812 42.281 1 42.41 403 SER A CA 1
ATOM 3057 C C . SER A 1 403 ? -25.516 13.922 41.5 1 42.41 403 SER A C 1
ATOM 3059 O O . SER A 1 403 ? -26.594 13.602 42 1 42.41 403 SER A O 1
ATOM 3061 N N . ALA A 1 404 ? -25.828 14.93 40.594 1 41.12 404 ALA A N 1
ATOM 3062 C CA . ALA A 1 404 ? -27.25 14.82 40.312 1 41.12 404 ALA A CA 1
ATOM 3063 C C . ALA A 1 404 ? -27.641 13.367 40.062 1 41.12 404 ALA A C 1
ATOM 3065 O O . ALA A 1 404 ? -26.828 12.57 39.594 1 41.12 404 ALA A O 1
ATOM 3066 N N . PRO A 1 405 ? -28.594 12.867 40.844 1 39.03 405 PRO A N 1
ATOM 3067 C CA . PRO A 1 405 ? -29.156 11.68 40.219 1 39.03 405 PRO A CA 1
ATOM 3068 C C . PRO A 1 405 ? -29.031 11.711 38.688 1 39.03 405 PRO A C 1
ATOM 3070 O O . PRO A 1 405 ? -28.953 12.789 38.094 1 39.03 405 PRO A O 1
ATOM 3073 N N . GLN A 1 406 ? -28.328 10.867 38.062 1 41.38 406 GLN A N 1
ATOM 3074 C CA . GLN A 1 406 ? -28.312 10.812 36.594 1 41.38 406 GLN A CA 1
ATOM 3075 C C . GLN A 1 406 ? -29.562 11.438 36 1 41.38 406 GLN A C 1
ATOM 3077 O O . GLN A 1 406 ? -30.391 10.734 35.406 1 41.38 406 GLN A O 1
ATOM 3082 N N . GLY A 1 407 ? -30.469 11.93 36.719 1 44.09 407 GLY A N 1
ATOM 3083 C CA . GLY A 1 407 ? -31.656 12.414 36 1 44.09 407 GLY A CA 1
ATOM 3084 C C . GLY A 1 407 ? -31.312 13.281 34.812 1 44.09 407 GLY A C 1
ATOM 3085 O O . GLY A 1 407 ? -30.203 13.805 34.719 1 44.09 407 GLY A O 1
ATOM 3086 N N . THR A 1 408 ? -32.125 13.125 33.562 1 54.44 408 THR A N 1
ATOM 3087 C CA . THR A 1 408 ? -32.031 13.102 32.094 1 54.44 408 THR A CA 1
ATOM 3088 C C . THR A 1 408 ? -31.844 14.516 31.562 1 54.44 408 THR A C 1
ATOM 3090 O O . THR A 1 408 ? -32.781 15.32 31.578 1 54.44 408 THR A O 1
ATOM 3093 N N . LEU A 1 409 ? -30.812 15.266 31.984 1 62.72 409 LEU A N 1
ATOM 3094 C CA . LEU A 1 409 ? -30.562 16.453 31.172 1 62.72 409 LEU A CA 1
ATOM 3095 C C . LEU A 1 409 ? -30.281 16.062 29.719 1 62.72 409 LEU A C 1
ATOM 3097 O O . LEU A 1 409 ? -29.641 15.039 29.453 1 62.72 409 LEU A O 1
ATOM 3101 N N . ARG A 1 410 ? -31.016 16.844 29.016 1 79.25 410 ARG A N 1
ATOM 3102 C CA . ARG A 1 410 ? -30.734 16.719 27.578 1 79.25 410 ARG A CA 1
ATOM 3103 C C . ARG A 1 410 ? -29.922 17.906 27.078 1 79.25 410 ARG A C 1
ATOM 3105 O O . ARG A 1 410 ? -30.312 19.062 27.25 1 79.25 410 ARG A O 1
ATOM 3112 N N . PHE A 1 411 ? -28.734 17.625 26.641 1 83.88 411 PHE A N 1
ATOM 3113 C CA . PHE A 1 411 ? -27.828 18.688 26.203 1 83.88 411 PHE A CA 1
ATOM 3114 C C . PHE A 1 411 ? -27.906 18.891 24.688 1 83.88 411 PHE A C 1
ATOM 3116 O O . PHE A 1 411 ? -28.203 17.953 23.953 1 83.88 411 PHE A O 1
ATOM 3123 N N . VAL A 1 412 ? -27.781 20.141 24.312 1 88.75 412 VAL A N 1
ATOM 3124 C CA . VAL A 1 412 ? -27.5 20.531 22.922 1 88.75 412 VAL A CA 1
ATOM 3125 C C . VAL A 1 412 ? -26.266 21.422 22.891 1 88.75 412 VAL A C 1
ATOM 3127 O O . VAL A 1 412 ? -26.031 22.203 23.797 1 88.75 412 VAL A O 1
ATOM 3130 N N . TYR A 1 413 ? -25.5 21.25 21.844 1 89.19 413 TYR A N 1
ATOM 3131 C CA . TYR A 1 413 ? -24.188 21.891 21.891 1 89.19 413 TYR A CA 1
ATOM 3132 C C . TYR A 1 413 ? -23.797 22.469 20.516 1 89.19 413 TYR A C 1
ATOM 3134 O O . TYR A 1 413 ? -24 21.812 19.5 1 89.19 413 TYR A O 1
ATOM 3142 N N . LEU A 1 414 ? -23.391 23.688 20.531 1 90.88 414 LEU A N 1
ATOM 3143 C CA . LEU A 1 414 ? -22.734 24.312 19.391 1 90.88 414 LEU A CA 1
ATOM 3144 C C . LEU A 1 414 ? -21.266 24.594 19.688 1 90.88 414 LEU A C 1
ATOM 3146 O O . LEU A 1 414 ? -20.938 25.547 20.391 1 90.88 414 LEU A O 1
ATOM 3150 N N . PRO A 1 415 ? -20.406 23.781 19.156 1 85.88 415 PRO A N 1
ATOM 3151 C CA . PRO A 1 415 ? -18.984 24.016 19.375 1 85.88 415 PRO A CA 1
ATOM 3152 C C . PRO A 1 415 ? -18.453 25.219 18.594 1 85.88 415 PRO A C 1
ATOM 3154 O O . PRO A 1 415 ? -19.125 25.703 17.672 1 85.88 415 PRO A O 1
ATOM 3157 N N . GLN A 1 416 ? -17.281 25.656 19.031 1 75.81 416 GLN A N 1
ATOM 3158 C CA . GLN A 1 416 ? -16.641 26.766 18.359 1 75.81 416 GLN A CA 1
ATOM 3159 C C . GLN A 1 416 ? -16.391 26.453 16.891 1 75.81 416 GLN A C 1
ATOM 3161 O O . GLN A 1 416 ? -16.641 27.281 16.016 1 75.81 416 GLN A O 1
ATOM 3166 N N . GLU A 1 417 ? -15.859 25.297 16.688 1 73.31 417 GLU A N 1
ATOM 3167 C CA . GLU A 1 417 ? -15.688 24.781 15.328 1 73.31 417 GLU A CA 1
ATOM 3168 C C . GLU A 1 417 ? -16.656 23.641 15.047 1 73.31 417 GLU A C 1
ATOM 3170 O O . GLU A 1 417 ? -16.375 22.484 15.375 1 73.31 417 GLU A O 1
ATOM 3175 N N . ALA A 1 418 ? -17.75 24.062 14.43 1 76.38 418 ALA A N 1
ATOM 3176 C CA . ALA A 1 418 ? -18.781 23.062 14.211 1 76.38 418 ALA A CA 1
ATOM 3177 C C . ALA A 1 418 ? -18.578 22.359 12.875 1 76.38 418 ALA A C 1
ATOM 3179 O O . ALA A 1 418 ? -18.344 23 11.852 1 76.38 418 ALA A O 1
ATOM 3180 N N . GLY A 1 419 ? -18.578 21.047 12.961 1 82.19 419 GLY A N 1
ATOM 3181 C CA . GLY A 1 419 ? -18.531 20.281 11.727 1 82.19 419 GLY A CA 1
ATOM 3182 C C . GLY A 1 419 ? -19.906 20.016 11.133 1 82.19 419 GLY A C 1
ATOM 3183 O O . GLY A 1 419 ? -20.922 20.141 11.82 1 82.19 419 GLY A O 1
ATOM 3184 N N . LEU A 1 420 ? -19.891 19.906 9.797 1 88 420 LEU A N 1
ATOM 3185 C CA . LEU A 1 420 ? -21.125 19.562 9.086 1 88 420 LEU A CA 1
ATOM 3186 C C . LEU A 1 420 ? -21 18.203 8.414 1 88 420 LEU A C 1
ATOM 3188 O O . LEU A 1 420 ? -19.922 17.812 7.977 1 88 420 LEU A O 1
ATOM 3192 N N . LEU A 1 421 ? -22.125 17.562 8.461 1 89.31 421 LEU A N 1
ATOM 3193 C CA . LEU A 1 421 ? -22.219 16.297 7.73 1 89.31 421 LEU A CA 1
ATOM 3194 C C . LEU A 1 421 ? -22.188 16.547 6.223 1 89.31 421 LEU A C 1
ATOM 3196 O O . LEU A 1 421 ? -22.688 17.562 5.738 1 89.31 421 LEU A O 1
ATOM 3200 N N . VAL A 1 422 ? -21.562 15.633 5.551 1 86.5 422 VAL A N 1
ATOM 3201 C CA . VAL A 1 422 ? -21.625 15.68 4.094 1 86.5 422 VAL A CA 1
ATOM 3202 C C . VAL A 1 422 ? -23.047 15.375 3.633 1 86.5 422 VAL A C 1
ATOM 3204 O O . VAL A 1 422 ? -23.406 14.203 3.457 1 86.5 422 VAL A O 1
ATOM 3207 N N . GLY A 1 423 ? -23.797 16.391 3.453 1 88.38 423 GLY A N 1
ATOM 3208 C CA . GLY A 1 423 ? -25.203 16.297 3.09 1 88.38 423 GLY A CA 1
ATOM 3209 C C . GLY A 1 423 ? -25.859 17.656 2.924 1 88.38 423 GLY A C 1
ATOM 3210 O O . GLY A 1 423 ? -25.172 18.672 2.764 1 88.38 423 GLY A O 1
ATOM 3211 N N . THR A 1 424 ? -27.125 17.641 2.963 1 91.12 424 THR A N 1
ATOM 3212 C CA . THR A 1 424 ? -27.875 18.891 2.768 1 91.12 424 THR A CA 1
ATOM 3213 C C . THR A 1 424 ? -27.984 19.656 4.078 1 91.12 424 THR A C 1
ATOM 3215 O O . THR A 1 424 ? -27.688 19.125 5.148 1 91.12 424 THR A O 1
ATOM 3218 N N . ALA A 1 425 ? -28.344 20.891 3.887 1 93.06 425 ALA A N 1
ATOM 3219 C CA . ALA A 1 425 ? -28.562 21.703 5.078 1 93.06 425 ALA A CA 1
ATOM 3220 C C . ALA A 1 425 ? -29.656 21.109 5.961 1 93.06 425 ALA A C 1
ATOM 3222 O O . ALA A 1 425 ? -29.516 21.078 7.188 1 93.06 425 ALA A O 1
ATOM 3223 N N . HIS A 1 426 ? -30.609 20.531 5.32 1 92.88 426 HIS A N 1
ATOM 3224 C CA . HIS A 1 426 ? -31.703 19.922 6.047 1 92.88 426 HIS A CA 1
ATOM 3225 C C . HIS A 1 426 ? -31.234 18.719 6.859 1 92.88 426 HIS A C 1
ATOM 3227 O O . HIS A 1 426 ? -31.609 18.562 8.023 1 92.88 426 HIS A O 1
ATOM 3233 N N . GLU A 1 427 ? -30.5 17.969 6.234 1 91.44 427 GLU A N 1
ATOM 3234 C CA . GLU A 1 427 ? -29.969 16.781 6.902 1 91.44 427 GLU A CA 1
ATOM 3235 C C . GLU A 1 427 ? -29.109 17.156 8.102 1 91.44 427 GLU A C 1
ATOM 3237 O O . GLU A 1 427 ? -29.094 16.453 9.117 1 91.44 427 GLU A O 1
ATOM 3242 N N . ASN A 1 428 ? -28.375 18.219 7.926 1 93.44 428 ASN A N 1
ATOM 3243 C CA . ASN A 1 428 ? -27.5 18.688 9.008 1 93.44 428 ASN A CA 1
ATOM 3244 C C . ASN A 1 428 ? -28.328 19.25 10.172 1 93.44 428 ASN A C 1
ATOM 3246 O O . ASN A 1 428 ? -27.984 19.016 11.336 1 93.44 428 ASN A O 1
ATOM 3250 N N . VAL A 1 429 ? -29.406 19.906 9.859 1 93.88 429 VAL A N 1
ATOM 3251 C CA . VAL A 1 429 ? -30.234 20.469 10.906 1 93.88 429 VAL A CA 1
ATOM 3252 C C . VAL A 1 429 ? -30.969 19.359 11.641 1 93.88 429 VAL A C 1
ATOM 3254 O O . VAL A 1 429 ? -31.016 19.328 12.875 1 93.88 429 VAL A O 1
ATOM 3257 N N . ALA A 1 430 ? -31.531 18.422 10.914 1 93 430 ALA A N 1
ATOM 3258 C CA . ALA A 1 430 ? -32.219 17.297 11.531 1 93 430 ALA A CA 1
ATOM 3259 C C . ALA A 1 430 ? -31.25 16.375 12.25 1 93 430 ALA A C 1
ATOM 3261 O O . ALA A 1 430 ? -31.562 15.859 13.336 1 93 430 ALA A O 1
ATOM 3262 N N . PHE A 1 431 ? -30.125 16.172 11.664 1 92.12 431 PHE A N 1
ATOM 3263 C CA . PHE A 1 431 ? -29 15.398 12.188 1 92.12 431 PHE A CA 1
ATOM 3264 C C . PHE A 1 431 ? -29.484 14.062 12.75 1 92.12 431 PHE A C 1
ATOM 3266 O O . PHE A 1 431 ? -29.172 13.711 13.891 1 92.12 431 PHE A O 1
ATOM 3273 N N . GLY A 1 432 ? -30.406 13.367 12.031 1 88.38 432 GLY A N 1
ATOM 3274 C CA . GLY A 1 432 ? -30.844 12.023 12.375 1 88.38 432 GLY A CA 1
ATOM 3275 C C . GLY A 1 432 ? -32.031 12 13.32 1 88.38 432 GLY A C 1
ATOM 3276 O O . GLY A 1 432 ? -32.5 10.93 13.703 1 88.38 432 GLY A O 1
ATOM 3277 N N . ARG A 1 433 ? -32.5 13.125 13.711 1 87.81 433 ARG A N 1
ATOM 3278 C CA . ARG A 1 433 ? -33.625 13.219 14.625 1 87.81 433 ARG A CA 1
ATOM 3279 C C . ARG A 1 433 ? -34.938 13.445 13.867 1 87.81 433 ARG A C 1
ATOM 3281 O O . ARG A 1 433 ? -34.938 13.844 12.703 1 87.81 433 ARG A O 1
ATOM 3288 N N . ASP A 1 434 ? -35.938 13.055 14.555 1 88.06 434 ASP A N 1
ATOM 3289 C CA . ASP A 1 434 ? -37.25 13.227 13.953 1 88.06 434 ASP A CA 1
ATOM 3290 C C . ASP A 1 434 ? -37.75 14.664 14.094 1 88.06 434 ASP A C 1
ATOM 3292 O O . ASP A 1 434 ? -38.625 14.953 14.914 1 88.06 434 ASP A O 1
ATOM 3296 N N . ILE A 1 435 ? -37.188 15.586 13.344 1 90.62 435 ILE A N 1
ATOM 3297 C CA . ILE A 1 435 ? -37.562 17 13.328 1 90.62 435 ILE A CA 1
ATOM 3298 C C . ILE A 1 435 ? -38.344 17.312 12.07 1 90.62 435 ILE A C 1
ATOM 3300 O O . ILE A 1 435 ? -37.875 17.047 10.953 1 90.62 435 ILE A O 1
ATOM 3304 N N . PRO A 1 436 ? -39.5 17.797 12.227 1 91 436 PRO A N 1
ATOM 3305 C CA . PRO A 1 436 ? -40.312 18.125 11.055 1 91 436 PRO A CA 1
ATOM 3306 C C . PRO A 1 436 ? -39.625 19.141 10.133 1 91 436 PRO A C 1
ATOM 3308 O O . PRO A 1 436 ? -38.906 20.016 10.594 1 91 436 PRO A O 1
ATOM 3311 N N . VAL A 1 437 ? -40 19.031 8.891 1 92.19 437 VAL A N 1
ATOM 3312 C CA . VAL A 1 437 ? -39.406 19.844 7.836 1 92.19 437 VAL A CA 1
ATOM 3313 C C . VAL A 1 437 ? -39.656 21.328 8.102 1 92.19 437 VAL A C 1
ATOM 3315 O O . VAL A 1 437 ? -38.812 22.172 7.871 1 92.19 437 VAL A O 1
ATOM 3318 N N . HIS A 1 438 ? -40.844 21.578 8.656 1 91.81 438 HIS A N 1
ATOM 3319 C CA . HIS A 1 438 ? -41.188 22.969 8.852 1 91.81 438 HIS A CA 1
ATOM 3320 C C . HIS A 1 438 ? -40.344 23.609 9.945 1 91.81 438 HIS A C 1
ATOM 3322 O O . HIS A 1 438 ? -40.062 24.812 9.891 1 91.81 438 HIS A O 1
ATOM 3328 N N . ILE A 1 439 ? -39.938 22.859 10.914 1 91.31 439 ILE A N 1
ATOM 3329 C CA . ILE A 1 439 ? -39.094 23.359 11.969 1 91.31 439 ILE A CA 1
ATOM 3330 C C . ILE A 1 439 ? -37.688 23.625 11.422 1 91.31 439 ILE A C 1
ATOM 3332 O O . ILE A 1 439 ? -37.062 24.641 11.734 1 91.31 439 ILE A O 1
ATOM 3336 N N . CYS A 1 440 ? -37.188 22.703 10.617 1 94.25 440 CYS A N 1
ATOM 3337 C CA . CYS A 1 440 ? -35.906 22.891 9.977 1 94.25 440 CYS A CA 1
ATOM 3338 C C . CYS A 1 440 ? -35.906 24.156 9.125 1 94.25 440 CYS A C 1
ATOM 3340 O O . CYS A 1 440 ? -34.969 24.953 9.203 1 94.25 440 CYS A O 1
ATOM 3342 N N . ASP A 1 441 ? -36.938 24.297 8.359 1 94.56 441 ASP A N 1
ATOM 3343 C CA . ASP A 1 441 ? -37.062 25.453 7.488 1 94.56 441 ASP A CA 1
ATOM 3344 C C . ASP A 1 441 ? -37.094 26.75 8.305 1 94.56 441 ASP A C 1
ATOM 3346 O O . ASP A 1 441 ? -36.469 27.75 7.938 1 94.56 441 ASP A O 1
ATOM 3350 N N . ARG A 1 442 ? -37.844 26.688 9.352 1 91.19 442 ARG A N 1
ATOM 3351 C CA . ARG A 1 442 ? -38 27.859 10.203 1 91.19 442 ARG A CA 1
ATOM 3352 C C . ARG A 1 442 ? -36.656 28.328 10.734 1 91.19 442 ARG A C 1
ATOM 3354 O O . ARG A 1 442 ? -36.344 29.516 10.68 1 91.19 442 ARG A O 1
ATOM 3361 N N . TYR A 1 443 ? -35.875 27.438 11.18 1 91.69 443 TYR A N 1
ATOM 3362 C CA . TYR A 1 443 ? -34.594 27.828 11.789 1 91.69 443 TYR A CA 1
ATOM 3363 C C . TYR A 1 443 ? -33.562 28.172 10.734 1 91.69 443 TYR A C 1
ATOM 3365 O O . TYR A 1 443 ? -32.719 29.047 10.945 1 91.69 443 TYR A O 1
ATOM 3373 N N . LEU A 1 444 ? -33.625 27.547 9.562 1 93.19 444 LEU A N 1
ATOM 3374 C CA . LEU A 1 444 ? -32.75 27.953 8.453 1 93.19 444 LEU A CA 1
ATOM 3375 C C . LEU A 1 444 ? -33.062 29.375 8.016 1 93.19 444 LEU A C 1
ATOM 3377 O O . LEU A 1 444 ? -32.156 30.156 7.742 1 93.19 444 LEU A O 1
ATOM 3381 N N . GLN A 1 445 ? -34.281 29.641 7.98 1 89.38 445 GLN A N 1
ATOM 3382 C CA . GLN A 1 445 ? -34.719 31 7.625 1 89.38 445 GLN A CA 1
ATOM 3383 C C . GLN A 1 445 ? -34.312 32 8.703 1 89.38 445 GLN A C 1
ATOM 3385 O O . GLN A 1 445 ? -33.875 33.094 8.406 1 89.38 445 GLN A O 1
ATOM 3390 N N . ALA A 1 446 ? -34.5 31.547 9.898 1 85.88 446 ALA A N 1
ATOM 3391 C CA . ALA A 1 446 ? -34.188 32.438 11.023 1 85.88 446 ALA A CA 1
ATOM 3392 C C . ALA A 1 446 ? -32.719 32.812 11.047 1 85.88 446 ALA A C 1
ATOM 3394 O O . ALA A 1 446 ? -32.375 33.906 11.492 1 85.88 446 ALA A O 1
ATOM 3395 N N . VAL A 1 447 ? -31.906 31.875 10.586 1 87.38 447 VAL A N 1
ATOM 3396 C CA . VAL A 1 447 ? -30.484 32.188 10.617 1 87.38 447 VAL A CA 1
ATOM 3397 C C . VAL A 1 447 ? -30.031 32.75 9.281 1 87.38 447 VAL A C 1
ATOM 3399 O O . VAL A 1 447 ? -28.844 32.812 8.984 1 87.38 447 VAL A O 1
ATOM 3402 N N . GLY A 1 448 ? -30.922 33.062 8.406 1 83.81 448 GLY A N 1
ATOM 3403 C CA . GLY A 1 448 ? -30.641 33.781 7.164 1 83.81 448 GLY A CA 1
ATOM 3404 C C . GLY A 1 448 ? -30.266 32.844 6.02 1 83.81 448 GLY A C 1
ATOM 3405 O O . GLY A 1 448 ? -29.562 33.25 5.094 1 83.81 448 GLY A O 1
ATOM 3406 N N . LEU A 1 449 ? -30.609 31.672 6.098 1 90.44 449 LEU A N 1
ATOM 3407 C CA . LEU A 1 449 ? -30.25 30.703 5.062 1 90.44 449 LEU A CA 1
ATOM 3408 C C . LEU A 1 449 ? -31.5 30.156 4.371 1 90.44 449 LEU A C 1
ATOM 3410 O O . LEU A 1 449 ? -31.656 28.953 4.219 1 90.44 449 LEU A O 1
ATOM 3414 N N . SER A 1 450 ? -32.281 31.047 3.99 1 89.81 450 SER A N 1
ATOM 3415 C CA . SER A 1 450 ? -33.562 30.703 3.344 1 89.81 450 SER A CA 1
ATOM 3416 C C . SER A 1 450 ? -33.312 29.938 2.045 1 89.81 450 SER A C 1
ATOM 3418 O O . SER A 1 450 ? -34.125 29.094 1.655 1 89.81 450 SER A O 1
ATOM 3420 N N . GLU A 1 451 ? -32.25 30.156 1.419 1 91.44 451 GLU A N 1
ATOM 3421 C CA . GLU A 1 451 ? -31.938 29.484 0.156 1 91.44 451 GLU A CA 1
ATOM 3422 C C . GLU A 1 451 ? -31.703 27.984 0.358 1 91.44 451 GLU A C 1
ATOM 3424 O O . GLU A 1 451 ? -31.844 27.203 -0.584 1 91.44 451 GLU A O 1
ATOM 3429 N N . PHE A 1 452 ? -31.391 27.672 1.532 1 92.75 452 PHE A N 1
ATOM 3430 C CA . PHE A 1 452 ? -31.094 26.266 1.811 1 92.75 452 PHE A CA 1
ATOM 3431 C C . PHE A 1 452 ? -32.344 25.547 2.348 1 92.75 452 PHE A C 1
ATOM 3433 O O . PHE A 1 452 ? -32.312 24.344 2.562 1 92.75 452 PHE A O 1
ATOM 3440 N N . ALA A 1 453 ? -33.375 26.297 2.578 1 92.62 453 ALA A N 1
ATOM 3441 C CA . ALA A 1 453 ? -34.625 25.719 3.045 1 92.62 453 ALA A CA 1
ATOM 3442 C C . ALA A 1 453 ? -35.312 24.906 1.939 1 92.62 453 ALA A C 1
ATOM 3444 O O . ALA A 1 453 ? -34.844 24.859 0.808 1 92.62 453 ALA A O 1
ATOM 3445 N N . SER A 1 454 ? -36.375 24.203 2.312 1 91.31 454 SER A N 1
ATOM 3446 C CA . SER A 1 454 ? -37.062 23.281 1.396 1 91.31 454 SER A CA 1
ATOM 3447 C C . SER A 1 454 ? -37.5 23.984 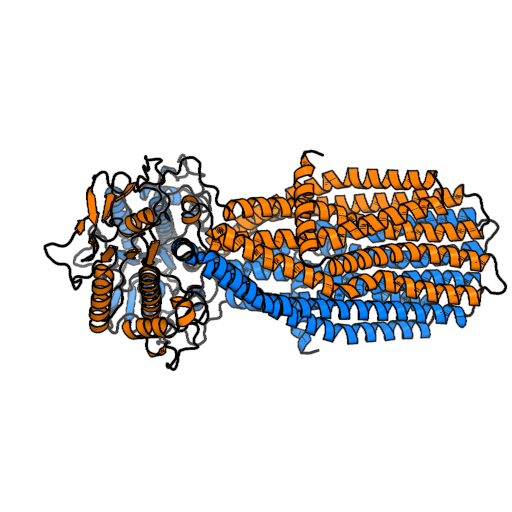0.125 1 91.31 454 SER A C 1
ATOM 3449 O O . SER A 1 454 ? -37.531 23.391 -0.953 1 91.31 454 SER A O 1
ATOM 3451 N N . SER A 1 455 ? -37.781 25.25 0.213 1 86.81 455 SER A N 1
ATOM 3452 C CA . SER A 1 455 ? -38.281 26 -0.934 1 86.81 455 SER A CA 1
ATOM 3453 C C . SER A 1 455 ? -37.156 26.797 -1.592 1 86.81 455 SER A C 1
ATOM 3455 O O . SER A 1 455 ? -37.375 27.5 -2.582 1 86.81 455 SER A O 1
ATOM 3457 N N . GLY A 1 456 ? -35.969 26.609 -1.113 1 90.38 456 GLY A N 1
ATOM 3458 C CA . GLY A 1 456 ? -34.875 27.406 -1.608 1 90.38 456 GLY A CA 1
ATOM 3459 C C . GLY A 1 456 ? -34.156 26.781 -2.781 1 90.38 456 GLY A C 1
ATOM 3460 O O . GLY A 1 456 ? -34.281 25.578 -3.035 1 90.38 456 GLY A O 1
ATOM 3461 N N . VAL A 1 457 ? -33.312 27.516 -3.498 1 86.62 457 VAL A N 1
ATOM 3462 C CA . VAL A 1 457 ? -32.625 27.109 -4.715 1 86.62 457 VAL A CA 1
ATOM 3463 C C . VAL A 1 457 ? -31.484 26.172 -4.367 1 86.62 457 VAL A C 1
ATOM 3465 O O . VAL A 1 457 ? -31.109 25.312 -5.168 1 86.62 457 VAL A O 1
ATOM 3468 N N . ARG A 1 458 ? -31.031 26.266 -3.141 1 90.25 458 ARG A N 1
ATOM 3469 C CA . ARG A 1 458 ? -29.859 25.469 -2.754 1 90.25 458 ARG A CA 1
ATOM 3470 C C . ARG A 1 458 ? -30.25 24.359 -1.784 1 90.25 458 ARG A C 1
ATOM 3472 O O . ARG A 1 458 ? -29.422 23.891 -0.998 1 90.25 458 ARG A O 1
ATOM 3479 N N . CYS A 1 459 ? -31.531 24 -1.859 1 89.94 459 CYS A N 1
ATOM 3480 C CA . CYS A 1 459 ? -32.062 23.016 -0.907 1 89.94 459 CYS A CA 1
ATOM 3481 C C . CYS A 1 459 ? -31.359 21.672 -1.073 1 89.94 459 CYS A C 1
ATOM 3483 O O . CYS A 1 459 ? -31.234 20.906 -0.114 1 89.94 459 CYS A O 1
ATOM 3485 N N . HIS A 1 460 ? -30.828 21.422 -2.252 1 89.12 460 HIS A N 1
ATOM 3486 C CA . HIS A 1 460 ? -30.25 20.094 -2.518 1 89.12 460 HIS A CA 1
ATOM 3487 C C . HIS A 1 460 ? -28.734 20.156 -2.537 1 89.12 460 HIS A C 1
ATOM 3489 O O . HIS A 1 460 ? -28.078 19.125 -2.754 1 89.12 460 HIS A O 1
ATOM 3495 N N . ASP A 1 461 ? -28.219 21.234 -2.125 1 87.81 461 ASP A N 1
ATOM 3496 C CA . ASP A 1 461 ? -26.766 21.375 -2.158 1 87.81 461 ASP A CA 1
ATOM 3497 C C . ASP A 1 461 ? -26.109 20.625 -0.993 1 87.81 461 ASP A C 1
ATOM 3499 O O . ASP A 1 461 ? -26.656 20.609 0.117 1 87.81 461 ASP A O 1
ATOM 3503 N N . THR A 1 462 ? -25.016 20.047 -1.337 1 86.56 462 THR A N 1
ATOM 3504 C CA . THR A 1 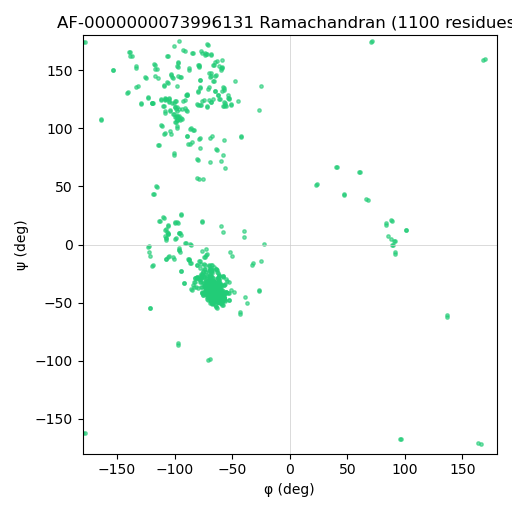462 ? -24.203 19.484 -0.27 1 86.56 462 THR A CA 1
ATOM 3505 C C . THR A 1 462 ? -23.422 20.594 0.448 1 86.56 462 THR A C 1
ATOM 3507 O O . THR A 1 462 ? -22.797 21.438 -0.195 1 86.56 462 THR A O 1
ATOM 3510 N N . VAL A 1 463 ? -23.406 20.562 1.705 1 86.25 463 VAL A N 1
ATOM 3511 C CA . VAL A 1 463 ? -22.922 21.734 2.445 1 86.25 463 VAL A CA 1
ATOM 3512 C C . VAL A 1 463 ? -21.531 21.438 3.01 1 86.25 463 VAL A C 1
ATOM 3514 O O . VAL A 1 463 ? -20.875 22.344 3.541 1 86.25 463 VAL A O 1
ATOM 3517 N N . ALA A 1 464 ? -21.094 20.156 2.953 1 79.19 464 ALA A N 1
ATOM 3518 C CA . ALA A 1 464 ? -19.781 19.797 3.471 1 79.19 464 ALA A CA 1
ATOM 3519 C C . ALA A 1 464 ? -19.078 18.812 2.553 1 79.19 464 ALA A C 1
ATOM 3521 O O . ALA A 1 464 ? -19.703 18.219 1.662 1 79.19 464 ALA A O 1
ATOM 3522 N N . GLY A 1 465 ? -17.75 18.703 2.828 1 68.62 465 GLY A N 1
ATOM 3523 C CA . GLY A 1 465 ? -16.969 17.781 2.02 1 68.62 465 GLY A CA 1
ATOM 3524 C C . GLY A 1 465 ? -16.266 18.453 0.86 1 68.62 465 GLY A C 1
ATOM 3525 O O . GLY A 1 465 ? -16.172 19.688 0.812 1 68.62 465 GLY A O 1
ATOM 3526 N N . GLU A 1 466 ? -15.758 17.688 -0.041 1 59.31 466 GLU A N 1
ATOM 3527 C CA . GLU A 1 466 ? -15.016 18.188 -1.194 1 59.31 466 GLU A CA 1
ATOM 3528 C C . GLU A 1 466 ? -15.891 19.078 -2.076 1 59.31 466 GLU A C 1
ATOM 3530 O O . GLU A 1 466 ? -15.406 20.031 -2.674 1 59.31 466 GLU A O 1
ATOM 3535 N N . SER A 1 467 ? -17.109 18.781 -2.047 1 56.06 467 SER A N 1
ATOM 3536 C CA . SER A 1 467 ? -18.031 19.516 -2.895 1 56.06 467 SER A CA 1
ATOM 3537 C C . SER A 1 467 ? -18.875 20.5 -2.076 1 56.06 467 SER A C 1
ATOM 3539 O O . SER A 1 467 ? -19.938 20.922 -2.516 1 56.06 467 SER A O 1
ATOM 3541 N N . GLY A 1 468 ? -18.328 20.672 -0.929 1 69.12 468 GLY A N 1
ATOM 3542 C CA . GLY A 1 468 ? -19.094 21.578 -0.09 1 69.12 468 GLY A CA 1
ATOM 3543 C C . GLY A 1 468 ? -19.156 22.984 -0.638 1 69.12 468 GLY A C 1
ATOM 3544 O O . GLY A 1 468 ? -18.141 23.531 -1.091 1 69.12 468 GLY A O 1
ATOM 3545 N N . SER A 1 469 ? -20.328 23.547 -0.679 1 69.12 469 SER A N 1
ATOM 3546 C CA . SER A 1 469 ? -20.562 24.812 -1.365 1 69.12 469 SER A CA 1
ATOM 3547 C C . SER A 1 469 ? -20.781 25.953 -0.371 1 69.12 469 SER A C 1
ATOM 3549 O O . SER A 1 469 ? -21.141 27.062 -0.763 1 69.12 469 SER A O 1
ATOM 3551 N N . VAL A 1 470 ? -20.656 25.656 0.906 1 76 470 VAL A N 1
ATOM 3552 C CA . VAL A 1 470 ? -21.031 26.703 1.836 1 76 470 VAL A CA 1
ATOM 3553 C C . VAL A 1 470 ? -19.781 27.375 2.402 1 76 470 VAL A C 1
ATOM 3555 O O . VAL A 1 470 ? -18.734 26.734 2.512 1 76 470 VAL A O 1
ATOM 3558 N N . SER A 1 471 ? -19.875 28.625 2.648 1 67.44 471 SER A N 1
ATOM 3559 C CA . SER A 1 471 ? -18.812 29.359 3.314 1 67.44 471 SER A CA 1
ATOM 3560 C C . SER A 1 471 ? -18.719 29 4.793 1 67.44 471 SER A C 1
ATOM 3562 O O . SER A 1 471 ? -19.594 28.297 5.316 1 67.44 471 SER A O 1
ATOM 3564 N N . GLY A 1 472 ? -17.672 29.312 5.41 1 69.62 472 GLY A N 1
ATOM 3565 C CA . GLY A 1 472 ? -17.516 29.094 6.836 1 69.62 472 GLY A CA 1
ATOM 3566 C C . GLY A 1 472 ? -18.641 29.688 7.66 1 69.62 472 GLY A C 1
ATOM 3567 O O . GLY A 1 472 ? -19.141 29.031 8.586 1 69.62 472 GLY A O 1
ATOM 3568 N N . GLY A 1 473 ? -19.031 30.875 7.27 1 71.56 473 GLY A N 1
ATOM 3569 C CA . GLY A 1 473 ? -20.125 31.531 7.961 1 71.56 473 GLY A CA 1
ATOM 3570 C C . GLY A 1 473 ? -21.453 30.812 7.777 1 71.56 473 GLY A C 1
ATOM 3571 O O . GLY A 1 473 ? -22.219 30.672 8.727 1 71.56 473 GLY A O 1
ATOM 3572 N N . GLU A 1 474 ? -21.734 30.422 6.555 1 78.19 474 GLU A N 1
ATOM 3573 C CA . GLU A 1 474 ? -22.953 29.656 6.285 1 78.19 474 GLU A CA 1
ATOM 3574 C C . GLU A 1 474 ? -22.969 28.344 7.062 1 78.19 474 GLU A C 1
ATOM 3576 O O . GLU A 1 474 ? -24 27.953 7.609 1 78.19 474 GLU A O 1
ATOM 3581 N N . GLY A 1 475 ? -21.859 27.734 7.074 1 85.5 475 GLY A N 1
ATOM 3582 C CA . GLY A 1 475 ? -21.734 26.484 7.805 1 85.5 475 GLY A CA 1
ATOM 3583 C C . GLY A 1 475 ? -22.016 26.625 9.289 1 85.5 475 GLY A C 1
ATOM 3584 O O . GLY A 1 475 ? -22.703 25.797 9.883 1 85.5 475 GLY A O 1
ATOM 3585 N N . ARG A 1 476 ? -21.531 27.625 9.82 1 80.62 476 ARG A N 1
ATOM 3586 C CA . ARG A 1 476 ? -21.766 27.891 11.234 1 80.62 476 ARG A CA 1
ATOM 3587 C C . ARG A 1 476 ? -23.234 28.156 11.508 1 80.62 476 ARG A C 1
ATOM 3589 O O . ARG A 1 476 ? -23.766 27.734 12.539 1 80.62 476 ARG A O 1
ATOM 3596 N N . ARG A 1 477 ? -23.844 28.844 10.633 1 86.56 477 ARG A N 1
ATOM 3597 C CA . ARG A 1 477 ? -25.266 29.156 10.797 1 86.56 477 ARG A CA 1
ATOM 3598 C C . ARG A 1 477 ? -26.109 27.891 10.672 1 86.56 477 ARG A C 1
ATOM 3600 O O . ARG A 1 477 ? -27.125 27.75 11.352 1 86.56 477 ARG A O 1
ATOM 3607 N N . ILE A 1 478 ? -25.688 27.016 9.844 1 90.88 478 ILE A N 1
ATOM 3608 C CA . ILE A 1 478 ? -26.391 25.75 9.734 1 90.88 478 ILE A CA 1
ATOM 3609 C C . ILE A 1 478 ? -26.25 24.969 11.039 1 90.88 478 ILE A C 1
ATOM 3611 O O . ILE A 1 478 ? -27.219 24.391 11.531 1 90.88 478 ILE A O 1
ATOM 3615 N N . ALA A 1 479 ? -25.062 24.969 11.547 1 91.31 479 ALA A N 1
ATOM 3616 C CA . ALA A 1 479 ? -24.828 24.297 12.828 1 91.31 479 ALA A CA 1
ATOM 3617 C C . ALA A 1 479 ? -25.656 24.922 13.938 1 91.31 479 ALA A C 1
ATOM 3619 O O . ALA A 1 479 ? -26.141 24.234 14.828 1 91.31 479 ALA A O 1
ATOM 3620 N N . LEU A 1 480 ? -25.75 26.203 13.875 1 90 480 LEU A N 1
ATOM 3621 C CA . LEU A 1 480 ? -26.594 26.906 14.844 1 90 480 LEU A CA 1
ATOM 3622 C C . LEU A 1 480 ? -28.062 26.5 14.688 1 90 480 LEU A C 1
ATOM 3624 O O . LEU A 1 480 ? -28.75 26.25 15.68 1 90 480 LEU A O 1
ATOM 3628 N N . ALA A 1 481 ? -28.531 26.484 13.461 1 91.94 481 ALA A N 1
ATOM 3629 C CA . ALA A 1 481 ? -29.891 26.031 13.195 1 91.94 481 ALA A CA 1
ATOM 3630 C C . ALA A 1 481 ? -30.109 24.625 13.75 1 91.94 481 ALA A C 1
ATOM 3632 O O . ALA A 1 481 ? -31.172 24.344 14.305 1 91.94 481 ALA A O 1
ATOM 3633 N N . ARG A 1 482 ? -29.172 23.766 13.602 1 93.44 482 ARG A N 1
ATOM 3634 C CA . ARG A 1 482 ? -29.219 22.406 14.141 1 93.44 482 ARG A CA 1
ATOM 3635 C C . ARG A 1 482 ? -29.422 22.422 15.648 1 93.44 482 ARG A C 1
ATOM 3637 O O . ARG A 1 482 ? -30.25 21.688 16.172 1 93.44 482 ARG A O 1
ATOM 3644 N N . THR A 1 483 ? -28.656 23.266 16.266 1 91.31 483 THR A N 1
ATOM 3645 C CA . THR A 1 483 ? -28.672 23.344 17.734 1 91.31 483 THR A CA 1
ATOM 3646 C C . THR A 1 483 ? -30.016 23.891 18.219 1 91.31 483 THR A C 1
ATOM 3648 O O . THR A 1 483 ? -30.609 23.375 19.156 1 91.31 483 THR A O 1
ATOM 3651 N N . LEU A 1 484 ? -30.516 24.891 17.562 1 90 484 LEU A N 1
ATOM 3652 C CA . LEU A 1 484 ? -31.781 25.516 17.938 1 90 484 LEU A CA 1
ATOM 3653 C C . LEU A 1 484 ? -32.938 24.578 17.703 1 90 484 LEU A C 1
ATOM 3655 O O . LEU A 1 484 ? -33.844 24.453 18.547 1 90 484 LEU A O 1
ATOM 3659 N N . ALA A 1 485 ? -32.906 23.953 16.594 1 90.81 485 ALA A N 1
ATOM 3660 C CA . ALA A 1 485 ? -33.969 23 16.281 1 90.81 485 ALA A CA 1
ATOM 3661 C C . ALA A 1 485 ? -33.969 21.859 17.297 1 90.81 485 ALA A C 1
ATOM 3663 O O . ALA A 1 485 ? -35.062 21.406 17.703 1 90.81 485 ALA A O 1
ATOM 3664 N N . ALA A 1 486 ? -32.844 21.406 17.672 1 89.81 486 ALA A N 1
ATOM 3665 C CA . ALA A 1 486 ? -32.719 20.328 18.656 1 89.81 486 ALA A CA 1
ATOM 3666 C C . ALA A 1 486 ? -33.25 20.766 20.016 1 89.81 486 ALA A C 1
ATOM 3668 O O . ALA A 1 486 ? -33.969 20.016 20.688 1 89.81 486 ALA A O 1
ATOM 3669 N N . ALA A 1 487 ? -32.969 21.922 20.375 1 86.75 487 ALA A N 1
ATOM 3670 C CA . ALA A 1 487 ? -33.438 22.453 21.656 1 86.75 487 ALA A CA 1
ATOM 3671 C C . ALA A 1 487 ? -34.938 22.547 21.703 1 86.75 487 ALA A C 1
ATOM 3673 O O . ALA A 1 487 ? -35.562 22.188 22.703 1 86.75 487 ALA A O 1
ATOM 3674 N N . GLU A 1 488 ? -35.469 23 20.625 1 84.38 488 GLU A N 1
ATOM 3675 C CA . GLU A 1 488 ? -36.938 23.125 20.562 1 84.38 488 GLU A CA 1
ATOM 3676 C C . GLU A 1 488 ? -37.625 21.766 20.656 1 84.38 488 GLU A C 1
ATOM 3678 O O . GLU A 1 488 ? -38.594 21.609 21.375 1 84.38 488 GLU A O 1
ATOM 3683 N N . THR A 1 489 ? -37.156 20.891 19.891 1 84.19 489 THR A N 1
ATOM 3684 C CA . THR A 1 489 ? -37.781 19.562 19.844 1 84.19 489 THR A CA 1
ATOM 3685 C C . THR A 1 489 ? -37.625 18.859 21.188 1 84.19 489 THR A C 1
ATOM 3687 O O . THR A 1 489 ? -38.531 18.125 21.609 1 84.19 489 THR A O 1
ATOM 3690 N N . LEU A 1 490 ? -36.562 19.047 21.844 1 81.25 490 LEU A N 1
ATOM 3691 C CA . LEU A 1 490 ? -36.375 18.438 23.156 1 81.25 490 LEU A CA 1
ATOM 3692 C C . LEU A 1 490 ? -37.281 19.078 24.203 1 81.25 490 LEU A C 1
ATOM 3694 O O . LEU A 1 490 ? -37.781 18.391 25.094 1 81.25 490 LEU A O 1
ATOM 3698 N N . ASN A 1 491 ? -37.5 20.312 24 1 75.62 491 ASN A N 1
ATOM 3699 C CA . ASN A 1 491 ? -38.375 21.031 24.922 1 75.62 491 ASN A CA 1
ATOM 3700 C C . ASN A 1 491 ? -39.844 20.641 24.734 1 75.62 491 ASN A C 1
ATOM 3702 O O . ASN A 1 491 ? -40.625 20.641 25.688 1 75.62 491 ASN A O 1
ATOM 3706 N N . GLU A 1 492 ? -40.25 20.406 23.5 1 73.31 492 GLU A N 1
ATOM 3707 C CA . GLU A 1 492 ? -41.625 20.016 23.219 1 73.31 492 GLU A CA 1
ATOM 3708 C C . GLU A 1 492 ? -41.938 18.609 23.75 1 73.31 492 GLU A C 1
ATOM 3710 O O . GLU A 1 492 ? -43.062 18.297 24.094 1 73.31 492 GLU A O 1
ATOM 3715 N N . GLN A 1 493 ? -41.062 17.75 23.578 1 61.53 493 GLN A N 1
ATOM 3716 C CA . GLN A 1 493 ? -41.219 16.406 24.125 1 61.53 493 GLN A CA 1
ATOM 3717 C C . GLN A 1 493 ? -41.406 16.453 25.641 1 61.53 493 GLN A C 1
ATOM 3719 O O . GLN A 1 493 ? -41.656 15.43 26.266 1 61.53 493 GLN A O 1
ATOM 3724 N N . LYS A 1 494 ? -41.625 17.703 26.141 1 53.62 494 LYS A N 1
ATOM 3725 C CA . LYS A 1 494 ? -41.5 18.203 27.5 1 53.62 494 LYS A CA 1
ATOM 3726 C C . LYS A 1 494 ? -42.625 17.688 28.391 1 53.62 494 LYS A C 1
ATOM 3728 O O . LYS A 1 494 ? -42.875 18.219 29.484 1 53.62 494 LYS A O 1
ATOM 3733 N N . ALA A 1 495 ? -43.5 17.016 27.875 1 44.47 495 ALA A N 1
ATOM 3734 C CA . ALA A 1 495 ? -44.312 16.875 29.078 1 44.47 495 ALA A CA 1
ATOM 3735 C C . ALA A 1 495 ? -43.438 16.688 30.312 1 44.47 495 ALA A C 1
ATOM 3737 O O . ALA A 1 495 ? -43.875 16.875 31.438 1 44.47 495 ALA A O 1
ATOM 3738 N N . LEU A 1 496 ? -42.312 15.781 30.344 1 43.94 496 LEU A N 1
ATOM 3739 C CA . LEU A 1 496 ? -41.688 15.406 31.594 1 43.94 496 LEU A CA 1
ATOM 3740 C C . LEU A 1 496 ? -40.406 16.219 31.797 1 43.94 496 LEU A C 1
ATOM 3742 O O . LEU A 1 496 ? -39.875 16.797 30.844 1 43.94 496 LEU A O 1
ATOM 3746 N N . SER A 1 497 ? -39.625 16.234 33.062 1 49.03 497 SER A N 1
ATOM 3747 C CA . SER A 1 497 ? -38.688 16.875 33.969 1 49.03 497 SER A CA 1
ATOM 3748 C C . SER A 1 497 ? -37.344 17.172 33.25 1 49.03 497 SER A C 1
ATOM 3750 O O . SER A 1 497 ? -36.469 17.766 33.844 1 49.03 497 SER A O 1
ATOM 3752 N N . PRO A 1 498 ? -36.781 16.406 32.312 1 56.34 498 PRO A N 1
ATOM 3753 C CA . PRO A 1 498 ? -35.375 16.828 32.25 1 56.34 498 PRO A CA 1
ATOM 3754 C C . PRO A 1 498 ? -35.188 18.141 31.5 1 56.34 498 PRO A C 1
ATOM 3756 O O . PRO A 1 498 ? -35.938 18.469 30.578 1 56.34 498 PRO A O 1
ATOM 3759 N N . ALA A 1 499 ? -34.594 19.234 32.25 1 67.44 499 ALA A N 1
ATOM 3760 C CA . ALA A 1 499 ? -34.25 20.547 31.703 1 67.44 499 ALA A CA 1
ATOM 3761 C C . ALA A 1 499 ? -33.312 20.422 30.516 1 67.44 499 ALA A C 1
ATOM 3763 O O . ALA A 1 499 ? -32.438 19.562 30.484 1 67.44 499 ALA A O 1
ATOM 3764 N N . THR A 1 500 ? -33.781 20.984 29.328 1 82.25 500 THR A N 1
ATOM 3765 C CA . THR A 1 500 ? -32.906 21.125 28.188 1 82.25 500 THR A CA 1
ATOM 3766 C C . THR A 1 500 ? -31.828 22.172 28.469 1 82.25 500 THR A C 1
ATOM 3768 O O . THR A 1 500 ? -32.125 23.25 28.969 1 82.25 500 THR A O 1
ATOM 3771 N N . VAL A 1 501 ? -30.562 21.75 28.359 1 85.5 501 VAL A N 1
ATOM 3772 C CA . VAL A 1 501 ? -29.438 22.672 28.531 1 85.5 501 VAL A CA 1
ATOM 3773 C C . VAL A 1 501 ? -28.781 22.922 27.172 1 85.5 501 VAL A C 1
ATOM 3775 O O . VAL A 1 501 ? -28.281 22 26.531 1 85.5 501 VAL A O 1
ATOM 3778 N N . MET A 1 502 ? -28.875 24.094 26.75 1 90.56 502 MET A N 1
ATOM 3779 C CA . MET A 1 502 ? -28.25 24.5 25.5 1 90.56 502 MET A CA 1
ATOM 3780 C C . MET A 1 502 ? -26.922 25.219 25.766 1 90.56 502 MET A C 1
ATOM 3782 O O . MET A 1 502 ? -26.891 26.219 26.484 1 90.56 502 MET A O 1
ATOM 3786 N N . VAL A 1 503 ? -25.891 24.625 25.266 1 90.5 503 VAL A N 1
ATOM 3787 C CA . VAL A 1 503 ? -24.547 25.172 25.438 1 90.5 503 VAL A CA 1
ATOM 3788 C C . VAL A 1 503 ? -24.031 25.703 24.094 1 90.5 503 VAL A C 1
ATOM 3790 O O . VAL A 1 503 ? -23.938 24.953 23.125 1 90.5 503 VAL A O 1
ATOM 3793 N N . LEU A 1 504 ? -23.75 27.031 24.062 1 92.5 504 LEU A N 1
ATOM 3794 C CA . LEU A 1 504 ? -23.328 27.688 22.828 1 92.5 504 LEU A CA 1
ATOM 3795 C C . LEU A 1 504 ? -21.938 28.297 22.984 1 92.5 504 LEU A C 1
ATOM 3797 O O . LEU A 1 504 ? -21.703 29.109 23.875 1 92.5 504 LEU A O 1
ATOM 3801 N N . ASP A 1 505 ? -21.031 27.859 22.125 1 88.5 505 ASP A N 1
ATOM 3802 C CA . ASP A 1 505 ? -19.688 28.422 22.109 1 88.5 505 ASP A CA 1
ATOM 3803 C C . ASP A 1 505 ? -19.484 29.375 20.953 1 88.5 505 ASP A C 1
ATOM 3805 O O . ASP A 1 505 ? -19.266 28.953 19.812 1 88.5 505 ASP A O 1
ATOM 3809 N N . GLU A 1 506 ? -19.609 30.641 21.156 1 83.25 506 GLU A N 1
ATOM 3810 C CA . GLU A 1 506 ? -19.453 31.734 20.203 1 83.25 506 GLU A CA 1
ATOM 3811 C C . GLU A 1 506 ? -20.438 31.609 19.047 1 83.25 506 GLU A C 1
ATOM 3813 O O . GLU A 1 506 ? -20.031 31.578 17.875 1 83.25 506 GLU A O 1
ATOM 3818 N N . PRO A 1 507 ? -21.703 31.672 19.328 1 85.69 507 PRO A N 1
ATOM 3819 C CA . PRO A 1 507 ? -22.734 31.375 18.328 1 85.69 507 PRO A CA 1
ATOM 3820 C C . PRO A 1 507 ? -22.812 32.438 17.234 1 85.69 507 PRO A C 1
ATOM 3822 O O . PRO A 1 507 ? -23.281 32.156 16.141 1 85.69 507 PRO A O 1
ATOM 3825 N N . THR A 1 508 ? -22.328 33.625 17.547 1 80.5 508 THR A N 1
ATOM 3826 C CA . THR A 1 508 ? -22.5 34.719 16.578 1 80.5 508 THR A CA 1
ATOM 3827 C C . THR A 1 508 ? -21.172 35.031 15.883 1 80.5 508 THR A C 1
ATOM 3829 O O . THR A 1 508 ? -21.078 36 15.156 1 80.5 508 THR A O 1
ATOM 3832 N N . ALA A 1 509 ? -20.234 34.219 16.109 1 69.88 509 ALA A N 1
ATOM 3833 C CA . ALA A 1 509 ? -18.938 34.469 15.477 1 69.88 509 ALA A CA 1
ATOM 3834 C C . ALA A 1 509 ? -19.047 34.438 13.953 1 69.88 509 ALA A C 1
ATOM 3836 O O . ALA A 1 509 ? -19.656 33.531 13.391 1 69.88 509 ALA A O 1
ATOM 3837 N N . GLY A 1 510 ? -18.641 35.438 13.266 1 60.88 510 GLY A N 1
ATOM 3838 C CA . GLY A 1 510 ? -18.578 35.469 11.812 1 60.88 510 GLY A CA 1
ATOM 3839 C C . GLY A 1 510 ? -19.859 35.938 11.164 1 60.88 510 GLY A C 1
ATOM 3840 O O . GLY A 1 510 ? -19.984 35.938 9.938 1 60.88 510 GLY A O 1
ATOM 3841 N N . LEU A 1 511 ? -20.891 36.375 12.016 1 69.38 511 LEU A N 1
ATOM 3842 C CA . LEU A 1 511 ? -22.172 36.781 11.477 1 69.38 511 LEU A CA 1
ATOM 3843 C C . LEU A 1 511 ? -22.25 38.312 11.328 1 69.38 511 LEU A C 1
ATOM 3845 O O . LEU A 1 511 ? -21.578 39.031 12.062 1 69.38 511 LEU A O 1
ATOM 3849 N N . ASP A 1 512 ? -23.125 38.75 10.32 1 68.94 512 ASP A N 1
ATOM 3850 C CA . ASP A 1 512 ? -23.375 40.188 10.172 1 68.94 512 ASP A CA 1
ATOM 3851 C C . ASP A 1 512 ? -24.344 40.688 11.25 1 68.94 512 ASP A C 1
ATOM 3853 O O . ASP A 1 512 ? -24.969 39.906 11.945 1 68.94 512 ASP A O 1
ATOM 3857 N N . ALA A 1 513 ? -24.422 42.031 11.375 1 76.94 513 ALA A N 1
ATOM 3858 C CA . ALA A 1 513 ? -25.125 42.688 12.477 1 76.94 513 ALA A CA 1
ATOM 3859 C C . ALA A 1 513 ? -26.609 42.281 12.477 1 76.94 513 ALA A C 1
ATOM 3861 O O . ALA A 1 513 ? -27.141 41.875 13.508 1 76.94 513 ALA A O 1
ATOM 3862 N N . PRO A 1 514 ? -27.25 42.312 11.297 1 77.56 514 PRO A N 1
ATOM 3863 C CA . PRO A 1 514 ? -28.672 41.969 11.305 1 77.56 514 PRO A CA 1
ATOM 3864 C C . PRO A 1 514 ? -28.891 40.5 11.695 1 77.56 514 PRO A C 1
ATOM 3866 O O . PRO A 1 514 ? -29.812 40.188 12.445 1 77.56 514 PRO A O 1
ATOM 3869 N N . THR A 1 515 ? -28.047 39.688 11.227 1 76.12 515 THR A N 1
ATOM 3870 C CA . THR A 1 515 ? -28.172 38.281 11.523 1 76.12 515 THR A CA 1
ATOM 3871 C C . THR A 1 515 ? -27.844 38 12.992 1 76.12 515 THR A C 1
ATOM 3873 O O . THR A 1 515 ? -28.484 37.188 13.633 1 76.12 515 THR A O 1
ATOM 3876 N N . ARG A 1 516 ? -26.844 38.688 13.492 1 83.44 516 ARG A N 1
ATOM 3877 C CA . ARG A 1 516 ? -26.484 38.562 14.898 1 83.44 516 ARG A CA 1
ATOM 3878 C C . ARG A 1 516 ? -27.672 38.906 15.797 1 83.44 516 ARG A C 1
ATOM 3880 O O . ARG A 1 516 ? -27.953 38.188 16.766 1 83.44 516 ARG A O 1
ATOM 3887 N N . ALA A 1 517 ? -28.312 40.031 15.422 1 86.88 517 ALA A N 1
ATOM 3888 C CA . ALA A 1 517 ? -29.438 40.469 16.234 1 86.88 517 ALA A CA 1
ATOM 3889 C C . ALA A 1 517 ? -30.562 39.438 16.25 1 86.88 517 ALA A C 1
ATOM 3891 O O . ALA A 1 517 ? -31.156 39.156 17.297 1 86.88 517 ALA A O 1
ATOM 3892 N N . ARG A 1 518 ? -30.75 38.844 15.156 1 83 518 ARG A N 1
ATOM 3893 C CA . ARG A 1 518 ? -31.781 37.812 15.039 1 83 518 ARG A CA 1
ATOM 3894 C C . ARG A 1 518 ? -31.422 36.562 15.852 1 83 518 ARG A C 1
ATOM 3896 O O . ARG A 1 518 ? -32.281 35.969 16.5 1 83 518 ARG A O 1
ATOM 3903 N N . VAL A 1 519 ? -30.219 36.188 15.773 1 85.75 519 VAL A N 1
ATOM 3904 C CA . VAL A 1 519 ? -29.734 35 16.469 1 85.75 519 VAL A CA 1
ATOM 3905 C C . VAL A 1 519 ? -29.844 35.219 17.984 1 85.75 519 VAL A C 1
ATOM 3907 O O . VAL A 1 519 ? -30.281 34.344 18.703 1 85.75 519 VAL A O 1
ATOM 3910 N N . TRP A 1 520 ? -29.484 36.375 18.469 1 90.94 520 TRP A N 1
ATOM 3911 C CA . TRP A 1 520 ? -29.594 36.688 19.891 1 90.94 520 TRP A CA 1
ATOM 3912 C C . TRP A 1 520 ? -31.047 36.625 20.359 1 90.94 520 TRP A C 1
ATOM 3914 O O . TRP A 1 520 ? -31.344 36.156 21.453 1 90.94 520 TRP A O 1
ATOM 3924 N N . GLU A 1 521 ? -31.906 37.156 19.469 1 89.75 521 GLU A N 1
ATOM 3925 C CA . GLU A 1 521 ? -33.312 37.094 19.781 1 89.75 521 GLU A CA 1
ATOM 3926 C C . GLU A 1 521 ? -33.781 35.656 19.938 1 89.75 521 GLU A C 1
ATOM 3928 O O . GLU A 1 521 ? -34.562 35.344 20.844 1 89.75 521 GLU A O 1
ATOM 3933 N N . LEU A 1 522 ? -33.312 34.875 19.078 1 87.38 522 LEU A N 1
ATOM 3934 C CA . LEU A 1 522 ? -33.688 33.469 19.125 1 87.38 522 LEU A CA 1
ATOM 3935 C C . LEU A 1 522 ? -33.156 32.781 20.375 1 87.38 522 LEU A C 1
ATOM 3937 O O . LEU A 1 522 ? -33.844 32 21.016 1 87.38 522 LEU A O 1
ATOM 3941 N N . ILE A 1 523 ? -31.922 33.031 20.719 1 89.88 523 ILE A N 1
ATOM 3942 C CA . ILE A 1 523 ? -31.266 32.438 21.891 1 89.88 523 ILE A CA 1
ATOM 3943 C C . ILE A 1 523 ? -32 32.875 23.156 1 89.88 523 ILE A C 1
ATOM 3945 O O . ILE A 1 523 ? -32.25 32.062 24.047 1 89.88 523 ILE A O 1
ATOM 3949 N N . GLU A 1 524 ? -32.438 34.094 23.203 1 90.38 524 GLU A N 1
ATOM 3950 C CA . GLU A 1 524 ? -33.188 34.594 24.359 1 90.38 524 GLU A CA 1
ATOM 3951 C C . GLU A 1 524 ? -34.531 33.906 24.469 1 90.38 524 GLU A C 1
ATOM 3953 O O . GLU A 1 524 ? -35 33.625 25.578 1 90.38 524 GLU A O 1
ATOM 3958 N N . ARG A 1 525 ? -35.125 33.719 23.344 1 87.88 525 ARG A N 1
ATOM 3959 C CA . ARG A 1 525 ? -36.406 33.031 23.344 1 87.88 525 ARG A CA 1
ATOM 3960 C C . ARG A 1 525 ? -36.281 31.641 23.906 1 87.88 525 ARG A C 1
ATOM 3962 O O . ARG A 1 525 ? -37.125 31.188 24.688 1 87.88 525 ARG A O 1
ATOM 3969 N N . VAL A 1 526 ? -35.25 30.922 23.5 1 87.69 526 VAL A N 1
ATOM 3970 C CA . VAL A 1 526 ? -35.031 29.562 23.969 1 87.69 526 VAL A CA 1
ATOM 3971 C C . VAL A 1 526 ? -34.719 29.578 25.453 1 87.69 526 VAL A C 1
ATOM 3973 O O . VAL A 1 526 ? -35.094 28.656 26.188 1 87.69 526 VAL A O 1
ATOM 3976 N N . ALA A 1 527 ? -34.062 30.625 25.891 1 89.31 527 ALA A N 1
ATOM 3977 C CA . ALA A 1 527 ? -33.656 30.734 27.281 1 89.31 527 ALA A CA 1
ATOM 3978 C C . ALA A 1 527 ? -34.844 30.812 28.219 1 89.31 527 ALA A C 1
ATOM 3980 O O . ALA A 1 527 ? -34.719 30.562 29.422 1 89.31 527 ALA A O 1
ATOM 3981 N N . HIS A 1 528 ? -36 31.203 27.656 1 87.25 528 HIS A N 1
ATOM 3982 C CA . HIS A 1 528 ? -37.188 31.312 28.484 1 87.25 528 HIS A CA 1
ATOM 3983 C C . HIS A 1 528 ? -37.656 29.953 28.969 1 87.25 528 HIS A C 1
ATOM 3985 O O . HIS A 1 528 ? -38.281 29.844 30.016 1 87.25 528 HIS A O 1
ATOM 3991 N N . THR A 1 529 ? -37.281 28.984 28.203 1 81.94 529 THR A N 1
ATOM 3992 C CA . THR A 1 529 ? -37.844 27.672 28.5 1 81.94 529 THR A CA 1
ATOM 3993 C C . THR A 1 529 ? -36.719 26.672 28.781 1 81.94 529 THR A C 1
ATOM 3995 O O . THR A 1 529 ? -36.969 25.547 29.203 1 81.94 529 THR A O 1
ATOM 3998 N N . ALA A 1 530 ? -35.531 27.016 28.547 1 84.44 530 ALA A N 1
ATOM 3999 C CA . ALA A 1 530 ? -34.406 26.109 28.734 1 84.44 530 ALA A CA 1
ATOM 4000 C C . ALA A 1 530 ? -33.219 26.812 29.406 1 84.44 530 ALA A C 1
ATOM 4002 O O . ALA A 1 530 ? -33.188 28.047 29.469 1 84.44 530 ALA A O 1
ATOM 4003 N N . ILE A 1 531 ? -32.312 26.016 29.938 1 85.5 531 ILE A N 1
ATOM 4004 C CA . ILE A 1 531 ? -31.062 26.562 30.469 1 85.5 531 ILE A CA 1
ATOM 4005 C C . ILE A 1 531 ? -30.094 26.812 29.328 1 85.5 531 ILE A C 1
ATOM 4007 O O . ILE A 1 531 ? -29.828 25.938 28.516 1 85.5 531 ILE A O 1
ATOM 4011 N N . VAL A 1 532 ? -29.688 28.031 29.188 1 90.5 532 VAL A N 1
ATOM 40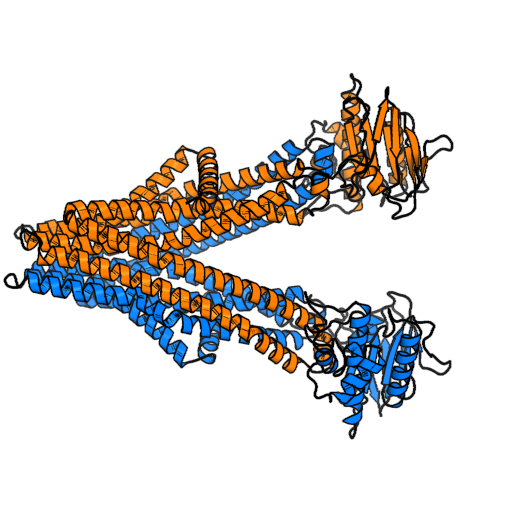12 C CA . VAL A 1 532 ? -28.797 28.375 28.078 1 90.5 532 VAL A CA 1
ATOM 4013 C C . VAL A 1 532 ? -27.484 28.922 28.641 1 90.5 532 VAL A C 1
ATOM 4015 O O . VAL A 1 532 ? -27.484 29.844 29.438 1 90.5 532 VAL A O 1
ATOM 4018 N N . LEU A 1 533 ? -26.406 28.266 28.281 1 90.25 533 LEU A N 1
ATOM 4019 C CA . LEU A 1 533 ? -25.062 28.766 28.562 1 90.25 533 LEU A CA 1
ATOM 4020 C C . LEU A 1 533 ? -24.391 29.25 27.281 1 90.25 533 LEU A C 1
ATOM 4022 O O . LEU A 1 533 ? -24.328 28.516 26.297 1 90.25 533 LEU A O 1
ATOM 4026 N N . VAL A 1 534 ? -23.906 30.484 27.266 1 92.06 534 VAL A N 1
ATOM 4027 C CA . VAL A 1 534 ? -23.328 31.047 26.047 1 92.06 534 VAL A CA 1
ATOM 4028 C C . VAL A 1 534 ? -21.953 31.641 26.359 1 92.06 534 VAL A C 1
ATOM 4030 O O . VAL A 1 534 ? -21.812 32.438 27.281 1 92.06 534 VAL A O 1
ATOM 4033 N N . SER A 1 535 ? -20.984 31.156 25.703 1 89.25 535 SER A N 1
ATOM 4034 C CA . SER A 1 535 ? -19.688 31.828 25.688 1 89.25 535 SER A CA 1
ATOM 4035 C C . SER A 1 535 ? -19.578 32.812 24.531 1 89.25 535 SER A C 1
ATOM 4037 O O . SER A 1 535 ? -19.891 32.438 23.391 1 89.25 535 SER A O 1
ATOM 4039 N N . THR A 1 536 ? -19.297 34.062 24.703 1 83 536 THR A N 1
ATOM 4040 C CA . THR A 1 536 ? -19.219 35 23.609 1 83 536 THR A CA 1
ATOM 4041 C C . THR A 1 536 ? -18.281 36.156 23.953 1 83 536 THR A C 1
ATOM 4043 O O . THR A 1 536 ? -18.109 36.5 25.141 1 83 536 THR A O 1
ATOM 4046 N N . HIS A 1 537 ? -17.703 36.656 22.969 1 71.88 537 HIS A N 1
ATOM 4047 C CA . HIS A 1 537 ? -16.953 37.906 23.062 1 71.88 537 HIS A CA 1
ATOM 4048 C C . HIS A 1 537 ? -17.688 39.031 22.359 1 71.88 537 HIS A C 1
ATOM 4050 O O . HIS A 1 537 ? -17.172 40.125 22.25 1 71.88 537 HIS A O 1
ATOM 4056 N N . ASP A 1 538 ? -18.828 38.688 21.984 1 73.44 538 ASP A N 1
ATOM 4057 C CA . ASP A 1 538 ? -19.625 39.656 21.234 1 73.44 538 ASP A CA 1
ATOM 4058 C C . ASP A 1 538 ? -20.125 40.781 22.125 1 73.44 538 ASP A C 1
ATOM 4060 O O . ASP A 1 538 ? -20.891 40.531 23.062 1 73.44 538 ASP A O 1
ATOM 4064 N N . GLU A 1 539 ? -19.766 42 21.875 1 72.62 539 GLU A N 1
ATOM 4065 C CA . GLU A 1 539 ? -20.172 43.156 22.672 1 72.62 539 GLU A CA 1
ATOM 4066 C C . GLU A 1 539 ? -21.656 43.438 22.5 1 72.62 539 GLU A C 1
ATOM 4068 O O . GLU A 1 539 ? -22.281 44.031 23.375 1 72.62 539 GLU A O 1
ATOM 4073 N N . ASP A 1 540 ? -22.203 42.938 21.391 1 77.25 540 ASP A N 1
ATOM 4074 C CA . ASP A 1 540 ? -23.609 43.188 21.125 1 77.25 540 ASP A CA 1
ATOM 4075 C C . ASP A 1 540 ? -24.5 42.156 21.812 1 77.25 540 ASP A C 1
ATOM 4077 O O . ASP A 1 540 ? -25.734 42.219 21.703 1 77.25 540 ASP A O 1
ATOM 4081 N N . ALA A 1 541 ? -23.906 41.25 22.5 1 86.62 541 ALA A N 1
ATOM 4082 C CA . ALA A 1 541 ? -24.719 40.25 23.234 1 86.62 541 ALA A CA 1
ATOM 4083 C C . ALA A 1 541 ? -25.656 40.969 24.219 1 86.62 541 ALA A C 1
ATOM 4085 O O . ALA A 1 541 ? -25.266 41.906 24.906 1 86.62 541 ALA A O 1
ATOM 4086 N N . PRO A 1 542 ? -26.922 40.531 24.266 1 87.62 542 PRO A N 1
ATOM 4087 C CA . PRO A 1 542 ? -27.906 41.219 25.109 1 87.62 542 PRO A CA 1
ATOM 4088 C C . PRO A 1 542 ? -27.797 40.812 26.578 1 87.62 542 PRO A C 1
ATOM 4090 O O . PRO A 1 542 ? -28.781 40.406 27.188 1 87.62 542 PRO A O 1
ATOM 4093 N N . ALA A 1 543 ? -26.625 41.031 27.062 1 88.75 543 ALA A N 1
ATOM 4094 C CA . ALA A 1 543 ? -26.422 40.75 28.484 1 88.75 543 ALA A CA 1
ATOM 4095 C C . ALA A 1 543 ? -26.953 41.875 29.344 1 88.75 543 ALA A C 1
ATOM 4097 O O . ALA A 1 543 ? -26.75 43.062 29.031 1 88.75 543 ALA A O 1
ATOM 4098 N N . ARG A 1 544 ? -27.688 41.469 30.312 1 89.12 544 ARG A N 1
ATOM 4099 C CA . ARG A 1 544 ? -28.25 42.438 31.234 1 89.12 544 ARG A CA 1
ATOM 4100 C C . ARG A 1 544 ? -27.531 42.406 32.594 1 89.12 544 ARG A C 1
ATOM 4102 O O . ARG A 1 544 ? -26.828 41.438 32.875 1 89.12 544 ARG A O 1
ATOM 4109 N N . GLN A 1 545 ? -27.688 43.469 33.406 1 84.25 545 GLN A N 1
ATOM 4110 C CA . GLN A 1 545 ? -27 43.594 34.656 1 84.25 545 GLN A CA 1
ATOM 4111 C C . GLN A 1 545 ? -27.375 42.469 35.625 1 84.25 545 GLN A C 1
ATOM 4113 O O . GLN A 1 545 ? -26.531 42 36.375 1 84.25 545 GLN A O 1
ATOM 4118 N N . ASN A 1 546 ? -28.578 41.969 35.531 1 84.69 546 ASN A N 1
ATOM 4119 C CA . ASN A 1 546 ? -29.031 40.969 36.5 1 84.69 546 ASN A CA 1
ATOM 4120 C C . ASN A 1 546 ? -28.844 39.562 35.969 1 84.69 546 ASN A C 1
ATOM 4122 O O . ASN A 1 546 ? -29.25 38.594 36.594 1 84.69 546 ASN A O 1
ATOM 4126 N N . ASP A 1 547 ? -28.156 39.438 34.875 1 89.5 547 ASP A N 1
ATOM 4127 C CA . ASP A 1 547 ? -27.938 38.094 34.281 1 89.5 547 ASP A CA 1
ATOM 4128 C C . ASP A 1 547 ? -26.828 37.344 35.031 1 89.5 547 ASP A C 1
ATOM 4130 O O . ASP A 1 547 ? -25.984 37.969 35.688 1 89.5 547 ASP A O 1
ATOM 4134 N N . THR A 1 548 ? -26.875 36.031 35.031 1 87.56 548 THR A N 1
ATOM 4135 C CA . THR A 1 548 ? -25.797 35.25 35.594 1 87.56 548 THR A CA 1
ATOM 4136 C C . THR A 1 548 ? -24.594 35.25 34.688 1 87.56 548 THR A C 1
ATOM 4138 O O . THR A 1 548 ? -24.703 34.906 33.5 1 87.56 548 THR A O 1
ATOM 4141 N N . VAL A 1 549 ? -23.438 35.656 35.188 1 86.38 549 VAL A N 1
ATOM 4142 C CA . VAL A 1 549 ? -22.219 35.719 34.406 1 86.38 549 VAL A CA 1
ATOM 4143 C C . VAL A 1 549 ? -21.125 34.875 35.062 1 86.38 549 VAL A C 1
ATOM 4145 O O . VAL A 1 549 ? -20.875 35.031 36.281 1 86.38 549 VAL A O 1
ATOM 4148 N N . ILE A 1 550 ? -20.594 34.031 34.312 1 82.06 550 ILE A N 1
ATOM 4149 C CA . ILE A 1 550 ? -19.422 33.281 34.75 1 82.06 550 ILE A CA 1
ATOM 4150 C C . ILE A 1 550 ? -18.172 33.906 34.125 1 82.06 550 ILE A C 1
ATOM 4152 O O . ILE A 1 550 ? -17.969 33.844 32.906 1 82.06 550 ILE A O 1
ATOM 4156 N N . GLU A 1 551 ? -17.328 34.5 34.906 1 76.88 551 GLU A N 1
ATOM 4157 C CA . GLU A 1 551 ? -16.125 35.156 34.438 1 76.88 551 GLU A CA 1
ATOM 4158 C C . GLU A 1 551 ? -14.906 34.25 34.594 1 76.88 551 GLU A C 1
ATOM 4160 O O . GLU A 1 551 ? -14.586 33.812 35.719 1 76.88 551 GLU A O 1
ATOM 4165 N N . LEU A 1 552 ? -14.414 34.031 33.438 1 74 552 LEU A N 1
ATOM 4166 C CA . LEU A 1 552 ? -13.172 33.25 33.469 1 74 552 LEU A CA 1
ATOM 4167 C C . LEU A 1 552 ? -11.977 34.156 33.219 1 74 552 LEU A C 1
ATOM 4169 O O . LEU A 1 552 ? -12.039 35.094 32.406 1 74 552 LEU A O 1
ATOM 4173 N N . MET B 1 1 ? -0.114 0.475 -31.5 1 43.62 1 MET B N 1
ATOM 4174 C CA . MET B 1 1 ? 1.331 0.412 -31.297 1 43.62 1 MET B CA 1
ATOM 4175 C C . MET B 1 1 ? 1.87 1.746 -30.797 1 43.62 1 MET B C 1
ATOM 4177 O O . MET B 1 1 ? 2.705 1.782 -29.891 1 43.62 1 MET B O 1
ATOM 4181 N N . LYS B 1 2 ? 1.271 2.865 -31.328 1 51.66 2 LYS B N 1
ATOM 4182 C CA . LYS B 1 2 ? 1.715 4.195 -30.922 1 51.66 2 LYS B CA 1
ATOM 4183 C C . LYS B 1 2 ? 1.35 4.473 -29.469 1 51.66 2 LYS B C 1
ATOM 4185 O O . LYS B 1 2 ? 2.109 5.121 -28.75 1 51.66 2 LYS B O 1
ATOM 4190 N N . TYR B 1 3 ? 0.282 3.795 -29.078 1 56.66 3 TYR B N 1
ATOM 4191 C CA . TYR B 1 3 ? -0.194 3.998 -27.719 1 56.66 3 TYR B CA 1
ATOM 4192 C C . TYR B 1 3 ? 0.668 3.234 -26.719 1 56.66 3 TYR B C 1
ATOM 4194 O O . TYR B 1 3 ? 0.725 3.59 -25.531 1 56.66 3 TYR B O 1
ATOM 4202 N N . LEU B 1 4 ? 1.503 2.279 -27.344 1 67.88 4 LEU B N 1
ATOM 4203 C CA . LEU B 1 4 ? 2.312 1.458 -26.453 1 67.88 4 LEU B CA 1
ATOM 4204 C C . LEU B 1 4 ? 3.75 1.965 -26.391 1 67.88 4 LEU B C 1
ATOM 4206 O O . LEU B 1 4 ? 4.523 1.562 -25.516 1 67.88 4 LEU B O 1
ATOM 4210 N N . LYS B 1 5 ? 4.113 2.875 -27.312 1 74.25 5 LYS B N 1
ATOM 4211 C CA . LYS B 1 5 ? 5.496 3.318 -27.453 1 74.25 5 LYS B CA 1
ATOM 4212 C C . LYS B 1 5 ? 6.016 3.918 -26.156 1 74.25 5 LYS B C 1
ATOM 4214 O O . LYS B 1 5 ? 7.117 3.59 -25.703 1 74.25 5 LYS B O 1
ATOM 4219 N N . PRO B 1 6 ? 5.238 4.742 -25.531 1 77.25 6 PRO B N 1
ATOM 4220 C CA . PRO B 1 6 ? 5.773 5.324 -24.297 1 77.25 6 PRO B CA 1
ATOM 4221 C C . PRO B 1 6 ? 6.078 4.27 -23.234 1 77.25 6 PRO B C 1
ATOM 4223 O O . PRO B 1 6 ? 7.023 4.43 -22.453 1 77.25 6 PRO B O 1
ATOM 4226 N N . TYR B 1 7 ? 5.418 3.258 -23.312 1 81.69 7 TYR B N 1
ATOM 4227 C CA . TYR B 1 7 ? 5.629 2.215 -22.312 1 81.69 7 TYR B CA 1
ATOM 4228 C C . TYR B 1 7 ? 6.898 1.427 -22.625 1 81.69 7 TYR B C 1
ATOM 4230 O O . TYR B 1 7 ? 7.625 1.036 -21.703 1 81.69 7 TYR B O 1
ATOM 4238 N N . PHE B 1 8 ? 7.215 1.295 -23.938 1 85.38 8 PHE B N 1
ATOM 4239 C CA . PHE B 1 8 ? 8.445 0.607 -24.312 1 85.38 8 PHE B CA 1
ATOM 4240 C C . PHE B 1 8 ? 9.664 1.438 -23.953 1 85.38 8 PHE B C 1
ATOM 4242 O O . PHE B 1 8 ? 10.688 0.897 -23.531 1 85.38 8 PHE B O 1
ATOM 4249 N N . VAL B 1 9 ? 9.492 2.713 -24.109 1 87.44 9 VAL B N 1
ATOM 4250 C CA . VAL B 1 9 ? 10.602 3.6 -23.781 1 87.44 9 VAL B CA 1
ATOM 4251 C C . VAL B 1 9 ? 10.867 3.555 -22.266 1 87.44 9 VAL B C 1
ATOM 4253 O O . VAL B 1 9 ? 12.016 3.516 -21.844 1 87.44 9 VAL B O 1
ATOM 4256 N N . PHE B 1 10 ? 9.867 3.531 -21.578 1 90.69 10 PHE B N 1
ATOM 4257 C CA . PHE B 1 10 ? 10 3.457 -20.125 1 90.69 10 PHE B CA 1
ATOM 4258 C C . PHE B 1 10 ? 10.641 2.139 -19.703 1 90.69 10 PHE B C 1
ATOM 4260 O O . PHE B 1 10 ? 11.523 2.115 -18.844 1 90.69 10 PHE B O 1
ATOM 4267 N N . CYS B 1 11 ? 10.211 1.064 -20.281 1 92.5 11 CYS B N 1
ATOM 4268 C CA . CYS B 1 11 ? 10.797 -0.238 -19.984 1 92.5 11 CYS B CA 1
ATOM 4269 C C . CYS B 1 11 ? 12.273 -0.266 -20.344 1 92.5 11 CYS B C 1
ATOM 4271 O O . CYS B 1 11 ? 13.086 -0.818 -19.594 1 92.5 11 CYS B O 1
ATOM 4273 N N . ALA B 1 12 ? 12.57 0.343 -21.469 1 91.5 12 ALA B N 1
ATOM 4274 C CA . ALA B 1 12 ? 13.969 0.409 -21.891 1 91.5 12 ALA B CA 1
ATOM 4275 C C . ALA B 1 12 ? 14.805 1.216 -20.906 1 91.5 12 ALA B C 1
ATOM 4277 O O . ALA B 1 12 ? 15.953 0.867 -20.625 1 91.5 12 ALA B O 1
ATOM 4278 N N . ARG B 1 13 ? 14.273 2.252 -20.406 1 91.06 13 ARG B N 1
ATOM 4279 C CA . ARG B 1 13 ? 14.969 3.066 -19.422 1 91.06 13 ARG B CA 1
ATOM 4280 C C . ARG B 1 13 ? 15.242 2.273 -18.141 1 91.06 13 ARG B C 1
ATOM 4282 O O . ARG B 1 13 ? 16.344 2.338 -17.594 1 91.06 13 ARG B O 1
ATOM 4289 N N . VAL B 1 14 ? 14.234 1.571 -17.719 1 93.44 14 VAL B N 1
ATOM 4290 C CA . VAL B 1 14 ? 14.375 0.78 -16.5 1 93.44 14 VAL B CA 1
ATOM 4291 C C . VAL B 1 14 ? 15.43 -0.304 -16.703 1 93.44 14 VAL B C 1
ATOM 4293 O O . VAL B 1 14 ? 16.266 -0.542 -15.828 1 93.44 14 VAL B O 1
ATOM 4296 N N . MET B 1 15 ? 15.414 -0.915 -17.859 1 93.56 15 MET B N 1
ATOM 4297 C CA . MET B 1 15 ? 16.391 -1.953 -18.172 1 93.56 15 MET B CA 1
ATOM 4298 C C . MET B 1 15 ? 17.797 -1.373 -18.234 1 93.56 15 MET B C 1
ATOM 4300 O O . MET B 1 15 ? 18.75 -2.006 -17.781 1 93.56 15 MET B O 1
ATOM 4304 N N . THR B 1 16 ? 17.922 -0.194 -18.781 1 92.44 16 THR B N 1
ATOM 4305 C CA . THR B 1 16 ? 19.219 0.461 -18.844 1 92.44 16 THR B CA 1
ATOM 4306 C C . THR B 1 16 ? 19.734 0.776 -17.453 1 92.44 16 THR B C 1
ATOM 4308 O O . THR B 1 16 ? 20.922 0.604 -17.172 1 92.44 16 THR B O 1
ATOM 4311 N N . LEU B 1 17 ? 18.875 1.199 -16.609 1 92.06 17 LEU B N 1
ATOM 4312 C CA . LEU B 1 17 ? 19.266 1.494 -15.234 1 92.06 17 LEU B CA 1
ATOM 4313 C C . LEU B 1 17 ? 19.703 0.228 -14.516 1 92.06 17 LEU B C 1
ATOM 4315 O O . LEU B 1 17 ? 20.656 0.253 -13.734 1 92.06 17 LEU B O 1
ATOM 4319 N N . ALA B 1 18 ? 19 -0.847 -14.781 1 94 18 ALA B N 1
ATOM 4320 C CA . ALA B 1 18 ? 19.328 -2.123 -14.156 1 94 18 ALA B CA 1
ATOM 4321 C C . ALA B 1 18 ? 20.688 -2.623 -14.625 1 94 18 ALA B C 1
ATOM 4323 O O . ALA B 1 18 ? 21.5 -3.104 -13.82 1 94 18 ALA B O 1
ATOM 4324 N N . TRP B 1 19 ? 21 -2.459 -15.906 1 93.81 19 TRP B N 1
ATOM 4325 C CA . TRP B 1 19 ? 22.25 -2.957 -16.484 1 93.81 19 TRP B CA 1
ATOM 4326 C C . TRP B 1 19 ? 23.422 -2.086 -16.062 1 93.81 19 TRP B C 1
ATOM 4328 O O . TRP B 1 19 ? 24.562 -2.566 -15.969 1 93.81 19 TRP B O 1
ATOM 4338 N N . ARG B 1 20 ? 23.219 -0.814 -15.781 1 91.19 20 ARG B N 1
ATOM 4339 C CA . ARG B 1 20 ? 24.266 0.09 -15.312 1 91.19 20 ARG B CA 1
ATOM 4340 C C . ARG B 1 20 ? 24.672 -0.245 -13.883 1 91.19 20 ARG B C 1
ATOM 4342 O O . ARG B 1 20 ? 25.812 0.01 -13.492 1 91.19 20 ARG B O 1
ATOM 4349 N N . ALA B 1 21 ? 23.797 -0.816 -13.117 1 92 21 ALA B N 1
ATOM 4350 C CA . ALA B 1 21 ? 24.125 -1.182 -11.742 1 92 21 ALA B CA 1
ATOM 4351 C C . ALA B 1 21 ? 25.156 -2.303 -11.703 1 92 21 ALA B C 1
ATOM 4353 O O . ALA B 1 21 ? 26.156 -2.207 -10.984 1 92 21 ALA B O 1
ATOM 4354 N N . SER B 1 22 ? 24.969 -3.41 -12.438 1 93.56 22 SER B N 1
ATOM 4355 C CA . SER B 1 22 ? 25.922 -4.516 -12.547 1 93.56 22 SER B CA 1
ATOM 4356 C C . SER B 1 22 ? 25.594 -5.414 -13.734 1 93.56 22 SER B C 1
ATOM 4358 O O . SER B 1 22 ? 24.688 -6.254 -13.656 1 93.56 22 SER B O 1
ATOM 4360 N N . PRO B 1 23 ? 26.328 -5.383 -14.75 1 93.81 23 PRO B N 1
ATOM 4361 C CA . PRO B 1 23 ? 26.047 -6.211 -15.922 1 93.81 23 PRO B CA 1
ATOM 4362 C C . PRO B 1 23 ? 26.172 -7.707 -15.641 1 93.81 23 PRO B C 1
ATOM 4364 O O . PRO B 1 23 ? 25.359 -8.5 -16.141 1 93.81 23 PRO B O 1
ATOM 4367 N N . LEU B 1 24 ? 27.141 -8.055 -14.781 1 94.12 24 LEU B N 1
ATOM 4368 C CA . LEU B 1 24 ? 27.359 -9.469 -14.5 1 94.12 24 LEU B CA 1
ATOM 4369 C C . LEU B 1 24 ? 26.203 -10.047 -13.695 1 94.12 24 LEU B C 1
ATOM 4371 O O . LEU B 1 24 ? 25.734 -11.156 -13.969 1 94.12 24 LEU B O 1
ATOM 4375 N N . LYS B 1 25 ? 25.75 -9.336 -12.742 1 94.94 25 LYS B N 1
ATOM 4376 C CA . LYS B 1 25 ? 24.641 -9.82 -11.93 1 94.94 25 LYS B CA 1
ATOM 4377 C C . LYS B 1 25 ? 23.344 -9.844 -12.734 1 94.94 25 LYS B C 1
ATOM 4379 O O . LYS B 1 25 ? 22.5 -10.727 -12.547 1 94.94 25 LYS B O 1
ATOM 4384 N N . ASN B 1 26 ? 23.188 -8.859 -13.625 1 95.31 26 ASN B N 1
ATOM 4385 C CA . ASN B 1 26 ? 22.016 -8.867 -14.5 1 95.31 26 ASN B CA 1
ATOM 4386 C C . ASN B 1 26 ? 22 -10.102 -15.406 1 95.31 26 ASN B C 1
ATOM 4388 O O . ASN B 1 26 ? 20.969 -10.758 -15.547 1 95.31 26 ASN B O 1
ATOM 4392 N N . LEU B 1 27 ? 23.125 -10.398 -15.922 1 95.19 27 LEU B N 1
ATOM 4393 C CA . LEU B 1 27 ? 23.234 -11.562 -16.797 1 95.19 27 LEU B CA 1
ATOM 4394 C C . LEU B 1 27 ? 22.938 -12.844 -16.031 1 95.19 27 LEU B C 1
ATOM 4396 O O . LEU B 1 27 ? 22.281 -13.742 -16.547 1 95.19 27 LEU B O 1
ATOM 4400 N N . SER B 1 28 ? 23.438 -12.898 -14.836 1 95.75 28 SER B N 1
ATOM 4401 C CA . SER B 1 28 ? 23.219 -14.094 -14.031 1 95.75 28 SER B CA 1
ATOM 4402 C C . SER B 1 28 ? 21.75 -14.266 -13.68 1 95.75 28 SER B C 1
ATOM 4404 O O . SER B 1 28 ? 21.219 -15.375 -13.719 1 95.75 28 SER B O 1
ATOM 4406 N N . VAL B 1 29 ? 21.109 -13.164 -13.367 1 94.81 29 VAL B N 1
ATOM 4407 C CA . VAL B 1 29 ? 19.688 -13.227 -13.016 1 94.81 29 VAL B CA 1
ATOM 4408 C C . VAL B 1 29 ? 18.859 -13.617 -14.234 1 94.81 29 VAL B C 1
ATOM 4410 O O . VAL B 1 29 ? 18 -14.492 -14.156 1 94.81 29 VAL B O 1
ATOM 4413 N N . LEU B 1 30 ? 19.141 -13.016 -15.352 1 95 30 LEU B N 1
ATOM 4414 C CA . LEU B 1 30 ? 18.422 -13.312 -16.578 1 95 30 LEU B CA 1
ATOM 4415 C C . LEU B 1 30 ? 18.641 -14.766 -17 1 95 30 LEU B C 1
ATOM 4417 O O . LEU B 1 30 ? 17.688 -15.453 -17.391 1 95 30 LEU B O 1
ATOM 4421 N N . ALA B 1 31 ? 19.844 -15.195 -16.844 1 95.81 31 ALA B N 1
ATOM 4422 C CA . ALA B 1 31 ? 20.156 -16.578 -17.172 1 95.81 31 ALA B CA 1
ATOM 4423 C C . ALA B 1 31 ? 19.438 -17.547 -16.25 1 95.81 31 ALA B C 1
ATOM 4425 O O . ALA B 1 31 ? 18.922 -18.578 -16.688 1 95.81 31 ALA B O 1
ATOM 4426 N N . ALA B 1 32 ? 19.484 -17.203 -15.016 1 95.31 32 ALA B N 1
ATOM 4427 C CA . ALA B 1 32 ? 18.828 -18.078 -14.039 1 95.31 32 ALA B CA 1
ATOM 4428 C C . ALA B 1 32 ? 17.328 -18.172 -14.312 1 95.31 32 ALA B C 1
ATOM 4430 O O . ALA B 1 32 ? 16.75 -19.25 -14.219 1 95.31 32 ALA B O 1
ATOM 4431 N N . VAL B 1 33 ? 16.719 -17.078 -14.672 1 92.62 33 VAL B N 1
ATOM 4432 C CA . VAL B 1 33 ? 15.289 -17.047 -14.945 1 92.62 33 VAL B CA 1
ATOM 4433 C C . VAL B 1 33 ? 14.992 -17.844 -16.219 1 92.62 33 VAL B C 1
ATOM 4435 O O . VAL B 1 33 ? 14.039 -18.625 -16.266 1 92.62 33 VAL B O 1
ATOM 4438 N N . MET B 1 34 ? 15.836 -17.766 -17.188 1 94.19 34 MET B N 1
ATOM 4439 C CA . MET B 1 34 ? 15.641 -18.484 -18.453 1 94.19 34 MET B CA 1
ATOM 4440 C C . MET B 1 34 ? 15.844 -19.984 -18.25 1 94.19 34 MET B C 1
ATOM 4442 O O . MET B 1 34 ? 15.062 -20.797 -18.75 1 94.19 34 MET B O 1
ATOM 4446 N N . ILE B 1 35 ? 16.875 -20.297 -17.5 1 95.31 35 ILE B N 1
ATOM 4447 C CA . ILE B 1 35 ? 17.156 -21.703 -17.25 1 95.31 35 ILE B CA 1
ATOM 4448 C C . ILE B 1 35 ? 16 -22.344 -16.484 1 95.31 35 ILE B C 1
ATOM 4450 O O . ILE B 1 35 ? 15.578 -23.453 -16.797 1 95.31 35 ILE B O 1
ATOM 4454 N N . SER B 1 36 ? 15.547 -21.609 -15.531 1 93.12 36 SER B N 1
ATOM 4455 C CA . SER B 1 36 ? 14.43 -22.125 -14.758 1 93.12 36 SER B CA 1
ATOM 4456 C C . SER B 1 36 ? 13.188 -22.312 -15.625 1 93.12 36 SER B C 1
ATOM 4458 O O . SER B 1 36 ? 12.539 -23.359 -15.562 1 93.12 36 SER B O 1
ATOM 4460 N N . ALA B 1 37 ? 12.914 -21.375 -16.484 1 90.44 37 ALA B N 1
ATOM 4461 C CA . ALA B 1 37 ? 11.75 -21.453 -17.359 1 90.44 37 ALA B CA 1
ATOM 4462 C C . ALA B 1 37 ? 11.883 -22.594 -18.359 1 90.44 37 ALA B C 1
ATOM 4464 O O . ALA B 1 37 ? 10.922 -23.328 -18.609 1 90.44 37 ALA B O 1
ATOM 4465 N N . LEU B 1 38 ? 13.031 -22.812 -18.859 1 93.56 38 LEU B N 1
ATOM 4466 C CA . LEU B 1 38 ? 13.281 -23.875 -19.812 1 93.56 38 LEU B CA 1
ATOM 4467 C C . LEU B 1 38 ? 13.18 -25.25 -19.141 1 93.56 38 LEU B C 1
ATOM 4469 O O . LEU B 1 38 ? 12.664 -26.203 -19.734 1 93.56 38 LEU B O 1
ATOM 4473 N N . ALA B 1 39 ? 13.68 -25.281 -17.922 1 94.12 39 ALA B N 1
ATOM 4474 C CA . ALA B 1 39 ? 13.625 -26.531 -17.188 1 94.12 39 ALA B CA 1
ATOM 4475 C C . ALA B 1 39 ? 12.18 -26.938 -16.891 1 94.12 39 ALA B C 1
ATOM 4477 O O . ALA B 1 39 ? 11.836 -28.125 -16.906 1 94.12 39 ALA B O 1
ATOM 4478 N N . LEU B 1 40 ? 11.344 -26.031 -16.672 1 89.5 40 LEU B N 1
ATOM 4479 C CA . LEU B 1 40 ? 9.945 -26.312 -16.375 1 89.5 40 LEU B CA 1
ATOM 4480 C C . LEU B 1 40 ? 9.234 -26.859 -17.609 1 89.5 40 LEU B C 1
ATOM 4482 O O . LEU B 1 40 ? 8.328 -27.688 -17.484 1 89.5 40 LEU B O 1
ATOM 4486 N N . ILE B 1 41 ? 9.648 -26.438 -18.766 1 91.12 41 ILE B N 1
ATOM 4487 C CA . ILE B 1 41 ? 9.062 -26.938 -20 1 91.12 41 ILE B CA 1
ATOM 4488 C C . ILE B 1 41 ? 9.672 -28.297 -20.359 1 91.12 41 ILE B C 1
ATOM 4490 O O . ILE B 1 41 ? 9 -29.156 -20.922 1 91.12 41 ILE B O 1
ATOM 4494 N N . ALA B 1 42 ? 10.883 -28.484 -19.922 1 94.12 42 ALA B N 1
ATOM 4495 C CA . ALA B 1 42 ? 11.578 -29.734 -20.234 1 94.12 42 ALA B CA 1
ATOM 4496 C C . ALA B 1 42 ? 11.031 -30.891 -19.391 1 94.12 42 ALA B C 1
ATOM 4498 O O . ALA B 1 42 ? 11.133 -32.062 -19.781 1 94.12 42 ALA B O 1
ATOM 4499 N N . CYS B 1 43 ? 10.391 -30.594 -18.281 1 92.69 43 CYS B N 1
ATOM 4500 C CA . CYS B 1 43 ? 9.906 -31.609 -17.359 1 92.69 43 CYS B CA 1
ATOM 4501 C C . CYS B 1 43 ? 8.844 -32.5 -18.016 1 92.69 43 CYS B C 1
ATOM 4503 O O . CYS B 1 43 ? 8.992 -33.719 -18.094 1 92.69 43 CYS B O 1
ATOM 4505 N N . PRO B 1 44 ? 7.828 -31.891 -18.547 1 91.44 44 PRO B N 1
ATOM 4506 C CA . PRO B 1 44 ? 6.816 -32.75 -19.172 1 91.44 44 PRO B CA 1
ATOM 4507 C C . PRO B 1 44 ? 7.332 -33.469 -20.406 1 91.44 44 PRO B C 1
ATOM 4509 O O . PRO B 1 44 ? 6.887 -34.562 -20.719 1 91.44 44 PRO B O 1
ATOM 4512 N N . ILE B 1 45 ? 8.25 -32.938 -21.094 1 93.56 45 ILE B N 1
ATOM 4513 C CA . ILE B 1 45 ? 8.836 -33.594 -22.266 1 93.56 45 ILE B CA 1
ATOM 4514 C C . ILE B 1 45 ? 9.578 -34.844 -21.828 1 93.56 45 ILE B C 1
ATOM 4516 O O . ILE B 1 45 ? 9.422 -35.906 -22.438 1 93.56 45 ILE B O 1
ATOM 4520 N N . LEU B 1 46 ? 10.328 -34.656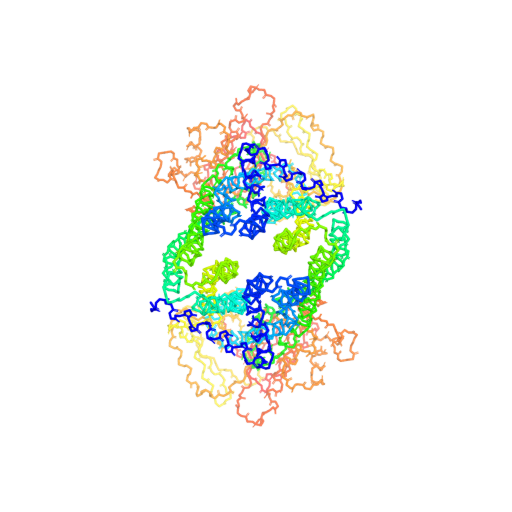 -20.797 1 93.81 46 LEU B N 1
ATOM 4521 C CA . LEU B 1 46 ? 11.062 -35.812 -20.266 1 93.81 46 LEU B CA 1
ATOM 4522 C C . LEU B 1 46 ? 10.102 -36.906 -19.797 1 93.81 46 LEU B C 1
ATOM 4524 O O . LEU B 1 46 ? 10.359 -38.094 -19.984 1 93.81 46 LEU B O 1
ATOM 4528 N N . LEU B 1 47 ? 9.039 -36.5 -19.188 1 92.56 47 LEU B N 1
ATOM 4529 C CA . LEU B 1 47 ? 8.039 -37.469 -18.719 1 92.56 47 LEU B CA 1
ATOM 4530 C C . LEU B 1 47 ? 7.449 -38.25 -19.891 1 92.56 47 LEU B C 1
ATOM 4532 O O . LEU B 1 47 ? 7.332 -39.469 -19.828 1 92.56 47 LEU B O 1
ATOM 4536 N N . GLY B 1 48 ? 7.078 -37.562 -20.953 1 92.19 48 GLY B N 1
ATOM 4537 C CA . GLY B 1 48 ? 6.543 -38.219 -22.141 1 92.19 48 GLY B CA 1
ATOM 4538 C C . GLY B 1 48 ? 7.527 -39.188 -22.781 1 92.19 48 GLY B C 1
ATOM 4539 O O . GLY B 1 48 ? 7.16 -40.312 -23.141 1 92.19 48 GLY B O 1
ATOM 4540 N N . TYR B 1 49 ? 8.734 -38.75 -22.875 1 90.94 49 TYR B N 1
ATOM 4541 C CA . TYR B 1 49 ? 9.773 -39.594 -23.453 1 90.94 49 TYR B CA 1
ATOM 4542 C C . TYR B 1 49 ? 10.031 -40.812 -22.578 1 90.94 49 TYR B C 1
ATOM 4544 O O . TYR B 1 49 ? 10.305 -41.906 -23.078 1 90.94 49 TYR B O 1
ATOM 4552 N N . GLY B 1 50 ? 10.055 -40.594 -21.312 1 89.19 50 GLY B N 1
ATOM 4553 C CA . GLY B 1 50 ? 10.234 -41.719 -20.391 1 89.19 50 GLY B CA 1
ATOM 4554 C C . GLY B 1 50 ? 9.148 -42.75 -20.516 1 89.19 50 GLY B C 1
ATOM 4555 O O . GLY B 1 50 ? 9.43 -43.969 -20.531 1 89.19 50 GLY B O 1
ATOM 4556 N N . VAL B 1 51 ? 7.91 -42.375 -20.656 1 88.06 51 VAL B N 1
ATOM 4557 C CA . VAL B 1 51 ? 6.789 -43.281 -20.828 1 88.06 51 VAL B CA 1
ATOM 4558 C C . VAL B 1 51 ? 6.938 -44.031 -22.141 1 88.06 51 VAL B C 1
ATOM 4560 O O . VAL B 1 51 ? 6.734 -45.25 -22.188 1 88.06 51 VAL B O 1
ATOM 4563 N N . GLN B 1 52 ? 7.332 -43.375 -23.156 1 89.19 52 GLN B N 1
ATOM 4564 C CA . GLN B 1 52 ? 7.531 -44 -24.453 1 89.19 52 GLN B CA 1
ATOM 4565 C C . GLN B 1 52 ? 8.609 -45.094 -24.391 1 89.19 52 GLN B C 1
ATOM 4567 O O . GLN B 1 52 ? 8.422 -46.188 -24.875 1 89.19 52 GLN B O 1
ATOM 4572 N N . ARG B 1 53 ? 9.695 -44.75 -23.766 1 88.25 53 ARG B N 1
ATOM 4573 C CA . ARG B 1 53 ? 10.82 -45.688 -23.688 1 88.25 53 ARG B CA 1
ATOM 4574 C C . ARG B 1 53 ? 10.453 -46.906 -22.875 1 88.25 53 ARG B C 1
ATOM 4576 O O . ARG B 1 53 ? 10.914 -48.031 -23.156 1 88.25 53 ARG B O 1
ATOM 4583 N N . THR B 1 54 ? 9.688 -46.688 -21.859 1 84.75 54 THR B N 1
ATOM 4584 C CA . THR B 1 54 ? 9.258 -47.812 -21.031 1 84.75 54 THR B CA 1
ATOM 4585 C C . THR B 1 54 ? 8.352 -48.75 -21.812 1 84.75 54 THR B C 1
ATOM 4587 O O . THR B 1 54 ? 8.414 -49.969 -21.625 1 84.75 54 THR B O 1
ATOM 4590 N N . LEU B 1 55 ? 7.586 -48.219 -22.75 1 81.69 55 LEU B N 1
ATOM 4591 C CA . LEU B 1 55 ? 6.656 -49.031 -23.547 1 81.69 55 LEU B CA 1
ATOM 4592 C C . LEU B 1 55 ? 7.391 -49.75 -24.672 1 81.69 55 LEU B C 1
ATOM 4594 O O . LEU B 1 55 ? 6.988 -50.844 -25.078 1 81.69 55 LEU B O 1
ATOM 4598 N N . GLU B 1 56 ? 8.383 -49.188 -25.078 1 86.06 56 GLU B N 1
ATOM 4599 C CA . GLU B 1 56 ? 9.117 -49.75 -26.203 1 86.06 56 GLU B CA 1
ATOM 4600 C C . GLU B 1 56 ? 10.078 -50.844 -25.734 1 86.06 56 GLU B C 1
ATOM 4602 O O . GLU B 1 56 ? 10.383 -51.781 -26.469 1 86.06 56 GLU B O 1
ATOM 4607 N N . ASN B 1 57 ? 10.68 -50.625 -24.516 1 85.88 57 ASN B N 1
ATOM 4608 C CA . ASN B 1 57 ? 11.625 -51.594 -23.984 1 85.88 57 ASN B CA 1
ATOM 4609 C C . ASN B 1 57 ? 11.086 -52.25 -22.719 1 85.88 57 ASN B C 1
ATOM 4611 O O . ASN B 1 57 ? 11.547 -51.969 -21.609 1 85.88 57 ASN B O 1
ATOM 4615 N N . PRO B 1 58 ? 10.297 -53.312 -22.875 1 80.69 58 PRO B N 1
ATOM 4616 C CA . PRO B 1 58 ? 9.633 -53.938 -21.719 1 80.69 58 PRO B CA 1
ATOM 4617 C C . PRO B 1 58 ? 10.594 -54.75 -20.844 1 80.69 58 PRO B C 1
ATOM 4619 O O . PRO B 1 58 ? 10.289 -55 -19.672 1 80.69 58 PRO B O 1
ATOM 4622 N N . GLU B 1 59 ? 11.766 -55.094 -21.344 1 85.56 59 GLU B N 1
ATOM 4623 C CA . GLU B 1 59 ? 12.688 -55.906 -20.562 1 85.56 59 GLU B CA 1
ATOM 4624 C C . GLU B 1 59 ? 13.367 -55.094 -19.469 1 85.56 59 GLU B C 1
ATOM 4626 O O . GLU B 1 59 ? 13.633 -55.625 -18.375 1 85.56 59 GLU B O 1
ATOM 4631 N N . VAL B 1 60 ? 13.617 -53.812 -19.734 1 91.12 60 VAL B N 1
ATOM 4632 C CA . VAL B 1 60 ? 14.312 -52.969 -18.766 1 91.12 60 VAL B CA 1
ATOM 4633 C C . VAL B 1 60 ? 13.406 -51.812 -18.328 1 91.12 60 VAL B C 1
ATOM 4635 O O . VAL B 1 60 ? 13.844 -50.656 -18.25 1 91.12 60 VAL B O 1
ATOM 4638 N N . TRP B 1 61 ? 12.18 -52.156 -18.078 1 87.06 61 TRP B N 1
ATOM 4639 C CA . TRP B 1 61 ? 11.195 -51.094 -17.828 1 87.06 61 TRP B CA 1
ATOM 4640 C C . TRP B 1 61 ? 11.406 -50.469 -16.469 1 87.06 61 TRP B C 1
ATOM 4642 O O . TRP B 1 61 ? 11.266 -49.25 -16.312 1 87.06 61 TRP B O 1
ATOM 4652 N N . ARG B 1 62 ? 11.883 -51.25 -15.508 1 90.56 62 ARG B N 1
ATOM 4653 C CA . ARG B 1 62 ? 12.047 -50.719 -14.164 1 90.56 62 ARG B CA 1
ATOM 4654 C C . ARG B 1 62 ? 13.234 -49.781 -14.094 1 90.56 62 ARG B C 1
ATOM 4656 O O . ARG B 1 62 ? 13.148 -48.719 -13.453 1 90.56 62 ARG B O 1
ATOM 4663 N N . GLN B 1 63 ? 14.281 -50.125 -14.742 1 90.5 63 GLN B N 1
ATOM 4664 C CA . GLN B 1 63 ? 15.461 -49.281 -14.766 1 90.5 63 GLN B CA 1
ATOM 4665 C C . GLN B 1 63 ? 15.188 -47.969 -15.531 1 90.5 63 GLN B C 1
ATOM 4667 O O . GLN B 1 63 ? 15.617 -46.906 -15.109 1 90.5 63 GLN B O 1
ATOM 4672 N N . ASN B 1 64 ? 14.484 -48.062 -16.609 1 90.12 64 ASN B N 1
ATOM 4673 C CA . ASN B 1 64 ? 14.141 -46.875 -17.375 1 90.12 64 ASN B CA 1
ATOM 4674 C C . ASN B 1 64 ? 13.258 -45.906 -16.578 1 90.12 64 ASN B C 1
ATOM 4676 O O . ASN B 1 64 ? 13.453 -44.688 -16.609 1 90.12 64 ASN B O 1
ATOM 4680 N N . LEU B 1 65 ? 12.367 -46.469 -15.883 1 91.69 65 LEU B N 1
ATOM 4681 C CA . LEU B 1 65 ? 11.469 -45.625 -15.094 1 91.69 65 LEU B CA 1
ATOM 4682 C C . LEU B 1 65 ? 12.211 -45 -13.93 1 91.69 65 LEU B C 1
ATOM 4684 O O . LEU B 1 65 ? 11.938 -43.844 -13.562 1 91.69 65 LEU B O 1
ATOM 4688 N N . ALA B 1 66 ? 13.148 -45.719 -13.344 1 92.88 66 ALA B N 1
ATOM 4689 C CA . ALA B 1 66 ? 13.93 -45.188 -12.242 1 92.88 66 ALA B CA 1
ATOM 4690 C C . ALA B 1 66 ? 14.781 -44 -12.703 1 92.88 66 ALA B C 1
ATOM 4692 O O . ALA B 1 66 ? 14.836 -42.969 -12.039 1 92.88 66 ALA B O 1
ATOM 4693 N N . VAL B 1 67 ? 15.398 -44.125 -13.836 1 92.5 67 VAL B N 1
ATOM 4694 C CA . VAL B 1 67 ? 16.219 -43.062 -14.398 1 92.5 67 VAL B CA 1
ATOM 4695 C C . VAL B 1 67 ? 15.336 -41.875 -14.734 1 92.5 67 VAL B C 1
ATOM 4697 O O . VAL B 1 67 ? 15.727 -40.719 -14.508 1 92.5 67 VAL B O 1
ATOM 4700 N N . LEU B 1 68 ? 14.148 -42.094 -15.219 1 91.81 68 LEU B N 1
ATOM 4701 C CA . LEU B 1 68 ? 13.195 -41.031 -15.547 1 91.81 68 LEU B CA 1
ATOM 4702 C C . LEU B 1 68 ? 12.836 -40.25 -14.305 1 91.81 68 LEU B C 1
ATOM 4704 O O . LEU B 1 68 ? 12.828 -39 -14.344 1 91.81 68 LEU B O 1
ATOM 4708 N N . VAL B 1 69 ? 12.594 -40.938 -13.258 1 93.25 69 VAL B N 1
ATOM 4709 C CA . VAL B 1 69 ? 12.148 -40.281 -12.031 1 93.25 69 VAL B CA 1
ATOM 4710 C C . VAL B 1 69 ? 13.281 -39.438 -11.469 1 93.25 69 VAL B C 1
ATOM 4712 O O . VAL B 1 69 ? 13.047 -38.312 -11.016 1 93.25 69 VAL B O 1
ATOM 4715 N N . ILE B 1 70 ? 14.484 -39.906 -11.523 1 94.44 70 ILE B N 1
ATOM 4716 C CA . ILE B 1 70 ? 15.641 -39.188 -11.023 1 94.44 70 ILE B CA 1
ATOM 4717 C C . ILE B 1 70 ? 15.852 -37.938 -11.859 1 94.44 70 ILE B C 1
ATOM 4719 O O . ILE B 1 70 ? 15.969 -36.812 -11.32 1 94.44 70 ILE B O 1
ATOM 4723 N N . LEU B 1 71 ? 15.82 -38.062 -13.156 1 94.31 71 LEU B N 1
ATOM 4724 C CA . LEU B 1 71 ? 16.047 -36.938 -14.055 1 94.31 71 LEU B CA 1
ATOM 4725 C C . LEU B 1 71 ? 14.906 -35.906 -13.938 1 94.31 71 LEU B C 1
ATOM 4727 O O . LEU B 1 71 ? 15.148 -34.719 -13.961 1 94.31 71 LEU B O 1
ATOM 4731 N N . TYR B 1 72 ? 13.695 -36.406 -13.828 1 94.06 72 TYR B N 1
ATOM 4732 C CA . TYR B 1 72 ? 12.547 -35.531 -13.688 1 94.06 72 TYR B CA 1
ATOM 4733 C C . TYR B 1 72 ? 12.656 -34.719 -12.406 1 94.06 72 TYR B C 1
ATOM 4735 O O . TYR B 1 72 ? 12.398 -33.5 -12.414 1 94.06 72 TYR B O 1
ATOM 4743 N N . SER B 1 73 ? 13.016 -35.375 -11.297 1 93.19 73 SER B N 1
ATOM 4744 C CA . SER B 1 73 ? 13.102 -34.688 -10.016 1 93.19 73 SER B CA 1
ATOM 4745 C C . SER B 1 73 ? 14.18 -33.594 -10.039 1 93.19 73 SER B C 1
ATOM 4747 O O . SER B 1 73 ? 14 -32.531 -9.484 1 93.19 73 SER B O 1
ATOM 4749 N N . ILE B 1 74 ? 15.281 -33.875 -10.703 1 94.06 74 ILE B N 1
ATOM 4750 C CA . ILE B 1 74 ? 16.359 -32.906 -10.812 1 94.06 74 ILE B CA 1
ATOM 4751 C C . ILE B 1 74 ? 15.898 -31.719 -11.664 1 94.06 74 ILE B C 1
ATOM 4753 O O . ILE B 1 74 ? 16.094 -30.562 -11.281 1 94.06 74 ILE B O 1
ATOM 4757 N N . LEU B 1 75 ? 15.297 -31.984 -12.781 1 93.38 75 LEU B N 1
ATOM 4758 C CA . LEU B 1 75 ? 14.812 -30.938 -13.672 1 93.38 75 LEU B CA 1
ATOM 4759 C C . LEU B 1 75 ? 13.727 -30.109 -13 1 93.38 75 LEU B C 1
ATOM 4761 O O . LEU B 1 75 ? 13.664 -28.891 -13.188 1 93.38 75 LEU B O 1
ATOM 4765 N N . TRP B 1 76 ? 12.906 -30.797 -12.281 1 91.38 76 TRP B N 1
ATOM 4766 C CA . TRP B 1 76 ? 11.844 -30.109 -11.562 1 91.38 76 TRP B CA 1
ATOM 4767 C C . TRP B 1 76 ? 12.422 -29.172 -10.5 1 91.38 76 TRP B C 1
ATOM 4769 O O . TRP B 1 76 ? 11.945 -28.047 -10.328 1 91.38 76 TRP B O 1
ATOM 4779 N N . LEU B 1 77 ? 13.453 -29.625 -9.812 1 91.69 77 LEU B N 1
ATOM 4780 C CA . LEU B 1 77 ? 14.125 -28.781 -8.82 1 91.69 77 LEU B CA 1
ATOM 4781 C C . LEU B 1 77 ? 14.734 -27.547 -9.469 1 91.69 77 LEU B C 1
ATOM 4783 O O . LEU B 1 77 ? 14.602 -26.438 -8.945 1 91.69 77 LEU B O 1
ATOM 4787 N N . ILE B 1 78 ? 15.383 -27.75 -10.586 1 93.56 78 ILE B N 1
ATOM 4788 C CA . ILE B 1 78 ? 15.984 -26.641 -11.305 1 93.56 78 ILE B CA 1
ATOM 4789 C C . ILE B 1 78 ? 14.898 -25.656 -11.75 1 93.56 78 ILE B C 1
ATOM 4791 O O . ILE B 1 78 ? 15.055 -24.453 -11.602 1 93.56 78 ILE B O 1
ATOM 4795 N N . GLY B 1 79 ? 13.82 -26.109 -12.234 1 90.19 79 GLY B N 1
ATOM 4796 C CA . GLY B 1 79 ? 12.727 -25.266 -12.695 1 90.19 79 GLY B CA 1
ATOM 4797 C C . GLY B 1 79 ? 12.086 -24.469 -11.586 1 90.19 79 GLY B C 1
ATOM 4798 O O . GLY B 1 79 ? 11.734 -23.297 -11.773 1 90.19 79 GLY B O 1
ATOM 4799 N N . GLN B 1 80 ? 12.047 -25.047 -10.438 1 86 80 GLN B N 1
ATOM 4800 C CA . GLN B 1 80 ? 11.305 -24.406 -9.352 1 86 80 GLN B CA 1
ATOM 4801 C C . GLN B 1 80 ? 12.211 -23.5 -8.523 1 86 80 GLN B C 1
ATOM 4803 O O . GLN B 1 80 ? 11.766 -22.469 -8.023 1 86 80 GLN B O 1
ATOM 4808 N N . SER B 1 81 ? 13.508 -23.891 -8.398 1 89.38 81 SER B N 1
ATOM 4809 C CA . SER B 1 81 ? 14.289 -23.234 -7.363 1 89.38 81 SER B CA 1
ATOM 4810 C C . SER B 1 81 ? 15.484 -22.5 -7.961 1 89.38 81 SER B C 1
ATOM 4812 O O . SER B 1 81 ? 16.078 -21.625 -7.312 1 89.38 81 SER B O 1
ATOM 4814 N N . PHE B 1 82 ? 15.867 -22.797 -9.117 1 90.69 82 PHE B N 1
ATOM 4815 C CA . PHE B 1 82 ? 17.109 -22.25 -9.648 1 90.69 82 PHE B CA 1
ATOM 4816 C C . PHE B 1 82 ? 17.062 -20.734 -9.727 1 90.69 82 PHE B C 1
ATOM 4818 O O . PHE B 1 82 ? 18.047 -20.062 -9.453 1 90.69 82 PHE B O 1
ATOM 4825 N N . ARG B 1 83 ? 15.961 -20.203 -10.086 1 90.75 83 ARG B N 1
ATOM 4826 C CA . ARG B 1 83 ? 15.836 -18.75 -10.195 1 90.75 83 ARG B CA 1
ATOM 4827 C C . ARG B 1 83 ? 16.031 -18.078 -8.836 1 90.75 83 ARG B C 1
ATOM 4829 O O . ARG B 1 83 ? 16.531 -16.953 -8.75 1 90.75 83 ARG B O 1
ATOM 4836 N N . TYR B 1 84 ? 15.711 -18.719 -7.773 1 90.5 84 TYR B N 1
ATOM 4837 C CA . TYR B 1 84 ? 15.773 -18.109 -6.445 1 90.5 84 TYR B CA 1
ATOM 4838 C C . TYR B 1 84 ? 17.203 -18.125 -5.906 1 90.5 84 TYR B C 1
ATOM 4840 O O . TYR B 1 84 ? 17.531 -17.359 -4.988 1 90.5 84 TYR B O 1
ATOM 4848 N N . LEU B 1 85 ? 18.031 -18.969 -6.523 1 91.81 85 LEU B N 1
ATOM 4849 C CA . LEU B 1 85 ? 19.438 -18.984 -6.125 1 91.81 85 LEU B CA 1
ATOM 4850 C C . LEU B 1 85 ? 20.109 -17.641 -6.426 1 91.81 85 LEU B C 1
ATOM 4852 O O . LEU B 1 85 ? 21.062 -17.266 -5.758 1 91.81 85 LEU B O 1
ATOM 4856 N N . PHE B 1 86 ? 19.5 -16.891 -7.355 1 93.19 86 PHE B N 1
ATOM 4857 C CA . PHE B 1 86 ? 20.109 -15.633 -7.758 1 93.19 86 PHE B CA 1
ATOM 4858 C C . PHE B 1 86 ? 19.234 -14.453 -7.332 1 93.19 86 PHE B C 1
ATOM 4860 O O . PHE B 1 86 ? 19.375 -13.352 -7.863 1 93.19 86 PHE B O 1
ATOM 4867 N N . TYR B 1 87 ? 18.391 -14.688 -6.391 1 92.25 87 TYR B N 1
ATOM 4868 C CA . TYR B 1 87 ? 17.484 -13.648 -5.91 1 92.25 87 TYR B CA 1
ATOM 4869 C C . TYR B 1 87 ? 18.25 -12.562 -5.168 1 92.25 87 TYR B C 1
ATOM 4871 O O . TYR B 1 87 ? 17.922 -11.383 -5.258 1 92.25 87 TYR B O 1
ATOM 4879 N N . PRO B 1 88 ? 19.375 -12.938 -4.434 1 93.88 88 PRO B N 1
ATOM 4880 C CA . PRO B 1 88 ? 20.156 -11.867 -3.818 1 93.88 88 PRO B CA 1
ATOM 4881 C C . PRO B 1 88 ? 20.812 -10.945 -4.848 1 93.88 88 PRO B C 1
ATOM 4883 O O . PRO B 1 88 ? 20.922 -9.742 -4.617 1 93.88 88 PRO B O 1
ATOM 4886 N N . ALA B 1 89 ? 21.219 -11.531 -5.984 1 95.19 89 ALA B N 1
ATOM 4887 C CA . ALA B 1 89 ? 21.766 -10.703 -7.059 1 95.19 89 ALA B CA 1
ATOM 4888 C C . ALA B 1 89 ? 20.688 -9.773 -7.617 1 95.19 89 ALA B C 1
ATOM 4890 O O . ALA B 1 89 ? 20.969 -8.609 -7.922 1 95.19 89 ALA B O 1
ATOM 4891 N N . TYR B 1 90 ? 19.484 -10.258 -7.742 1 95.19 90 TYR B N 1
ATOM 4892 C CA . TYR B 1 90 ? 18.359 -9.43 -8.172 1 95.19 90 TYR B CA 1
ATOM 4893 C C . TYR B 1 90 ? 18.094 -8.305 -7.18 1 95.19 90 TYR B C 1
ATOM 4895 O O . TYR B 1 90 ? 17.875 -7.16 -7.574 1 95.19 90 TYR B O 1
ATOM 4903 N N . GLY B 1 91 ? 18.125 -8.711 -5.895 1 94.25 91 GLY B N 1
ATOM 4904 C CA . GLY B 1 91 ? 17.938 -7.699 -4.867 1 94.25 91 GLY B CA 1
ATOM 4905 C C . GLY B 1 91 ? 18.984 -6.605 -4.918 1 94.25 91 GLY B C 1
ATOM 4906 O O . GLY B 1 91 ? 18.688 -5.43 -4.719 1 94.25 91 GLY B O 1
ATOM 4907 N N . PHE B 1 92 ? 20.188 -7.004 -5.172 1 95.44 92 PHE B N 1
ATOM 4908 C CA . PHE B 1 92 ? 21.266 -6.043 -5.293 1 95.44 92 PHE B CA 1
ATOM 4909 C C . PHE B 1 92 ? 21 -5.055 -6.422 1 95.44 92 PHE B C 1
ATOM 4911 O O . PHE B 1 92 ? 21.156 -3.846 -6.246 1 95.44 92 PHE B O 1
ATOM 4918 N N . ILE B 1 93 ? 20.609 -5.531 -7.559 1 95.44 93 ILE B N 1
ATOM 4919 C CA . ILE B 1 93 ? 20.328 -4.695 -8.719 1 95.44 93 ILE B CA 1
ATOM 4920 C C . ILE B 1 93 ? 19.172 -3.738 -8.406 1 95.44 93 ILE B C 1
ATOM 4922 O O . ILE B 1 93 ? 19.281 -2.535 -8.664 1 95.44 93 ILE B O 1
ATOM 4926 N N . GLU B 1 94 ? 18.109 -4.332 -7.875 1 94.75 94 GLU B N 1
ATOM 4927 C CA . GLU B 1 94 ? 16.922 -3.561 -7.562 1 94.75 94 GLU B CA 1
ATOM 4928 C C . GLU B 1 94 ? 17.234 -2.426 -6.594 1 94.75 94 GLU B C 1
ATOM 4930 O O . GLU B 1 94 ? 16.828 -1.28 -6.82 1 94.75 94 GLU B O 1
ATOM 4935 N N . GLN B 1 95 ? 17.953 -2.738 -5.523 1 93.5 95 GLN B N 1
ATOM 4936 C CA . GLN B 1 95 ? 18.234 -1.75 -4.488 1 93.5 95 GLN B CA 1
ATOM 4937 C C . GLN B 1 95 ? 19.219 -0.698 -4.984 1 93.5 95 GLN B C 1
ATOM 4939 O O . GLN B 1 95 ? 19.078 0.49 -4.695 1 93.5 95 GLN B O 1
ATOM 4944 N N . LYS B 1 96 ? 20.234 -1.146 -5.676 1 94.44 96 LYS B N 1
ATOM 4945 C CA . LYS B 1 96 ? 21.203 -0.202 -6.207 1 94.44 96 LYS B CA 1
ATOM 4946 C C . LYS B 1 96 ? 20.562 0.769 -7.191 1 94.44 96 LYS B C 1
ATOM 4948 O O . LYS B 1 96 ? 20.859 1.966 -7.172 1 94.44 96 LYS B O 1
ATOM 4953 N N . MET B 1 97 ? 19.734 0.251 -8.016 1 93.81 97 MET B N 1
ATOM 4954 C CA . MET B 1 97 ? 19.016 1.081 -8.977 1 93.81 97 MET B CA 1
ATOM 4955 C C . MET B 1 97 ? 18.125 2.102 -8.273 1 93.81 97 MET B C 1
ATOM 4957 O O . MET B 1 97 ? 18.109 3.275 -8.641 1 93.81 97 MET B O 1
ATOM 4961 N N . GLN B 1 98 ? 17.422 1.647 -7.305 1 92.88 98 GLN B N 1
ATOM 4962 C CA . GLN B 1 98 ? 16.531 2.525 -6.559 1 92.88 98 GLN B CA 1
ATOM 4963 C C . GLN B 1 98 ? 17.312 3.631 -5.848 1 92.88 98 GLN B C 1
ATOM 4965 O O . GLN B 1 98 ? 16.938 4.805 -5.922 1 92.88 98 GLN B O 1
ATOM 4970 N N . SER B 1 99 ? 18.359 3.25 -5.137 1 94.06 99 SER B N 1
ATOM 4971 C CA . SER B 1 99 ? 19.156 4.215 -4.387 1 94.06 99 SER B CA 1
ATOM 4972 C C . SER B 1 99 ? 19.781 5.258 -5.309 1 94.06 99 SER B C 1
ATOM 4974 O O . SER B 1 99 ? 19.766 6.453 -5.004 1 94.06 99 SER B O 1
ATOM 4976 N N . ARG B 1 100 ? 20.328 4.848 -6.395 1 93.44 100 ARG B N 1
ATOM 4977 C CA . ARG B 1 100 ? 20.922 5.773 -7.352 1 93.44 100 ARG B CA 1
ATOM 4978 C C . ARG B 1 100 ? 19.875 6.723 -7.922 1 93.44 100 ARG B C 1
ATOM 4980 O O . ARG B 1 100 ? 20.125 7.922 -8.062 1 93.44 100 ARG B O 1
ATOM 4987 N N . HIS B 1 101 ? 18.766 6.125 -8.234 1 93.5 101 HIS B N 1
ATOM 4988 C CA . HIS B 1 101 ? 17.719 6.953 -8.812 1 93.5 101 HIS B CA 1
ATOM 4989 C C . HIS B 1 101 ? 17.219 7.988 -7.812 1 93.5 101 HIS B C 1
ATOM 4991 O O . HIS B 1 101 ? 16.984 9.141 -8.172 1 93.5 101 HIS B O 1
ATOM 4997 N N . MET B 1 102 ? 17.047 7.543 -6.629 1 94.56 102 MET B N 1
ATOM 4998 C CA . MET B 1 102 ? 16.562 8.469 -5.605 1 94.56 102 MET B CA 1
ATOM 4999 C C . MET B 1 102 ? 17.562 9.594 -5.375 1 94.56 102 MET B C 1
ATOM 5001 O O . MET B 1 102 ? 17.172 10.758 -5.238 1 94.56 102 MET B O 1
ATOM 5005 N N . ALA B 1 103 ? 18.797 9.281 -5.328 1 94.44 103 ALA B N 1
ATOM 5006 C CA . ALA B 1 103 ? 19.828 10.305 -5.168 1 94.44 103 ALA B CA 1
ATOM 5007 C C . ALA B 1 103 ? 19.844 11.266 -6.352 1 94.44 103 ALA B C 1
ATOM 5009 O O . ALA B 1 103 ? 19.953 12.477 -6.172 1 94.44 103 ALA B O 1
ATOM 5010 N N . ASP B 1 104 ? 19.719 10.719 -7.512 1 93.69 104 ASP B N 1
ATOM 5011 C CA . ASP B 1 104 ? 19.688 11.547 -8.711 1 93.69 104 ASP B CA 1
ATOM 5012 C C . ASP B 1 104 ? 18.469 12.461 -8.719 1 93.69 104 ASP B C 1
ATOM 5014 O O . ASP B 1 104 ? 18.547 13.617 -9.156 1 93.69 104 ASP B O 1
ATOM 5018 N N . ALA B 1 105 ? 17.328 11.844 -8.328 1 93.94 105 ALA B N 1
ATOM 5019 C CA . ALA B 1 105 ? 16.094 12.633 -8.273 1 93.94 105 ALA B CA 1
ATOM 5020 C C . ALA B 1 105 ? 16.234 13.789 -7.281 1 93.94 105 ALA B C 1
ATOM 5022 O O . ALA B 1 105 ? 15.703 14.875 -7.512 1 93.94 105 ALA B O 1
ATOM 5023 N N . LEU B 1 106 ? 16.891 13.531 -6.207 1 93.38 106 LEU B N 1
ATOM 5024 C CA . LEU B 1 106 ? 17.172 14.578 -5.227 1 93.38 106 LEU B CA 1
ATOM 5025 C C . LEU B 1 106 ? 17.953 15.711 -5.855 1 93.38 106 LEU B C 1
ATOM 5027 O O . LEU B 1 106 ? 17.594 16.891 -5.707 1 93.38 106 LEU B O 1
ATOM 5031 N N . ALA B 1 107 ? 18.969 15.406 -6.539 1 91.56 107 ALA B N 1
ATOM 5032 C CA . ALA B 1 107 ? 19.812 16.406 -7.195 1 91.56 107 ALA B CA 1
ATOM 5033 C C . ALA B 1 107 ? 19.016 17.172 -8.258 1 91.56 107 ALA B C 1
ATOM 5035 O O . ALA B 1 107 ? 19.172 18.375 -8.406 1 91.56 107 ALA B O 1
ATOM 5036 N N . THR B 1 108 ? 18.25 16.438 -8.93 1 90.81 108 THR B N 1
ATOM 5037 C CA . THR B 1 108 ? 17.422 17.062 -9.969 1 90.81 108 THR B CA 1
ATOM 5038 C C . THR B 1 108 ? 16.453 18.062 -9.359 1 90.81 108 THR B C 1
ATOM 5040 O O . THR B 1 108 ? 16.219 19.141 -9.914 1 90.81 108 THR B O 1
ATOM 5043 N N . SER B 1 109 ? 15.844 17.688 -8.289 1 91.19 109 SER B N 1
ATOM 5044 C CA . SER B 1 109 ? 14.883 18.562 -7.633 1 91.19 109 SER B CA 1
ATOM 5045 C C . SER B 1 109 ? 15.555 19.828 -7.105 1 91.19 109 SER B C 1
ATOM 5047 O O . SER B 1 109 ? 14.984 20.922 -7.168 1 91.19 109 SER B O 1
ATOM 5049 N N . ILE B 1 110 ? 16.75 19.672 -6.594 1 88.06 110 ILE B N 1
ATOM 5050 C CA . ILE B 1 110 ? 17.484 20.812 -6.078 1 88.06 110 ILE B CA 1
ATOM 5051 C C . ILE B 1 110 ? 17.875 21.734 -7.23 1 88.06 110 ILE B C 1
ATOM 5053 O O . ILE B 1 110 ? 17.891 22.969 -7.074 1 88.06 110 ILE B O 1
ATOM 5057 N N . GLY B 1 111 ? 18.094 21.188 -8.352 1 85.5 111 GLY B N 1
ATOM 5058 C CA . GLY B 1 111 ? 18.5 21.969 -9.508 1 85.5 111 GLY B CA 1
ATOM 5059 C C . GLY B 1 111 ? 17.344 22.469 -10.344 1 85.5 111 GLY B C 1
ATOM 5060 O O . GLY B 1 111 ? 17.531 23.141 -11.352 1 85.5 111 GLY B O 1
ATOM 5061 N N . ALA B 1 112 ? 16.188 22.156 -9.906 1 85.75 112 ALA B N 1
ATOM 5062 C CA . ALA B 1 112 ? 15 22.562 -10.648 1 85.75 112 ALA B CA 1
ATOM 5063 C C . ALA B 1 112 ? 14.812 24.062 -10.602 1 85.75 112 ALA B C 1
ATOM 5065 O O . ALA B 1 112 ? 15.461 24.766 -9.812 1 85.75 112 ALA B O 1
ATOM 5066 N N . ASP B 1 113 ? 13.984 24.516 -11.508 1 79.44 113 ASP B N 1
ATOM 5067 C CA . ASP B 1 113 ? 13.68 25.953 -11.508 1 79.44 113 ASP B CA 1
ATOM 5068 C C . ASP B 1 113 ? 13.141 26.391 -10.156 1 79.44 113 ASP B C 1
ATOM 5070 O O . ASP B 1 113 ? 12.148 25.844 -9.656 1 79.44 113 ASP B O 1
ATOM 5074 N N . PRO B 1 114 ? 13.836 27.281 -9.578 1 77.25 114 PRO B N 1
ATOM 5075 C CA . PRO B 1 114 ? 13.477 27.703 -8.219 1 77.25 114 PRO B CA 1
ATOM 5076 C C . PRO B 1 114 ? 12.055 28.234 -8.117 1 77.25 114 PRO B C 1
ATOM 5078 O O . PRO B 1 114 ? 11.422 28.141 -7.059 1 77.25 114 PRO B O 1
ATOM 5081 N N . ARG B 1 115 ? 11.578 28.75 -9.195 1 71.88 115 ARG B N 1
ATOM 5082 C CA . ARG B 1 115 ? 10.234 29.312 -9.18 1 71.88 115 ARG B CA 1
ATOM 5083 C C . ARG B 1 115 ? 9.188 28.219 -9 1 71.88 115 ARG B C 1
ATOM 5085 O O . ARG B 1 115 ? 8.289 28.344 -8.164 1 71.88 115 ARG B O 1
ATOM 5092 N N . ALA B 1 116 ? 9.398 27.328 -9.719 1 76.12 116 ALA B N 1
ATOM 5093 C CA . ALA B 1 116 ? 8.461 26.203 -9.656 1 76.12 116 ALA B CA 1
ATOM 5094 C C . ALA B 1 116 ? 8.672 25.375 -8.391 1 76.12 116 ALA B C 1
ATOM 5096 O O . ALA B 1 116 ? 7.703 24.953 -7.758 1 76.12 116 ALA B O 1
ATOM 5097 N N . ARG B 1 117 ? 9.898 25.281 -8.031 1 81.5 117 ARG B N 1
ATOM 5098 C CA . ARG B 1 117 ? 10.25 24.469 -6.875 1 81.5 117 ARG B CA 1
ATOM 5099 C C . ARG B 1 117 ? 9.703 25.078 -5.59 1 81.5 117 ARG B C 1
ATOM 5101 O O . ARG B 1 117 ? 9.32 24.359 -4.668 1 81.5 117 ARG B O 1
ATOM 5108 N N . ALA B 1 118 ? 9.609 26.344 -5.508 1 76.12 118 ALA B N 1
ATOM 5109 C CA . ALA B 1 118 ? 9.203 27.062 -4.297 1 76.12 118 ALA B CA 1
ATOM 5110 C C . ALA B 1 118 ? 7.719 26.844 -4.004 1 76.12 118 ALA B C 1
ATOM 5112 O O . ALA B 1 118 ? 7.273 27 -2.863 1 76.12 118 ALA B O 1
ATOM 5113 N N . THR B 1 119 ? 7.055 26.406 -4.988 1 71.19 119 THR B N 1
ATOM 5114 C CA . THR B 1 119 ? 5.617 26.219 -4.82 1 71.19 119 THR B CA 1
ATOM 5115 C C . THR B 1 119 ? 5.316 24.828 -4.27 1 71.19 119 THR B C 1
ATOM 5117 O O . THR B 1 119 ? 4.207 24.578 -3.791 1 71.19 119 THR B O 1
ATOM 5120 N N . LEU B 1 120 ? 6.352 24.047 -4.312 1 78.62 120 LEU B N 1
ATOM 5121 C CA . LEU B 1 120 ? 6.137 22.672 -3.896 1 78.62 120 LEU B CA 1
ATOM 5122 C C . LEU B 1 120 ? 6.754 22.422 -2.525 1 78.62 120 LEU B C 1
ATOM 5124 O O . LEU B 1 120 ? 7.855 22.891 -2.236 1 78.62 120 LEU B O 1
ATOM 5128 N N . GLY B 1 121 ? 6.051 21.672 -1.726 1 78.56 121 GLY B N 1
ATOM 5129 C CA . GLY B 1 121 ? 6.566 21.312 -0.414 1 78.56 121 GLY B CA 1
ATOM 5130 C C . GLY B 1 121 ? 7.559 20.172 -0.458 1 78.56 121 GLY B C 1
ATOM 5131 O O . GLY B 1 121 ? 7.535 19.359 -1.383 1 78.56 121 GLY B O 1
ATOM 5132 N N . ALA B 1 122 ? 8.43 20.078 0.487 1 81.44 122 ALA B N 1
ATOM 5133 C CA . ALA B 1 122 ? 9.453 19.031 0.575 1 81.44 122 ALA B CA 1
ATOM 5134 C C . ALA B 1 122 ? 8.82 17.656 0.674 1 81.44 122 ALA B C 1
ATOM 5136 O O . ALA B 1 122 ? 9.32 16.688 0.079 1 81.44 122 ALA B O 1
ATOM 5137 N N . SER B 1 123 ? 7.754 17.531 1.394 1 75.12 123 SER B N 1
ATOM 5138 C CA . SER B 1 123 ? 7.078 16.25 1.539 1 75.12 123 SER B CA 1
ATOM 5139 C C . SER B 1 123 ? 6.477 15.781 0.216 1 75.12 123 SER B C 1
ATOM 5141 O O . SER B 1 123 ? 6.504 14.586 -0.1 1 75.12 123 SER B O 1
ATOM 5143 N N . GLU B 1 124 ? 5.93 16.703 -0.509 1 77.12 124 GLU B N 1
ATOM 5144 C CA . GLU B 1 124 ? 5.344 16.391 -1.809 1 77.12 124 GLU B CA 1
ATOM 5145 C C . GLU B 1 124 ? 6.402 15.867 -2.777 1 77.12 124 GLU B C 1
ATOM 5147 O O . GLU B 1 124 ? 6.176 14.883 -3.486 1 77.12 124 GLU B O 1
ATOM 5152 N N . ILE B 1 125 ? 7.465 16.484 -2.789 1 88.19 125 ILE B N 1
ATOM 5153 C CA . ILE B 1 125 ? 8.539 16.062 -3.684 1 88.19 125 ILE B CA 1
ATOM 5154 C C . ILE B 1 125 ? 9.133 14.742 -3.193 1 88.19 125 ILE B C 1
ATOM 5156 O O . ILE B 1 125 ? 9.484 13.875 -3.998 1 88.19 125 ILE B O 1
ATOM 5160 N N . ALA B 1 126 ? 9.273 14.664 -1.896 1 87.12 126 ALA B N 1
ATOM 5161 C CA . ALA B 1 126 ? 9.766 13.406 -1.347 1 87.12 126 ALA B CA 1
ATOM 5162 C C . ALA B 1 126 ? 8.875 12.234 -1.752 1 87.12 126 ALA B C 1
ATOM 5164 O O . ALA B 1 126 ? 9.367 11.164 -2.121 1 87.12 126 ALA B O 1
ATOM 5165 N N . TYR B 1 127 ? 7.59 12.492 -1.687 1 80.12 127 TYR B N 1
ATOM 5166 C CA . TYR B 1 127 ? 6.645 11.469 -2.117 1 80.12 127 TYR B CA 1
ATOM 5167 C C . TYR B 1 127 ? 6.801 11.164 -3.602 1 80.12 127 TYR B C 1
ATOM 5169 O O . TYR B 1 127 ? 6.715 10.008 -4.02 1 80.12 127 TYR B O 1
ATOM 5177 N N . ALA B 1 128 ? 6.961 12.148 -4.352 1 86.94 128 ALA B N 1
ATOM 5178 C CA . ALA B 1 128 ? 7.156 11.953 -5.785 1 86.94 128 ALA B CA 1
ATOM 5179 C C . ALA B 1 128 ? 8.414 11.133 -6.062 1 86.94 128 ALA B C 1
ATOM 5181 O O . ALA B 1 128 ? 8.406 10.25 -6.93 1 86.94 128 ALA B O 1
ATOM 5182 N N . VAL B 1 129 ? 9.461 11.391 -5.359 1 92.75 129 VAL B N 1
ATOM 5183 C CA . VAL B 1 129 ? 10.711 10.648 -5.531 1 92.75 129 VAL B CA 1
ATOM 5184 C C . VAL B 1 129 ? 10.492 9.18 -5.156 1 92.75 129 VAL B C 1
ATOM 5186 O O . VAL B 1 129 ? 10.938 8.281 -5.871 1 92.75 129 VAL B O 1
ATOM 5189 N N . ASP B 1 130 ? 9.82 8.977 -4.117 1 88.56 130 ASP B N 1
ATOM 5190 C CA . ASP B 1 130 ? 9.523 7.613 -3.686 1 88.56 130 ASP B CA 1
ATOM 5191 C C . ASP B 1 130 ? 8.641 6.895 -4.699 1 88.56 130 ASP B C 1
ATOM 5193 O O . ASP B 1 130 ? 8.828 5.707 -4.969 1 88.56 130 ASP B O 1
ATOM 5197 N N . ALA B 1 131 ? 7.695 7.617 -5.184 1 83.19 131 ALA B N 1
ATOM 5198 C CA . ALA B 1 131 ? 6.793 7.051 -6.188 1 83.19 131 ALA B CA 1
ATOM 5199 C C . ALA B 1 131 ? 7.555 6.652 -7.449 1 83.19 131 ALA B C 1
ATOM 5201 O O . ALA B 1 131 ? 7.277 5.609 -8.039 1 83.19 131 ALA B O 1
ATOM 5202 N N . GLN B 1 132 ? 8.438 7.418 -7.848 1 91.94 132 GLN B N 1
ATOM 5203 C CA . GLN B 1 132 ? 9.266 7.078 -9 1 91.94 132 GLN B CA 1
ATOM 5204 C C . GLN B 1 132 ? 10.086 5.82 -8.742 1 91.94 132 GLN B C 1
ATOM 5206 O O . GLN B 1 132 ? 10.188 4.949 -9.602 1 91.94 132 GLN B O 1
ATOM 5211 N N . ALA B 1 133 ? 10.664 5.836 -7.609 1 92.38 133 ALA B N 1
ATOM 5212 C CA . ALA B 1 133 ? 11.477 4.684 -7.25 1 92.38 133 ALA B CA 1
ATOM 5213 C C . ALA B 1 133 ? 10.648 3.406 -7.219 1 92.38 133 ALA B C 1
ATOM 5215 O O . ALA B 1 133 ? 11.078 2.359 -7.707 1 92.38 133 ALA B O 1
ATOM 5216 N N . ALA B 1 134 ? 9.5 3.494 -6.691 1 88.06 134 ALA B N 1
ATOM 5217 C CA . ALA B 1 134 ? 8.586 2.354 -6.637 1 88.06 134 ALA B CA 1
ATOM 5218 C C . ALA B 1 134 ? 8.188 1.904 -8.039 1 88.06 134 ALA B C 1
ATOM 5220 O O . ALA B 1 134 ? 8.094 0.705 -8.312 1 88.06 134 ALA B O 1
ATOM 5221 N N . SER B 1 135 ? 7.914 2.867 -8.883 1 90.12 135 SER B N 1
ATOM 5222 C CA . SER B 1 135 ? 7.539 2.555 -10.258 1 90.12 135 SER B CA 1
ATOM 5223 C C . SER B 1 135 ? 8.656 1.8 -10.977 1 90.12 135 SER B C 1
ATOM 5225 O O . SER B 1 135 ? 8.391 0.848 -11.711 1 90.12 135 SER B O 1
ATOM 5227 N N . ILE B 1 136 ? 9.828 2.211 -10.766 1 93.75 136 ILE B N 1
ATOM 5228 C CA . ILE B 1 136 ? 10.969 1.56 -11.391 1 93.75 136 ILE B CA 1
ATOM 5229 C C . ILE B 1 136 ? 11.117 0.139 -10.844 1 93.75 136 ILE B C 1
ATOM 5231 O O . ILE B 1 136 ? 11.344 -0.803 -11.609 1 93.75 136 ILE B O 1
ATOM 5235 N N . ARG B 1 137 ? 10.953 -0.007 -9.57 1 91.5 137 ARG B N 1
ATOM 5236 C CA . ARG B 1 137 ? 11.062 -1.315 -8.938 1 91.5 137 ARG B CA 1
ATOM 5237 C C . ARG B 1 137 ? 9.992 -2.268 -9.453 1 91.5 137 ARG B C 1
ATOM 5239 O O . ARG B 1 137 ? 10.289 -3.408 -9.812 1 91.5 137 ARG B O 1
ATOM 5246 N N . GLU B 1 138 ? 8.812 -1.826 -9.539 1 88.06 138 GLU B N 1
ATOM 5247 C CA . GLU B 1 138 ? 7.688 -2.645 -9.984 1 88.06 138 GLU B CA 1
ATOM 5248 C C . GLU B 1 138 ? 7.852 -3.055 -11.445 1 88.06 138 GLU B C 1
ATOM 5250 O O . GLU B 1 138 ? 7.547 -4.191 -11.82 1 88.06 138 GLU B O 1
ATOM 5255 N N . THR B 1 139 ? 8.266 -2.119 -12.227 1 91.75 139 THR B N 1
ATOM 5256 C CA . THR B 1 139 ? 8.469 -2.414 -13.641 1 91.75 139 THR B CA 1
ATOM 5257 C C . THR B 1 139 ? 9.578 -3.449 -13.82 1 91.75 139 THR B C 1
ATOM 5259 O O . THR B 1 139 ? 9.445 -4.375 -14.617 1 91.75 139 THR B O 1
ATOM 5262 N N . LEU B 1 140 ? 10.664 -3.312 -13.078 1 93.5 140 LEU B N 1
ATOM 5263 C CA . LEU B 1 140 ? 11.75 -4.285 -13.164 1 93.5 140 LEU B CA 1
ATOM 5264 C C . LEU B 1 140 ? 11.273 -5.672 -12.75 1 93.5 140 LEU B C 1
ATOM 5266 O O . LEU B 1 140 ? 11.57 -6.664 -13.422 1 93.5 140 LEU B O 1
ATOM 5270 N N . ALA B 1 141 ? 10.562 -5.73 -11.633 1 91 141 ALA B N 1
ATOM 5271 C CA . ALA B 1 141 ? 10.023 -7.004 -11.164 1 91 141 ALA B CA 1
ATOM 5272 C C . ALA B 1 141 ? 9.117 -7.641 -12.219 1 91 141 ALA B C 1
ATOM 5274 O O . ALA B 1 141 ? 9.211 -8.844 -12.484 1 91 141 ALA B O 1
ATOM 5275 N N . THR B 1 142 ? 8.281 -6.84 -12.812 1 88.69 142 THR B N 1
ATOM 5276 C CA . THR B 1 142 ? 7.355 -7.336 -13.82 1 88.69 142 THR B CA 1
ATOM 5277 C C . THR B 1 142 ? 8.109 -7.848 -15.047 1 88.69 142 THR B C 1
ATOM 5279 O O . THR B 1 142 ? 7.777 -8.898 -15.594 1 88.69 142 THR B O 1
ATOM 5282 N N . LEU B 1 143 ? 9.133 -7.168 -15.438 1 91 143 LEU B N 1
ATOM 5283 C CA . LEU B 1 143 ? 9.898 -7.555 -16.625 1 91 143 LEU B CA 1
ATOM 5284 C C . LEU B 1 143 ? 10.711 -8.82 -16.359 1 91 143 LEU B C 1
ATOM 5286 O O . LEU B 1 143 ? 10.656 -9.773 -17.141 1 91 143 LEU B O 1
ATOM 5290 N N . TYR B 1 144 ? 11.422 -8.852 -15.211 1 91.62 144 TYR B N 1
ATOM 5291 C CA . TYR B 1 144 ? 12.367 -9.93 -14.938 1 91.62 144 TYR B CA 1
ATOM 5292 C C . TYR B 1 144 ? 11.641 -11.164 -14.414 1 91.62 144 TYR B C 1
ATOM 5294 O O . TYR B 1 144 ? 12.016 -12.297 -14.75 1 91.62 144 TYR B O 1
ATOM 5302 N N . LEU B 1 145 ? 10.633 -10.922 -13.641 1 88.12 145 LEU B N 1
ATOM 5303 C CA . LEU B 1 145 ? 10.109 -12.055 -12.883 1 88.12 145 LEU B CA 1
ATOM 5304 C C . LEU B 1 145 ? 8.766 -12.508 -13.438 1 88.12 145 LEU B C 1
ATOM 5306 O O . LEU B 1 145 ? 8.289 -13.602 -13.109 1 88.12 145 LEU B O 1
ATOM 5310 N N . SER B 1 146 ? 8.164 -11.75 -14.281 1 86.19 146 SER B N 1
ATOM 5311 C CA . SER B 1 146 ? 6.867 -12.156 -14.805 1 86.19 146 SER B CA 1
ATOM 5312 C C . SER B 1 146 ? 6.887 -12.266 -16.328 1 86.19 146 SER B C 1
ATOM 5314 O O . SER B 1 146 ? 6.75 -13.367 -16.875 1 86.19 146 SER B O 1
ATOM 5316 N N . ILE B 1 147 ? 7.277 -11.266 -17.047 1 87.19 147 ILE B N 1
ATOM 5317 C CA . ILE B 1 147 ? 7.172 -11.227 -18.5 1 87.19 147 ILE B CA 1
ATOM 5318 C C . ILE B 1 147 ? 8.25 -12.117 -19.125 1 87.19 147 ILE B C 1
ATOM 5320 O O . ILE B 1 147 ? 7.977 -12.883 -20.047 1 87.19 147 ILE B O 1
ATOM 5324 N N . LEU B 1 148 ? 9.406 -12.031 -18.609 1 89.38 148 LEU B N 1
ATOM 5325 C CA . LEU B 1 148 ? 10.508 -12.797 -19.188 1 89.38 148 LEU B CA 1
ATOM 5326 C C . LEU B 1 148 ? 10.258 -14.297 -19.047 1 89.38 148 LEU B C 1
ATOM 5328 O O . LEU B 1 148 ? 10.305 -15.023 -20.047 1 89.38 148 LEU B O 1
ATOM 5332 N N . PRO B 1 149 ? 9.992 -14.75 -17.859 1 88.81 149 PRO B N 1
ATOM 5333 C CA . PRO B 1 149 ? 9.734 -16.188 -17.781 1 88.81 149 PRO B CA 1
ATOM 5334 C C . PRO B 1 149 ? 8.516 -16.625 -18.594 1 88.81 149 PRO B C 1
ATOM 5336 O O . PRO B 1 149 ? 8.516 -17.719 -19.172 1 88.81 149 PRO B O 1
ATOM 5339 N N . ALA B 1 150 ? 7.523 -15.852 -18.656 1 86.75 150 ALA B N 1
ATOM 5340 C CA . ALA B 1 150 ? 6.34 -16.172 -19.453 1 86.75 150 ALA B CA 1
ATOM 5341 C C . ALA B 1 150 ? 6.68 -16.219 -20.938 1 86.75 150 ALA B C 1
ATOM 5343 O O . ALA B 1 150 ? 6.223 -17.109 -21.656 1 86.75 150 ALA B O 1
ATOM 5344 N N . GLY B 1 151 ? 7.465 -15.289 -21.406 1 87.94 151 GLY B N 1
ATOM 5345 C CA . GLY B 1 151 ? 7.883 -15.273 -22.797 1 87.94 151 GLY B CA 1
ATOM 5346 C C . GLY B 1 151 ? 8.742 -16.469 -23.172 1 87.94 151 GLY B C 1
ATOM 5347 O O . GLY B 1 151 ? 8.508 -17.109 -24.203 1 87.94 151 GLY B O 1
ATOM 5348 N N . VAL B 1 152 ? 9.68 -16.766 -22.328 1 90.62 152 VAL B N 1
ATOM 5349 C CA . VAL B 1 152 ? 10.555 -17.891 -22.578 1 90.62 152 VAL B CA 1
ATOM 5350 C C . VAL B 1 152 ? 9.75 -19.188 -22.547 1 90.62 152 VAL B C 1
ATOM 5352 O O . VAL B 1 152 ? 9.953 -20.078 -23.375 1 90.62 152 VAL B O 1
ATOM 5355 N N . GLY B 1 153 ? 8.891 -19.234 -21.594 1 89.06 153 GLY B N 1
ATOM 5356 C CA . GLY B 1 153 ? 8.031 -20.422 -21.516 1 89.06 153 GLY B CA 1
ATOM 5357 C C . GLY B 1 153 ? 7.148 -20.594 -22.734 1 89.06 153 GLY B C 1
ATOM 5358 O O . GLY B 1 153 ? 6.984 -21.719 -23.219 1 89.06 153 GLY B O 1
ATOM 5359 N N . CYS B 1 154 ? 6.621 -19.594 -23.219 1 88.06 154 CYS B N 1
ATOM 5360 C CA . CYS B 1 154 ? 5.746 -19.656 -24.391 1 88.06 154 CYS B CA 1
ATOM 5361 C C . CYS B 1 154 ? 6.527 -20.047 -25.641 1 88.06 154 CYS B C 1
ATOM 5363 O O . CYS B 1 154 ? 6.062 -20.859 -26.438 1 88.06 154 CYS B O 1
ATOM 5365 N N . ILE B 1 155 ? 7.695 -19.516 -25.781 1 91.06 155 ILE B N 1
ATOM 5366 C CA . ILE B 1 155 ? 8.516 -19.828 -26.953 1 91.06 155 ILE B CA 1
ATOM 5367 C C . ILE B 1 155 ? 8.984 -21.281 -26.875 1 91.06 155 ILE B C 1
ATOM 5369 O O . ILE B 1 155 ? 8.883 -22.016 -27.844 1 91.06 155 ILE B O 1
ATOM 5373 N N . ALA B 1 156 ? 9.484 -21.609 -25.688 1 92.12 156 ALA B N 1
ATOM 5374 C CA . ALA B 1 156 ? 9.914 -22.984 -25.5 1 92.12 156 ALA B CA 1
ATOM 5375 C C . ALA B 1 156 ? 8.75 -23.953 -25.688 1 92.12 156 ALA B C 1
ATOM 5377 O O . ALA B 1 156 ? 8.93 -25.047 -26.25 1 92.12 156 ALA B O 1
ATOM 5378 N N . GLY B 1 157 ? 7.609 -23.547 -25.172 1 90.81 157 GLY B N 1
ATOM 5379 C CA . GLY B 1 157 ? 6.422 -24.359 -25.391 1 90.81 157 GLY B CA 1
ATOM 5380 C C . GLY B 1 157 ? 6.039 -24.484 -26.844 1 90.81 157 GLY B C 1
ATOM 5381 O O . GLY B 1 157 ? 5.738 -25.594 -27.328 1 90.81 157 GLY B O 1
ATOM 5382 N N . ALA B 1 158 ? 6.117 -23.469 -27.578 1 92.12 158 ALA B N 1
ATOM 5383 C CA . ALA B 1 158 ? 5.801 -23.469 -29 1 92.12 158 ALA B CA 1
ATOM 5384 C C . ALA B 1 158 ? 6.773 -24.359 -29.781 1 92.12 158 ALA B C 1
ATOM 5386 O O . ALA B 1 158 ? 6.359 -25.141 -30.641 1 92.12 158 ALA B O 1
ATOM 5387 N N . VAL B 1 159 ? 8.016 -24.281 -29.453 1 93.81 159 VAL B N 1
ATOM 5388 C CA . VAL B 1 159 ? 9.031 -25.078 -30.125 1 93.81 159 VAL B CA 1
ATOM 5389 C C . VAL B 1 159 ? 8.82 -26.562 -29.812 1 93.81 159 VAL B C 1
ATOM 5391 O O . VAL B 1 159 ? 8.93 -27.406 -30.703 1 93.81 159 VAL B O 1
ATOM 5394 N N . SER B 1 160 ? 8.516 -26.797 -28.562 1 93.12 160 SER B N 1
ATOM 5395 C CA . SER B 1 160 ? 8.273 -28.172 -28.172 1 93.12 160 SER B CA 1
ATOM 5396 C C . SER B 1 160 ? 7.062 -28.766 -28.891 1 93.12 160 SER B C 1
ATOM 5398 O O . SER B 1 160 ? 7.082 -29.922 -29.312 1 93.12 160 SER B O 1
ATOM 5400 N N . ILE B 1 161 ? 6.039 -28 -29.047 1 92.69 161 ILE B N 1
ATOM 5401 C CA . ILE B 1 161 ? 4.832 -28.438 -29.734 1 92.69 161 ILE B CA 1
ATOM 5402 C C . ILE B 1 161 ? 5.137 -28.672 -31.219 1 92.69 161 ILE B C 1
ATOM 5404 O O . ILE B 1 161 ? 4.645 -29.641 -31.812 1 92.69 161 ILE B O 1
ATOM 5408 N N . LEU B 1 162 ? 5.992 -27.875 -31.75 1 93.06 162 LEU B N 1
ATOM 5409 C CA . LEU B 1 162 ? 6.383 -28.031 -33.156 1 93.06 162 LEU B CA 1
ATOM 5410 C C . LEU B 1 162 ? 7.18 -29.312 -33.344 1 93.06 162 LEU B C 1
ATOM 5412 O O . LEU B 1 162 ? 6.926 -30.062 -34.312 1 93.06 162 LEU B O 1
ATOM 5416 N N . VAL B 1 163 ? 8.094 -29.609 -32.5 1 92 163 VAL B N 1
ATOM 5417 C CA . VAL B 1 163 ? 9 -30.75 -32.656 1 92 163 VAL B CA 1
ATOM 5418 C C . VAL B 1 163 ? 8.242 -32.031 -32.375 1 92 163 VAL B C 1
ATOM 5420 O O . VAL B 1 163 ? 8.43 -33.031 -33.062 1 92 163 VAL B O 1
ATOM 5423 N N . MET B 1 164 ? 7.379 -32.062 -31.359 1 90 164 MET B N 1
ATOM 5424 C CA . MET B 1 164 ? 6.703 -33.281 -30.938 1 90 164 MET B CA 1
ATOM 5425 C C . MET B 1 164 ? 5.441 -33.531 -31.766 1 90 164 MET B C 1
ATOM 5427 O O . MET B 1 164 ? 5.059 -34.656 -32.031 1 90 164 MET B O 1
ATOM 5431 N N . GLY B 1 165 ? 4.801 -32.594 -32.031 1 87.5 165 GLY B N 1
ATOM 5432 C CA . GLY B 1 165 ? 3.584 -32.719 -32.812 1 87.5 165 GLY B CA 1
ATOM 5433 C C . GLY B 1 165 ? 3.791 -32.438 -34.312 1 87.5 165 GLY B C 1
ATOM 5434 O O . GLY B 1 165 ? 4.098 -33.344 -35.062 1 87.5 165 GLY B O 1
ATOM 5435 N N . GLY B 1 166 ? 3.752 -31.141 -34.75 1 91.19 166 GLY B N 1
ATOM 5436 C CA . GLY B 1 166 ? 3.895 -30.719 -36.125 1 91.19 166 GLY B CA 1
ATOM 5437 C C . GLY B 1 166 ? 3.416 -29.297 -36.375 1 91.19 166 GLY B C 1
ATOM 5438 O O . GLY B 1 166 ? 3.121 -28.578 -35.406 1 91.19 166 GLY B O 1
ATOM 5439 N N . VAL B 1 167 ? 3.365 -28.984 -37.5 1 93.25 167 VAL B N 1
ATOM 5440 C CA . VAL B 1 167 ? 3.035 -27.625 -37.938 1 93.25 167 VAL B CA 1
ATOM 5441 C C . VAL B 1 167 ? 1.565 -27.344 -37.625 1 93.25 167 VAL B C 1
ATOM 5443 O O . VAL B 1 167 ? 1.227 -26.25 -37.156 1 93.25 167 VAL B O 1
ATOM 5446 N N . PRO B 1 168 ? 0.703 -28.297 -37.781 1 93.06 168 PRO B N 1
ATOM 5447 C CA . PRO B 1 168 ? -0.694 -28.016 -37.469 1 93.06 168 PRO B CA 1
ATOM 5448 C C . PRO B 1 168 ? -0.909 -27.766 -35.969 1 93.06 168 PRO B C 1
ATOM 5450 O O . PRO B 1 168 ? -1.712 -26.906 -35.594 1 93.06 168 PRO B O 1
ATOM 5453 N N . GLU B 1 169 ? -0.227 -28.531 -35.125 1 93.19 169 GLU B N 1
ATOM 5454 C CA . GLU B 1 169 ? -0.343 -28.344 -33.688 1 93.19 169 GLU B CA 1
ATOM 5455 C C . GLU B 1 169 ? 0.187 -26.969 -33.25 1 93.19 169 GLU B C 1
ATOM 5457 O O . GLU B 1 169 ? -0.378 -26.328 -32.375 1 93.19 169 GLU B O 1
ATOM 5462 N N . LEU B 1 170 ? 1.241 -26.562 -33.906 1 93.5 170 LEU B N 1
ATOM 5463 C CA . LEU B 1 170 ? 1.772 -25.234 -33.656 1 93.5 170 LEU B CA 1
ATOM 5464 C C . LEU B 1 170 ? 0.77 -24.156 -34.062 1 93.5 170 LEU B C 1
ATOM 5466 O O . LEU B 1 170 ? 0.614 -23.156 -33.375 1 93.5 170 LEU B O 1
ATOM 5470 N N . GLY B 1 171 ? 0.19 -24.375 -35.219 1 94.62 171 GLY B N 1
ATOM 5471 C CA . GLY B 1 171 ? -0.837 -23.438 -35.656 1 94.62 171 GLY B CA 1
ATOM 5472 C C . GLY B 1 171 ? -1.993 -23.312 -34.688 1 94.62 171 GLY B C 1
ATOM 5473 O O . GLY B 1 171 ? -2.502 -22.219 -34.438 1 94.62 171 GLY B O 1
ATOM 5474 N N . ILE B 1 172 ? -2.436 -24.438 -34.094 1 94.44 172 ILE B N 1
ATOM 5475 C CA . ILE B 1 172 ? -3.506 -24.422 -33.094 1 94.44 172 ILE B CA 1
ATOM 5476 C C . ILE B 1 172 ? -3.057 -23.656 -31.859 1 94.44 172 ILE B C 1
ATOM 5478 O O . ILE B 1 172 ? -3.805 -22.828 -31.328 1 94.44 172 ILE B O 1
ATOM 5482 N N . PHE B 1 173 ? -1.845 -23.938 -31.469 1 92.19 173 PHE B N 1
ATOM 5483 C CA . PHE B 1 173 ? -1.306 -23.266 -30.297 1 92.19 173 PHE B CA 1
ATOM 5484 C C . PHE B 1 173 ? -1.273 -21.75 -30.5 1 92.19 173 PHE B C 1
ATOM 5486 O O . PHE B 1 173 ? -1.77 -20.984 -29.672 1 92.19 173 PHE B O 1
ATOM 5493 N N . CYS B 1 174 ? -0.727 -21.312 -31.594 1 91.81 174 CYS B N 1
ATOM 5494 C CA . CYS B 1 174 ? -0.626 -19.891 -31.891 1 91.81 174 CYS B CA 1
ATOM 5495 C C . CYS B 1 174 ? -2.008 -19.266 -32.031 1 91.81 174 CYS B C 1
ATOM 5497 O O . CYS B 1 174 ? -2.227 -18.125 -31.625 1 91.81 174 CYS B O 1
ATOM 5499 N N . GLY B 1 175 ? -2.898 -20 -32.656 1 93.06 175 GLY B N 1
ATOM 5500 C CA . GLY B 1 175 ? -4.262 -19.516 -32.781 1 93.06 175 GLY B CA 1
ATOM 5501 C C . GLY B 1 175 ? -4.945 -19.281 -31.453 1 93.06 175 GLY B C 1
ATOM 5502 O O . GLY B 1 175 ? -5.574 -18.234 -31.25 1 93.06 175 GLY B O 1
ATOM 5503 N N . PHE B 1 176 ? -4.805 -20.188 -30.531 1 91.31 176 PHE B N 1
ATOM 5504 C CA . PHE B 1 176 ? -5.449 -20.047 -29.219 1 91.31 176 PHE B CA 1
ATOM 5505 C C . PHE B 1 176 ? -4.754 -18.984 -28.391 1 91.31 176 PHE B C 1
ATOM 5507 O O . PHE B 1 176 ? -5.395 -18.297 -27.594 1 91.31 176 PHE B O 1
ATOM 5514 N N . VAL B 1 177 ? -3.445 -18.844 -28.516 1 87.06 177 VAL B N 1
ATOM 5515 C CA . VAL B 1 177 ? -2.732 -17.766 -27.828 1 87.06 177 VAL B CA 1
ATOM 5516 C C . VAL B 1 177 ? -3.236 -16.422 -28.312 1 87.06 177 VAL B C 1
ATOM 5518 O O . VAL B 1 177 ? -3.451 -15.5 -27.516 1 87.06 177 VAL B O 1
ATOM 5521 N N . ALA B 1 178 ? -3.438 -16.312 -29.594 1 88.56 178 ALA B N 1
ATOM 5522 C CA . ALA B 1 178 ? -3.973 -15.086 -30.172 1 88.56 178 ALA B CA 1
ATOM 5523 C C . ALA B 1 178 ? -5.375 -14.797 -29.641 1 88.56 178 ALA B C 1
ATOM 5525 O O . ALA B 1 178 ? -5.684 -13.664 -29.266 1 88.56 178 ALA B O 1
ATOM 5526 N N . LEU B 1 179 ? -6.188 -15.859 -29.578 1 90.56 179 LEU B N 1
ATOM 5527 C CA . LEU B 1 179 ? -7.543 -15.703 -29.062 1 90.56 179 LEU B CA 1
ATOM 5528 C C . LEU B 1 179 ? -7.516 -15.375 -27.578 1 90.56 179 LEU B C 1
ATOM 5530 O O . LEU B 1 179 ? -8.336 -14.594 -27.094 1 90.56 179 LEU B O 1
ATOM 5534 N N . TYR B 1 180 ? -6.59 -16.016 -26.859 1 88.12 180 TYR B N 1
ATOM 5535 C CA . TYR B 1 180 ? -6.383 -15.758 -25.453 1 88.12 180 TYR B CA 1
ATOM 5536 C C . TYR B 1 180 ? -6.074 -14.281 -25.203 1 88.12 180 TYR B C 1
ATOM 5538 O O . TYR B 1 180 ? -6.688 -13.648 -24.344 1 88.12 180 TYR B O 1
ATOM 5546 N N . LEU B 1 181 ? -5.207 -13.758 -25.969 1 82.56 181 LEU B N 1
ATOM 5547 C CA . LEU B 1 181 ? -4.781 -12.367 -25.812 1 82.56 181 LEU B CA 1
ATOM 5548 C C . LEU B 1 181 ? -5.871 -11.406 -26.266 1 82.56 181 LEU B C 1
ATOM 5550 O O . LEU B 1 181 ? -6.125 -10.391 -25.625 1 82.56 181 LEU B O 1
ATOM 5554 N N . ALA B 1 182 ? -6.531 -11.695 -27.359 1 87.25 182 ALA B N 1
ATOM 5555 C CA . ALA B 1 182 ? -7.566 -10.836 -27.938 1 87.25 182 ALA B CA 1
ATOM 5556 C C . ALA B 1 182 ? -8.758 -10.719 -26.984 1 87.25 182 ALA B C 1
ATOM 5558 O O . ALA B 1 182 ? -9.359 -9.648 -26.875 1 87.25 182 ALA B O 1
ATOM 5559 N N . GLY B 1 183 ? -9.094 -11.805 -26.312 1 87.44 183 GLY B N 1
ATOM 5560 C CA . GLY B 1 183 ? -10.211 -11.773 -25.391 1 87.44 183 GLY B CA 1
ATOM 5561 C C . GLY B 1 183 ? -9.836 -11.219 -24.031 1 87.44 183 GLY B C 1
ATOM 5562 O O . GLY B 1 183 ? -10.672 -10.617 -23.344 1 87.44 183 GLY B O 1
ATOM 5563 N N . SER B 1 184 ? -8.625 -11.367 -23.609 1 85.88 184 SER B N 1
ATOM 5564 C CA . SER B 1 184 ? -8.195 -10.93 -22.281 1 85.88 184 SER B CA 1
ATOM 5565 C C . SER B 1 184 ? -8 -9.422 -22.234 1 85.88 184 SER B C 1
ATOM 5567 O O . SER B 1 184 ? -8.266 -8.789 -21.203 1 85.88 184 SER B O 1
ATOM 5569 N N . MET B 1 185 ? -7.672 -8.828 -23.328 1 83.44 185 MET B N 1
ATOM 5570 C CA . MET B 1 185 ? -7.297 -7.422 -23.328 1 83.44 185 MET B CA 1
ATOM 5571 C C . MET B 1 185 ? -8.492 -6.539 -22.984 1 83.44 185 MET B C 1
ATOM 5573 O O . MET B 1 185 ? -8.414 -5.703 -22.078 1 83.44 185 MET B O 1
ATOM 5577 N N . PRO B 1 186 ? -9.602 -6.723 -23.656 1 86.25 186 PRO B N 1
ATOM 5578 C CA . PRO B 1 186 ? -10.734 -5.883 -23.266 1 86.25 186 PRO B CA 1
ATOM 5579 C C . PRO B 1 186 ? -11.234 -6.172 -21.859 1 86.25 186 PRO B C 1
ATOM 5581 O O . PRO B 1 186 ? -11.703 -5.266 -21.172 1 86.25 186 PRO B O 1
ATOM 5584 N N . LEU B 1 187 ? -11.164 -7.371 -21.391 1 87.31 187 LEU B N 1
ATOM 5585 C CA . LEU B 1 187 ? -11.602 -7.73 -20.047 1 87.31 187 LEU B CA 1
ATOM 5586 C C . LEU B 1 187 ? -10.688 -7.113 -19 1 87.31 187 LEU B C 1
ATOM 5588 O O . LEU B 1 187 ? -11.164 -6.656 -17.953 1 87.31 187 LEU B O 1
ATOM 5592 N N . ILE B 1 188 ? -9.445 -7.098 -19.281 1 81.81 188 ILE B N 1
ATOM 5593 C CA . ILE B 1 188 ? -8.492 -6.484 -18.375 1 81.81 188 ILE B CA 1
ATOM 5594 C C . ILE B 1 188 ? -8.734 -4.977 -18.297 1 81.81 188 ILE B C 1
ATOM 5596 O O . ILE B 1 188 ? -8.727 -4.395 -17.219 1 81.81 188 ILE B O 1
ATOM 5600 N N . ALA B 1 189 ? -8.977 -4.348 -19.469 1 81.75 189 ALA B N 1
ATOM 5601 C CA . ALA B 1 189 ? -9.242 -2.914 -19.5 1 81.75 189 ALA B CA 1
ATOM 5602 C C . ALA B 1 189 ? -10.484 -2.566 -18.688 1 81.75 189 ALA B C 1
ATOM 5604 O O . ALA B 1 189 ? -10.484 -1.588 -17.938 1 81.75 189 ALA B O 1
ATOM 5605 N N . ARG B 1 190 ? -11.516 -3.381 -18.875 1 85.62 190 ARG B N 1
ATOM 5606 C CA . ARG B 1 190 ? -12.742 -3.137 -18.109 1 85.62 190 ARG B CA 1
ATOM 5607 C C . ARG B 1 190 ? -12.523 -3.389 -16.625 1 85.62 190 ARG B C 1
ATOM 5609 O O . ARG B 1 190 ? -13.031 -2.643 -15.781 1 85.62 190 ARG B O 1
ATOM 5616 N N . HIS B 1 191 ? -11.836 -4.43 -16.25 1 85.44 191 HIS B N 1
ATOM 5617 C CA . HIS B 1 191 ? -11.508 -4.703 -14.852 1 85.44 191 HIS B CA 1
ATOM 5618 C C . HIS B 1 191 ? -10.781 -3.521 -14.219 1 85.44 191 HIS B C 1
ATOM 5620 O O . HIS B 1 191 ? -11.109 -3.119 -13.094 1 85.44 191 HIS B O 1
ATOM 5626 N N . GLN B 1 192 ? -9.93 -2.949 -14.922 1 76.56 192 GLN B N 1
ATOM 5627 C CA . GLN B 1 192 ? -9.148 -1.834 -14.398 1 76.56 192 GLN B CA 1
ATOM 5628 C C . GLN B 1 192 ? -10.016 -0.588 -14.227 1 76.56 192 GLN B C 1
ATOM 5630 O O . GLN B 1 192 ? -9.844 0.172 -13.273 1 76.56 192 GLN B O 1
ATOM 5635 N N . LYS B 1 193 ? -10.812 -0.389 -15.203 1 83.75 193 LYS B N 1
ATOM 5636 C CA . LYS B 1 193 ? -11.727 0.745 -15.102 1 83.75 193 LYS B CA 1
ATOM 5637 C C . LYS B 1 193 ? -12.586 0.653 -13.844 1 83.75 193 LYS B C 1
ATOM 5639 O O . LYS B 1 193 ? -12.664 1.608 -13.07 1 83.75 193 LYS B O 1
ATOM 5644 N N . PHE B 1 194 ? -13.156 -0.484 -13.617 1 87.44 194 PHE B N 1
ATOM 5645 C CA . PHE B 1 194 ? -14.031 -0.644 -12.461 1 87.44 194 PHE B CA 1
ATOM 5646 C C . PHE B 1 194 ? -13.227 -0.656 -11.164 1 87.44 194 PHE B C 1
ATOM 5648 O O . PHE B 1 194 ? -13.711 -0.194 -10.125 1 87.44 194 PHE B O 1
ATOM 5655 N N . GLN B 1 195 ? -12.062 -1.142 -11.219 1 82.31 195 GLN B N 1
ATOM 5656 C CA . GLN B 1 195 ? -11.188 -1.056 -10.055 1 82.31 195 GLN B CA 1
ATOM 5657 C C . GLN B 1 195 ? -10.859 0.397 -9.719 1 82.31 195 GLN B C 1
ATOM 5659 O O . GLN B 1 195 ? -10.781 0.766 -8.539 1 82.31 195 GLN B O 1
ATOM 5664 N N . GLY B 1 196 ? -10.688 1.164 -10.75 1 79.12 196 GLY B N 1
ATOM 5665 C CA . GLY B 1 196 ? -10.469 2.586 -10.547 1 79.12 196 GLY B CA 1
ATOM 5666 C C . GLY B 1 196 ? -11.648 3.285 -9.906 1 79.12 196 GLY B C 1
ATOM 5667 O O . GLY B 1 196 ? -11.484 4.074 -8.969 1 79.12 196 GLY B O 1
ATOM 5668 N N . GLU B 1 197 ? -12.742 2.961 -10.336 1 87.44 197 GLU B N 1
ATOM 5669 C CA . GLU B 1 197 ? -13.961 3.529 -9.766 1 87.44 197 GLU B CA 1
ATOM 5670 C C . GLU B 1 197 ? -14.141 3.1 -8.312 1 87.44 197 GLU B C 1
ATOM 5672 O O . GLU B 1 197 ? -14.586 3.889 -7.477 1 87.44 197 GLU B O 1
ATOM 5677 N N . PHE B 1 198 ? -13.789 1.908 -8.031 1 87.38 198 PHE B N 1
ATOM 5678 C CA . PHE B 1 198 ? -13.852 1.402 -6.668 1 87.38 198 PHE B CA 1
ATOM 5679 C C . PHE B 1 198 ? -12.891 2.168 -5.762 1 87.38 198 PHE B C 1
ATOM 5681 O O . 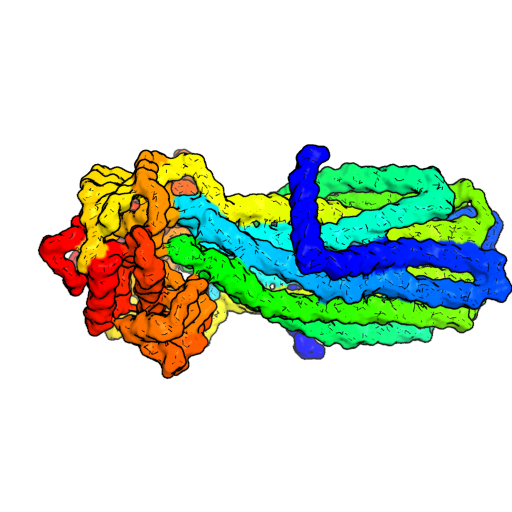PHE B 1 198 ? -13.258 2.568 -4.656 1 87.38 198 PHE B O 1
ATOM 5688 N N . PHE B 1 199 ? -11.773 2.371 -6.234 1 72.38 199 PHE B N 1
ATOM 5689 C CA . PHE B 1 199 ? -10.773 3.076 -5.441 1 72.38 199 PHE B CA 1
ATOM 5690 C C . PHE B 1 199 ? -11.203 4.512 -5.18 1 72.38 199 PHE B C 1
ATOM 5692 O O . PHE B 1 199 ? -11.07 5.016 -4.062 1 72.38 199 PHE B O 1
ATOM 5699 N N . ASP B 1 200 ? -11.766 5.125 -6.18 1 80.06 200 ASP B N 1
ATOM 5700 C CA . ASP B 1 200 ? -12.289 6.477 -6.02 1 80.06 200 ASP B CA 1
ATOM 5701 C C . ASP B 1 200 ? -13.414 6.512 -4.992 1 80.06 200 ASP B C 1
ATOM 5703 O O . ASP B 1 200 ? -13.469 7.406 -4.148 1 80.06 200 ASP B O 1
ATOM 5707 N N . GLY B 1 201 ? -14.289 5.562 -5.164 1 85.5 201 GLY B N 1
ATOM 5708 C CA . GLY B 1 201 ? -15.383 5.461 -4.211 1 85.5 201 GLY B CA 1
ATOM 5709 C C . GLY B 1 201 ? -14.914 5.188 -2.795 1 85.5 201 GLY B C 1
ATOM 5710 O O . GLY B 1 201 ? -15.445 5.762 -1.84 1 85.5 201 GLY B O 1
ATOM 5711 N N . SER B 1 202 ? -13.922 4.359 -2.662 1 85.5 202 SER B N 1
ATOM 5712 C CA . SER B 1 202 ? -13.383 4.039 -1.347 1 85.5 202 SER B CA 1
ATOM 5713 C C . SER B 1 202 ? -12.719 5.254 -0.711 1 85.5 202 SER B C 1
ATOM 5715 O O . SER B 1 202 ? -12.82 5.465 0.499 1 85.5 202 SER B O 1
ATOM 5717 N N . MET B 1 203 ? -12.102 6.09 -1.515 1 76.06 203 MET B N 1
ATOM 5718 C CA . MET B 1 203 ? -11.461 7.309 -1.018 1 76.06 203 MET B CA 1
ATOM 5719 C C . MET B 1 203 ? -12.508 8.305 -0.531 1 76.06 203 MET B C 1
ATOM 5721 O O . MET B 1 203 ? -12.328 8.938 0.513 1 76.06 203 MET B O 1
ATOM 5725 N N . ARG B 1 204 ? -13.523 8.438 -1.298 1 81.94 204 ARG B N 1
ATOM 5726 C CA . ARG B 1 204 ? -14.609 9.312 -0.882 1 81.94 204 ARG B CA 1
ATOM 5727 C C . ARG B 1 204 ? -15.25 8.812 0.41 1 81.94 204 ARG B C 1
ATOM 5729 O O . ARG B 1 204 ? -15.594 9.609 1.286 1 81.94 204 ARG B O 1
ATOM 5736 N N . SER B 1 205 ? -15.414 7.516 0.454 1 89 205 SER B N 1
ATOM 5737 C CA . SER B 1 205 ? -15.977 6.93 1.665 1 89 205 SER B CA 1
ATOM 5738 C C . SER B 1 205 ? -15.078 7.184 2.871 1 89 205 SER B C 1
ATOM 5740 O O . SER B 1 205 ? -15.562 7.402 3.98 1 89 205 SER B O 1
ATOM 5742 N N . PHE B 1 206 ? -13.781 7.16 2.707 1 84.38 206 PHE B N 1
ATOM 5743 C CA . PHE B 1 206 ? -12.836 7.465 3.777 1 84.38 206 PHE B CA 1
ATOM 5744 C C . PHE B 1 206 ? -12.992 8.906 4.242 1 84.38 206 PHE B C 1
ATOM 5746 O O . PHE B 1 206 ? -12.945 9.188 5.441 1 84.38 206 PHE B O 1
ATOM 5753 N N . GLY B 1 207 ? -13.188 9.781 3.266 1 80.25 207 GLY B N 1
ATOM 5754 C CA . GLY B 1 207 ? -13.453 11.172 3.611 1 80.25 207 GLY B CA 1
ATOM 5755 C C . GLY B 1 207 ? -14.727 11.344 4.418 1 80.25 207 GLY B C 1
ATOM 5756 O O . GLY B 1 207 ? -14.75 12.102 5.391 1 80.25 207 GLY B O 1
ATOM 5757 N N . THR B 1 208 ? -15.719 10.648 4.027 1 86.94 208 THR B N 1
ATOM 5758 C CA . THR B 1 208 ? -16.984 10.695 4.75 1 86.94 208 THR B CA 1
ATOM 5759 C C . THR B 1 208 ? -16.828 10.141 6.16 1 86.94 208 THR B C 1
ATOM 5761 O O . THR B 1 208 ? -17.406 10.664 7.109 1 86.94 208 THR B O 1
ATOM 5764 N N . LEU B 1 209 ? -16.094 9.078 6.211 1 90.38 209 LEU B N 1
ATOM 5765 C CA . LEU B 1 209 ? -15.82 8.5 7.523 1 90.38 209 LEU B CA 1
ATOM 5766 C C . LEU B 1 209 ? -15.117 9.5 8.422 1 90.38 209 LEU B C 1
ATOM 5768 O O . LEU B 1 209 ? -15.508 9.688 9.578 1 90.38 209 LEU B O 1
ATOM 5772 N N . GLU B 1 210 ? -14.109 10.047 7.891 1 84.75 210 GLU B N 1
ATOM 5773 C CA . GLU B 1 210 ? -13.352 11.031 8.648 1 84.75 210 GLU B CA 1
ATOM 5774 C C . GLU B 1 210 ? -14.234 12.203 9.078 1 84.75 210 GLU B C 1
ATOM 5776 O O . GLU B 1 210 ? -14.172 12.648 10.227 1 84.75 210 GLU B O 1
ATOM 5781 N N . ASN B 1 211 ? -15.016 12.672 8.172 1 84.94 211 ASN B N 1
ATOM 5782 C CA . ASN B 1 211 ? -15.945 13.758 8.461 1 84.94 211 ASN B CA 1
ATOM 5783 C C . ASN B 1 211 ? -16.938 13.367 9.555 1 84.94 211 ASN B C 1
ATOM 5785 O O . ASN B 1 211 ? -17.219 14.164 10.453 1 84.94 211 ASN B O 1
ATOM 5789 N N . THR B 1 212 ? -17.469 12.242 9.492 1 89.62 212 THR B N 1
ATOM 5790 C CA . THR B 1 212 ? -18.438 11.758 10.469 1 89.62 212 THR B CA 1
ATOM 5791 C C . THR B 1 212 ? -17.797 11.609 11.844 1 89.62 212 THR B C 1
ATOM 5793 O O . THR B 1 212 ? -18.406 11.93 12.859 1 89.62 212 THR B O 1
ATOM 5796 N N . LEU B 1 213 ? -16.562 11.219 11.789 1 89.56 213 LEU B N 1
ATOM 5797 C CA . LEU B 1 213 ? -15.852 11.016 13.047 1 89.56 213 LEU B CA 1
ATOM 5798 C C . LEU B 1 213 ? -15.523 12.344 13.711 1 89.56 213 LEU B C 1
ATOM 5800 O O . LEU B 1 213 ? -15.344 12.406 14.93 1 89.56 213 LEU B O 1
ATOM 5804 N N . ARG B 1 214 ? -15.445 13.398 12.945 1 85 214 ARG B N 1
ATOM 5805 C CA . ARG B 1 214 ? -15.219 14.727 13.5 1 85 214 ARG B CA 1
ATOM 5806 C C . ARG B 1 214 ? -16.438 15.195 14.297 1 85 214 ARG B C 1
ATOM 5808 O O . ARG B 1 214 ? -16.312 16.031 15.188 1 85 214 ARG B O 1
ATOM 5815 N N . LEU B 1 215 ? -17.547 14.609 13.953 1 88.69 215 LEU B N 1
ATOM 5816 C CA . LEU B 1 215 ? -18.812 15.023 14.578 1 88.69 215 LEU B CA 1
ATOM 5817 C C . LEU B 1 215 ? -19.141 14.133 15.773 1 88.69 215 LEU B C 1
ATOM 5819 O O . LEU B 1 215 ? -20.312 13.977 16.125 1 88.69 215 LEU B O 1
ATOM 5823 N N . TRP B 1 216 ? -18.125 13.578 16.359 1 87.5 216 TRP B N 1
ATOM 5824 C CA . TRP B 1 216 ? -18.391 12.594 17.406 1 87.5 216 TRP B CA 1
ATOM 5825 C C . TRP B 1 216 ? -18.984 13.266 18.641 1 87.5 216 TRP B C 1
ATOM 5827 O O . TRP B 1 216 ? -19.844 12.695 19.312 1 87.5 216 TRP B O 1
ATOM 5837 N N . ARG B 1 217 ? -18.641 14.531 18.969 1 84.69 217 ARG B N 1
ATOM 5838 C CA . ARG B 1 217 ? -19.188 15.227 20.141 1 84.69 217 ARG B CA 1
ATOM 5839 C C . ARG B 1 217 ? -20.672 15.523 19.969 1 84.69 217 ARG B C 1
ATOM 5841 O O . ARG B 1 217 ? -21.469 15.234 20.859 1 84.69 217 ARG B O 1
ATOM 5848 N N . GLU B 1 218 ? -20.922 16.062 18.828 1 86.88 218 GLU B N 1
ATOM 5849 C CA . GLU B 1 218 ? -22.312 16.359 18.531 1 86.88 218 GLU B CA 1
ATOM 5850 C C . GLU B 1 218 ? -23.156 15.094 18.531 1 86.88 218 GLU B C 1
ATOM 5852 O O . GLU B 1 218 ? -24.281 15.094 19.016 1 86.88 218 GLU B O 1
ATOM 5857 N N . SER B 1 219 ? -22.578 14.078 17.953 1 89.06 219 SER B N 1
ATOM 5858 C CA . SER B 1 219 ? -23.281 12.805 17.875 1 89.06 219 SER B CA 1
ATOM 5859 C C . SER B 1 219 ? -23.562 12.234 19.25 1 89.06 219 SER B C 1
ATOM 5861 O O . SER B 1 219 ? -24.656 11.727 19.516 1 89.06 219 SER B O 1
ATOM 5863 N N . ARG B 1 220 ? -22.641 12.344 20.109 1 84.81 220 ARG B N 1
ATOM 5864 C CA . ARG B 1 220 ? -22.797 11.812 21.453 1 84.81 220 ARG B CA 1
ATOM 5865 C C . ARG B 1 220 ? -23.828 12.617 22.25 1 84.81 220 ARG B C 1
ATOM 5867 O O . ARG B 1 220 ? -24.656 12.047 22.953 1 84.81 220 ARG B O 1
ATOM 5874 N N . ILE B 1 221 ? -23.797 13.883 22.141 1 83.44 221 ILE B N 1
ATOM 5875 C CA . ILE B 1 221 ? -24.672 14.766 22.906 1 83.44 221 ILE B CA 1
ATOM 5876 C C . ILE B 1 221 ? -26.109 14.664 22.391 1 83.44 221 ILE B C 1
ATOM 5878 O O . ILE B 1 221 ? -27.047 14.602 23.172 1 83.44 221 ILE B O 1
ATOM 5882 N N . LEU B 1 222 ? -26.219 14.523 21.078 1 85.44 222 LEU B N 1
ATOM 5883 C CA . LEU B 1 222 ? -27.547 14.523 20.484 1 85.44 222 LEU B CA 1
ATOM 5884 C C . LEU B 1 222 ? -28.047 13.094 20.281 1 85.44 222 LEU B C 1
ATOM 5886 O O . LEU B 1 222 ? -29.188 12.891 19.844 1 85.44 222 LEU B O 1
ATOM 5890 N N . GLY B 1 223 ? -27.25 12.078 20.578 1 83.38 223 GLY B N 1
ATOM 5891 C CA . GLY B 1 223 ? -27.641 10.688 20.438 1 83.38 223 GLY B CA 1
ATOM 5892 C C . GLY B 1 223 ? -27.859 10.281 19 1 83.38 223 GLY B C 1
ATOM 5893 O O . GLY B 1 223 ? -28.844 9.617 18.672 1 83.38 223 GLY B O 1
ATOM 5894 N N . ALA B 1 224 ? -27.031 10.766 18.141 1 87.88 224 ALA B N 1
ATOM 5895 C CA . ALA B 1 224 ? -27.219 10.523 16.703 1 87.88 224 ALA B CA 1
ATOM 5896 C C . ALA B 1 224 ? -26.312 9.398 16.219 1 87.88 224 ALA B C 1
ATOM 5898 O O . ALA B 1 224 ? -26.125 9.234 15.008 1 87.88 224 ALA B O 1
ATOM 5899 N N . ALA B 1 225 ? -25.812 8.562 17.094 1 89.44 225 ALA B N 1
ATOM 5900 C CA . ALA B 1 225 ? -24.859 7.523 16.719 1 89.44 225 ALA B CA 1
ATOM 5901 C C . ALA B 1 225 ? -25.5 6.504 15.781 1 89.44 225 ALA B C 1
ATOM 5903 O O . ALA B 1 225 ? -24.938 6.16 14.742 1 89.44 225 ALA B O 1
ATOM 5904 N N . PRO B 1 226 ? -26.734 6.082 16.062 1 90.44 226 PRO B N 1
ATOM 5905 C CA . PRO B 1 226 ? -27.359 5.109 15.148 1 90.44 226 PRO B CA 1
ATOM 5906 C C . PRO B 1 226 ? -27.625 5.691 13.766 1 90.44 226 PRO B C 1
ATOM 5908 O O . PRO B 1 226 ? -27.5 4.992 12.758 1 90.44 226 PRO B O 1
ATOM 5911 N N . PHE B 1 227 ? -27.969 6.977 13.805 1 91.25 227 PHE B N 1
ATOM 5912 C CA . PHE B 1 227 ? -28.203 7.641 12.531 1 91.25 227 PHE B CA 1
ATOM 5913 C C . PHE B 1 227 ? -26.922 7.695 11.695 1 91.25 227 PHE B C 1
ATOM 5915 O O . PHE B 1 227 ? -26.938 7.383 10.508 1 91.25 227 PHE B O 1
ATOM 5922 N N . LEU B 1 228 ? -25.891 8.07 12.32 1 92.31 228 LEU B N 1
ATOM 5923 C CA . LEU B 1 228 ? -24.609 8.188 11.617 1 92.31 228 LEU B CA 1
ATOM 5924 C C . LEU B 1 228 ? -24.125 6.816 11.156 1 92.31 228 LEU B C 1
ATOM 5926 O O . LEU B 1 228 ? -23.531 6.691 10.078 1 92.31 228 LEU B O 1
ATOM 5930 N N . HIS B 1 229 ? -24.359 5.828 11.984 1 93.56 229 HIS B N 1
ATOM 5931 C CA . HIS B 1 229 ? -24.031 4.453 11.617 1 93.56 229 HIS B CA 1
ATOM 5932 C C . HIS B 1 229 ? -24.766 4.039 10.344 1 93.56 229 HIS B C 1
ATOM 5934 O O . HIS B 1 229 ? -24.156 3.545 9.398 1 93.56 229 HIS B O 1
ATOM 5940 N N . ASP B 1 230 ? -26.062 4.234 10.336 1 93.12 230 ASP B N 1
ATOM 5941 C CA . ASP B 1 230 ? -26.891 3.807 9.203 1 93.12 230 ASP B CA 1
ATOM 5942 C C . ASP B 1 230 ? -26.562 4.621 7.953 1 93.12 230 ASP B C 1
ATOM 5944 O O . ASP B 1 230 ? -26.547 4.082 6.844 1 93.12 230 ASP B O 1
ATOM 5948 N N . ARG B 1 231 ? -26.344 5.867 8.18 1 91.62 231 ARG B N 1
ATOM 5949 C CA . ARG B 1 231 ? -26 6.73 7.051 1 91.62 231 ARG B CA 1
ATOM 5950 C C . ARG B 1 231 ? -24.703 6.289 6.395 1 91.62 231 ARG B C 1
ATOM 5952 O O . ARG B 1 231 ? -24.609 6.23 5.168 1 91.62 231 ARG B O 1
ATOM 5959 N N . TYR B 1 232 ? -23.734 6.012 7.219 1 93.06 232 TYR B N 1
ATOM 5960 C CA . TYR B 1 232 ? -22.453 5.562 6.684 1 93.06 232 TYR B CA 1
ATOM 5961 C C . TYR B 1 232 ? -22.594 4.215 5.984 1 93.06 232 TYR B C 1
ATOM 5963 O O . TYR B 1 232 ? -22.031 4.004 4.91 1 93.06 232 TYR B O 1
ATOM 5971 N N . ALA B 1 233 ? -23.391 3.34 6.59 1 93.5 233 ALA B N 1
ATOM 5972 C CA . ALA B 1 233 ? -23.609 2.025 5.992 1 93.5 233 ALA B CA 1
ATOM 5973 C C . ALA B 1 233 ? -24.281 2.152 4.625 1 93.5 233 ALA B C 1
ATOM 5975 O O . ALA B 1 233 ? -23.906 1.45 3.682 1 93.5 233 ALA B O 1
ATOM 5976 N N . GLN B 1 234 ? -25.172 3.072 4.535 1 91.94 234 GLN B N 1
ATOM 5977 C CA . GLN B 1 234 ? -25.875 3.285 3.268 1 91.94 234 GL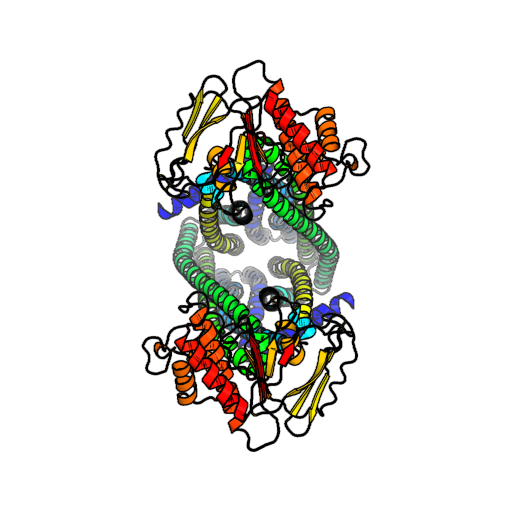N B CA 1
ATOM 5978 C C . GLN B 1 234 ? -24.953 3.916 2.232 1 91.94 234 GLN B C 1
ATOM 5980 O O . GLN B 1 234 ? -25.047 3.611 1.041 1 91.94 234 GLN B O 1
ATOM 5985 N N . GLY B 1 235 ? -24.094 4.754 2.701 1 91.31 235 GLY B N 1
ATOM 5986 C CA . GLY B 1 235 ? -23.141 5.402 1.81 1 91.31 235 GLY B CA 1
ATOM 5987 C C . GLY B 1 235 ? -22.125 4.449 1.231 1 91.31 235 GLY B C 1
ATOM 5988 O O . GLY B 1 235 ? -21.516 4.734 0.2 1 91.31 235 GLY B O 1
ATOM 5989 N N . ARG B 1 236 ? -22 3.32 1.847 1 93.69 236 ARG B N 1
ATOM 5990 C CA . ARG B 1 236 ? -21.016 2.34 1.412 1 93.69 236 ARG B CA 1
ATOM 5991 C C . ARG B 1 236 ? -21.578 1.426 0.333 1 93.69 236 ARG B C 1
ATOM 5993 O O . ARG B 1 236 ? -20.828 0.736 -0.364 1 93.69 236 ARG B O 1
ATOM 6000 N N . LEU B 1 237 ? -22.891 1.439 0.119 1 93.44 237 LEU B N 1
ATOM 6001 C CA . LEU B 1 237 ? -23.547 0.512 -0.794 1 93.44 237 LEU B CA 1
ATOM 6002 C C . LEU B 1 237 ? -23.062 0.73 -2.227 1 93.44 237 LEU B C 1
ATOM 6004 O O . LEU B 1 237 ? -22.719 -0.227 -2.922 1 93.44 237 LEU B O 1
ATOM 6008 N N . PRO B 1 238 ? -22.969 2.004 -2.656 1 93 238 PRO B N 1
ATOM 6009 C CA . PRO B 1 238 ? -22.453 2.188 -4.012 1 93 238 PRO B CA 1
ATOM 6010 C C . PRO B 1 238 ? -21 1.722 -4.156 1 93 238 PRO B C 1
ATOM 6012 O O . PRO B 1 238 ? -20.609 1.263 -5.227 1 93 238 PRO B O 1
ATOM 6015 N N . VAL B 1 239 ? -20.219 1.855 -3.117 1 91.38 239 VAL B N 1
ATOM 6016 C CA . VAL B 1 239 ? -18.844 1.39 -3.133 1 91.38 239 VAL B CA 1
ATOM 6017 C C . VAL B 1 239 ? -18.812 -0.129 -3.291 1 91.38 239 VAL B C 1
ATOM 6019 O O . VAL B 1 239 ? -18.016 -0.661 -4.078 1 91.38 239 VAL B O 1
ATOM 6022 N N . GLU B 1 240 ? -19.75 -0.774 -2.611 1 93.5 240 GLU B N 1
ATOM 6023 C CA . GLU B 1 240 ? -19.875 -2.225 -2.729 1 93.5 240 GLU B CA 1
ATOM 6024 C C . GLU B 1 240 ? -20.234 -2.635 -4.152 1 93.5 240 GLU B C 1
ATOM 6026 O O . GLU B 1 240 ? -19.688 -3.6 -4.684 1 93.5 240 GLU B O 1
ATOM 6031 N N . ALA B 1 241 ? -21.141 -1.916 -4.719 1 93.94 241 ALA B N 1
ATOM 6032 C CA . ALA B 1 241 ? -21.609 -2.25 -6.062 1 93.94 241 ALA B CA 1
ATOM 6033 C C . ALA B 1 241 ? -20.469 -2.125 -7.082 1 93.94 241 ALA B C 1
ATOM 6035 O O . ALA B 1 241 ? -20.344 -2.963 -7.977 1 93.94 241 ALA B O 1
ATOM 6036 N N . LYS B 1 242 ? -19.688 -1.135 -6.953 1 91.44 242 LYS B N 1
ATOM 6037 C CA . LYS B 1 242 ? -18.562 -0.948 -7.855 1 91.44 242 LYS B CA 1
ATOM 6038 C C . LYS B 1 242 ? -17.516 -2.049 -7.664 1 91.44 242 LYS B C 1
ATOM 6040 O O . LYS B 1 242 ? -16.922 -2.518 -8.633 1 91.44 242 LYS B O 1
ATOM 6045 N N . ALA B 1 243 ? -17.281 -2.406 -6.438 1 90.69 243 ALA B N 1
ATOM 6046 C CA . ALA B 1 243 ? -16.375 -3.508 -6.164 1 90.69 243 ALA B CA 1
ATOM 6047 C C . ALA B 1 243 ? -16.859 -4.805 -6.805 1 90.69 243 ALA B C 1
ATOM 6049 O O . ALA B 1 243 ? -16.078 -5.551 -7.391 1 90.69 243 ALA B O 1
ATOM 6050 N N . LEU B 1 244 ? -18.203 -5.082 -6.738 1 93.38 244 LEU B N 1
ATOM 6051 C CA . LEU B 1 244 ? -18.766 -6.316 -7.277 1 93.38 244 LEU B CA 1
ATOM 6052 C C . LEU B 1 244 ? -18.609 -6.363 -8.797 1 93.38 244 LEU B C 1
ATOM 6054 O O . LEU B 1 244 ? -18.406 -7.434 -9.367 1 93.38 244 LEU B O 1
ATOM 6058 N N . LYS B 1 245 ? -18.672 -5.23 -9.398 1 93.25 245 LYS B N 1
ATOM 6059 C CA . LYS B 1 245 ? -18.469 -5.195 -10.844 1 93.25 245 LYS B CA 1
ATOM 6060 C C . LYS B 1 245 ? -17.031 -5.586 -11.195 1 93.25 245 LYS B C 1
ATOM 6062 O O . LYS B 1 245 ? -16.797 -6.305 -12.164 1 93.25 245 LYS B O 1
ATOM 6067 N N . SER B 1 246 ? -16.109 -5.129 -10.406 1 89.38 246 SER B N 1
ATOM 6068 C CA . SER B 1 246 ? -14.727 -5.516 -10.617 1 89.38 246 SER B CA 1
ATOM 6069 C C . SER B 1 246 ? -14.531 -7.02 -10.445 1 89.38 246 SER B C 1
ATOM 6071 O O . SER B 1 246 ? -13.812 -7.652 -11.227 1 89.38 246 SER B O 1
ATOM 6073 N N . TYR B 1 247 ? -15.211 -7.605 -9.445 1 91.38 247 TYR B N 1
ATOM 6074 C CA . TYR B 1 247 ? -15.109 -9.039 -9.211 1 91.38 247 TYR B CA 1
ATOM 6075 C C . TYR B 1 247 ? -15.742 -9.828 -10.352 1 91.38 247 TYR B C 1
ATOM 6077 O O . TYR B 1 247 ? -15.266 -10.906 -10.711 1 91.38 247 TYR B O 1
ATOM 6085 N N . ARG B 1 248 ? -16.781 -9.312 -10.93 1 93.56 248 ARG B N 1
ATOM 6086 C CA . ARG B 1 248 ? -17.438 -9.969 -12.062 1 93.56 248 ARG B CA 1
ATOM 6087 C C . ARG B 1 248 ? -16.5 -10.047 -13.258 1 93.56 248 ARG B C 1
ATOM 6089 O O . ARG B 1 248 ? -16.438 -11.07 -13.945 1 93.56 248 ARG B O 1
ATOM 6096 N N . TYR B 1 249 ? -15.789 -9.062 -13.484 1 90.25 249 TYR B N 1
ATOM 6097 C CA . TYR B 1 249 ? -14.875 -9.062 -14.625 1 90.25 249 TYR B CA 1
ATOM 6098 C C . TYR B 1 249 ? -13.648 -9.922 -14.336 1 90.25 249 TYR B C 1
ATOM 6100 O O . TYR B 1 249 ? -13.039 -10.469 -15.258 1 90.25 249 TYR B O 1
ATOM 6108 N N . THR B 1 250 ? -13.344 -10.031 -13.039 1 86.75 250 THR B N 1
ATOM 6109 C CA . THR B 1 250 ? -12.305 -10.992 -12.688 1 86.75 250 THR B CA 1
ATOM 6110 C C . THR B 1 250 ? -12.758 -12.414 -12.992 1 86.75 250 THR B C 1
ATOM 6112 O O . THR B 1 250 ? -11.992 -13.219 -13.516 1 86.75 250 THR B O 1
ATOM 6115 N N . MET B 1 251 ? -14.031 -12.641 -12.703 1 91.75 251 MET B N 1
ATOM 6116 C CA . MET B 1 251 ? -14.609 -13.945 -13.016 1 91.75 251 MET B CA 1
ATOM 6117 C C . MET B 1 251 ? -14.578 -14.203 -14.516 1 91.75 251 MET B C 1
ATOM 6119 O O . MET B 1 251 ? -14.133 -15.266 -14.961 1 91.75 251 MET B O 1
ATOM 6123 N N . LEU B 1 252 ? -14.984 -13.234 -15.25 1 92.81 252 LEU B N 1
ATOM 6124 C CA . LEU B 1 252 ? -15.055 -13.398 -16.703 1 92.81 252 LEU B CA 1
ATOM 6125 C C . LEU B 1 252 ? -13.664 -13.57 -17.297 1 92.81 252 LEU B C 1
ATOM 6127 O O . LEU B 1 252 ? -13.469 -14.375 -18.219 1 92.81 252 LEU B O 1
ATOM 6131 N N . LEU B 1 253 ? -12.734 -12.891 -16.75 1 86.94 253 LEU B N 1
ATOM 6132 C CA . LEU B 1 253 ? -11.367 -12.961 -17.25 1 86.94 253 LEU B CA 1
ATOM 6133 C C . LEU B 1 253 ? -10.773 -14.352 -17.016 1 86.94 253 LEU B C 1
ATOM 6135 O O . LEU B 1 253 ? -10.297 -14.992 -17.953 1 86.94 253 LEU B O 1
ATOM 6139 N N . HIS B 1 254 ? -10.883 -14.883 -15.797 1 86.5 254 HIS B N 1
ATOM 6140 C CA . HIS B 1 254 ? -10.258 -16.156 -15.461 1 86.5 254 HIS B CA 1
ATOM 6141 C C . HIS B 1 254 ? -11.023 -17.328 -16.094 1 86.5 254 HIS B C 1
ATOM 6143 O O . HIS B 1 254 ? -10.422 -18.328 -16.469 1 86.5 254 HIS B O 1
ATOM 6149 N N . THR B 1 255 ? -12.367 -17.109 -16.266 1 90.25 255 THR B N 1
ATOM 6150 C CA . THR B 1 255 ? -13.141 -18.141 -16.953 1 90.25 255 THR B CA 1
ATOM 6151 C C . THR B 1 255 ? -12.805 -18.188 -18.438 1 90.25 255 THR B C 1
ATOM 6153 O O . THR B 1 255 ? -12.672 -19.266 -19.016 1 90.25 255 THR B O 1
ATOM 6156 N N . TRP B 1 256 ? -12.602 -17 -19 1 90.44 256 TRP B N 1
ATOM 6157 C CA . TRP B 1 256 ? -12.211 -16.938 -20.391 1 90.44 256 TRP B CA 1
ATOM 6158 C C . TRP B 1 256 ? -10.82 -17.531 -20.594 1 90.44 256 TRP B C 1
ATOM 6160 O O . TRP B 1 256 ? -10.633 -18.375 -21.469 1 90.44 256 TRP B O 1
ATOM 6170 N N . GLN B 1 257 ? -9.961 -17.125 -19.797 1 86 257 GLN B N 1
ATOM 6171 C CA . GLN B 1 257 ? -8.586 -17.609 -19.922 1 86 257 GLN B CA 1
ATOM 6172 C C . GLN B 1 257 ? -8.5 -19.109 -19.672 1 86 257 GLN B C 1
ATOM 6174 O O . GLN B 1 257 ? -7.816 -19.828 -20.391 1 86 257 GLN B O 1
ATOM 6179 N N . GLY B 1 258 ? -9.242 -19.531 -18.625 1 87.12 258 GLY B N 1
ATOM 6180 C CA . GLY B 1 258 ? -9.258 -20.969 -18.344 1 87.12 258 GLY B CA 1
ATOM 6181 C C . GLY B 1 258 ? -9.867 -21.781 -19.469 1 87.12 258 GLY B C 1
ATOM 6182 O O . GLY B 1 258 ? -9.344 -22.844 -19.828 1 87.12 258 GLY B O 1
ATOM 6183 N N . ALA B 1 259 ? -10.883 -21.281 -20.094 1 91.12 259 ALA B N 1
ATOM 6184 C CA . ALA B 1 259 ? -11.547 -21.969 -21.188 1 91.12 259 ALA B CA 1
ATOM 6185 C C . ALA B 1 259 ? -10.648 -22.062 -22.406 1 91.12 259 ALA B C 1
ATOM 6187 O O . ALA B 1 259 ? -10.562 -23.109 -23.047 1 91.12 259 ALA B O 1
ATOM 6188 N N . MET B 1 260 ? -9.969 -21.016 -22.719 1 90.5 260 MET B N 1
ATOM 6189 C CA . MET B 1 260 ? -9.094 -21 -23.875 1 90.5 260 MET B CA 1
ATOM 6190 C C . MET B 1 260 ? -7.926 -21.953 -23.703 1 90.5 260 MET B C 1
ATOM 6192 O O . MET B 1 260 ? -7.543 -22.656 -24.641 1 90.5 260 MET B O 1
ATOM 6196 N N . LEU B 1 261 ? -7.43 -22 -22.531 1 86.75 261 LEU B N 1
ATOM 6197 C CA . LEU B 1 261 ? -6.297 -22.875 -22.266 1 86.75 261 LEU B CA 1
ATOM 6198 C C . LEU B 1 261 ? -6.727 -24.344 -22.297 1 86.75 261 LEU B C 1
ATOM 6200 O O . LEU B 1 261 ? -6.012 -25.188 -22.844 1 86.75 261 LEU B O 1
ATOM 6204 N N . ALA B 1 262 ? -7.883 -24.609 -21.734 1 90.62 262 ALA B N 1
ATOM 6205 C CA . ALA B 1 262 ? -8.398 -25.969 -21.734 1 90.62 262 ALA B CA 1
ATOM 6206 C C . ALA B 1 262 ? -8.711 -26.438 -23.156 1 90.62 262 ALA B C 1
ATOM 6208 O O . ALA B 1 262 ? -8.406 -27.578 -23.531 1 90.62 262 ALA B O 1
ATOM 6209 N N . LEU B 1 263 ? -9.25 -25.547 -23.953 1 93.5 263 LEU B N 1
ATOM 6210 C CA . LEU B 1 263 ? -9.578 -25.875 -25.328 1 93.5 263 LEU B CA 1
ATOM 6211 C C . LEU B 1 263 ? -8.312 -26.062 -26.156 1 93.5 263 LEU B C 1
ATOM 6213 O O . LEU B 1 263 ? -8.266 -26.922 -27.047 1 93.5 263 LEU B O 1
ATOM 6217 N N . CYS B 1 264 ? -7.332 -25.25 -25.859 1 91.75 264 CYS B N 1
ATOM 6218 C CA . CYS B 1 264 ? -6.051 -25.391 -26.531 1 91.75 264 CYS B CA 1
ATOM 6219 C C . CYS B 1 264 ? -5.438 -26.75 -26.25 1 91.75 264 CYS B C 1
ATOM 6221 O O . CYS B 1 264 ? -5.027 -27.469 -27.172 1 91.75 264 CYS B O 1
ATOM 6223 N N . LEU B 1 265 ? -5.414 -27.109 -25 1 91.38 265 LEU B N 1
ATOM 6224 C CA . LEU B 1 265 ? -4.887 -28.406 -24.594 1 91.38 265 LEU B CA 1
ATOM 6225 C C . LEU B 1 265 ? -5.664 -29.531 -25.266 1 91.38 265 LEU B C 1
ATOM 6227 O O . LEU B 1 265 ? -5.066 -30.453 -25.828 1 91.38 265 LEU B O 1
ATOM 6231 N N . LEU B 1 266 ? -6.973 -29.422 -25.281 1 94.69 266 LEU B N 1
ATOM 6232 C CA . LEU B 1 266 ? -7.836 -30.438 -25.875 1 94.69 266 LEU B CA 1
ATOM 6233 C C . LEU B 1 266 ? -7.578 -30.562 -27.375 1 94.69 266 LEU B C 1
ATOM 6235 O O . LEU B 1 266 ? -7.398 -31.672 -27.891 1 94.69 266 LEU B O 1
ATOM 6239 N N . ALA B 1 267 ? -7.508 -29.453 -28.016 1 95.38 267 ALA B N 1
ATOM 6240 C CA . ALA B 1 267 ? -7.379 -29.453 -29.469 1 95.38 267 ALA B CA 1
ATOM 6241 C C . ALA B 1 267 ? -6.027 -30.016 -29.891 1 95.38 267 ALA B C 1
ATOM 6243 O O . ALA B 1 267 ? -5.961 -30.859 -30.797 1 95.38 267 ALA B O 1
ATOM 6244 N N . ILE B 1 268 ? -4.988 -29.656 -29.281 1 94 268 ILE B N 1
ATOM 6245 C CA . ILE B 1 268 ? -3.641 -30.047 -29.672 1 94 268 ILE B CA 1
ATOM 6246 C C . ILE B 1 268 ? -3.447 -31.547 -29.406 1 94 268 ILE B C 1
ATOM 6248 O O . ILE B 1 268 ? -3.016 -32.281 -30.281 1 94 268 ILE B O 1
ATOM 6252 N N . VAL B 1 269 ? -3.791 -31.984 -28.188 1 93.5 269 VAL B N 1
ATOM 6253 C CA . VAL B 1 269 ? -3.516 -33.344 -27.797 1 93.5 269 VAL B CA 1
ATOM 6254 C C . VAL B 1 269 ? -4.469 -34.312 -28.516 1 93.5 269 VAL B C 1
ATOM 6256 O O . VAL B 1 269 ? -4.07 -35.406 -28.938 1 93.5 269 VAL B O 1
ATOM 6259 N N . LEU B 1 270 ? -5.715 -33.875 -28.703 1 94.31 270 LEU B N 1
ATOM 6260 C CA . LEU B 1 270 ? -6.68 -34.719 -29.406 1 94.31 270 LEU B CA 1
ATOM 6261 C C . LEU B 1 270 ? -6.273 -34.906 -30.859 1 94.31 270 LEU B C 1
ATOM 6263 O O . LEU B 1 270 ? -6.402 -36 -31.406 1 94.31 270 LEU B O 1
ATOM 6267 N N . LYS B 1 271 ? -5.84 -33.844 -31.484 1 94.38 271 LYS B N 1
ATOM 6268 C CA . LYS B 1 271 ? -5.371 -33.969 -32.875 1 94.38 271 LYS B CA 1
ATOM 6269 C C . LYS B 1 271 ? -4.188 -34.938 -32.969 1 94.38 271 LYS B C 1
ATOM 6271 O O . LYS B 1 271 ? -4.121 -35.75 -33.875 1 94.38 271 LYS B O 1
ATOM 6276 N N . THR B 1 272 ? -3.277 -34.812 -32.062 1 92.38 272 THR B N 1
ATOM 6277 C CA . THR B 1 272 ? -2.094 -35.656 -32.062 1 92.38 272 THR B CA 1
ATOM 6278 C C . THR B 1 272 ? -2.479 -37.125 -31.859 1 92.38 272 THR B C 1
ATOM 6280 O O . THR B 1 272 ? -1.901 -38 -32.469 1 92.38 272 THR B O 1
ATOM 6283 N N . VAL B 1 273 ? -3.467 -37.406 -31.031 1 92.06 273 VAL B N 1
ATOM 6284 C CA . VAL B 1 273 ? -3.883 -38.75 -30.703 1 92.06 273 VAL B CA 1
ATOM 6285 C C . VAL B 1 273 ? -4.664 -39.375 -31.859 1 92.06 273 VAL B C 1
ATOM 6287 O O . VAL B 1 273 ? -4.438 -40.5 -32.25 1 92.06 273 VAL B O 1
ATOM 6290 N N . LEU B 1 274 ? -5.539 -38.625 -32.5 1 92.5 274 LEU B N 1
ATOM 6291 C CA . LEU B 1 274 ? -6.438 -39.156 -33.5 1 92.5 274 LEU B CA 1
ATOM 6292 C C . LEU B 1 274 ? -5.738 -39.25 -34.875 1 92.5 274 LEU B C 1
ATOM 6294 O O . LEU B 1 274 ? -5.98 -40.188 -35.625 1 92.5 274 LEU B O 1
ATOM 6298 N N . PHE B 1 275 ? -4.809 -38.344 -35.188 1 91.19 275 PHE B N 1
ATOM 6299 C CA . PHE B 1 275 ? -4.281 -38.281 -36.531 1 91.19 275 PHE B CA 1
ATOM 6300 C C . PHE B 1 275 ? -2.768 -38.469 -36.531 1 91.19 275 PHE B C 1
ATOM 6302 O O . PHE B 1 275 ? -2.133 -38.406 -37.594 1 91.19 275 PHE B O 1
ATOM 6309 N N . GLY B 1 276 ? -2.182 -38.625 -35.312 1 88.06 276 GLY B N 1
ATOM 6310 C CA . GLY B 1 276 ? -0.741 -38.781 -35.25 1 88.06 276 GLY B CA 1
ATOM 6311 C C . GLY B 1 276 ? -0.284 -40.094 -35.875 1 88.06 276 GLY B C 1
ATOM 6312 O O . GLY B 1 276 ? -0.986 -41.094 -35.812 1 88.06 276 GLY B O 1
ATOM 6313 N N . GLU B 1 277 ? 0.901 -39.969 -36.625 1 86.75 277 GLU B N 1
ATOM 6314 C CA . GLU B 1 277 ? 1.479 -41.156 -37.25 1 86.75 277 GLU B CA 1
ATOM 6315 C C . GLU B 1 277 ? 2.6 -41.75 -36.406 1 86.75 277 GLU B C 1
ATOM 6317 O O . GLU B 1 277 ? 3.504 -41.031 -35.969 1 86.75 277 GLU B O 1
ATOM 6322 N N . GLY B 1 278 ? 2.383 -42.781 -35.688 1 84.56 278 GLY B N 1
ATOM 6323 C CA . GLY B 1 278 ? 3.408 -43.438 -34.875 1 84.56 278 GLY B CA 1
ATOM 6324 C C . GLY B 1 278 ? 2.898 -44.656 -34.125 1 84.56 278 GLY B C 1
ATOM 6325 O O . GLY B 1 278 ? 1.723 -45 -34.25 1 84.56 278 GLY B O 1
ATOM 6326 N N . SER B 1 279 ? 3.857 -45.25 -33.531 1 86.75 279 SER B N 1
ATOM 6327 C CA . SER B 1 279 ? 3.506 -46.406 -32.688 1 86.75 279 SER B CA 1
ATOM 6328 C C . SER B 1 279 ? 2.678 -46 -31.484 1 86.75 279 SER B C 1
ATOM 6330 O O . SER B 1 279 ? 2.676 -44.812 -31.109 1 86.75 279 SER B O 1
ATOM 6332 N N . PRO B 1 280 ? 1.88 -46.875 -30.922 1 86.44 280 PRO B N 1
ATOM 6333 C CA . PRO B 1 280 ? 1.104 -46.531 -29.734 1 86.44 280 PRO B CA 1
ATOM 6334 C C . PRO B 1 280 ? 1.969 -46 -28.594 1 86.44 280 PRO B C 1
ATOM 6336 O O . PRO B 1 280 ? 1.542 -45.094 -27.875 1 86.44 280 PRO B O 1
ATOM 6339 N N . ALA B 1 281 ? 3.184 -46.5 -28.562 1 86.62 281 ALA B N 1
ATOM 6340 C CA . ALA B 1 281 ? 4.094 -46.031 -27.516 1 86.62 281 ALA B CA 1
ATOM 6341 C C . ALA B 1 281 ? 4.516 -44.594 -27.766 1 86.62 281 ALA B C 1
ATOM 6343 O O . ALA B 1 281 ? 4.543 -43.781 -26.828 1 86.62 281 ALA B O 1
ATOM 6344 N N . GLN B 1 282 ? 4.715 -44.344 -28.984 1 88.94 282 GLN B N 1
ATOM 6345 C CA . GLN B 1 282 ? 5.172 -43 -29.344 1 88.94 282 GLN B CA 1
ATOM 6346 C C . GLN B 1 282 ? 4.051 -41.969 -29.172 1 88.94 282 GLN B C 1
ATOM 6348 O O . GLN B 1 282 ? 4.273 -40.875 -28.641 1 88.94 282 GLN B O 1
ATOM 6353 N N . ILE B 1 283 ? 2.898 -42.312 -29.578 1 91.44 283 ILE B N 1
ATOM 6354 C CA . ILE B 1 283 ? 1.776 -41.375 -29.516 1 91.44 283 ILE B CA 1
ATOM 6355 C C . ILE B 1 283 ? 1.354 -41.156 -28.062 1 91.44 283 ILE B C 1
ATOM 6357 O O . ILE B 1 283 ? 0.989 -40.062 -27.672 1 91.44 283 ILE B O 1
ATOM 6361 N N . THR B 1 284 ? 1.408 -42.25 -27.297 1 89.62 284 THR B N 1
ATOM 6362 C CA . THR B 1 284 ? 1.074 -42.125 -25.875 1 89.62 284 THR B CA 1
ATOM 6363 C C . THR B 1 284 ? 2.07 -41.219 -25.172 1 89.62 284 THR B C 1
ATOM 6365 O O . THR B 1 284 ? 1.676 -40.312 -24.422 1 89.62 284 THR B O 1
ATOM 6368 N N . GLY B 1 285 ? 3.318 -41.406 -25.391 1 90.31 285 GLY B N 1
ATOM 6369 C CA . GLY B 1 285 ? 4.336 -40.531 -24.812 1 90.31 285 GLY B CA 1
ATOM 6370 C C . GLY B 1 285 ? 4.207 -39.094 -25.234 1 90.31 285 GLY B C 1
ATOM 6371 O O . GLY B 1 285 ? 4.348 -38.188 -24.422 1 90.31 285 GLY B O 1
ATOM 6372 N N . THR B 1 286 ? 3.928 -38.906 -26.484 1 92.12 286 THR B N 1
ATOM 6373 C CA . THR B 1 286 ? 3.768 -37.531 -27 1 92.12 286 THR B CA 1
ATOM 6374 C C . THR B 1 286 ? 2.541 -36.875 -26.406 1 92.12 286 THR B C 1
ATOM 6376 O O . THR B 1 286 ? 2.564 -35.656 -26.125 1 92.12 286 THR B O 1
ATOM 6379 N N . ALA B 1 287 ? 1.497 -37.594 -26.203 1 91.88 287 ALA B N 1
ATOM 6380 C CA . ALA B 1 287 ? 0.287 -37.031 -25.594 1 91.88 287 ALA B CA 1
ATOM 6381 C C . ALA B 1 287 ? 0.552 -36.594 -24.172 1 91.88 287 ALA B C 1
ATOM 6383 O O . ALA B 1 287 ? 0.149 -35.469 -23.781 1 91.88 287 ALA B O 1
ATOM 6384 N N . VAL B 1 288 ? 1.289 -37.375 -23.438 1 91.31 288 VAL B N 1
ATOM 6385 C CA . VAL B 1 288 ? 1.616 -37.031 -22.062 1 91.31 288 VAL B CA 1
ATOM 6386 C C . VAL B 1 288 ? 2.502 -35.812 -22.031 1 91.31 288 VAL B C 1
ATOM 6388 O O . VAL B 1 288 ? 2.277 -34.875 -21.234 1 91.31 288 VAL B O 1
ATOM 6391 N N . ALA B 1 289 ? 3.383 -35.75 -22.906 1 93.06 289 ALA B N 1
ATOM 6392 C CA . ALA B 1 289 ? 4.297 -34.625 -22.969 1 93.06 289 ALA B CA 1
ATOM 6393 C C . ALA B 1 289 ? 3.555 -33.344 -23.344 1 93.06 289 ALA B C 1
ATOM 6395 O O . ALA B 1 289 ? 3.76 -32.312 -22.734 1 93.06 289 ALA B O 1
ATOM 6396 N N . LEU B 1 290 ? 2.701 -33.438 -24.312 1 92.19 290 LEU B N 1
ATOM 6397 C CA . LEU B 1 290 ? 1.999 -32.25 -24.812 1 92.19 290 LEU B CA 1
ATOM 6398 C C . LEU B 1 290 ? 1.023 -31.719 -23.766 1 92.19 290 LEU B C 1
ATOM 6400 O O . LEU B 1 290 ? 0.819 -30.5 -23.656 1 92.19 290 LEU B O 1
ATOM 6404 N N . ILE B 1 291 ? 0.419 -32.594 -23.016 1 90.25 291 ILE B N 1
ATOM 6405 C CA . ILE B 1 291 ? -0.454 -32.156 -21.922 1 90.25 291 ILE B CA 1
ATOM 6406 C C . ILE B 1 291 ? 0.34 -31.312 -20.938 1 90.25 291 ILE B C 1
ATOM 6408 O O . ILE B 1 291 ? -0.091 -30.234 -20.547 1 90.25 291 ILE B O 1
ATOM 6412 N N . GLY B 1 292 ? 1.471 -31.766 -20.562 1 88.81 292 GLY B N 1
ATOM 6413 C CA . GLY B 1 292 ? 2.309 -31.062 -19.609 1 88.81 292 GLY B CA 1
ATOM 6414 C C . GLY B 1 292 ? 2.855 -29.75 -20.156 1 88.81 292 GLY B C 1
ATOM 6415 O O . GLY B 1 292 ? 2.918 -28.75 -19.438 1 88.81 292 GLY B O 1
ATOM 6416 N N . VAL B 1 293 ? 3.254 -29.766 -21.391 1 90.19 293 VAL B N 1
ATOM 6417 C CA . VAL B 1 293 ? 3.834 -28.578 -22.016 1 90.19 293 VAL B CA 1
ATOM 6418 C C . VAL B 1 293 ? 2.781 -27.484 -22.109 1 90.19 293 VAL B C 1
ATOM 6420 O O . VAL B 1 293 ? 3.064 -26.312 -21.828 1 90.19 293 VAL B O 1
ATOM 6423 N N . CYS B 1 294 ? 1.601 -27.859 -22.516 1 86.62 294 CYS B N 1
ATOM 6424 C CA . CYS B 1 294 ? 0.528 -26.875 -22.609 1 86.62 294 CYS B CA 1
ATOM 6425 C C . CYS B 1 294 ? 0.204 -26.281 -21.234 1 86.62 294 CYS B C 1
ATOM 6427 O O . CYS B 1 294 ? 0.015 -25.078 -21.109 1 86.62 294 CYS B O 1
ATOM 6429 N N . ALA B 1 295 ? 0.203 -27.078 -20.25 1 82.12 295 ALA B N 1
ATOM 6430 C CA . ALA B 1 295 ? -0.089 -26.609 -18.891 1 82.12 295 ALA B CA 1
ATOM 6431 C C . ALA B 1 295 ? 1.011 -25.688 -18.391 1 82.12 295 ALA B C 1
ATOM 6433 O O . ALA B 1 295 ? 0.728 -24.672 -17.734 1 82.12 295 ALA B O 1
ATOM 6434 N N . ALA B 1 296 ? 2.229 -25.969 -18.672 1 83.44 296 ALA B N 1
ATOM 6435 C CA . ALA B 1 296 ? 3.373 -25.203 -18.188 1 83.44 296 ALA B CA 1
ATOM 6436 C C . ALA B 1 296 ? 3.529 -23.906 -18.953 1 83.44 296 ALA B C 1
ATOM 6438 O O . ALA B 1 296 ? 3.979 -22.891 -18.391 1 83.44 296 ALA B O 1
ATOM 6439 N N . ALA B 1 297 ? 3.254 -23.906 -20.234 1 80.19 297 ALA B N 1
ATOM 6440 C CA . ALA B 1 297 ? 3.463 -22.75 -21.094 1 80.19 297 ALA B CA 1
ATOM 6441 C C . ALA B 1 297 ? 2.352 -21.719 -20.891 1 80.19 297 ALA B C 1
ATOM 6443 O O . ALA B 1 297 ? 2.578 -20.516 -21.047 1 80.19 297 ALA B O 1
ATOM 6444 N N . ILE B 1 298 ? 1.244 -22.078 -20.531 1 71.25 298 ILE B N 1
ATOM 6445 C CA . ILE B 1 298 ? 0.089 -21.188 -20.547 1 71.25 298 ILE B CA 1
ATOM 6446 C C . ILE B 1 298 ? -0.084 -20.547 -19.172 1 71.25 298 ILE B C 1
ATOM 6448 O O . ILE B 1 298 ? -0.612 -19.438 -19.047 1 71.25 298 ILE B O 1
ATOM 6452 N N . GLY B 1 299 ? 0.421 -21.125 -18.062 1 69.88 299 GLY B N 1
ATOM 6453 C CA . GLY B 1 299 ? 0.277 -20.609 -16.719 1 69.88 299 GLY B CA 1
ATOM 6454 C C . GLY B 1 299 ? 0.804 -19.188 -16.562 1 69.88 299 GLY B C 1
ATOM 6455 O O . GLY B 1 299 ? 0.061 -18.281 -16.188 1 69.88 299 GLY B O 1
ATOM 6456 N N . PRO B 1 300 ? 1.945 -19 -17.094 1 70.06 300 PRO B N 1
ATOM 6457 C CA . PRO B 1 300 ? 2.566 -17.688 -16.922 1 70.06 300 PRO B CA 1
ATOM 6458 C C . PRO B 1 300 ? 1.91 -16.609 -17.781 1 70.06 300 PRO B C 1
ATOM 6460 O O . PRO B 1 300 ? 2.123 -15.414 -17.531 1 70.06 300 PRO B O 1
ATOM 6463 N N . LEU B 1 301 ? 1.019 -17 -18.734 1 73.62 301 LEU B N 1
ATOM 6464 C CA . LEU B 1 301 ? 0.43 -16.016 -19.625 1 73.62 301 LEU B CA 1
ATOM 6465 C C . LEU B 1 301 ? -0.533 -15.102 -18.875 1 73.62 301 LEU B C 1
ATOM 6467 O O . LEU B 1 301 ? -0.714 -13.938 -19.25 1 73.62 301 LEU B O 1
ATOM 6471 N N . GLN B 1 302 ? -1.074 -15.641 -17.859 1 69.75 302 GLN B N 1
ATOM 6472 C CA . GLN B 1 302 ? -1.952 -14.812 -17.031 1 69.75 302 GLN B CA 1
ATOM 6473 C C . GLN B 1 302 ? -1.174 -13.688 -16.359 1 69.75 302 GLN B C 1
ATOM 6475 O O . GLN B 1 302 ? -1.658 -12.562 -16.266 1 69.75 302 GLN B O 1
ATOM 6480 N N . ALA B 1 303 ? -0.031 -14.047 -16 1 68.62 303 ALA B N 1
ATOM 6481 C CA . ALA B 1 303 ? 0.828 -13.078 -15.336 1 68.62 303 ALA B CA 1
ATOM 6482 C C . ALA B 1 303 ? 1.26 -11.969 -16.297 1 68.62 303 ALA B C 1
ATOM 6484 O O . ALA B 1 303 ? 1.453 -10.82 -15.875 1 68.62 303 ALA B O 1
ATOM 6485 N N . VAL B 1 304 ? 1.229 -12.188 -17.578 1 73.25 304 VAL B N 1
ATOM 6486 C CA . VAL B 1 304 ? 1.673 -11.211 -18.562 1 73.25 304 VAL B CA 1
ATOM 6487 C C . VAL B 1 304 ? 0.622 -10.117 -18.719 1 73.25 304 VAL B C 1
ATOM 6489 O O . VAL B 1 304 ? 0.959 -8.93 -18.797 1 73.25 304 VAL B O 1
ATOM 6492 N N . GLY B 1 305 ? -0.595 -10.555 -18.719 1 69.31 305 GLY B N 1
ATOM 6493 C CA . GLY B 1 305 ? -1.637 -9.547 -18.828 1 69.31 305 GLY B CA 1
ATOM 6494 C C . GLY B 1 305 ? -1.646 -8.57 -17.672 1 69.31 305 GLY B C 1
ATOM 6495 O O . GLY B 1 305 ? -1.702 -7.355 -17.875 1 69.31 305 GLY B O 1
ATOM 6496 N N . PHE B 1 306 ? -1.502 -9.109 -16.484 1 70.25 306 PHE B N 1
ATOM 6497 C CA . PHE B 1 306 ? -1.454 -8.242 -15.312 1 70.25 306 PHE B CA 1
ATOM 6498 C C . PHE B 1 306 ? -0.16 -7.441 -15.289 1 70.25 306 PHE B C 1
ATOM 6500 O O . PHE B 1 306 ? -0.145 -6.293 -14.836 1 70.25 306 PHE B O 1
ATOM 6507 N N . GLY B 1 307 ? 0.833 -8.031 -15.812 1 75.56 307 GLY B N 1
ATOM 6508 C CA . GLY B 1 307 ? 2.115 -7.352 -15.883 1 75.56 307 GLY B CA 1
ATOM 6509 C C . GLY B 1 307 ? 2.094 -6.133 -16.797 1 75.56 307 GLY B C 1
ATOM 6510 O O . GLY B 1 307 ? 2.615 -5.078 -16.422 1 75.56 307 GLY B O 1
ATOM 6511 N N . VAL B 1 308 ? 1.414 -6.246 -17.906 1 75.69 308 VAL B N 1
ATOM 6512 C CA . VAL B 1 308 ? 1.348 -5.133 -18.844 1 75.69 308 VAL B CA 1
ATOM 6513 C C . VAL B 1 308 ? 0.566 -3.979 -18.234 1 75.69 308 VAL B C 1
ATOM 6515 O O . VAL B 1 308 ? 0.95 -2.814 -18.375 1 75.69 308 VAL B O 1
ATOM 6518 N N . SER B 1 309 ? -0.394 -4.32 -17.547 1 72.69 309 SER B N 1
ATOM 6519 C CA . SER B 1 309 ? -1.183 -3.297 -16.859 1 72.69 309 SER B CA 1
ATOM 6520 C C . SER B 1 309 ? -0.37 -2.602 -15.781 1 72.69 309 SER B C 1
ATOM 6522 O O . SER B 1 309 ? -0.45 -1.381 -15.617 1 72.69 309 SER B O 1
ATOM 6524 N N . THR B 1 310 ? 0.354 -3.441 -15.117 1 76.56 310 THR B N 1
ATOM 6525 C CA . THR B 1 310 ? 1.202 -2.889 -14.07 1 76.56 310 THR B CA 1
ATOM 6526 C C . THR B 1 310 ? 2.229 -1.923 -14.656 1 76.56 310 THR B C 1
ATOM 6528 O O . THR B 1 310 ? 2.492 -0.865 -14.078 1 76.56 310 THR B O 1
ATOM 6531 N N . ILE B 1 311 ? 2.76 -2.207 -15.75 1 85.19 311 ILE B N 1
ATOM 6532 C CA . ILE B 1 311 ? 3.746 -1.354 -16.406 1 85.19 311 ILE B CA 1
ATOM 6533 C C . ILE B 1 311 ? 3.09 -0.045 -16.844 1 85.19 311 ILE B C 1
ATOM 6535 O O . ILE B 1 311 ? 3.67 1.031 -16.672 1 85.19 311 ILE B O 1
ATOM 6539 N N . ALA B 1 312 ? 1.919 -0.178 -17.312 1 78.75 312 ALA B N 1
ATOM 6540 C CA . ALA B 1 312 ? 1.216 1.022 -17.75 1 78.75 312 ALA B CA 1
ATOM 6541 C C . ALA B 1 312 ? 0.952 1.967 -16.594 1 78.75 312 ALA B C 1
ATOM 6543 O O . ALA B 1 312 ? 1.192 3.172 -16.688 1 78.75 312 ALA B O 1
ATOM 6544 N N . VAL B 1 313 ? 0.516 1.429 -15.57 1 74.31 313 VAL B N 1
ATOM 6545 C CA . VAL B 1 313 ? 0.225 2.223 -14.383 1 74.31 313 VAL B CA 1
ATOM 6546 C C . VAL B 1 313 ? 1.519 2.812 -13.828 1 74.31 313 VAL B C 1
ATOM 6548 O O . VAL B 1 313 ? 1.566 3.992 -13.469 1 74.31 313 VAL B O 1
ATOM 6551 N N . SER B 1 314 ? 2.545 1.996 -13.758 1 86.19 314 SER B N 1
ATOM 6552 C CA . SER B 1 314 ? 3.83 2.443 -13.234 1 86.19 314 SER B CA 1
ATOM 6553 C C . SER B 1 314 ? 4.434 3.541 -14.109 1 86.19 314 SER B C 1
ATOM 6555 O O . SER B 1 314 ? 5.039 4.484 -13.602 1 86.19 314 SER B O 1
ATOM 6557 N N . ALA B 1 315 ? 4.27 3.404 -15.367 1 88.12 315 ALA B N 1
ATOM 6558 C CA . ALA B 1 315 ? 4.789 4.414 -16.297 1 88.12 315 ALA B CA 1
ATOM 6559 C C . ALA B 1 315 ? 4.094 5.758 -16.078 1 88.12 315 ALA B C 1
ATOM 6561 O O . ALA B 1 315 ? 4.738 6.805 -16.109 1 88.12 315 ALA B O 1
ATOM 6562 N N . GLU B 1 316 ? 2.863 5.691 -15.922 1 80.94 316 GLU B N 1
ATOM 6563 C CA . GLU B 1 316 ? 2.113 6.922 -15.695 1 80.94 316 GLU B CA 1
ATOM 6564 C C . GLU B 1 316 ? 2.48 7.555 -14.352 1 80.94 316 GLU B C 1
ATOM 6566 O O . GLU B 1 316 ? 2.637 8.773 -14.258 1 80.94 316 GLU B O 1
ATOM 6571 N N . ARG B 1 317 ? 2.572 6.75 -13.359 1 80.38 317 ARG B N 1
ATOM 6572 C CA . ARG B 1 317 ? 3.002 7.23 -12.047 1 80.38 317 ARG B CA 1
ATOM 6573 C C . ARG B 1 317 ? 4.387 7.863 -12.125 1 80.38 317 ARG B C 1
ATOM 6575 O O . ARG B 1 317 ? 4.633 8.906 -11.508 1 80.38 317 ARG B O 1
ATOM 6582 N N . TYR B 1 318 ? 5.207 7.266 -12.789 1 90.94 318 TYR B N 1
ATOM 6583 C CA . TYR B 1 318 ? 6.555 7.785 -12.984 1 90.94 318 TYR B CA 1
ATOM 6584 C C . TYR B 1 318 ? 6.516 9.148 -13.672 1 90.94 318 TYR B C 1
ATOM 6586 O O . TYR B 1 318 ? 7.219 10.07 -13.258 1 90.94 318 TYR B O 1
ATOM 6594 N N . ARG B 1 319 ? 5.734 9.266 -14.664 1 86.94 319 ARG B N 1
ATOM 6595 C CA . ARG B 1 319 ? 5.645 10.508 -15.422 1 86.94 319 ARG B CA 1
ATOM 6596 C C . ARG B 1 319 ? 5.117 11.641 -14.555 1 86.94 319 ARG B C 1
ATOM 6598 O O . ARG B 1 319 ? 5.664 12.75 -14.57 1 86.94 319 ARG B O 1
ATOM 6605 N N . GLN B 1 320 ? 4.141 11.383 -13.844 1 83.69 320 GLN B N 1
ATOM 6606 C CA . GLN B 1 320 ? 3.568 12.398 -12.969 1 83.69 320 GLN B CA 1
ATOM 6607 C C . GLN B 1 320 ? 4.57 12.836 -11.906 1 83.69 320 GLN B C 1
ATOM 6609 O O . GLN B 1 320 ? 4.699 14.031 -11.617 1 83.69 320 GLN B O 1
ATOM 6614 N N . ALA B 1 321 ? 5.172 11.82 -11.305 1 88.38 321 ALA B N 1
ATOM 6615 C CA . ALA B 1 321 ? 6.176 12.125 -10.289 1 88.38 321 ALA B CA 1
ATOM 6616 C C . ALA B 1 321 ? 7.348 12.891 -10.891 1 88.38 321 ALA B C 1
ATOM 6618 O O . ALA B 1 321 ? 7.875 13.82 -10.273 1 88.38 321 ALA B O 1
ATOM 6619 N N . HIS B 1 322 ? 7.684 12.516 -12.086 1 89.31 322 HIS B N 1
ATOM 6620 C CA . HIS B 1 322 ? 8.797 13.164 -12.773 1 89.31 322 HIS B CA 1
ATOM 6621 C C . HIS B 1 322 ? 8.492 14.633 -13.039 1 89.31 322 HIS B C 1
ATOM 6623 O O . HIS B 1 322 ? 9.375 15.484 -12.914 1 89.31 322 HIS B O 1
ATOM 6629 N N . HIS B 1 323 ? 7.344 14.898 -13.32 1 86 323 HIS B N 1
ATOM 6630 C CA . HIS B 1 323 ? 6.934 16.266 -13.578 1 86 323 HIS B CA 1
ATOM 6631 C C . HIS B 1 323 ? 7.043 17.125 -12.312 1 86 323 HIS B C 1
ATOM 6633 O O . HIS B 1 323 ? 7.438 18.297 -12.383 1 86 323 HIS B O 1
ATOM 6639 N N . LYS B 1 324 ? 6.75 16.562 -11.25 1 84.56 324 LYS B N 1
ATOM 6640 C CA . LYS B 1 324 ? 6.824 17.281 -9.977 1 84.56 324 LYS B CA 1
ATOM 6641 C C . LYS B 1 324 ? 8.273 17.484 -9.547 1 84.56 324 LYS B C 1
ATOM 6643 O O . LYS B 1 324 ? 8.617 18.516 -8.977 1 84.56 324 LYS B O 1
ATOM 6648 N N . ILE B 1 325 ? 9.062 16.531 -9.812 1 90.12 325 ILE B N 1
ATOM 6649 C CA . ILE B 1 325 ? 10.461 16.594 -9.422 1 90.12 325 ILE B CA 1
ATOM 6650 C C . ILE B 1 325 ? 11.195 17.609 -10.289 1 90.12 325 ILE B C 1
ATOM 6652 O O . ILE B 1 325 ? 11.984 18.422 -9.781 1 90.12 325 ILE B O 1
ATOM 6656 N N . LEU B 1 326 ? 10.898 17.625 -11.516 1 85.62 326 LEU B N 1
ATOM 6657 C CA . LEU B 1 326 ? 11.547 18.547 -12.445 1 85.62 326 LEU B CA 1
ATOM 6658 C C . LEU B 1 326 ? 10.977 19.953 -12.289 1 85.62 326 LEU B C 1
ATOM 6660 O O . LEU B 1 326 ? 11.688 20.938 -12.523 1 85.62 326 LEU B O 1
ATOM 6664 N N . ALA B 1 327 ? 9.805 20 -11.836 1 73.44 327 ALA B N 1
ATOM 6665 C CA . ALA B 1 327 ? 9.141 21.281 -11.656 1 73.44 327 ALA B CA 1
ATOM 6666 C C . ALA B 1 327 ? 9.43 22.219 -12.828 1 73.44 327 ALA B C 1
ATOM 6668 O O . ALA B 1 327 ? 10.078 23.25 -12.664 1 73.44 327 ALA B O 1
ATOM 6669 N N . PRO B 1 328 ? 8.961 21.891 -13.961 1 67.25 328 PRO B N 1
ATOM 6670 C CA . PRO B 1 328 ? 9.297 22.75 -15.094 1 67.25 328 PRO B CA 1
ATOM 6671 C C . PRO B 1 328 ? 8.758 24.172 -14.938 1 67.25 328 PRO B C 1
ATOM 6673 O O . PRO B 1 328 ? 7.684 24.375 -14.359 1 67.25 328 PRO B O 1
ATOM 6676 N N . ALA B 1 329 ? 9.805 25.203 -15.156 1 62.28 329 ALA B N 1
ATOM 6677 C CA . ALA B 1 329 ? 9.461 26.609 -15.062 1 62.28 329 ALA B CA 1
ATOM 6678 C C . ALA B 1 329 ? 8.242 26.938 -15.93 1 62.28 329 ALA B C 1
ATOM 6680 O O . ALA B 1 329 ? 8.086 26.375 -17.016 1 62.28 329 ALA B O 1
ATOM 6681 N N . ALA B 1 330 ? 7.25 27.406 -15.258 1 56.62 330 ALA B N 1
ATOM 6682 C CA . ALA B 1 330 ? 6.191 27.906 -16.125 1 56.62 330 ALA B CA 1
ATOM 6683 C C . ALA B 1 330 ? 6.73 28.984 -17.078 1 56.62 330 ALA B C 1
ATOM 6685 O O . ALA B 1 330 ? 7.641 29.734 -16.734 1 56.62 330 ALA B O 1
ATOM 6686 N N . ASP B 1 331 ? 6.715 28.875 -18.328 1 53.12 331 ASP B N 1
ATOM 6687 C CA . ASP B 1 331 ? 7.18 29.781 -19.375 1 53.12 331 ASP B CA 1
ATOM 6688 C C . ASP B 1 331 ? 7.156 31.234 -18.906 1 53.12 331 ASP B C 1
ATOM 6690 O O . ASP B 1 331 ? 8.039 32.031 -19.25 1 53.12 331 ASP B O 1
ATOM 6694 N N . ASP B 1 332 ? 6.184 31.672 -18.172 1 48.34 332 ASP B N 1
ATOM 6695 C CA . ASP B 1 332 ? 5.98 33.094 -17.922 1 48.34 332 ASP B CA 1
ATOM 6696 C C . ASP B 1 332 ? 6.574 33.5 -16.578 1 48.34 332 ASP B C 1
ATOM 6698 O O . ASP B 1 332 ? 6.242 34.562 -16.047 1 48.34 332 ASP B O 1
ATOM 6702 N N . SER B 1 333 ? 7.441 32.812 -15.977 1 47.97 333 SER B N 1
ATOM 6703 C CA . SER B 1 333 ? 7.828 33.188 -14.625 1 47.97 333 SER B CA 1
ATOM 6704 C C . SER B 1 333 ? 9.148 33.938 -14.617 1 47.97 333 SER B C 1
ATOM 6706 O O . SER B 1 333 ? 10.148 33.469 -15.164 1 47.97 333 SER B O 1
ATOM 6708 N N . GLY B 1 334 ? 9.109 35.312 -14.984 1 47.59 334 GLY B N 1
ATOM 6709 C CA . GLY B 1 334 ? 10.258 36.219 -14.969 1 47.59 334 GLY B CA 1
ATOM 6710 C C . GLY B 1 334 ? 10.719 36.562 -13.562 1 47.59 334 GLY B C 1
ATOM 6711 O O . GLY B 1 334 ? 10.016 36.281 -12.586 1 47.59 334 GLY B O 1
ATOM 6712 N N . TYR B 1 335 ? 12.086 36.781 -13.383 1 48.56 335 TYR B N 1
ATOM 6713 C CA . TYR B 1 335 ? 12.711 37.188 -12.133 1 48.56 335 TYR B CA 1
ATOM 6714 C C . TYR B 1 335 ? 12.344 38.656 -11.797 1 48.56 335 TYR B C 1
ATOM 6716 O O . TYR B 1 335 ? 12.234 39.5 -12.688 1 48.56 335 TYR B O 1
ATOM 6724 N N . LEU B 1 336 ? 11.742 39.031 -10.594 1 47.44 336 LEU B N 1
ATOM 6725 C CA . LEU B 1 336 ? 11.297 40.344 -10.172 1 47.44 336 LEU B CA 1
ATOM 6726 C C . LEU B 1 336 ? 12.484 41.25 -9.867 1 47.44 336 LEU B C 1
ATOM 6728 O O . LEU B 1 336 ? 12.352 42.469 -9.852 1 47.44 336 LEU B O 1
ATOM 6732 N N . ILE B 1 337 ? 13.508 40.812 -9.195 1 49.91 337 ILE B N 1
ATOM 6733 C CA . ILE B 1 337 ? 14.469 41.781 -8.664 1 49.91 337 ILE B CA 1
ATOM 6734 C C . ILE B 1 337 ? 15.648 41.906 -9.625 1 49.91 337 ILE B C 1
ATOM 6736 O O . ILE B 1 337 ? 16.203 40.906 -10.086 1 49.91 337 ILE B O 1
ATOM 6740 N N . ASP B 1 338 ? 15.727 43.281 -10.18 1 52.03 338 ASP B N 1
ATOM 6741 C CA . ASP B 1 338 ? 16.859 43.656 -11.008 1 52.03 338 ASP B CA 1
ATOM 6742 C C . ASP B 1 338 ? 18 44.219 -10.164 1 52.03 338 ASP B C 1
ATOM 6744 O O . ASP B 1 338 ? 17.797 45.062 -9.297 1 52.03 338 ASP B O 1
ATOM 6748 N N . TYR B 1 339 ? 18.938 43.344 -9.773 1 55.81 339 TYR B N 1
ATOM 6749 C CA . TYR B 1 339 ? 20.078 43.969 -9.102 1 55.81 339 TYR B CA 1
ATOM 6750 C C . TYR B 1 339 ? 21.281 44 -10.031 1 55.81 339 TYR B C 1
ATOM 6752 O O . TYR B 1 339 ? 21.406 43.188 -10.945 1 55.81 339 TYR B O 1
ATOM 6760 N N . VAL B 1 340 ? 21.797 45.312 -10.172 1 53.44 340 VAL B N 1
ATOM 6761 C CA . VAL B 1 340 ? 23.031 45.531 -10.922 1 53.44 340 VAL B CA 1
ATOM 6762 C C . VAL B 1 340 ? 24.203 45.594 -9.961 1 53.44 340 VAL B C 1
ATOM 6764 O O . VAL B 1 340 ? 24.141 46.281 -8.93 1 53.44 340 VAL B O 1
ATOM 6767 N N . VAL B 1 341 ? 25.047 44.562 -10.016 1 53.56 341 VAL B N 1
ATOM 6768 C CA . VAL B 1 341 ? 26.281 44.594 -9.258 1 53.56 341 VAL B CA 1
ATOM 6769 C C . VAL B 1 341 ? 27.344 45.344 -10.047 1 53.56 341 VAL B C 1
ATOM 6771 O O . VAL B 1 341 ? 27.672 45 -11.18 1 53.56 341 VAL B O 1
ATOM 6774 N N . THR B 1 342 ? 27.547 46.625 -9.727 1 51.06 342 THR B N 1
ATOM 6775 C CA . THR B 1 342 ? 28.656 47.344 -10.312 1 51.06 342 THR B CA 1
ATOM 6776 C C . THR B 1 342 ? 29.812 47.469 -9.32 1 51.06 342 THR B C 1
ATOM 6778 O O . THR B 1 342 ? 29.641 47.969 -8.203 1 51.06 342 THR B O 1
ATOM 6781 N N . THR B 1 343 ? 31.078 47.406 -9.789 1 52.25 343 THR B N 1
ATOM 6782 C CA . THR B 1 343 ? 32.375 47.625 -9.164 1 52.25 343 THR B CA 1
ATOM 6783 C C . THR B 1 343 ? 32.281 47.406 -7.652 1 52.25 343 THR B C 1
ATOM 6785 O O . THR B 1 343 ? 32.594 48.312 -6.879 1 52.25 343 THR B O 1
ATOM 6788 N N . GLY B 1 344 ? 31.703 46.188 -7.031 1 57.75 344 GLY B N 1
ATOM 6789 C CA . GLY B 1 344 ? 31.734 45.875 -5.609 1 57.75 344 GLY B CA 1
ATOM 6790 C C . GLY B 1 344 ? 30.516 46.375 -4.859 1 57.75 344 GLY B C 1
ATOM 6791 O O . GLY B 1 344 ? 30.484 46.344 -3.629 1 57.75 344 GLY B O 1
ATOM 6792 N N . GLU B 1 345 ? 29.719 47.125 -5.516 1 63.53 345 GLU B N 1
ATOM 6793 C CA . GLU B 1 345 ? 28.484 47.625 -4.914 1 63.53 345 GLU B CA 1
ATOM 6794 C C . GLU B 1 345 ? 27.25 46.969 -5.512 1 63.53 345 GLU B C 1
ATOM 6796 O O . GLU B 1 345 ? 27.25 46.594 -6.688 1 63.53 345 GLU B O 1
ATOM 6801 N N . LEU B 1 346 ? 26.359 46.625 -4.598 1 66.56 346 LEU B N 1
ATOM 6802 C CA . LEU B 1 346 ? 25.109 46.031 -5.02 1 66.56 346 LEU B CA 1
ATOM 6803 C C . LEU B 1 346 ? 24 47.062 -5.086 1 66.56 346 LEU B C 1
ATOM 6805 O O . LEU B 1 346 ? 23.703 47.719 -4.09 1 66.56 346 LEU B O 1
ATOM 6809 N N . SER B 1 347 ? 23.672 47.375 -6.277 1 66.88 347 SER B N 1
ATOM 6810 C CA . SER B 1 347 ? 22.531 48.25 -6.438 1 66.88 347 SER B CA 1
ATOM 6811 C C . SER B 1 347 ? 21.234 47.469 -6.648 1 66.88 347 SER B C 1
ATOM 6813 O O . SER B 1 347 ? 21.125 46.688 -7.598 1 66.88 347 SER B O 1
ATOM 6815 N N . LEU B 1 348 ? 20.453 47.5 -5.648 1 65.75 348 LEU B N 1
ATOM 6816 C CA . LEU B 1 348 ? 19.203 46.719 -5.66 1 65.75 348 LEU B CA 1
ATOM 6817 C C . LEU B 1 348 ? 18.016 47.625 -6.031 1 65.75 348 LEU B C 1
ATOM 6819 O O . LEU B 1 348 ? 17.859 48.719 -5.461 1 65.75 348 LEU B O 1
ATOM 6823 N N . ARG B 1 349 ? 17.531 47.375 -7.219 1 61.56 349 ARG B N 1
ATOM 6824 C CA . ARG B 1 349 ? 16.266 48.031 -7.523 1 61.56 349 ARG B CA 1
ATOM 6825 C C . ARG B 1 349 ? 15.086 47.188 -7.043 1 61.56 349 ARG B C 1
ATOM 6827 O O . ARG B 1 349 ? 14.906 46.062 -7.484 1 61.56 349 ARG B O 1
ATOM 6834 N N . VAL B 1 350 ? 14.594 47.531 -5.957 1 55.12 350 VAL B N 1
ATOM 6835 C CA . VAL B 1 350 ? 13.461 46.812 -5.387 1 55.12 350 VAL B CA 1
ATOM 6836 C C . VAL B 1 350 ? 12.156 47.375 -5.938 1 55.12 350 VAL B C 1
ATOM 6838 O O . VAL B 1 350 ? 11.867 48.562 -5.773 1 55.12 350 VAL B O 1
ATOM 6841 N N . ASP B 1 351 ? 11.688 46.938 -7.02 1 49.47 351 ASP B N 1
ATOM 6842 C CA . ASP B 1 351 ? 10.367 47.375 -7.469 1 49.47 351 ASP B CA 1
ATOM 6843 C C . ASP B 1 351 ? 9.266 46.625 -6.723 1 49.47 351 ASP B C 1
ATOM 6845 O O . ASP B 1 351 ? 9.188 45.406 -6.793 1 49.47 351 ASP B O 1
ATOM 6849 N N . ALA B 1 352 ? 8.906 47.188 -5.727 1 45.25 352 ALA B N 1
ATOM 6850 C CA . ALA B 1 352 ? 7.82 46.656 -4.918 1 45.25 352 ALA B CA 1
ATOM 6851 C C . ALA B 1 352 ? 6.586 46.375 -5.77 1 45.25 352 ALA B C 1
ATOM 6853 O O . ALA B 1 352 ? 5.516 46.062 -5.238 1 45.25 352 ALA B O 1
ATOM 6854 N N . ARG B 1 353 ? 6.539 46.688 -6.918 1 42.72 353 ARG B N 1
ATOM 6855 C CA . ARG B 1 353 ? 5.215 46.562 -7.516 1 42.72 353 ARG B CA 1
ATOM 6856 C C . ARG B 1 353 ? 4.547 45.281 -7.105 1 42.72 353 ARG B C 1
ATOM 6858 O O . ARG B 1 353 ? 3.334 45.219 -6.879 1 42.72 353 ARG B O 1
ATOM 6865 N N . ASN B 1 354 ? 5.141 44.25 -7.402 1 43.53 354 ASN B N 1
ATOM 6866 C CA . ASN B 1 354 ? 4.414 43 -7.16 1 43.53 354 ASN B CA 1
ATOM 6867 C C . ASN B 1 354 ? 4.422 42.625 -5.68 1 43.53 354 ASN B C 1
ATOM 6869 O O . ASN B 1 354 ? 3.902 41.594 -5.297 1 43.53 354 ASN B O 1
ATOM 6873 N N . LEU B 1 355 ? 5.305 43.188 -4.824 1 43.22 355 LEU B N 1
ATOM 6874 C CA . LEU B 1 355 ? 4.891 43.125 -3.43 1 43.22 355 LEU B CA 1
ATOM 6875 C C . LEU B 1 355 ? 3.711 44.062 -3.17 1 43.22 355 LEU B C 1
ATOM 6877 O O . LEU B 1 355 ? 2.625 43.594 -2.801 1 43.22 355 LEU B O 1
ATOM 6881 N N . SER B 1 356 ? 3.818 45.375 -2.594 1 40.28 356 SER B N 1
ATOM 6882 C CA . SER B 1 356 ? 2.971 46.562 -2.654 1 40.28 356 SER B CA 1
ATOM 6883 C C . SER B 1 356 ? 3.473 47.562 -3.705 1 40.28 356 SER B C 1
ATOM 6885 O O . SER B 1 356 ? 4.637 47.5 -4.113 1 40.28 356 SER B O 1
ATOM 6887 N N . GLU B 1 357 ? 2.648 48.25 -4.605 1 39.22 357 GLU B N 1
ATOM 6888 C CA . GLU B 1 357 ? 2.736 49.281 -5.629 1 39.22 357 GLU B CA 1
ATOM 6889 C C . GLU B 1 357 ? 3.932 50.188 -5.387 1 39.22 357 GLU B C 1
ATOM 6891 O O . GLU B 1 357 ? 4.156 51.156 -6.137 1 39.22 357 GLU B O 1
ATOM 6896 N N . THR B 1 358 ? 4.598 50.25 -4.305 1 40.09 358 THR B N 1
ATOM 6897 C CA . THR B 1 358 ? 5.461 51.406 -4.117 1 40.09 358 THR B CA 1
ATOM 6898 C C . THR B 1 358 ? 6.891 51.094 -4.555 1 40.09 358 THR B C 1
ATOM 6900 O O . THR B 1 358 ? 7.438 50.062 -4.207 1 40.09 358 THR B O 1
ATOM 6903 N N . SER B 1 359 ? 7.371 51.594 -5.633 1 48.84 359 SER B N 1
ATOM 6904 C CA . SER B 1 359 ? 8.766 51.656 -6.059 1 48.84 359 SER B CA 1
ATOM 6905 C C . SER B 1 359 ? 9.688 52.031 -4.906 1 48.84 359 SER B C 1
ATOM 6907 O O . SER B 1 359 ? 9.516 53.094 -4.293 1 48.84 359 SER B O 1
ATOM 6909 N N . HIS B 1 360 ? 10.25 51.094 -4.195 1 53.62 360 HIS B N 1
ATOM 6910 C CA . HIS B 1 360 ? 11.039 51.438 -3.025 1 53.62 360 HIS B CA 1
ATOM 6911 C C . HIS B 1 360 ? 12.414 51.969 -3.43 1 53.62 360 HIS B C 1
ATOM 6913 O O . HIS B 1 360 ? 13.336 52 -2.611 1 53.62 360 HIS B O 1
ATOM 6919 N N . GLY B 1 361 ? 12.562 52.438 -4.738 1 61.12 361 GLY B N 1
ATOM 6920 C CA . GLY B 1 361 ? 13.758 53.125 -5.184 1 61.12 361 GLY B CA 1
ATOM 6921 C C . GLY B 1 361 ? 14.961 52.219 -5.328 1 61.12 361 GLY B C 1
ATOM 6922 O O . GLY B 1 361 ? 14.844 51 -5.191 1 61.12 361 GLY B O 1
ATOM 6923 N N . VAL B 1 362 ? 16.062 52.688 -5.816 1 65.25 362 VAL B N 1
ATOM 6924 C CA . VAL B 1 362 ? 17.359 52.031 -6.012 1 65.25 362 VAL B CA 1
ATOM 6925 C C . VAL B 1 362 ? 18.219 52.219 -4.766 1 65.25 362 VAL B C 1
ATOM 6927 O O . VAL B 1 362 ? 18.391 53.344 -4.277 1 65.25 362 VAL B O 1
ATOM 6930 N N . HIS B 1 363 ? 18.531 51.094 -4.113 1 75.5 363 HIS B N 1
ATOM 6931 C CA . HIS B 1 363 ? 19.406 51.125 -2.949 1 75.5 363 HIS B CA 1
ATOM 6932 C C . HIS B 1 363 ? 20.781 50.531 -3.275 1 75.5 363 HIS B C 1
ATOM 6934 O O . HIS B 1 363 ? 20.875 49.469 -3.895 1 75.5 363 HIS B O 1
ATOM 6940 N N . THR B 1 364 ? 21.75 51.375 -2.982 1 76.94 364 THR B N 1
ATOM 6941 C CA . THR B 1 364 ? 23.094 50.875 -3.189 1 76.94 364 THR B CA 1
ATOM 6942 C C . THR B 1 364 ? 23.719 50.406 -1.872 1 76.94 364 THR B C 1
ATOM 6944 O O . THR B 1 364 ? 23.75 51.156 -0.898 1 76.94 364 THR B O 1
ATOM 6947 N N . VAL B 1 365 ? 24.109 49.156 -1.916 1 80.38 365 VAL B N 1
ATOM 6948 C CA . VAL B 1 365 ? 24.719 48.562 -0.724 1 80.38 365 VAL B CA 1
ATOM 6949 C C . VAL B 1 365 ? 26.203 48.281 -0.978 1 80.38 365 VAL B C 1
ATOM 6951 O O . VAL B 1 365 ? 26.562 47.719 -2.012 1 80.38 365 VAL B O 1
ATOM 6954 N N . LYS B 1 366 ? 27.062 48.844 -0.097 1 77.88 366 LYS B N 1
ATOM 6955 C CA . LYS B 1 366 ? 28.516 48.656 -0.168 1 77.88 366 LYS B CA 1
ATOM 6956 C C . LYS B 1 366 ? 29.031 47.938 1.09 1 77.88 366 LYS B C 1
ATOM 6958 O O . LYS B 1 366 ? 28.359 47.938 2.125 1 77.88 366 LYS B O 1
ATOM 6963 N N . PRO B 1 367 ? 30.203 47.25 0.853 1 83.75 367 PRO B N 1
ATOM 6964 C CA . PRO B 1 367 ? 30.828 46.719 2.068 1 83.75 367 PRO B CA 1
ATOM 6965 C C . PRO B 1 367 ? 31.172 47.812 3.078 1 83.75 367 PRO B C 1
ATOM 6967 O O . PRO B 1 367 ? 31.438 48.969 2.693 1 83.75 367 PRO B O 1
ATOM 6970 N N . GLY B 1 368 ? 31.203 47.531 4.348 1 86.31 368 GLY B N 1
ATOM 6971 C CA . GLY B 1 368 ? 31.484 48.469 5.441 1 86.31 368 GLY B CA 1
ATOM 6972 C C . GLY B 1 368 ? 30.547 48.281 6.617 1 86.31 368 GLY B C 1
ATOM 6973 O O . GLY B 1 368 ? 30.984 48 7.734 1 86.31 368 GLY B O 1
ATOM 6974 N N . ARG B 1 369 ? 29.297 48.531 6.207 1 89.88 369 ARG B N 1
ATOM 6975 C CA . ARG B 1 369 ? 28.234 48.344 7.195 1 89.88 369 ARG B CA 1
ATOM 6976 C C . ARG B 1 369 ? 27.078 47.562 6.621 1 89.88 369 ARG B C 1
ATOM 6978 O O . ARG B 1 369 ? 26.859 47.531 5.406 1 89.88 369 ARG B O 1
ATOM 6985 N N . PRO B 1 370 ? 26.391 46.875 7.504 1 91.94 370 PRO B N 1
ATOM 6986 C CA . PRO B 1 370 ? 25.234 46.125 7.023 1 91.94 370 PRO B CA 1
ATOM 6987 C C . PRO B 1 370 ? 24.125 47.031 6.469 1 91.94 370 PRO B C 1
ATOM 6989 O O . PRO B 1 370 ? 23.953 48.156 6.934 1 91.94 370 PRO B O 1
ATOM 6992 N N . CYS B 1 371 ? 23.453 46.531 5.473 1 91 371 CYS B N 1
ATOM 6993 C CA . CYS B 1 371 ? 22.219 47.125 5.008 1 91 371 CYS B CA 1
ATOM 6994 C C . CYS B 1 371 ? 21.016 46.531 5.758 1 91 371 CYS B C 1
ATOM 6996 O O . CYS B 1 371 ? 20.859 45.312 5.852 1 91 371 CYS B O 1
ATOM 6998 N N . TRP B 1 372 ? 20.203 47.406 6.285 1 91.19 372 TRP B N 1
ATOM 6999 C CA . TRP B 1 372 ? 19.094 47 7.137 1 91.19 372 TRP B CA 1
ATOM 7000 C C . TRP B 1 372 ? 17.781 47 6.367 1 91.19 372 TRP B C 1
ATOM 7002 O O . TRP B 1 372 ? 17.406 48.031 5.777 1 91.19 372 TRP B O 1
ATOM 7012 N N . VAL B 1 373 ? 17.172 45.906 6.332 1 87 373 VAL B N 1
ATOM 7013 C CA . VAL B 1 373 ? 15.836 45.781 5.762 1 87 373 VAL B CA 1
ATOM 7014 C C . VAL B 1 373 ? 14.797 45.812 6.875 1 87 373 VAL B C 1
ATOM 7016 O O . VAL B 1 373 ? 14.695 44.844 7.652 1 87 373 VAL B O 1
ATOM 7019 N N . ARG B 1 374 ? 14.031 46.812 6.973 1 81.25 374 ARG B N 1
ATOM 7020 C CA . ARG B 1 374 ? 13.07 46.969 8.055 1 81.25 374 ARG B CA 1
ATOM 7021 C C . ARG B 1 374 ? 11.641 47 7.527 1 81.25 374 ARG B C 1
ATOM 7023 O O . ARG B 1 374 ? 11.414 47.281 6.352 1 81.25 374 ARG B O 1
ATOM 7030 N N . GLY B 1 375 ? 10.773 46.562 8.344 1 74.25 375 GLY B N 1
ATOM 7031 C CA . GLY B 1 375 ? 9.352 46.531 8.016 1 74.25 375 GLY B CA 1
ATOM 7032 C C . GLY B 1 375 ? 8.531 45.75 9.016 1 74.25 375 GLY B C 1
ATOM 7033 O O . GLY B 1 375 ? 9.078 44.938 9.758 1 74.25 375 GLY B O 1
ATOM 7034 N N . ALA B 1 376 ? 7.305 46 9.031 1 64.75 376 ALA B N 1
ATOM 7035 C CA . ALA B 1 376 ? 6.391 45.312 9.93 1 64.75 376 ALA B CA 1
ATOM 7036 C C . ALA B 1 376 ? 6.32 43.812 9.57 1 64.75 376 ALA B C 1
ATOM 7038 O O . ALA B 1 376 ? 6.801 43.406 8.516 1 64.75 376 ALA B O 1
ATOM 7039 N N . SER B 1 377 ? 5.918 43.031 10.617 1 60.03 377 SER B N 1
ATOM 7040 C CA . SER B 1 377 ? 5.699 41.625 10.344 1 60.03 377 SER B CA 1
ATOM 7041 C C . SER B 1 377 ? 4.75 41.406 9.164 1 60.03 377 SER B C 1
ATOM 7043 O O . SER B 1 377 ? 3.697 42.062 9.102 1 60.03 377 SER B O 1
ATOM 7045 N N . GLY B 1 378 ? 5.129 40.656 8.125 1 62.38 378 GLY B N 1
ATOM 7046 C CA . GLY B 1 378 ? 4.301 40.406 6.957 1 62.38 378 GLY B CA 1
ATOM 7047 C C . GLY B 1 378 ? 4.52 41.406 5.84 1 62.38 378 GLY B C 1
ATOM 7048 O O . GLY B 1 378 ? 3.873 41.312 4.793 1 62.38 378 GLY B O 1
ATOM 7049 N N . ALA B 1 379 ? 5.461 42.281 6.09 1 64.81 379 ALA B N 1
ATOM 7050 C CA . ALA B 1 379 ? 5.684 43.344 5.117 1 64.81 379 ALA B CA 1
ATOM 7051 C C . ALA B 1 379 ? 6.359 42.812 3.859 1 64.81 379 ALA B C 1
ATOM 7053 O O . ALA B 1 379 ? 6.41 43.5 2.834 1 64.81 379 ALA B O 1
ATOM 7054 N N . GLY B 1 380 ? 6.805 41.531 3.895 1 70.56 380 GLY B N 1
ATOM 7055 C CA . GLY B 1 380 ? 7.43 40.938 2.723 1 70.56 380 GLY B CA 1
ATOM 7056 C C . GLY B 1 380 ? 8.945 40.906 2.797 1 70.56 380 GLY B C 1
ATOM 7057 O O . GLY B 1 380 ? 9.625 40.781 1.775 1 70.56 380 GLY B O 1
ATOM 7058 N N . LYS B 1 381 ? 9.531 41.156 3.91 1 76.81 381 LYS B N 1
ATOM 7059 C CA . LYS B 1 381 ? 10.984 41.188 4.066 1 76.81 381 LYS B CA 1
ATOM 7060 C C . LYS B 1 381 ? 11.617 39.906 3.537 1 76.81 381 LYS B C 1
ATOM 7062 O O . LYS B 1 381 ? 12.539 39.938 2.719 1 76.81 381 LYS B O 1
ATOM 7067 N N . SER B 1 382 ? 10.992 38.75 3.984 1 77.31 382 SER B N 1
ATOM 7068 C CA . SER B 1 382 ? 11.508 37.438 3.566 1 77.31 382 SER B CA 1
ATOM 7069 C C . SER B 1 382 ? 11.336 37.25 2.066 1 77.31 382 SER B C 1
ATOM 7071 O O . SER B 1 382 ? 12.211 36.688 1.405 1 77.31 382 SER B O 1
ATOM 7073 N N . LEU B 1 383 ? 10.258 37.688 1.617 1 72.88 383 LEU B N 1
ATOM 7074 C CA . LEU B 1 383 ? 9.984 37.594 0.187 1 72.88 383 LEU B CA 1
ATOM 7075 C C . LEU B 1 383 ? 11.023 38.375 -0.619 1 72.88 383 LEU B C 1
ATOM 7077 O O . LEU B 1 383 ? 11.523 37.875 -1.636 1 72.88 383 LEU B O 1
ATOM 7081 N N . LEU B 1 384 ? 11.352 39.594 -0.148 1 75.94 384 LEU B N 1
ATOM 7082 C CA . LEU B 1 384 ? 12.352 40.406 -0.812 1 75.94 384 LEU B CA 1
ATOM 7083 C C . LEU B 1 384 ? 13.711 39.719 -0.819 1 75.94 384 LEU B C 1
ATOM 7085 O O . LEU B 1 384 ? 14.383 39.688 -1.851 1 75.94 384 LEU B O 1
ATOM 7089 N N . LEU B 1 385 ? 14.07 39.219 0.245 1 79.88 385 LEU B N 1
ATOM 7090 C CA . LEU B 1 385 ? 15.367 38.562 0.364 1 79.88 385 LEU B CA 1
ATOM 7091 C C . LEU B 1 385 ? 15.43 37.312 -0.524 1 79.88 385 LEU B C 1
ATOM 7093 O O . LEU B 1 385 ? 16.406 37.094 -1.241 1 79.88 385 LEU B O 1
ATOM 7097 N N . GLU B 1 386 ? 14.422 36.531 -0.525 1 78.75 386 GLU B N 1
ATOM 7098 C CA . GLU B 1 386 ? 14.398 35.281 -1.302 1 78.75 386 GLU B CA 1
ATOM 7099 C C . GLU B 1 386 ? 14.32 35.594 -2.799 1 78.75 386 GLU B C 1
ATOM 7101 O O . GLU B 1 386 ? 14.867 34.844 -3.609 1 78.75 386 GLU B O 1
ATOM 7106 N N . ARG B 1 387 ? 13.68 36.594 -3.123 1 74.19 387 ARG B N 1
ATOM 7107 C CA . ARG B 1 387 ? 13.648 37 -4.523 1 74.19 387 ARG B CA 1
ATOM 7108 C C . ARG B 1 387 ? 15.023 37.469 -4.988 1 74.19 387 ARG B C 1
ATOM 7110 O O . ARG B 1 387 ? 15.422 37.219 -6.125 1 74.19 387 ARG B O 1
ATOM 7117 N N . LEU B 1 388 ? 15.641 38.188 -4.109 1 75.38 388 LEU B N 1
ATOM 7118 C CA . LEU B 1 388 ? 17 38.625 -4.402 1 75.38 388 LEU B CA 1
ATOM 7119 C C . LEU B 1 388 ? 17.891 37.406 -4.68 1 75.38 388 LEU B C 1
ATOM 7121 O O . LEU B 1 388 ? 18.75 37.469 -5.559 1 75.38 388 LEU B O 1
ATOM 7125 N N . LEU B 1 389 ? 17.578 36.375 -3.957 1 78.75 389 LEU B N 1
ATOM 7126 C CA . LEU B 1 389 ? 18.391 35.156 -4.066 1 78.75 389 LEU B CA 1
ATOM 7127 C C . LEU B 1 389 ? 17.906 34.281 -5.215 1 78.75 389 LEU B C 1
ATOM 7129 O O . LEU B 1 389 ? 18.562 33.312 -5.574 1 78.75 389 LEU B O 1
ATOM 7133 N N . GLY B 1 390 ? 16.703 34.5 -5.754 1 74 390 GLY B N 1
ATOM 7134 C CA . GLY B 1 390 ? 16.156 33.719 -6.863 1 74 390 GLY B CA 1
ATOM 7135 C C . GLY B 1 390 ? 15.5 32.438 -6.43 1 74 390 GLY B C 1
ATOM 7136 O O . GLY B 1 390 ? 15.367 31.5 -7.227 1 74 390 GLY B O 1
ATOM 7137 N N . VAL B 1 391 ? 15.219 32.344 -5.242 1 75.94 391 VAL B N 1
ATOM 7138 C CA . VAL B 1 391 ? 14.703 31.078 -4.754 1 75.94 391 VAL B CA 1
ATOM 7139 C C . VAL B 1 391 ? 13.211 31.219 -4.449 1 75.94 391 VAL B C 1
ATOM 7141 O O . VAL B 1 391 ? 12.648 30.391 -3.727 1 75.94 391 VAL B O 1
ATOM 7144 N N . ARG B 1 392 ? 12.484 32.219 -4.828 1 70 392 ARG B N 1
ATOM 7145 C CA . ARG B 1 392 ? 11.039 32.375 -4.691 1 70 392 ARG B CA 1
ATOM 7146 C C . ARG B 1 392 ? 10.414 32.875 -5.996 1 70 392 ARG B C 1
ATOM 7148 O O . ARG B 1 392 ? 10.977 33.719 -6.676 1 70 392 ARG B O 1
ATOM 7155 N N . ALA B 1 393 ? 9.156 32.094 -6.324 1 59.66 393 ALA B N 1
ATOM 7156 C CA . ALA B 1 393 ? 8.461 32.375 -7.578 1 59.66 393 ALA B CA 1
ATOM 7157 C C . ALA B 1 393 ? 7.785 33.75 -7.547 1 59.66 393 ALA B C 1
ATOM 7159 O O . ALA B 1 393 ? 7.461 34.25 -6.477 1 59.66 393 ALA B O 1
ATOM 7160 N N . THR B 1 394 ? 7.965 34.531 -8.742 1 53.97 394 THR B N 1
ATOM 7161 C CA . THR B 1 394 ? 7.117 35.688 -8.922 1 53.97 394 THR B CA 1
ATOM 7162 C C . THR B 1 394 ? 5.938 35.375 -9.836 1 53.97 394 THR B C 1
ATOM 7164 O O . THR B 1 394 ? 6.059 34.562 -10.758 1 53.97 394 THR B O 1
ATOM 7167 N N . THR B 1 395 ? 4.75 35.219 -9.352 1 49.41 395 THR B N 1
ATOM 7168 C CA . THR B 1 395 ? 3.607 35 -10.234 1 49.41 395 THR B CA 1
ATOM 7169 C C . THR B 1 395 ? 3.578 36 -11.367 1 49.41 395 THR B C 1
ATOM 7171 O O . THR B 1 395 ? 2.855 35.844 -12.344 1 49.41 395 THR B O 1
ATOM 7174 N N . THR B 1 396 ? 3.836 37.188 -11.227 1 45.69 396 THR B N 1
ATOM 7175 C CA . THR B 1 396 ? 3.623 38.188 -12.273 1 45.69 396 THR B CA 1
ATOM 7176 C C . THR B 1 396 ? 4.875 38.344 -13.133 1 45.69 396 THR B C 1
ATOM 7178 O O . THR B 1 396 ? 5.988 38.438 -12.602 1 45.69 396 THR B O 1
ATOM 7181 N N . PRO B 1 397 ? 4.754 38.031 -14.43 1 43.28 397 PRO B N 1
ATOM 7182 C CA . PRO B 1 397 ? 5.773 38.094 -15.484 1 43.28 397 PRO B CA 1
ATOM 7183 C C . PRO B 1 397 ? 6.664 39.344 -15.352 1 43.28 397 PRO B C 1
ATOM 7185 O O . PRO B 1 397 ? 7.34 39.719 -16.312 1 43.28 397 PRO B O 1
ATOM 7188 N N . ALA B 1 398 ? 6.648 40.125 -14.461 1 41.59 398 ALA B N 1
ATOM 7189 C CA . ALA B 1 398 ? 7.395 41.344 -14.758 1 41.59 398 ALA B CA 1
ATOM 7190 C C . ALA B 1 398 ? 8.852 41.031 -15.078 1 41.59 398 ALA B C 1
ATOM 7192 O O . ALA B 1 398 ? 9.344 39.938 -14.766 1 41.59 398 ALA B O 1
ATOM 7193 N N . TYR B 1 399 ? 9.5 42.25 -15.914 1 39.09 399 TYR B N 1
ATOM 7194 C CA . TYR B 1 399 ? 10.789 42.406 -16.594 1 39.09 399 TYR B CA 1
ATOM 7195 C C . TYR B 1 399 ? 11.945 42.188 -15.625 1 39.09 399 TYR B C 1
ATOM 7197 O O . TYR B 1 399 ? 11.922 42.688 -14.5 1 39.09 399 TYR B O 1
ATOM 7205 N N . MET B 1 400 ? 12.359 41.125 -15.492 1 41.5 400 MET B N 1
ATOM 7206 C CA . MET B 1 400 ? 13.617 41.031 -14.766 1 41.5 400 MET B CA 1
ATOM 7207 C C . MET B 1 400 ? 14.797 41.406 -15.664 1 41.5 400 MET B C 1
ATOM 7209 O O . MET B 1 400 ? 15.031 40.75 -16.688 1 41.5 400 MET B O 1
ATOM 7213 N N . SER B 1 401 ? 15.195 42.688 -15.906 1 40.25 401 SER B N 1
ATOM 7214 C CA . SER B 1 401 ? 16.578 42.906 -16.344 1 40.25 401 SER B CA 1
ATOM 7215 C C . SER B 1 401 ? 17.562 42.469 -15.273 1 40.25 401 SER B C 1
ATOM 7217 O O . SER B 1 401 ? 17.453 42.844 -14.109 1 40.25 401 SER B O 1
ATOM 7219 N N . MET B 1 402 ? 17.938 41.25 -15.078 1 42.72 402 MET B N 1
ATOM 7220 C CA . MET B 1 402 ? 19.188 40.938 -14.383 1 42.72 402 MET B CA 1
ATOM 7221 C C . MET B 1 402 ? 20.375 41.531 -15.117 1 42.72 402 MET B C 1
ATOM 7223 O O . MET B 1 402 ? 20.75 41.062 -16.203 1 42.72 402 MET B O 1
ATOM 7227 N N . SER B 1 403 ? 20.609 42.844 -15.125 1 40.97 403 SER B N 1
ATOM 7228 C CA . SER B 1 403 ? 21.828 43.5 -15.594 1 40.97 403 SER B CA 1
ATOM 7229 C C . SER B 1 403 ? 23.031 43.031 -14.781 1 40.97 403 SER B C 1
ATOM 7231 O O . SER B 1 403 ? 24.156 43.438 -15.055 1 40.97 403 SER B O 1
ATOM 7233 N N . ALA B 1 404 ? 23.312 42.656 -13.555 1 41.31 404 ALA B N 1
ATOM 7234 C CA . ALA B 1 404 ? 24.766 42.656 -13.375 1 41.31 404 ALA B CA 1
ATOM 7235 C C . ALA B 1 404 ? 25.453 41.844 -14.461 1 41.31 404 ALA B C 1
ATOM 7237 O O . ALA B 1 404 ? 24.859 40.938 -15.023 1 41.31 404 ALA B O 1
ATOM 7238 N N . PRO B 1 405 ? 26.453 42.469 -15.195 1 39.47 405 PRO B N 1
ATOM 7239 C CA . PRO B 1 405 ? 27.328 41.5 -15.859 1 39.47 405 PRO B CA 1
ATOM 7240 C C . PRO B 1 405 ? 27.344 40.156 -15.141 1 39.47 405 PRO B C 1
ATOM 7242 O O . PRO B 1 405 ? 27.047 40.062 -13.945 1 39.47 405 PRO B O 1
ATOM 7245 N N . GLN B 1 406 ? 27.281 39.094 -15.805 1 40.84 406 GLN B N 1
ATOM 7246 C CA . GLN B 1 406 ? 27.406 37.75 -15.258 1 40.84 406 GLN B CA 1
ATOM 7247 C C . GLN B 1 406 ? 28.359 37.719 -14.055 1 40.84 406 GLN B C 1
ATOM 7249 O O . GLN B 1 406 ? 28.859 36.656 -13.672 1 40.84 406 GLN B O 1
ATOM 7254 N N . GLY B 1 407 ? 29.219 38.656 -13.773 1 44.34 407 GLY B N 1
ATOM 7255 C CA . GLY B 1 407 ? 30.219 38.406 -12.758 1 44.34 407 GLY B CA 1
ATOM 7256 C C . GLY B 1 407 ? 29.625 37.938 -11.438 1 44.34 407 GLY B C 1
ATOM 7257 O O . GLY B 1 407 ? 28.453 38.188 -11.164 1 44.34 407 GLY B O 1
ATOM 7258 N N . THR B 1 408 ? 30.172 36.719 -10.82 1 53.78 408 THR B N 1
ATOM 7259 C CA . THR B 1 408 ? 29.844 35.594 -9.961 1 53.78 408 THR B CA 1
ATOM 7260 C C . THR B 1 408 ? 29.625 36.062 -8.523 1 53.78 408 THR B C 1
ATOM 7262 O O . THR B 1 408 ? 30.531 36.625 -7.898 1 53.78 408 THR B O 1
ATOM 7265 N N . LEU B 1 409 ? 28.516 36.781 -8.211 1 62.22 409 LEU B N 1
ATOM 7266 C CA . LEU B 1 409 ? 28.188 36.906 -6.793 1 62.22 409 LEU B CA 1
ATOM 7267 C C . LEU B 1 409 ? 28.016 35.531 -6.148 1 62.22 409 LEU B C 1
ATOM 7269 O O . LEU B 1 409 ? 27.469 34.594 -6.773 1 62.22 409 LEU B O 1
ATOM 7273 N N . ARG B 1 410 ? 28.719 35.594 -5.043 1 79.06 410 ARG B N 1
ATOM 7274 C CA . ARG B 1 410 ? 28.516 34.406 -4.211 1 79.06 410 ARG B CA 1
ATOM 7275 C C . ARG B 1 410 ? 27.609 34.719 -3.021 1 79.06 410 ARG B C 1
ATOM 7277 O O . ARG B 1 410 ? 27.891 35.656 -2.254 1 79.06 410 ARG B O 1
ATOM 7284 N N . PHE B 1 411 ? 26.484 34.125 -3.008 1 83.69 411 PHE B N 1
ATOM 7285 C CA . PHE B 1 411 ? 25.516 34.406 -1.967 1 83.69 411 PHE B CA 1
ATOM 7286 C C . PHE B 1 411 ? 25.625 33.406 -0.824 1 83.69 411 PHE B C 1
ATOM 7288 O O . PHE B 1 411 ? 26.047 32.25 -1.034 1 83.69 411 PHE B O 1
ATOM 7295 N N . VAL B 1 412 ? 25.406 33.906 0.377 1 88.69 412 VAL B N 1
ATOM 7296 C CA . VAL B 1 412 ? 25.141 33.094 1.561 1 88.69 412 VAL B CA 1
ATOM 7297 C C . VAL B 1 412 ? 23.828 33.531 2.207 1 88.69 412 VAL B C 1
ATOM 7299 O O . VAL B 1 412 ? 23.484 34.719 2.191 1 88.69 412 VAL B O 1
ATOM 7302 N N . TYR B 1 413 ? 23.109 32.531 2.73 1 89.06 413 TYR B N 1
ATOM 7303 C CA . TYR B 1 413 ? 21.75 32.875 3.121 1 89.06 413 TYR B CA 1
ATOM 7304 C C . TYR B 1 413 ? 21.375 32.188 4.426 1 89.06 413 TYR B C 1
ATOM 7306 O O . TYR B 1 413 ? 21.672 31 4.613 1 89.06 413 TYR B O 1
ATOM 7314 N N . LEU B 1 414 ? 20.844 32.938 5.332 1 90.88 414 LEU B N 1
ATOM 7315 C CA . LEU B 1 414 ? 20.188 32.438 6.523 1 90.88 414 LEU B CA 1
ATOM 7316 C C . LEU B 1 414 ? 18.688 32.688 6.465 1 90.88 414 LEU B C 1
ATOM 7318 O O . LEU B 1 414 ? 18.25 33.812 6.73 1 90.88 414 LEU B O 1
ATOM 7322 N N . PRO B 1 415 ? 17.922 31.688 6.16 1 85.88 415 PRO B N 1
ATOM 7323 C CA . PRO B 1 415 ? 16.469 31.891 6.133 1 85.88 415 PRO B CA 1
ATOM 7324 C C . PRO B 1 415 ? 15.867 32 7.527 1 85.88 415 PRO B C 1
ATOM 7326 O O . PRO B 1 415 ? 16.531 31.688 8.523 1 85.88 415 PRO B O 1
ATOM 7329 N N . GLN B 1 416 ? 14.641 32.531 7.52 1 76.19 416 GLN B N 1
ATOM 7330 C CA . GLN B 1 416 ? 13.93 32.688 8.781 1 76.19 416 GLN B CA 1
ATOM 7331 C C . GLN B 1 416 ? 13.758 31.344 9.484 1 76.19 416 GLN B C 1
ATOM 7333 O O . GLN B 1 416 ? 13.969 31.234 10.695 1 76.19 416 GLN B O 1
ATOM 7338 N N . GLU B 1 417 ? 13.352 30.391 8.719 1 73.56 417 GLU B N 1
ATOM 7339 C CA . GLU B 1 417 ? 13.273 29.016 9.203 1 73.56 417 GLU B CA 1
ATOM 7340 C C . GLU B 1 417 ? 14.344 28.141 8.555 1 73.56 417 GLU B C 1
ATOM 7342 O O . GLU B 1 417 ? 14.148 27.625 7.457 1 73.56 417 GLU B O 1
ATOM 7347 N N . ALA B 1 418 ? 15.414 28.062 9.328 1 76.25 418 ALA B N 1
ATOM 7348 C CA . ALA B 1 418 ? 16.547 27.328 8.742 1 76.25 418 ALA B CA 1
ATOM 7349 C C . ALA B 1 418 ? 16.453 25.844 9.078 1 76.25 418 ALA B C 1
ATOM 7351 O O . ALA B 1 418 ? 16.203 25.484 10.227 1 76.25 418 ALA B O 1
ATOM 7352 N N . GLY B 1 419 ? 16.578 25.062 8.055 1 82 419 GLY B N 1
ATOM 7353 C CA . GLY B 1 419 ? 16.641 23.625 8.273 1 82 419 GLY B CA 1
ATOM 7354 C C . GLY B 1 419 ? 18.047 23.141 8.539 1 82 419 GLY B C 1
ATOM 7355 O O . GLY B 1 419 ? 19.031 23.828 8.234 1 82 419 GLY B O 1
ATOM 7356 N N . LEU B 1 420 ? 18.109 22.031 9.297 1 87.75 420 LEU B N 1
ATOM 7357 C CA . LEU B 1 420 ? 19.391 21.406 9.57 1 87.75 420 LEU B CA 1
ATOM 7358 C C . LEU B 1 420 ? 19.438 20 8.977 1 87.75 420 LEU B C 1
ATOM 7360 O O . LEU B 1 420 ? 18.406 19.312 8.898 1 87.75 420 LEU B O 1
ATOM 7364 N N . LEU B 1 421 ? 20.625 19.703 8.539 1 89.06 421 LEU B N 1
ATOM 7365 C CA . LEU B 1 421 ? 20.875 18.344 8.086 1 89.06 421 LEU B CA 1
ATOM 7366 C C . LEU B 1 421 ? 20.844 17.375 9.25 1 89.06 421 LEU B C 1
ATOM 7368 O O . LEU B 1 421 ? 21.234 17.719 10.367 1 89.06 421 LEU B O 1
ATOM 7372 N N . VAL B 1 422 ? 20.344 16.203 8.953 1 86.56 422 VAL B N 1
ATOM 7373 C CA . VAL B 1 422 ? 20.453 15.148 9.961 1 86.56 422 VAL B CA 1
ATOM 7374 C C . VAL B 1 422 ? 21.906 14.719 10.117 1 86.56 422 VAL B C 1
ATOM 7376 O O . VAL B 1 422 ? 22.375 13.836 9.398 1 86.56 422 VAL B O 1
ATOM 7379 N N . GLY B 1 423 ? 22.562 15.328 11.008 1 88.62 423 GLY B N 1
ATOM 7380 C CA . GLY B 1 423 ? 23.984 15.125 11.258 1 88.62 423 GLY B CA 1
ATOM 7381 C C . GLY B 1 423 ? 24.5 15.945 12.422 1 88.62 423 GLY B C 1
ATOM 7382 O O . GLY B 1 423 ? 23.734 16.422 13.25 1 88.62 423 GLY B O 1
ATOM 7383 N N . THR B 1 424 ? 25.766 16.078 12.445 1 91.25 424 THR B N 1
ATOM 7384 C CA . THR B 1 424 ? 26.391 16.797 13.547 1 91.25 424 THR B CA 1
ATOM 7385 C C . THR B 1 424 ? 26.391 18.297 13.273 1 91.25 424 THR B C 1
ATOM 7387 O O . THR B 1 424 ? 26.094 18.734 12.156 1 91.25 424 THR B O 1
ATOM 7390 N N . ALA B 1 425 ? 26.641 18.984 14.344 1 93.06 425 ALA B N 1
ATOM 7391 C CA . ALA B 1 425 ? 26.734 20.438 14.188 1 93.06 425 ALA B CA 1
ATOM 7392 C C . ALA B 1 425 ? 27.844 20.812 13.211 1 93.06 425 ALA B C 1
ATOM 7394 O O . ALA B 1 425 ? 27.672 21.703 12.375 1 93.06 425 ALA B O 1
ATOM 7395 N N . HIS B 1 426 ? 28.875 20.047 13.242 1 92.88 426 HIS B N 1
ATOM 7396 C CA . HIS B 1 426 ? 30 20.281 12.352 1 92.88 426 HIS B CA 1
ATOM 7397 C C . HIS B 1 426 ? 29.609 20.078 10.898 1 92.88 426 HIS B C 1
ATOM 7399 O O . HIS B 1 426 ? 29.953 20.906 10.039 1 92.88 426 HIS B O 1
ATOM 7405 N N . GLU B 1 427 ? 28.969 19.062 10.703 1 91.5 427 GLU B N 1
ATOM 7406 C CA . GLU B 1 427 ? 28.531 18.75 9.344 1 91.5 427 GLU B CA 1
ATOM 7407 C C . GLU B 1 427 ? 27.594 19.812 8.805 1 91.5 427 GLU B C 1
ATOM 7409 O O . GLU B 1 427 ? 27.609 20.125 7.609 1 91.5 427 GLU B O 1
ATOM 7414 N N . ASN B 1 428 ? 26.766 20.312 9.695 1 93.5 428 ASN B N 1
ATOM 7415 C CA . ASN B 1 428 ? 25.828 21.344 9.289 1 93.5 428 ASN B CA 1
ATOM 7416 C C . ASN B 1 428 ? 26.531 22.672 8.984 1 93.5 428 ASN B C 1
ATOM 7418 O O . ASN B 1 428 ? 26.188 23.359 8.039 1 93.5 428 ASN B O 1
ATOM 7422 N N . VAL B 1 429 ? 27.562 22.953 9.742 1 93.88 429 VAL B N 1
ATOM 7423 C CA . VAL B 1 429 ? 28.312 24.188 9.516 1 93.88 429 VAL B CA 1
ATOM 7424 C C . VAL B 1 429 ? 29.109 24.094 8.227 1 93.88 429 VAL B C 1
ATOM 7426 O O . VAL B 1 429 ? 29.109 25 7.402 1 93.88 429 VAL B O 1
ATOM 7429 N N . ALA B 1 430 ? 29.766 22.969 8.023 1 92.94 430 ALA B N 1
ATOM 7430 C CA . ALA B 1 430 ? 30.547 22.766 6.805 1 92.94 430 ALA B CA 1
ATOM 7431 C C . ALA B 1 430 ? 29.641 22.625 5.586 1 92.94 430 ALA B C 1
ATOM 7433 O O . ALA B 1 430 ? 29.953 23.141 4.508 1 92.94 430 ALA B O 1
ATOM 7434 N N . PHE B 1 431 ? 28.562 21.953 5.773 1 92.12 431 PHE B N 1
ATOM 7435 C CA . PHE B 1 431 ? 27.5 21.75 4.793 1 92.12 431 PHE B CA 1
ATOM 7436 C C . PHE B 1 431 ? 28.078 21.344 3.443 1 92.12 431 PHE B C 1
ATOM 7438 O O . PHE B 1 431 ? 27.75 21.938 2.416 1 92.12 431 PHE B O 1
ATOM 7445 N N . GLY B 1 432 ? 29.078 20.438 3.424 1 88.25 432 GLY B N 1
ATOM 7446 C CA . GLY B 1 432 ? 29.625 19.859 2.209 1 88.25 432 GLY B CA 1
ATOM 7447 C C . GLY B 1 432 ? 30.766 20.656 1.625 1 88.25 432 GLY B C 1
ATOM 7448 O O . GLY B 1 432 ? 31.328 20.297 0.592 1 88.25 432 GLY B O 1
ATOM 7449 N N . ARG B 1 433 ? 31.125 21.734 2.246 1 87.81 433 ARG B N 1
ATOM 7450 C CA . ARG B 1 433 ? 32.219 22.594 1.767 1 87.81 433 ARG B CA 1
ATOM 7451 C C . ARG B 1 433 ? 33.531 22.266 2.492 1 87.81 433 ARG B C 1
ATOM 7453 O O . ARG B 1 433 ? 33.5 21.656 3.562 1 87.81 433 ARG B O 1
ATOM 7460 N N . ASP B 1 434 ? 34.531 22.625 1.802 1 88.06 434 ASP B N 1
ATOM 7461 C CA . ASP B 1 434 ? 35.844 22.391 2.387 1 88.06 434 ASP B CA 1
ATOM 7462 C C . ASP B 1 434 ? 36.188 23.484 3.404 1 88.06 434 ASP B C 1
ATOM 7464 O O . ASP B 1 434 ? 37 24.359 3.123 1 88.06 434 ASP B O 1
ATOM 7468 N N . ILE B 1 435 ? 35.562 23.453 4.559 1 90.69 435 ILE B N 1
ATOM 7469 C CA . ILE B 1 435 ? 35.812 24.391 5.645 1 90.69 435 ILE B CA 1
ATOM 7470 C C . ILE B 1 435 ? 36.625 23.719 6.746 1 90.69 435 ILE B C 1
ATOM 7472 O O . ILE B 1 435 ? 36.219 22.672 7.262 1 90.69 435 ILE B O 1
ATOM 7476 N N . PRO B 1 436 ? 37.688 24.25 7.07 1 90.94 436 PRO B N 1
ATOM 7477 C CA . PRO B 1 436 ? 38.531 23.656 8.125 1 90.94 436 PRO B CA 1
ATOM 7478 C C . PRO B 1 436 ? 37.812 23.547 9.461 1 90.94 436 PRO B C 1
ATOM 7480 O O . PRO B 1 436 ? 36.969 24.406 9.789 1 90.94 436 PRO B O 1
ATOM 7483 N N . VAL B 1 437 ? 38.188 22.578 10.211 1 92.19 437 VAL B N 1
ATOM 7484 C CA . VAL B 1 437 ? 37.562 22.25 11.484 1 92.19 437 VAL B CA 1
ATOM 7485 C C . VAL B 1 437 ? 37.688 23.438 12.438 1 92.19 437 VAL B C 1
ATOM 7487 O O . VAL B 1 437 ? 36.781 23.734 13.195 1 92.19 437 VAL B O 1
ATOM 7490 N N . HIS B 1 438 ? 38.812 24.109 12.312 1 91.75 438 HIS B N 1
ATOM 7491 C CA . HIS B 1 438 ? 39.031 25.203 13.25 1 91.75 438 HIS B CA 1
ATOM 7492 C C . HIS B 1 438 ? 38.094 26.375 12.984 1 91.75 438 HIS B C 1
ATOM 7494 O O . HIS B 1 438 ? 37.719 27.078 13.914 1 91.75 438 HIS B O 1
ATOM 7500 N N . ILE B 1 439 ? 37.75 26.578 11.766 1 91.31 439 ILE B N 1
ATOM 7501 C CA . ILE B 1 439 ? 36.812 27.641 11.422 1 91.31 439 ILE B CA 1
ATOM 7502 C C . ILE B 1 439 ? 35.406 27.266 11.906 1 91.31 439 ILE B C 1
ATOM 7504 O O . ILE B 1 439 ? 34.688 28.109 12.438 1 91.31 439 ILE B O 1
ATOM 7508 N N . CYS B 1 440 ? 35.031 26.016 11.719 1 94.25 440 CYS B N 1
ATOM 7509 C CA . CYS B 1 440 ? 33.75 25.547 12.219 1 94.25 440 CYS B CA 1
ATOM 7510 C C . CYS B 1 440 ? 33.656 25.719 13.727 1 94.25 440 CYS B C 1
ATOM 7512 O O . CYS B 1 440 ? 32.625 26.219 14.234 1 94.25 440 CYS B O 1
ATOM 7514 N N . ASP B 1 441 ? 34.688 25.328 14.383 1 94.56 441 ASP B N 1
ATOM 7515 C CA . ASP B 1 441 ? 34.75 25.438 15.836 1 94.56 441 ASP B CA 1
ATOM 7516 C C . ASP B 1 441 ? 34.625 26.891 16.281 1 94.56 441 ASP B C 1
ATOM 7518 O O . ASP B 1 441 ? 33.938 27.203 17.25 1 94.56 441 ASP B O 1
ATOM 7522 N N . ARG B 1 442 ? 35.344 27.703 15.586 1 91.19 442 ARG B N 1
ATOM 7523 C CA . ARG B 1 442 ? 35.344 29.125 15.914 1 91.19 442 ARG B CA 1
ATOM 7524 C C . ARG B 1 442 ? 33.938 29.703 15.859 1 91.19 442 ARG B C 1
ATOM 7526 O O . ARG B 1 442 ? 33.531 30.406 16.781 1 91.19 442 ARG B O 1
ATOM 7533 N N . TYR B 1 443 ? 33.25 29.391 14.852 1 91.69 443 TYR B N 1
ATOM 7534 C CA . TYR B 1 443 ? 31.938 30.016 14.695 1 91.69 443 TYR B CA 1
ATOM 7535 C C . TYR B 1 443 ? 30.906 29.344 15.602 1 91.69 443 TYR B C 1
ATOM 7537 O O . TYR B 1 443 ? 29.984 30 16.078 1 91.69 443 TYR B O 1
ATOM 7545 N N . LEU B 1 444 ? 31.062 28.062 15.898 1 93.25 444 LEU B N 1
ATOM 7546 C CA . LEU B 1 444 ? 30.203 27.406 16.875 1 93.25 444 LEU B CA 1
ATOM 7547 C C . LEU B 1 444 ? 30.391 28.031 18.266 1 93.25 444 LEU B C 1
ATOM 7549 O O . LEU B 1 444 ? 29.422 28.25 18.984 1 93.25 444 LEU B O 1
ATOM 7553 N N . GLN B 1 445 ? 31.594 28.281 18.547 1 89.38 445 GLN B N 1
ATOM 7554 C CA . GLN B 1 445 ? 31.891 28.938 19.812 1 89.38 445 GLN B CA 1
ATOM 7555 C C . GLN B 1 445 ? 31.359 30.359 19.844 1 89.38 445 GLN B C 1
ATOM 7557 O O . GLN B 1 445 ? 30.812 30.812 20.859 1 89.38 445 GLN B O 1
ATOM 7562 N N . ALA B 1 446 ? 31.531 30.984 18.734 1 85.81 446 ALA B N 1
ATOM 7563 C CA . ALA B 1 446 ? 31.125 32.375 18.641 1 85.81 446 ALA B CA 1
ATOM 7564 C C . ALA B 1 446 ? 29.609 32.531 18.844 1 85.81 446 ALA B C 1
ATOM 7566 O O . ALA B 1 446 ? 29.156 33.531 19.375 1 85.81 446 ALA B O 1
ATOM 7567 N N . VAL B 1 447 ? 28.906 31.5 18.406 1 87.5 447 VAL B N 1
ATOM 7568 C CA . VAL B 1 447 ? 27.453 31.594 18.547 1 87.5 447 VAL B CA 1
ATOM 7569 C C . VAL B 1 447 ? 27.016 30.922 19.844 1 87.5 447 VAL B C 1
ATOM 7571 O O . VAL B 1 447 ? 25.828 30.625 20.016 1 87.5 447 VAL B O 1
ATOM 7574 N N . GLY B 1 448 ? 27.891 30.531 20.688 1 83.94 448 GLY B N 1
ATOM 7575 C CA . GLY B 1 448 ? 27.594 30.031 22.016 1 83.94 448 GLY B CA 1
ATOM 7576 C C . GLY B 1 448 ? 27.359 28.531 22.062 1 83.94 448 GLY B C 1
ATOM 7577 O O . GLY B 1 448 ? 26.641 28.031 22.938 1 83.94 448 GLY B O 1
ATOM 7578 N N . LEU B 1 449 ? 27.797 27.859 21.125 1 90.5 449 LEU B N 1
ATOM 7579 C CA . LEU B 1 449 ? 27.578 26.422 21.062 1 90.5 449 LEU B CA 1
ATOM 7580 C C . LEU B 1 449 ? 28.891 25.656 21.172 1 90.5 449 LEU B C 1
ATOM 7582 O O . LEU B 1 449 ? 29.156 24.766 20.359 1 90.5 449 LEU B O 1
ATOM 7586 N N . SER B 1 450 ? 29.609 26.016 22.125 1 89.81 450 SER B N 1
ATOM 7587 C CA . SER B 1 450 ? 30.922 25.406 22.344 1 89.81 450 SER B CA 1
ATOM 7588 C C . SER B 1 450 ? 30.797 23.922 22.609 1 89.81 450 SER B C 1
ATOM 7590 O O . SER B 1 450 ? 31.688 23.141 22.266 1 89.81 450 SER B O 1
ATOM 7592 N N . GLU B 1 451 ? 29.719 23.484 23.125 1 91.44 451 GLU B N 1
ATOM 7593 C CA . GLU B 1 451 ? 29.516 22.078 23.438 1 91.44 451 GLU B CA 1
ATOM 7594 C C . GLU B 1 451 ? 29.438 21.234 22.172 1 91.44 451 GLU B C 1
ATOM 7596 O O . GLU B 1 451 ? 29.672 20.031 22.203 1 91.44 451 GLU B O 1
ATOM 7601 N N . PHE B 1 452 ? 29.109 21.891 21.141 1 92.69 452 PHE B N 1
ATOM 7602 C CA . PHE B 1 452 ? 28.938 21.156 19.891 1 92.69 452 PHE B CA 1
ATOM 7603 C C . PHE B 1 452 ? 30.219 21.219 19.062 1 92.69 452 PHE B C 1
ATOM 7605 O O . PHE B 1 452 ? 30.312 20.578 18 1 92.69 452 PHE B O 1
ATOM 7612 N N . ALA B 1 453 ? 31.172 21.953 19.516 1 92.62 453 ALA B N 1
ATOM 7613 C CA . ALA B 1 453 ? 32.469 22.047 18.828 1 92.62 453 ALA B CA 1
ATOM 7614 C C . ALA B 1 453 ? 33.25 20.75 18.984 1 92.62 453 ALA B C 1
ATOM 7616 O O . ALA B 1 453 ? 32.812 19.828 19.672 1 92.62 453 ALA B O 1
ATOM 7617 N N . SER B 1 454 ? 34.375 20.672 18.266 1 91.31 454 SER B N 1
ATOM 7618 C CA . SER B 1 454 ? 35.156 19.438 18.203 1 91.31 454 SER B CA 1
ATOM 7619 C C . SER B 1 454 ? 35.594 18.984 19.594 1 91.31 454 SER B C 1
ATOM 7621 O O . SER B 1 454 ? 35.688 17.781 19.859 1 91.31 454 SER B O 1
ATOM 7623 N N . SER B 1 455 ? 35.75 19.891 20.484 1 86.75 455 SER B N 1
ATOM 7624 C CA . SER B 1 455 ? 36.188 19.562 21.828 1 86.75 455 SER B CA 1
ATOM 7625 C C . SER B 1 455 ? 35.031 19.484 22.812 1 86.75 455 SER B C 1
ATOM 7627 O O . SER B 1 455 ? 35.219 19.219 24 1 86.75 455 SER B O 1
ATOM 7629 N N . GLY B 1 456 ? 33.844 19.609 22.297 1 90.38 456 GLY B N 1
ATOM 7630 C CA . GLY B 1 456 ? 32.719 19.672 23.188 1 90.38 456 GLY B CA 1
ATOM 7631 C C . GLY B 1 456 ? 32.094 18.312 23.438 1 90.38 456 GLY B C 1
ATOM 7632 O O . GLY B 1 456 ? 32.344 17.344 22.719 1 90.38 456 GLY B O 1
ATOM 7633 N N . VAL B 1 457 ? 31.234 18.172 24.406 1 86.5 457 VAL B N 1
ATOM 7634 C CA . VAL B 1 457 ? 30.625 16.922 24.875 1 86.5 457 VAL B CA 1
ATOM 7635 C C . VAL B 1 457 ? 29.562 16.469 23.875 1 86.5 457 VAL B C 1
ATOM 7637 O O . VAL B 1 457 ? 29.297 15.273 23.75 1 86.5 457 VAL B O 1
ATOM 7640 N N . ARG B 1 458 ? 29.047 17.422 23.125 1 90.25 458 ARG B N 1
ATOM 7641 C CA . ARG B 1 458 ? 27.953 17.094 22.234 1 90.25 458 ARG B CA 1
ATOM 7642 C C . ARG B 1 458 ? 28.406 17.125 20.781 1 90.25 458 ARG B C 1
ATOM 7644 O O . ARG B 1 458 ? 27.594 17.344 19.875 1 90.25 458 ARG B O 1
ATOM 7651 N N . CYS B 1 459 ? 29.719 16.953 20.609 1 89.94 459 CYS B N 1
ATOM 7652 C CA . CYS B 1 459 ? 30.281 17.078 19.266 1 89.94 459 CYS B CA 1
ATOM 7653 C C . CYS B 1 459 ? 29.734 16.016 18.328 1 89.94 459 CYS B C 1
ATOM 7655 O O . CYS B 1 459 ? 29.656 16.234 17.125 1 89.94 459 CYS B O 1
ATOM 7657 N N . HIS B 1 460 ? 29.266 14.906 18.891 1 89.25 460 HIS B N 1
ATOM 7658 C CA . HIS B 1 460 ? 28.828 13.797 18.047 1 89.25 460 HIS B CA 1
ATOM 7659 C C . HIS B 1 460 ? 27.312 13.688 18.016 1 89.25 460 HIS B C 1
ATOM 7661 O O . HIS B 1 460 ? 26.766 12.805 17.359 1 89.25 460 HIS B O 1
ATOM 7667 N N . ASP B 1 461 ? 26.688 14.664 18.547 1 87.81 461 ASP B N 1
ATOM 7668 C CA . ASP B 1 461 ? 25.234 14.602 18.594 1 87.81 461 ASP B CA 1
ATOM 7669 C C . ASP B 1 461 ? 24.609 14.938 17.234 1 87.81 461 ASP B C 1
ATOM 7671 O O . ASP B 1 461 ? 25.109 15.805 16.531 1 87.81 461 ASP B O 1
ATOM 7675 N N . THR B 1 462 ? 23.578 14.195 16.969 1 86.81 462 THR B N 1
ATOM 7676 C CA . THR B 1 462 ? 22.781 14.57 15.812 1 86.81 462 THR B CA 1
ATOM 7677 C C . THR B 1 462 ? 21.875 15.758 16.141 1 86.81 462 THR B C 1
ATOM 7679 O O . THR B 1 462 ? 21.188 15.766 17.172 1 86.81 462 THR B O 1
ATOM 7682 N N . VAL B 1 463 ? 21.828 16.688 15.305 1 86.56 463 VAL B N 1
ATOM 7683 C CA . VAL B 1 463 ? 21.219 17.953 15.672 1 86.56 463 VAL B CA 1
ATOM 7684 C C . VAL B 1 463 ? 19.844 18.078 15.016 1 86.56 463 VAL B C 1
ATOM 7686 O O . VAL B 1 463 ? 19.094 19.016 15.297 1 86.56 463 VAL B O 1
ATOM 7689 N N . ALA B 1 464 ? 19.516 17.141 14.062 1 79.56 464 ALA B N 1
ATOM 7690 C CA . ALA B 1 464 ? 18.219 17.188 13.391 1 79.56 464 ALA B CA 1
ATOM 7691 C C . ALA B 1 464 ? 17.641 15.797 13.203 1 79.56 464 ALA B C 1
ATOM 7693 O O . ALA B 1 464 ? 18.359 14.797 13.383 1 79.56 464 ALA B O 1
ATOM 7694 N N . GLY B 1 465 ? 16.344 15.828 12.883 1 68.75 465 GLY B N 1
ATOM 7695 C CA . GLY B 1 465 ? 15.68 14.547 12.68 1 68.75 465 GLY B CA 1
ATOM 7696 C C . GLY B 1 465 ? 14.938 14.055 13.906 1 68.75 465 GLY B C 1
ATOM 7697 O O . GLY B 1 465 ? 14.727 14.812 14.859 1 68.75 465 GLY B O 1
ATOM 7698 N N . GLU B 1 466 ? 14.539 12.828 13.898 1 59.56 466 GLU B N 1
ATOM 7699 C CA . GLU B 1 466 ? 13.789 12.227 14.992 1 59.56 466 GLU B CA 1
ATOM 7700 C C . GLU B 1 466 ? 14.594 12.211 16.281 1 59.56 466 GLU B C 1
ATOM 7702 O O . GLU B 1 466 ? 14.039 12.344 17.375 1 59.56 466 GLU B O 1
ATOM 7707 N N . SER B 1 467 ? 15.836 12.148 16.094 1 56.25 467 SER B N 1
ATOM 7708 C CA . SER B 1 467 ? 16.719 12.062 17.266 1 56.25 467 SER B CA 1
ATOM 7709 C C . SER B 1 467 ? 17.422 13.391 17.5 1 56.25 467 SER B C 1
ATOM 7711 O O . SER B 1 467 ? 18.453 13.43 18.172 1 56.25 467 SER B O 1
ATOM 7713 N N . GLY B 1 468 ? 16.844 14.32 16.859 1 69.5 468 GLY B N 1
ATOM 7714 C CA . GLY B 1 468 ? 17.5 15.609 17.031 1 69.5 468 GLY B CA 1
ATOM 7715 C C . GLY B 1 468 ? 17.438 16.125 18.453 1 69.5 468 GLY B C 1
ATOM 7716 O O . GLY B 1 468 ? 16.391 16.047 19.109 1 69.5 468 GLY B O 1
ATOM 7717 N N . SER B 1 469 ? 18.562 16.547 18.953 1 69 469 SER B N 1
ATOM 7718 C CA . SER B 1 469 ? 18.688 16.875 20.375 1 69 469 SER B CA 1
ATOM 7719 C C . SER B 1 469 ? 18.781 18.391 20.594 1 69 469 SER B C 1
ATOM 7721 O O . SER B 1 469 ? 19.078 18.844 21.688 1 69 469 SER B O 1
ATOM 7723 N N . VAL B 1 470 ? 18.625 19.141 19.516 1 76.19 470 VAL B N 1
ATOM 7724 C CA . VAL B 1 470 ? 18.875 20.562 19.719 1 76.19 470 VAL B CA 1
ATOM 7725 C C . VAL B 1 470 ? 17.531 21.312 19.797 1 76.19 470 VAL B C 1
ATOM 7727 O O . VAL B 1 470 ? 16.547 20.891 19.188 1 76.19 470 VAL B O 1
ATOM 7730 N N . SER B 1 471 ? 17.516 22.328 20.578 1 67.25 471 SER B N 1
ATOM 7731 C CA . SER B 1 471 ? 16.359 23.203 20.656 1 67.25 471 SER B CA 1
ATOM 7732 C C . SER B 1 471 ? 16.25 24.078 19.406 1 67.25 471 SER B C 1
ATOM 7734 O O . SER B 1 471 ? 17.172 24.094 18.578 1 67.25 471 SER B O 1
ATOM 7736 N N . GLY B 1 472 ? 15.156 24.672 19.188 1 69.56 472 GLY B N 1
ATOM 7737 C CA . GLY B 1 472 ? 14.969 25.578 18.078 1 69.56 472 GLY B CA 1
ATOM 7738 C C . GLY B 1 472 ? 16.016 26.688 18.031 1 69.56 472 GLY B C 1
ATOM 7739 O O . GLY B 1 472 ? 16.531 27 16.953 1 69.56 472 GLY B O 1
ATOM 7740 N N . GLY B 1 473 ? 16.297 27.203 19.203 1 71.62 473 GLY B N 1
ATOM 7741 C CA . GLY B 1 473 ? 17.312 28.234 19.281 1 71.62 473 GLY B CA 1
ATOM 7742 C C . GLY B 1 473 ? 18.703 27.766 18.938 1 71.62 473 GLY B C 1
ATOM 7743 O O . GLY B 1 473 ? 19.453 28.453 18.25 1 71.62 473 GLY B O 1
ATOM 7744 N N . GLU B 1 474 ? 19.062 26.609 19.453 1 78.25 474 GLU B N 1
ATOM 7745 C CA . GLU B 1 474 ? 20.359 26.016 19.109 1 78.25 474 GLU B CA 1
ATOM 7746 C C . GLU B 1 474 ? 20.469 25.75 17.625 1 78.25 474 GLU B C 1
ATOM 7748 O O . GLU B 1 474 ? 21.516 26 17.016 1 78.25 474 GLU B O 1
ATOM 7753 N N . GLY B 1 475 ? 19.406 25.266 17.094 1 85.56 475 GLY B N 1
ATOM 7754 C CA . GLY B 1 475 ? 19.375 24.984 15.672 1 85.56 475 GLY B CA 1
ATOM 7755 C C . GLY B 1 475 ? 19.594 26.234 14.82 1 85.56 475 GLY B C 1
ATOM 7756 O O . GLY B 1 475 ? 20.328 26.203 13.844 1 85.56 475 GLY B O 1
ATOM 7757 N N . ARG B 1 476 ? 19 27.25 15.211 1 80.75 476 ARG B N 1
ATOM 7758 C CA . ARG B 1 476 ? 19.156 28.5 14.492 1 80.75 476 ARG B CA 1
ATOM 7759 C C . ARG B 1 476 ? 20.594 29.016 14.578 1 80.75 476 ARG B C 1
ATOM 7761 O O . ARG B 1 476 ? 21.125 29.562 13.617 1 80.75 476 ARG B O 1
ATOM 7768 N N . ARG B 1 477 ? 21.172 28.844 15.695 1 86.81 477 ARG B N 1
ATOM 7769 C CA . ARG B 1 477 ? 22.547 29.297 15.891 1 86.81 477 ARG B CA 1
ATOM 7770 C C . ARG B 1 477 ? 23.516 28.453 15.062 1 86.81 477 ARG B C 1
ATOM 7772 O O . ARG B 1 477 ? 24.516 28.969 14.562 1 86.81 477 ARG B O 1
ATOM 7779 N N . ILE B 1 478 ? 23.188 27.234 14.938 1 90.88 478 ILE B N 1
ATOM 7780 C CA . ILE B 1 478 ? 24.016 26.375 14.078 1 90.88 478 ILE B CA 1
ATOM 7781 C C . ILE B 1 478 ? 23.906 26.844 12.633 1 90.88 478 ILE B C 1
ATOM 7783 O O . ILE B 1 478 ? 24.906 26.938 11.922 1 90.88 478 ILE B O 1
ATOM 7787 N N . ALA B 1 479 ? 22.703 27.141 12.234 1 91.38 479 ALA B N 1
ATOM 7788 C CA . ALA B 1 479 ? 22.484 27.641 10.891 1 91.38 479 ALA B CA 1
ATOM 7789 C C . ALA B 1 479 ? 23.203 28.969 10.672 1 91.38 479 ALA B C 1
ATOM 7791 O O . ALA B 1 479 ? 23.734 29.219 9.586 1 91.38 479 ALA B O 1
ATOM 7792 N N . LEU B 1 480 ? 23.203 29.75 11.672 1 90.25 480 LEU B N 1
ATOM 7793 C CA . LEU B 1 480 ? 23.938 31.016 11.602 1 90.25 480 LEU B CA 1
ATOM 7794 C C . LEU B 1 480 ? 25.438 30.766 11.469 1 90.25 480 LEU B C 1
ATOM 7796 O O . LEU B 1 480 ? 26.109 31.422 10.672 1 90.25 480 LEU B O 1
ATOM 7800 N N . ALA B 1 481 ? 25.938 29.859 12.297 1 92 481 ALA B N 1
ATOM 7801 C CA . ALA B 1 481 ? 27.344 29.484 12.188 1 92 481 ALA B CA 1
ATOM 7802 C C . ALA B 1 481 ? 27.688 29.016 10.781 1 92 481 ALA B C 1
ATOM 7804 O O . ALA B 1 481 ? 28.766 29.344 10.25 1 92 481 ALA B O 1
ATOM 7805 N N . ARG B 1 482 ? 26.828 28.266 10.18 1 93.31 482 ARG B N 1
ATOM 7806 C CA . ARG B 1 482 ? 26.984 27.797 8.812 1 93.31 482 ARG B CA 1
ATOM 7807 C C . ARG B 1 482 ? 27.125 28.969 7.844 1 93.31 482 ARG B C 1
ATOM 7809 O O . ARG B 1 482 ? 28.016 28.953 6.98 1 93.31 482 ARG B O 1
ATOM 7816 N N . THR B 1 483 ? 26.266 29.906 8.016 1 91.38 483 THR B N 1
ATOM 7817 C CA . THR B 1 483 ? 26.234 31.062 7.129 1 91.38 483 THR B CA 1
ATOM 7818 C C . THR B 1 483 ? 27.5 31.906 7.289 1 91.38 483 THR B C 1
ATOM 7820 O O . THR B 1 483 ? 28.094 32.312 6.301 1 91.38 483 THR B O 1
ATOM 7823 N N . LEU B 1 484 ? 27.938 32.094 8.484 1 90.06 484 LEU B N 1
ATOM 7824 C CA . LEU B 1 484 ? 29.109 32.906 8.773 1 90.06 484 LEU B CA 1
ATOM 7825 C C . LEU B 1 484 ? 30.375 32.219 8.273 1 90.06 484 LEU B C 1
ATOM 7827 O O . LEU B 1 484 ? 31.25 32.844 7.68 1 90.06 484 LEU B O 1
ATOM 7831 N N . ALA B 1 485 ? 30.422 30.969 8.531 1 90.75 485 ALA B N 1
ATOM 7832 C CA . ALA B 1 485 ? 31.578 30.203 8.055 1 90.75 485 ALA B CA 1
ATOM 7833 C C . ALA B 1 485 ? 31.672 30.234 6.535 1 90.75 485 ALA B C 1
ATOM 7835 O O . ALA B 1 485 ? 32.75 30.344 5.977 1 90.75 485 ALA B O 1
ATOM 7836 N N . ALA B 1 486 ? 30.562 30.125 5.898 1 89.81 486 ALA B N 1
ATOM 7837 C CA . ALA B 1 486 ? 30.516 30.172 4.441 1 89.81 486 ALA B CA 1
ATOM 7838 C C . ALA B 1 486 ? 30.969 31.531 3.914 1 89.81 486 ALA B C 1
ATOM 7840 O O . ALA B 1 486 ? 31.703 31.609 2.93 1 89.81 486 ALA B O 1
ATOM 7841 N N . ALA B 1 487 ? 30.531 32.531 4.523 1 86.75 487 ALA B N 1
ATOM 7842 C CA . ALA B 1 487 ? 30.906 33.875 4.109 1 86.75 487 ALA B CA 1
ATOM 7843 C C . ALA B 1 487 ? 32.406 34.094 4.219 1 86.75 487 ALA B C 1
ATOM 7845 O O . ALA B 1 487 ? 33.031 34.688 3.328 1 86.75 487 ALA B O 1
ATOM 7846 N N . GLU B 1 488 ? 32.906 33.625 5.285 1 84.38 488 GLU B N 1
ATOM 7847 C CA . GLU B 1 488 ? 34.344 33.781 5.5 1 84.38 488 GLU B CA 1
ATOM 7848 C C . GLU B 1 488 ? 35.156 33.031 4.449 1 84.38 488 GLU B C 1
ATOM 7850 O O . GLU B 1 488 ? 36.125 33.562 3.908 1 84.38 488 GLU B O 1
ATOM 7855 N N . THR B 1 489 ? 34.812 31.859 4.25 1 84.25 489 THR B N 1
ATOM 7856 C CA . THR B 1 489 ? 35.562 31.016 3.309 1 84.25 489 THR B CA 1
ATOM 7857 C C . THR B 1 489 ? 35.438 31.578 1.892 1 84.25 489 THR B C 1
ATOM 7859 O O . THR B 1 489 ? 36.375 31.5 1.11 1 84.25 489 THR B O 1
ATOM 7862 N N . LEU B 1 490 ? 34.312 32.094 1.555 1 81.25 490 LEU B N 1
ATOM 7863 C CA . LEU B 1 490 ? 34.125 32.656 0.233 1 81.25 490 LEU B CA 1
ATOM 7864 C C . LEU B 1 490 ? 34.938 33.938 0.076 1 81.25 490 LEU B C 1
ATOM 7866 O O . LEU B 1 490 ? 35.469 34.219 -1.007 1 81.25 490 LEU B O 1
ATOM 7870 N N . ASN B 1 491 ? 35.062 34.594 1.146 1 75.69 491 ASN B N 1
ATOM 7871 C CA . ASN B 1 491 ? 35.812 35.844 1.125 1 75.69 491 ASN B CA 1
ATOM 7872 C C . ASN B 1 491 ? 37.312 35.562 1.021 1 75.69 491 ASN B C 1
ATOM 7874 O O . ASN B 1 491 ? 38.062 36.375 0.433 1 75.69 491 ASN B O 1
ATOM 7878 N N . GLU B 1 492 ? 37.812 34.531 1.665 1 73.31 492 GLU B N 1
ATOM 7879 C CA . GLU B 1 492 ? 39.219 34.188 1.62 1 73.31 492 GLU B CA 1
ATOM 7880 C C . GLU B 1 492 ? 39.625 33.719 0.231 1 73.31 492 GLU B C 1
ATOM 7882 O O . GLU B 1 492 ? 40.781 33.875 -0.171 1 73.31 492 GLU B O 1
ATOM 7887 N N . GLN B 1 493 ? 38.875 32.969 -0.348 1 60.81 493 GLN B N 1
ATOM 7888 C CA . GLN B 1 493 ? 39.156 32.5 -1.711 1 60.81 493 GLN B CA 1
ATOM 7889 C C . GLN B 1 493 ? 39.25 33.719 -2.662 1 60.81 493 GLN B C 1
ATOM 7891 O O . GLN B 1 493 ? 39.562 33.531 -3.844 1 60.81 493 GLN B O 1
ATOM 7896 N N . LYS B 1 494 ? 39.406 34.906 -2.039 1 53.66 494 LYS B N 1
ATOM 7897 C CA . LYS B 1 494 ? 39.156 36.25 -2.545 1 53.66 494 LYS B CA 1
ATOM 7898 C C . LYS B 1 494 ? 40.281 36.688 -3.486 1 53.66 494 LYS B C 1
ATOM 7900 O O . LYS B 1 494 ? 40.438 37.875 -3.773 1 53.66 494 LYS B O 1
ATOM 7905 N N . ALA B 1 495 ? 41.25 35.969 -3.621 1 44.34 495 ALA B N 1
ATOM 7906 C CA . ALA B 1 495 ? 42 36.875 -4.48 1 44.34 495 ALA B CA 1
ATOM 7907 C C . ALA B 1 495 ? 41.094 37.625 -5.441 1 44.34 495 ALA B C 1
ATOM 7909 O O . ALA B 1 495 ? 41.5 38.625 -6.012 1 44.34 495 ALA B O 1
ATOM 7910 N N . LEU B 1 496 ? 40.125 36.969 -6.266 1 43.56 496 LEU B N 1
ATOM 7911 C CA . LEU B 1 496 ? 39.469 37.656 -7.379 1 43.56 496 LEU B CA 1
ATOM 7912 C C . LEU B 1 496 ? 38.094 38.219 -6.945 1 43.56 496 LEU B C 1
ATOM 7914 O O . LEU B 1 496 ? 37.562 37.844 -5.91 1 43.56 496 LEU B O 1
ATOM 7918 N N . SER B 1 497 ? 37.219 39.062 -7.812 1 49.09 497 SER B N 1
ATOM 7919 C CA . SER B 1 497 ? 36.188 40.062 -7.988 1 49.09 497 SER B CA 1
ATOM 7920 C C . SER B 1 497 ? 34.875 39.625 -7.328 1 49.09 497 SER B C 1
ATOM 7922 O O . SER B 1 497 ? 33.906 40.406 -7.273 1 49.09 497 SER B O 1
ATOM 7924 N N . PRO B 1 498 ? 34.406 38.375 -7.277 1 56.44 498 PRO B N 1
ATOM 7925 C CA . PRO B 1 498 ? 32.969 38.469 -6.988 1 56.44 498 PRO B CA 1
ATOM 7926 C C . PRO B 1 498 ? 32.688 38.75 -5.512 1 56.44 498 PRO B C 1
ATOM 7928 O O . PRO B 1 498 ? 33.406 38.281 -4.645 1 56.44 498 PRO B O 1
ATOM 7931 N N . ALA B 1 499 ? 31.969 39.938 -5.188 1 66.94 499 ALA B N 1
ATOM 7932 C CA . ALA B 1 499 ? 31.547 40.344 -3.848 1 66.94 499 ALA B CA 1
ATOM 7933 C C . ALA B 1 499 ? 30.672 39.281 -3.205 1 66.94 499 ALA B C 1
ATOM 7935 O O . ALA B 1 499 ? 29.875 38.625 -3.887 1 66.94 499 ALA B O 1
ATOM 7936 N N . THR B 1 500 ? 31.125 38.781 -1.988 1 82.06 500 THR B N 1
ATOM 7937 C CA . THR B 1 500 ? 30.266 37.938 -1.186 1 82.06 500 THR B CA 1
ATOM 7938 C C . THR B 1 500 ? 29.078 38.719 -0.626 1 82.06 500 THR B C 1
ATOM 7940 O O . THR B 1 500 ? 29.266 39.812 -0.112 1 82.06 500 THR B O 1
ATOM 7943 N N . VAL B 1 501 ? 27.875 38.25 -0.931 1 85.38 501 VAL B N 1
ATOM 7944 C CA . VAL B 1 501 ? 26.656 38.875 -0.397 1 85.38 501 VAL B CA 1
ATOM 7945 C C . VAL B 1 501 ? 26.031 37.969 0.651 1 85.38 501 VAL B C 1
ATOM 7947 O O . VAL B 1 501 ? 25.641 36.812 0.345 1 85.38 501 VAL B O 1
ATOM 7950 N N . MET B 1 502 ? 26.047 38.406 1.823 1 90.5 502 MET B N 1
ATOM 7951 C CA . MET B 1 502 ? 25.438 37.656 2.914 1 90.5 502 MET B CA 1
ATOM 7952 C C . MET B 1 502 ? 24.047 38.219 3.229 1 90.5 502 MET B C 1
ATOM 7954 O O . MET B 1 502 ? 23.891 39.406 3.51 1 90.5 502 MET B O 1
ATOM 7958 N N . VAL B 1 503 ? 23.062 37.344 3.049 1 90.38 503 VAL B N 1
ATOM 7959 C CA . VAL B 1 503 ? 21.672 37.719 3.293 1 90.38 503 VAL B CA 1
ATOM 7960 C C . VAL B 1 503 ? 21.172 37 4.547 1 90.38 503 VAL B C 1
ATOM 7962 O O . VAL B 1 503 ? 21.188 35.781 4.625 1 90.38 503 VAL B O 1
ATOM 7965 N N . LEU B 1 504 ? 20.766 37.812 5.57 1 92.56 504 LEU B N 1
ATOM 7966 C CA . LEU B 1 504 ? 20.328 37.281 6.848 1 92.56 504 LEU B CA 1
ATOM 7967 C C . LEU B 1 504 ? 18.875 37.656 7.141 1 92.56 504 LEU B C 1
ATOM 7969 O O . LEU B 1 504 ? 18.547 38.844 7.152 1 92.56 504 LEU B O 1
ATOM 7973 N N . ASP B 1 505 ? 18.047 36.656 7.34 1 88.5 505 ASP B N 1
ATOM 7974 C CA . ASP B 1 505 ? 16.656 36.875 7.695 1 88.5 505 ASP B CA 1
ATOM 7975 C C . ASP B 1 505 ? 16.406 36.625 9.18 1 88.5 505 ASP B C 1
ATOM 7977 O O . ASP B 1 505 ? 16.266 35.469 9.586 1 88.5 505 ASP B O 1
ATOM 7981 N N . GLU B 1 506 ? 16.422 37.594 10 1 83.19 506 GLU B N 1
ATOM 7982 C CA . GLU B 1 506 ? 16.188 37.562 11.445 1 83.19 506 GLU B CA 1
ATOM 7983 C C . GLU B 1 506 ? 17.219 36.688 12.148 1 83.19 506 GLU B C 1
ATOM 7985 O O . GLU B 1 506 ? 16.875 35.75 12.867 1 83.19 506 GLU B O 1
ATOM 7990 N N . PRO B 1 507 ? 18.469 37.062 12.062 1 85.75 507 PRO B N 1
ATOM 7991 C CA . PRO B 1 507 ? 19.562 36.188 12.547 1 85.75 507 PRO B CA 1
ATOM 7992 C C . PRO B 1 507 ? 19.578 36.062 14.07 1 85.75 507 PRO B C 1
ATOM 7994 O O . PRO B 1 507 ? 20.125 35.094 14.609 1 85.75 507 PRO B O 1
ATOM 7997 N N . THR B 1 508 ? 18.984 37.031 14.734 1 80.38 508 THR B N 1
ATOM 7998 C CA . THR B 1 508 ? 19.094 37.031 16.188 1 80.38 508 THR B CA 1
ATOM 7999 C C . THR B 1 508 ? 17.766 36.594 16.828 1 80.38 508 THR B C 1
ATOM 8001 O O . THR B 1 508 ? 17.609 36.688 18.047 1 80.38 508 THR B O 1
ATOM 8004 N N . ALA B 1 509 ? 16.891 36.156 16.031 1 69.94 509 ALA B N 1
ATOM 8005 C CA . ALA B 1 509 ? 15.609 35.719 16.562 1 69.94 509 ALA B CA 1
ATOM 8006 C C . ALA B 1 509 ? 15.781 34.562 17.547 1 69.94 509 ALA B C 1
ATOM 8008 O O . ALA B 1 509 ? 16.469 33.594 17.25 1 69.94 509 ALA B O 1
ATOM 8009 N N . GLY B 1 510 ? 15.289 34.656 18.734 1 60.88 510 GLY B N 1
ATOM 8010 C CA . GLY B 1 510 ? 15.273 33.594 19.719 1 60.88 510 GLY B CA 1
ATOM 8011 C C . GLY B 1 510 ? 16.547 33.5 20.547 1 60.88 510 GLY B C 1
ATOM 8012 O O . GLY B 1 510 ? 16.703 32.594 21.359 1 60.88 510 GLY B O 1
ATOM 8013 N N . LEU B 1 511 ? 17.484 34.531 20.359 1 69.44 511 LEU B N 1
ATOM 8014 C CA . LEU B 1 511 ? 18.75 34.5 21.078 1 69.44 511 LEU B CA 1
ATOM 8015 C C . LEU B 1 511 ? 18.688 35.375 22.328 1 69.44 511 LEU B C 1
ATOM 8017 O O . LEU B 1 511 ? 17.922 36.344 22.359 1 69.44 511 LEU B O 1
ATOM 8021 N N . ASP B 1 512 ? 19.547 35 23.359 1 69 512 ASP B N 1
ATOM 8022 C CA . ASP B 1 512 ? 19.688 35.812 24.547 1 69 512 ASP B CA 1
ATOM 8023 C C . ASP B 1 512 ? 20.547 37.031 24.266 1 69 512 ASP B C 1
ATOM 8025 O O . ASP B 1 512 ? 21.234 37.094 23.25 1 69 512 ASP B O 1
ATOM 8029 N N . ALA B 1 513 ? 20.5 38.031 25.203 1 76.88 513 ALA B N 1
ATOM 8030 C CA . ALA B 1 513 ? 21.109 39.344 25 1 76.88 513 ALA B CA 1
ATOM 8031 C C . ALA B 1 513 ? 22.625 39.219 24.781 1 76.88 513 ALA B C 1
ATOM 8033 O O . ALA B 1 513 ? 23.156 39.781 23.828 1 76.88 513 ALA B O 1
ATOM 8034 N N . PRO B 1 514 ? 23.297 38.406 25.609 1 77.56 514 PRO B N 1
ATOM 8035 C CA . PRO B 1 514 ? 24.75 38.281 25.375 1 77.56 514 PRO B CA 1
ATOM 8036 C C . PRO B 1 514 ? 25.094 37.656 24.031 1 77.56 514 PRO B C 1
ATOM 8038 O O . PRO B 1 514 ? 26.016 38.094 23.359 1 77.56 514 PRO B O 1
ATOM 8041 N N . THR B 1 515 ? 24.344 36.719 23.719 1 76.19 515 THR B N 1
ATOM 8042 C CA . THR B 1 515 ? 24.578 36.031 22.453 1 76.19 515 THR B CA 1
ATOM 8043 C C . THR B 1 515 ? 24.219 36.938 21.266 1 76.19 515 THR B C 1
ATOM 8045 O O . THR B 1 515 ? 24.906 36.938 20.25 1 76.19 515 THR B O 1
ATOM 8048 N N . ARG B 1 516 ? 23.156 37.656 21.406 1 83.5 516 ARG B N 1
ATOM 8049 C CA . ARG B 1 516 ? 22.75 38.594 20.375 1 83.5 516 ARG B CA 1
ATOM 8050 C C . ARG B 1 516 ? 23.859 39.625 20.109 1 83.5 516 ARG B C 1
ATOM 8052 O O . ARG B 1 516 ? 24.172 39.906 18.953 1 83.5 516 ARG B O 1
ATOM 8059 N N . ALA B 1 517 ? 24.422 40.125 21.219 1 86.88 517 ALA B N 1
ATOM 8060 C CA . ALA B 1 517 ? 25.469 41.125 21.078 1 86.88 517 ALA B CA 1
ATOM 8061 C C . ALA B 1 517 ? 26.672 40.531 20.328 1 86.88 517 ALA B C 1
ATOM 8063 O O . ALA B 1 517 ? 27.25 41.219 19.484 1 86.88 517 ALA B O 1
ATOM 8064 N N . ARG B 1 518 ? 26.969 39.344 20.594 1 83 518 ARG B N 1
ATOM 8065 C CA . ARG B 1 518 ? 28.094 38.688 19.953 1 83 518 ARG B CA 1
ATOM 8066 C C . ARG B 1 518 ? 27.812 38.469 18.469 1 83 518 ARG B C 1
ATOM 8068 O O . ARG B 1 518 ? 28.703 38.656 17.625 1 83 518 ARG B O 1
ATOM 8075 N N . VAL B 1 519 ? 26.656 38.062 18.188 1 85.75 519 VAL B N 1
ATOM 8076 C CA . VAL B 1 519 ? 26.266 37.781 16.812 1 85.75 519 VAL B CA 1
ATOM 8077 C C . VAL B 1 519 ? 26.297 39.062 15.992 1 85.75 519 VAL B C 1
ATOM 8079 O O . VAL B 1 519 ? 26.781 39.094 14.859 1 85.75 519 VAL B O 1
ATOM 8082 N N . TRP B 1 520 ? 25.812 40.156 16.531 1 90.94 520 TRP B N 1
ATOM 8083 C CA . TRP B 1 520 ? 25.844 41.438 15.828 1 90.94 520 TRP B CA 1
ATOM 8084 C C . TRP B 1 520 ? 27.266 41.875 15.562 1 90.94 520 TRP B C 1
ATOM 8086 O O . TRP B 1 520 ? 27.578 42.406 14.492 1 90.94 520 TRP B O 1
ATOM 8096 N N . GLU B 1 521 ? 28.109 41.625 16.562 1 89.69 521 GLU B N 1
ATOM 8097 C CA . GLU B 1 521 ? 29.516 41.938 16.375 1 89.69 521 GLU B CA 1
ATOM 8098 C C . GLU B 1 521 ? 30.109 41.188 15.203 1 89.69 521 GLU B C 1
ATOM 8100 O O . GLU B 1 521 ? 30.891 41.719 14.422 1 89.69 521 GLU B O 1
ATOM 8105 N N . LEU B 1 522 ? 29.734 39.969 15.164 1 87.44 522 LEU B N 1
ATOM 8106 C CA . LEU B 1 522 ? 30.234 39.125 14.094 1 87.44 522 LEU B CA 1
ATOM 8107 C C . LEU B 1 522 ? 29.719 39.594 12.742 1 87.44 522 LEU B C 1
ATOM 8109 O O . LEU B 1 522 ? 30.453 39.625 11.758 1 87.44 522 LEU B O 1
ATOM 8113 N N . ILE B 1 523 ? 28.469 39.875 12.633 1 89.88 523 ILE B N 1
ATOM 8114 C CA . ILE B 1 523 ? 27.844 40.344 11.398 1 89.88 523 ILE B CA 1
ATOM 8115 C C . ILE B 1 523 ? 28.484 41.625 10.938 1 89.88 523 ILE B C 1
ATOM 8117 O O . ILE B 1 523 ? 28.766 41.812 9.742 1 89.88 523 ILE B O 1
ATOM 8121 N N . GLU B 1 524 ? 28.797 42.531 11.859 1 90.31 524 GLU B N 1
ATOM 8122 C CA . GLU B 1 524 ? 29.438 43.781 11.516 1 90.31 524 GLU B CA 1
ATOM 8123 C C . GLU B 1 524 ? 30.859 43.531 10.977 1 90.31 524 GLU B C 1
ATOM 8125 O O . GLU B 1 524 ? 31.297 44.219 10.055 1 90.31 524 GLU B O 1
ATOM 8130 N N . ARG B 1 525 ? 31.484 42.625 11.594 1 87.75 525 ARG B N 1
ATOM 8131 C CA . ARG B 1 525 ? 32.812 42.281 11.133 1 87.75 525 ARG B CA 1
ATOM 8132 C C . ARG B 1 525 ? 32.812 41.781 9.695 1 87.75 525 ARG B C 1
ATOM 8134 O O . ARG B 1 525 ? 33.656 42.156 8.891 1 87.75 525 ARG B O 1
ATOM 8141 N N . VAL B 1 526 ? 31.875 40.938 9.391 1 87.62 526 VAL B N 1
ATOM 8142 C CA . VAL B 1 526 ? 31.75 40.375 8.039 1 87.62 526 VAL B CA 1
ATOM 8143 C C . VAL B 1 526 ? 31.375 41.5 7.062 1 87.62 526 VAL B C 1
ATOM 8145 O O . VAL B 1 526 ? 31.828 41.5 5.914 1 87.62 526 VAL B O 1
ATOM 8148 N N . ALA B 1 527 ? 30.641 42.438 7.539 1 89.31 527 ALA B N 1
ATOM 8149 C CA . ALA B 1 527 ? 30.156 43.531 6.695 1 89.31 527 ALA B CA 1
ATOM 8150 C C . ALA B 1 527 ? 31.312 44.406 6.207 1 89.31 527 ALA B C 1
ATOM 8152 O O . ALA B 1 527 ? 31.188 45.125 5.215 1 89.31 527 ALA B O 1
ATOM 8153 N N . HIS B 1 528 ? 32.438 44.312 6.91 1 87.25 528 HIS B N 1
ATOM 8154 C CA . HIS B 1 528 ? 33.594 45.125 6.516 1 87.25 528 HIS B CA 1
ATOM 8155 C C . HIS B 1 528 ? 34.156 44.625 5.188 1 87.25 528 HIS B C 1
ATOM 8157 O O . HIS B 1 528 ? 34.75 45.406 4.449 1 87.25 528 HIS B O 1
ATOM 8163 N N . THR B 1 529 ? 33.906 43.406 4.953 1 81.81 529 THR B N 1
ATOM 8164 C CA . THR B 1 529 ? 34.562 42.844 3.785 1 81.81 529 THR B CA 1
ATOM 8165 C C . THR B 1 529 ? 33.531 42.281 2.795 1 81.81 529 THR B C 1
ATOM 8167 O O . THR B 1 529 ? 33.906 41.875 1.685 1 81.81 529 THR B O 1
ATOM 8170 N N . ALA B 1 530 ? 32.344 42.25 3.143 1 84.06 530 ALA B N 1
ATOM 8171 C CA . ALA B 1 530 ? 31.297 41.688 2.283 1 84.06 530 ALA B CA 1
ATOM 8172 C C . ALA B 1 530 ? 30.031 42.562 2.334 1 84.06 530 ALA B C 1
ATOM 8174 O O . ALA B 1 530 ? 29.875 43.406 3.229 1 84.06 530 ALA B O 1
ATOM 8175 N N . ILE B 1 531 ? 29.172 42.375 1.334 1 85.31 531 ILE B N 1
ATOM 8176 C CA . ILE B 1 531 ? 27.859 43 1.35 1 85.31 531 ILE B CA 1
ATOM 8177 C C . ILE B 1 531 ? 26.906 42.219 2.246 1 85.31 531 ILE B C 1
ATOM 8179 O O . ILE B 1 531 ? 26.766 41 2.1 1 85.31 531 ILE B O 1
ATOM 8183 N N . VAL B 1 532 ? 26.406 42.875 3.229 1 90.38 532 VAL B N 1
ATOM 8184 C CA . VAL B 1 532 ? 25.531 42.188 4.168 1 90.38 532 VAL B CA 1
ATOM 8185 C C . VAL B 1 532 ? 24.141 42.844 4.164 1 90.38 532 VAL B C 1
ATOM 8187 O O . VAL B 1 532 ? 24.031 44.062 4.34 1 90.38 532 VAL B O 1
ATOM 8190 N N . LEU B 1 533 ? 23.141 42.062 3.857 1 90.19 533 LEU B N 1
ATOM 8191 C CA . LEU B 1 533 ? 21.75 42.469 3.99 1 90.19 533 LEU B CA 1
ATOM 8192 C C . LEU B 1 533 ? 21.078 41.75 5.16 1 90.19 533 LEU B C 1
ATOM 8194 O O . LEU B 1 533 ? 21.125 40.5 5.254 1 90.19 533 LEU B O 1
ATOM 8198 N N . VAL B 1 534 ? 20.484 42.5 6.094 1 92.06 534 VAL B N 1
ATOM 8199 C CA . VAL B 1 534 ? 19.906 41.906 7.281 1 92.06 534 VAL B CA 1
ATOM 8200 C C . VAL B 1 534 ? 18.469 42.406 7.469 1 92.06 534 VAL B C 1
ATOM 8202 O O . VAL B 1 534 ? 18.234 43.594 7.469 1 92.06 534 VAL B O 1
ATOM 8205 N N . SER B 1 535 ? 17.578 41.5 7.488 1 89.12 535 SER B N 1
ATOM 8206 C CA . SER B 1 535 ? 16.219 41.812 7.938 1 89.12 535 SER B CA 1
ATOM 8207 C C . SER B 1 535 ? 16.062 41.531 9.43 1 89.12 535 SER B C 1
ATOM 8209 O O . SER B 1 535 ? 16.453 40.5 9.93 1 89.12 535 SER B O 1
ATOM 8211 N N . THR B 1 536 ? 15.656 42.5 10.25 1 82.94 536 THR B N 1
ATOM 8212 C CA . THR B 1 536 ? 15.531 42.25 11.68 1 82.94 536 THR B CA 1
ATOM 8213 C C . THR B 1 536 ? 14.484 43.188 12.281 1 82.94 536 THR B C 1
ATOM 8215 O O . THR B 1 536 ? 14.234 44.281 11.758 1 82.94 536 THR B O 1
ATOM 8218 N N . HIS B 1 537 ? 13.906 42.719 13.258 1 71.56 537 HIS B N 1
ATOM 8219 C CA . HIS B 1 537 ? 13.047 43.5 14.109 1 71.56 537 HIS B CA 1
ATOM 8220 C C . HIS B 1 537 ? 13.695 43.781 15.461 1 71.56 537 HIS B C 1
ATOM 8222 O O . HIS B 1 537 ? 13.078 44.375 16.344 1 71.56 537 HIS B O 1
ATOM 8228 N N . ASP B 1 538 ? 14.875 43.375 15.492 1 73.31 538 ASP B N 1
ATOM 8229 C CA . ASP B 1 538 ? 15.602 43.5 16.75 1 73.31 538 ASP B CA 1
ATOM 8230 C C . ASP B 1 538 ? 15.969 44.969 17.047 1 73.31 538 ASP B C 1
ATOM 8232 O O . ASP B 1 538 ? 16.719 45.562 16.281 1 73.31 538 ASP B O 1
ATOM 8236 N N . GLU B 1 539 ? 15.5 45.531 18.109 1 72.38 539 GLU B N 1
ATOM 8237 C CA . GLU B 1 539 ? 15.773 46.906 18.469 1 72.38 539 GLU B CA 1
ATOM 8238 C C . GLU B 1 539 ? 17.234 47.094 18.859 1 72.38 539 GLU B C 1
ATOM 8240 O O . GLU B 1 539 ? 17.781 48.219 18.766 1 72.38 539 GLU B O 1
ATOM 8245 N N . ASP B 1 540 ? 17.875 46 19.234 1 77.25 540 ASP B N 1
ATOM 8246 C CA . ASP B 1 540 ? 19.266 46.094 19.672 1 77.25 540 ASP B CA 1
ATOM 8247 C C . ASP B 1 540 ? 20.203 46 18.484 1 77.25 540 ASP B C 1
ATOM 8249 O O . ASP B 1 540 ? 21.438 46.062 18.641 1 77.25 540 ASP B O 1
ATOM 8253 N N . ALA B 1 541 ? 19.688 45.875 17.312 1 86.44 541 ALA B N 1
ATOM 8254 C CA . ALA B 1 541 ? 20.547 45.875 16.125 1 86.44 541 ALA B CA 1
ATOM 8255 C C . ALA B 1 541 ? 21.391 47.156 16.062 1 86.44 541 ALA B C 1
ATOM 8257 O O . ALA B 1 541 ? 20.875 48.25 16.312 1 86.44 541 ALA B O 1
ATOM 8258 N N . PRO B 1 542 ? 22.672 47.031 15.781 1 87.44 542 PRO B N 1
ATOM 8259 C CA . PRO B 1 542 ? 23.547 48.188 15.781 1 87.44 542 PRO B CA 1
ATOM 8260 C C . PRO B 1 542 ? 23.422 49.031 14.516 1 87.44 542 PRO B C 1
ATOM 8262 O O . PRO B 1 542 ? 24.422 49.312 13.859 1 87.44 542 PRO B O 1
ATOM 8265 N N . ALA B 1 543 ? 22.219 49.438 14.289 1 88.62 543 ALA B N 1
ATOM 8266 C CA . ALA B 1 543 ? 22 50.312 13.141 1 88.62 543 ALA B CA 1
ATOM 8267 C C . ALA B 1 543 ? 22.391 51.75 13.461 1 88.62 543 ALA B C 1
ATOM 8269 O O . ALA B 1 543 ? 22.094 52.25 14.539 1 88.62 543 ALA B O 1
ATOM 8270 N N . ARG B 1 544 ? 23.141 52.25 12.562 1 89 544 ARG B N 1
ATOM 8271 C CA . ARG B 1 544 ? 23.562 53.625 12.719 1 89 544 ARG B CA 1
ATOM 8272 C C . ARG B 1 544 ? 22.812 54.562 11.766 1 89 544 ARG B C 1
ATOM 8274 O O . ARG B 1 544 ? 22.172 54.094 10.812 1 89 544 ARG B O 1
ATOM 8281 N N . GLN B 1 545 ? 22.828 55.875 12.031 1 84.06 545 GLN B N 1
ATOM 8282 C CA . GLN B 1 545 ? 22.078 56.875 11.273 1 84.06 545 GLN B CA 1
ATOM 8283 C C . GLN B 1 545 ? 22.516 56.875 9.812 1 84.06 545 GLN B C 1
ATOM 8285 O O . GLN B 1 545 ? 21.688 57.062 8.914 1 84.06 545 GLN B O 1
ATOM 8290 N N . ASN B 1 546 ? 23.766 56.594 9.547 1 84.81 546 ASN B N 1
ATOM 8291 C CA . ASN B 1 546 ? 24.281 56.719 8.188 1 84.81 546 ASN B CA 1
ATOM 8292 C C . ASN B 1 546 ? 24.25 55.375 7.461 1 84.81 546 ASN B C 1
ATOM 8294 O O . ASN B 1 546 ? 24.719 55.25 6.328 1 84.81 546 ASN B O 1
ATOM 8298 N N . ASP B 1 547 ? 23.609 54.406 8.055 1 89.44 547 ASP B N 1
ATOM 8299 C CA . ASP B 1 547 ? 23.531 53.094 7.41 1 89.44 547 ASP B CA 1
ATOM 8300 C C . ASP B 1 547 ? 22.469 53.094 6.316 1 89.44 547 ASP B C 1
ATOM 8302 O O . ASP B 1 547 ? 21.547 53.906 6.332 1 89.44 547 ASP B O 1
ATOM 8306 N N . THR B 1 548 ? 22.641 52.219 5.336 1 87.5 548 THR B N 1
ATOM 8307 C CA . THR B 1 548 ? 21.609 52.031 4.309 1 87.5 548 THR B CA 1
ATOM 8308 C C . THR B 1 548 ? 20.438 51.219 4.859 1 87.5 548 THR B C 1
ATOM 8310 O O . THR B 1 548 ? 20.641 50.125 5.391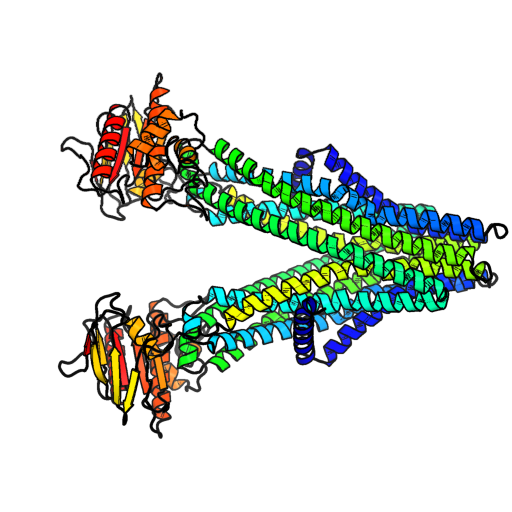 1 87.5 548 THR B O 1
ATOM 8313 N N . VAL B 1 549 ? 19.25 51.781 4.785 1 86.38 549 VAL B N 1
ATOM 8314 C CA . VAL B 1 549 ? 18.047 51.125 5.297 1 86.38 549 VAL B CA 1
ATOM 8315 C C . VAL B 1 549 ? 17.016 51 4.191 1 86.38 549 VAL B C 1
ATOM 8317 O O . VAL B 1 549 ? 16.703 52 3.508 1 86.38 549 VAL B O 1
ATOM 8320 N N . ILE B 1 550 ? 16.594 49.812 4.031 1 81.94 550 ILE B N 1
ATOM 8321 C CA . ILE B 1 550 ? 15.477 49.562 3.137 1 81.94 550 ILE B CA 1
ATOM 8322 C C . ILE B 1 550 ? 14.195 49.375 3.949 1 81.94 550 ILE B C 1
ATOM 8324 O O . ILE B 1 550 ? 14.047 48.406 4.672 1 81.94 550 ILE B O 1
ATOM 8328 N N . GLU B 1 551 ? 13.281 50.281 3.838 1 76.81 551 GLU B N 1
ATOM 8329 C CA . GLU B 1 551 ? 12.039 50.25 4.598 1 76.81 551 GLU B CA 1
ATOM 8330 C C . GLU B 1 551 ? 10.898 49.688 3.754 1 76.81 551 GLU B C 1
ATOM 8332 O O . GLU B 1 551 ? 10.586 50.219 2.686 1 76.81 551 GLU B O 1
ATOM 8337 N N . LEU B 1 552 ? 10.484 48.594 4.309 1 73.88 552 LEU B N 1
ATOM 8338 C CA . LEU B 1 552 ? 9.312 48 3.66 1 73.88 552 LEU B CA 1
ATOM 8339 C C . LEU B 1 552 ? 8.047 48.312 4.449 1 73.88 552 LEU B C 1
ATOM 8341 O O . LEU B 1 552 ? 8.055 48.281 5.68 1 73.88 552 LEU B O 1
#